Protein AF-0000000069275370 (afdb_homodimer)

Sequence (980 aa):
MVSFPLSPLHGVVEIGQELCLRGHNVTVLSFGERGRSKTKKYSPKCPLNYVSMGPLPVSDAAEQEILAEMALTNSTLKQIRSAAGGLFSAYISSVRKPLTQIMASGIVKPHFALVSVPMGIVGEVLLDHGVDFAVNMPNAVLPPIIPWAAPYIPIPFYHVSVHGMTLLDRLIVIGGSHVFQLAKHIAAALGAKFYYIPDLNPALWRGRLVLVNNIPGLDYPQPLPPLVQYTGPLTDLAKMEKFPPEVEAWLKTVPEGSPIVYVSFGTVAYLARERVQAMVATLTSAYYHVLCALPKSQQVGLPATMPSSMHVHHWIPTLRALAHPKVVAFISHCGGNSVSESMAMGVPIIGYPQFGDQPAVCQRVADAGAGVVGATGGWVQANEVLEVVTNPAYAKRAQSIARLFKGFGGVSKAADLLEIGAKGDLALLQTPTDRSLKAWFLLNGYDLLLLAVLASHLVIFTLARCCRRCCSGRPGKGRPSDSQPKEKSQMVSFPLSPLHGVVEIGQELCLRGHNVTVLSFGERGRSKTKKYSPKCPLNYVSMGPLPVSDAAEQEILAEMALTNSTLKQIRSAAGGLFSAYISSVRKPLTQIMASGIVKPHFALVSVPMGIVGEVLLDHGVDFAVNMPNAVLPPIIPWAAPYIPIPFYHVSVHGMTLLDRLIVIGGSHVFQLAKHIAAALGAKFYYIPDLNPALWRGRLVLVNNIPGLDYPQPLPPLVQYTGPLTDLAKMEKFPPEVEAWLKTVPEGSPIVYVSFGTVAYLARERVQAMVATLTSAYYHVLCALPKSQQVGLPATMPSSMHVHHWIPTLRALAHPKVVAFISHCGGNSVSESMAMGVPIIGYPQFGDQPAVCQRVADAGAGVVGATGGWVQANEVLEVVTNPAYAKRAQSIARLFKGFGGVSKAADLLEIGAKGDLALLQTPTDRSLKAWFLLNGYDLLLLAVLASHLVIFTLARCCRRCCSGRPGKGRPSDSQPKEKSQ

Organism: Polarella glacialis (NCBI:txid89957)

InterPro domains:
  IPR002213 UDP-glucuronosyl/UDP-glucosyltransferase [PF00201] (152-404)
  IPR002213 UDP-glucuronosyl/UDP-glucosyltransferase [cd03784] (1-419)
  IPR050271 UDP-glycosyltransferase [PTHR48043] (122-406)

Secondary structure (DSSP, 8-state):
-B--TTS-HHHHHHHHHHHHHTT---EEEESHHHHHHHHHHT-TTSPPEEEE-SS-SS-HHHHHHHHHHHHH---HHHHHHHIIIIIIHHHHHHHHHHHHHHHHHTS---SSEEEES--HHHHHHHHHTT--EEEEEES---TTTSTTS-TTSPPTTS---TTS--HHHHIIIIIHHHHHHHHHHHHHHTT---TTTT---HHHHTT--EEEES-BTTBPP--B-TTEEE----S-TT--PPPPHHHHHHHHHSPTT--EEEEE-TTTPPPPHHHHHHHHHHH--SS-EEEEE--GGGGGGS-SS--TTEEEES---HHHHHHSTTEEEEEE---HHHHHHHHHTT--EEE---STTHHHHHHHHHHHTSEEE--TT----HHHHHHHHH-HHHHHHHHHHHHHHHTT-HHHHHHHHHHHHHTTGGGGG--GGGS-HHHHHHHTTHHHHHHHHHHHHHHHHHHHHHHHHHHHTS----------------/-B--TTS-HHHHHHHHHHHHHTT---EEEESHHHHHHHHHHT-TTSPPEEEE-SS-SS-HHHHHHHHHHHHH---HHHHHHHIIIIIIHHHHHHHHHHHHHHHHHTS---SSEEEES--HHHHHHHHHTT--EEEEEES---TTTSTTS-TTSPPTT----GGG--HHHHIIIIIHHHHHHHHHHHHHHTT---TTTT---HHHHTT--EEEES-BTTBPP--B-TTEEE----S-TT--PPPPHHHHHHHHHSPTT--EEEEE-TTTPPPPHHHHHHHHHHH--SS-EEEEE--GGGGGGS-SS--TTEEEES---HHHHHHSTTEEEEEE---HHHHHHHHHTT--EEE---STTHHHHHHHHHHHTSEEE--TT----HHHHHHHHH-HHHHHHHHHHHHHHHTT-HHHHHHHHHHHHHTTGGGGG--GGGS-HHHHHHHTTHHHHHHHHHHHHHHHHHHHHHHHHHHHTS----------------

pLDDT: mean 86.67, std 12.72, range [27.17, 98.69]

Nearest PDB structures (foldseek):
  5gl5-assembly1_A  TM=7.076E-01  e=1.158E-17  Saccharomyces cerevisiae S288C
  5gl5-assembly1_B  TM=6.960E-01  e=1.932E-16  Saccharomyces cerevisiae S288C
  5xvm-assembly1_A  TM=6.829E-01  e=1.924E-14  Saccharomyces cerevisiae S288C
  3hbf-assembly1_A  TM=6.346E-01  e=7.231E-13  Medicago truncatula
  6ij9-assembly2_B  TM=6.463E-01  e=1.815E-12  Arabidopsis thaliana

Solvent-accessible surface area (backbone atoms only — not comparable to full-atom values): 51850 Å² total; per-residue (Å²): 61,40,38,44,84,88,41,78,48,54,54,60,34,31,30,40,22,54,38,35,72,72,69,47,90,45,50,38,36,26,35,33,65,65,36,51,51,50,47,51,68,46,14,77,90,32,83,65,46,74,47,66,51,40,71,57,73,62,47,71,67,55,47,50,49,52,52,50,50,37,58,71,46,90,44,67,68,56,35,46,46,48,42,36,64,54,53,49,34,42,48,51,71,52,42,53,65,40,50,47,49,45,54,70,68,54,83,53,78,65,76,49,38,43,29,52,43,46,43,32,60,60,56,50,53,35,47,76,71,73,28,53,59,32,34,38,34,70,58,64,83,36,41,77,61,36,84,64,36,48,41,51,47,45,35,75,88,46,86,60,61,75,90,71,58,47,73,68,48,41,46,52,29,32,47,41,41,52,51,49,52,52,49,48,53,52,37,42,74,72,64,55,78,45,66,64,41,70,23,45,40,66,75,67,52,42,74,35,43,32,39,31,43,25,45,68,26,60,29,82,28,47,44,38,41,65,37,54,37,60,18,11,56,52,69,65,81,83,73,54,61,76,70,49,68,70,57,50,57,51,58,69,68,52,57,87,89,49,38,26,36,36,33,41,53,68,89,76,60,80,61,50,45,69,52,40,37,50,48,54,62,46,61,60,51,94,79,38,32,33,43,32,42,44,47,69,87,45,50,76,20,52,64,93,72,71,59,89,50,47,49,78,38,58,68,61,50,62,63,38,54,47,60,35,88,46,37,50,32,34,37,28,29,26,49,63,66,58,44,52,47,29,30,60,53,22,32,12,35,45,19,30,12,61,48,80,62,11,52,52,47,22,45,29,38,28,74,50,39,18,33,43,54,55,52,74,66,40,74,91,47,51,67,62,52,49,48,52,68,70,38,62,63,20,36,53,35,10,38,38,48,19,55,52,42,68,70,34,51,19,39,61,43,50,37,53,51,50,57,41,47,56,70,59,48,50,67,48,27,39,34,68,45,47,75,38,70,66,34,36,43,54,56,68,38,52,61,55,50,51,48,49,53,52,47,51,51,50,50,52,52,50,51,52,51,51,51,50,51,59,62,65,64,56,70,76,78,73,78,78,79,81,79,78,81,83,80,81,85,129,60,41,38,44,85,90,41,78,48,52,54,60,34,34,29,41,24,53,37,33,73,72,70,47,91,46,49,39,36,26,36,33,66,66,36,49,52,50,46,51,67,46,15,78,90,33,82,63,44,72,46,65,54,39,70,57,73,62,48,72,68,55,48,50,48,53,51,49,50,37,58,71,45,88,44,67,67,58,36,47,46,47,42,37,65,54,53,47,32,41,48,50,70,51,43,54,64,39,50,48,50,45,55,70,68,54,84,52,80,66,75,49,40,42,30,54,44,45,43,32,58,59,57,50,53,34,47,75,70,72,29,53,57,33,34,38,33,69,58,62,82,36,38,76,63,37,85,65,36,49,41,52,47,44,35,79,87,44,86,61,60,77,89,70,58,48,71,67,49,42,46,51,29,32,47,41,40,52,52,48,53,51,49,49,51,51,37,40,75,72,64,55,78,46,64,61,43,73,23,47,41,65,75,67,51,42,74,36,44,32,39,30,42,25,43,66,25,59,30,83,28,47,44,38,41,65,37,55,37,60,16,11,57,53,70,62,81,82,71,56,61,75,68,48,69,70,56,50,57,52,57,70,68,53,58,87,91,50,38,27,36,37,35,41,54,68,90,75,62,80,60,50,46,68,52,39,36,47,47,54,62,45,61,61,50,94,79,38,30,34,42,32,44,43,48,68,86,45,50,77,20,53,63,95,70,70,59,90,50,47,48,78,39,58,68,62,49,61,64,40,53,48,62,36,87,46,38,51,33,34,38,28,29,27,49,67,67,57,45,51,46,28,30,59,53,23,31,13,35,44,19,31,11,60,47,80,62,12,49,51,48,20,45,29,38,28,74,50,40,20,33,45,56,55,52,74,66,42,73,91,47,51,67,60,52,50,47,51,68,69,39,62,63,21,36,54,36,10,37,41,48,18,56,50,42,68,71,35,50,19,38,60,45,49,37,53,50,50,55,41,47,54,70,58,50,51,66,46,26,38,33,69,45,46,73,38,71,67,35,35,42,55,57,69,38,52,62,55,49,52,49,49,54,53,48,51,50,49,50,52,50,50,49,50,49,50,51,50,53,59,63,65,63,57,72,76,79,73,75,79,78,81,78,77,81,80,78,79,80,127

Foldseek 3Di:
DEEEPVFPPLQVLLLQLVLVVVPDQAEYEYADVVSVVSSCVNNVPGRHHYDHLYHDLADPVRVLVLLLVQLPDPDQVVNCCSCLVPPQLSVLVSRQVSVLVVLVVVPDDDLEEEYEFQQASNLVSCVVSPHYYAYEAEQEDAPPQAPQDQQLHAHLSDDDDSVDADPVRCCCRNVVRVVVSVVLLVCVVVVHAPNRDSHHRLLSNFLHAYEYQDDDLLYPDDDDFPSDAYQHHQDDLVDFDDWDPVVVVLVVVDDPPAAEEEEDADDSDADALVRQCVQQVQQDDPRHAYEYADAPVRCVSPDPDHDSSYDYDPDGGLLVQLLDPRYAEYEYQQDSVSVSSNLLNLHAYEHAHRGGSSSVSQVSSVSSLQAHYDDHVDDDHNVRVVCSNPPCSNSVSSVVSNVVSVVSNHSNVVSVVSVCVSVVNSSVRGDQLSPDSVSVCPVVCVVVVVVVVVVVVVVVVVVVVVVVVVVVPPPDPDDPDPDDDDDDDD/DEEEPVFPPLQVLLLQLVLVVVPDQAEYEYADVVSVVSSCVNNVPGRHHYDHLYHDLADPVRVLVLLVVQLPDPDQVVNCCSCLVPPQLSVLVSRQVSVLVVLVVVPDDDLEEEYEFQQASNLVSCVVSPHYYAYEAEQEDAPPQQPQDQQLHAHLSDDDDSVDADPVRCCCRNVVRVVVSVVLLVCVVVPHAPNRDSHHRLLSNFLHAYEYQDDDLLYPDDDDFPSDAYQHHQDDLVDFDDWDPVVVVLVVVDDPPAAEEEEDADDSDADDLVRQCVQQVQQDDPRHAYEYADAPVNCVSPDPDHDSSYDYDPDGGLLVQLLDPRYAEYEYQQDSVSVSSNLLNLHAYEHAHRGGSSSVSQVSSVVSLQAHYDDHVDDDHNVRVCCSNPPCSNSVSSVVSNVVSVVSNHSNVVSVVSVCVSVVNSSVRGDQLSPDSVSVCPVVCVVVVVVVVVVVVVVVVVVVVVVVVVVVPPPDPDDPPPDDDPDPDD

Structure (mmCIF, N/CA/C/O backbone):
data_AF-0000000069275370-model_v1
#
loop_
_entity.id
_entity.type
_entity.pdbx_description
1 polymer UDP-glucuronosyltransferase
#
loop_
_atom_site.group_PDB
_atom_site.id
_atom_site.type_symbol
_atom_site.label_atom_id
_atom_site.label_alt_id
_atom_site.label_comp_id
_atom_site.label_asym_id
_atom_site.label_entity_id
_atom_site.label_seq_id
_atom_site.pdbx_PDB_ins_code
_atom_site.Cartn_x
_atom_site.Cartn_y
_atom_site.Cartn_z
_atom_site.occupancy
_atom_site.B_iso_or_equiv
_atom_site.auth_seq_id
_atom_site.auth_comp_id
_atom_site.auth_asym_id
_atom_site.auth_atom_id
_atom_site.pdbx_PDB_model_num
ATOM 1 N N . MET A 1 1 ? 21.875 9.406 8.508 1 93.62 1 MET A N 1
ATOM 2 C CA . MET A 1 1 ? 20.594 10.125 8.555 1 93.62 1 MET A CA 1
ATOM 3 C C . MET A 1 1 ? 20.812 11.625 8.391 1 93.62 1 MET A C 1
ATOM 5 O O . MET A 1 1 ? 21.578 12.227 9.141 1 93.62 1 MET A O 1
ATOM 9 N N . VAL A 1 2 ? 20.172 12.156 7.402 1 83.69 2 VAL A N 1
ATOM 10 C CA . VAL A 1 2 ? 20.312 13.594 7.168 1 83.69 2 VAL A CA 1
ATOM 11 C C . VAL A 1 2 ? 18.984 14.289 7.457 1 83.69 2 VAL A C 1
ATOM 13 O O . VAL A 1 2 ? 17.953 13.945 6.863 1 83.69 2 VAL A O 1
ATOM 16 N N . SER A 1 3 ? 18.969 15.172 8.367 1 82.81 3 SER A N 1
ATOM 17 C CA . SER A 1 3 ? 17.75 15.883 8.742 1 82.81 3 SER A CA 1
ATOM 18 C C . SER A 1 3 ? 18.047 17.328 9.148 1 82.81 3 SER A C 1
ATOM 20 O O . SER A 1 3 ? 19.203 17.656 9.461 1 82.81 3 SER A O 1
ATOM 22 N N . PHE A 1 4 ? 17 18.141 9.039 1 77.69 4 PHE A N 1
ATOM 23 C CA . PHE A 1 4 ? 17.109 19.562 9.383 1 77.69 4 PHE A CA 1
ATOM 24 C C . PHE A 1 4 ? 16.297 19.875 10.633 1 77.69 4 PHE A C 1
ATOM 26 O O . PHE A 1 4 ? 15.297 19.219 10.914 1 77.69 4 PHE A O 1
ATOM 33 N N . PRO A 1 5 ? 16.797 20.797 11.359 1 65.56 5 PRO A N 1
ATOM 34 C CA . PRO A 1 5 ? 16.078 21.125 12.594 1 65.56 5 PRO A CA 1
ATOM 35 C C . PRO A 1 5 ? 14.656 21.609 12.336 1 65.56 5 PRO A C 1
ATOM 37 O O . PRO A 1 5 ? 13.797 21.531 13.211 1 65.56 5 PRO A O 1
ATOM 40 N N . LEU A 1 6 ? 14.414 22.094 11.125 1 63.44 6 LEU A N 1
ATOM 41 C CA . LEU A 1 6 ? 13.062 22.516 10.789 1 63.44 6 LEU A CA 1
ATOM 42 C C . LEU A 1 6 ? 12.141 21.312 10.641 1 63.44 6 LEU A C 1
ATOM 44 O O . LEU A 1 6 ? 10.922 21.438 10.805 1 63.44 6 LEU A O 1
ATOM 48 N N . SER A 1 7 ? 12.734 20.234 10.234 1 59.5 7 SER A N 1
ATOM 49 C CA . SER A 1 7 ? 11.992 18.984 10.125 1 59.5 7 SER A CA 1
ATOM 50 C C . SER A 1 7 ? 12.117 18.172 11.406 1 59.5 7 SER A C 1
ATOM 52 O O . SER A 1 7 ? 13.125 18.25 12.109 1 59.5 7 SER A O 1
ATOM 54 N N . PRO A 1 8 ? 10.977 17.562 11.68 1 66 8 PRO A N 1
ATOM 55 C CA . PRO A 1 8 ? 11.086 16.797 12.922 1 66 8 PRO A CA 1
ATOM 56 C C . PRO A 1 8 ? 12.219 15.773 12.891 1 66 8 PRO A C 1
ATOM 58 O O . PRO A 1 8 ? 12.164 14.805 12.125 1 66 8 PRO A O 1
ATOM 61 N N . LEU A 1 9 ? 13.273 16.141 13.539 1 83.12 9 LEU A N 1
ATOM 62 C CA . LEU A 1 9 ? 14.445 15.281 13.68 1 83.12 9 LEU A CA 1
ATOM 63 C C . LEU A 1 9 ? 14.102 14.031 14.484 1 83.12 9 LEU A C 1
ATOM 65 O O . LEU A 1 9 ? 14.797 13.016 14.391 1 83.12 9 LEU A O 1
ATOM 69 N N . HIS A 1 10 ? 13.078 14.125 15.211 1 85.56 10 HIS A N 1
ATOM 70 C CA . HIS A 1 10 ? 12.781 13.055 16.156 1 85.56 10 HIS A CA 1
ATOM 71 C C . HIS A 1 10 ? 12.461 11.75 15.43 1 85.56 10 HIS A C 1
ATOM 73 O O . HIS A 1 10 ? 12.953 10.688 15.812 1 85.56 10 HIS A O 1
ATOM 79 N N . GLY A 1 11 ? 11.688 11.805 14.32 1 88.06 11 GLY A N 1
ATOM 80 C CA . GLY A 1 11 ? 11.32 10.602 13.594 1 88.06 11 GLY A CA 1
ATOM 81 C C . GLY A 1 11 ? 12.508 9.844 13.039 1 88.06 11 GLY A C 1
ATOM 82 O O . GLY A 1 11 ? 12.656 8.641 13.266 1 88.06 11 GLY A O 1
ATOM 83 N N . VAL A 1 12 ? 13.391 10.555 12.438 1 92.88 12 VAL A N 1
ATOM 84 C CA . VAL A 1 12 ? 14.555 9.953 11.805 1 92.88 12 VAL A CA 1
ATOM 85 C C . VAL A 1 12 ? 15.508 9.406 12.867 1 92.88 12 VAL A C 1
ATOM 87 O O . VAL A 1 12 ? 16.078 8.328 12.703 1 92.88 12 VAL A O 1
ATOM 90 N N . VAL A 1 13 ? 15.648 10.141 13.984 1 93.56 13 VAL A N 1
ATOM 91 C CA . VAL A 1 13 ? 16.547 9.734 15.055 1 93.56 13 VAL A CA 1
ATOM 92 C C . VAL A 1 13 ? 16 8.484 15.742 1 93.56 13 VAL A C 1
ATOM 94 O O . VAL A 1 13 ? 16.766 7.578 16.094 1 93.56 13 VAL A O 1
ATOM 97 N N . GLU A 1 14 ? 14.711 8.43 15.922 1 93.12 14 GLU A N 1
ATOM 98 C CA . GLU A 1 14 ? 14.109 7.254 16.547 1 93.12 14 GLU A CA 1
ATOM 99 C C . GLU A 1 14 ? 14.281 6.02 15.664 1 93.12 14 GLU A C 1
ATOM 101 O O . GLU A 1 14 ? 14.5 4.918 16.172 1 93.12 14 GLU A O 1
ATOM 106 N N . ILE A 1 15 ? 14.156 6.152 14.375 1 96.19 15 ILE A N 1
ATOM 107 C CA . ILE A 1 15 ? 14.453 5.059 13.453 1 96.19 15 ILE A CA 1
ATOM 108 C C . ILE A 1 15 ? 15.922 4.664 13.578 1 96.19 15 ILE A C 1
ATOM 110 O O . ILE A 1 15 ? 16.25 3.477 13.633 1 96.19 15 ILE A O 1
ATOM 114 N N . GLY A 1 16 ? 16.766 5.734 13.672 1 96.81 16 GLY A N 1
ATOM 115 C CA . GLY A 1 16 ? 18.188 5.488 13.852 1 96.81 16 GLY A CA 1
ATOM 116 C C . GLY A 1 16 ? 18.5 4.703 15.117 1 96.81 16 GLY A C 1
ATOM 117 O O . GLY A 1 16 ? 19.359 3.82 15.102 1 96.81 16 GLY A O 1
ATOM 118 N N . GLN A 1 17 ? 17.828 5.07 16.172 1 96 17 GLN A N 1
ATOM 119 C CA . GLN A 1 17 ? 18.031 4.348 17.422 1 96 17 GLN A CA 1
ATOM 120 C C . GLN A 1 17 ? 17.703 2.869 17.266 1 96 17 GLN A C 1
ATOM 122 O O . GLN A 1 17 ? 18.422 2.006 17.781 1 96 17 GLN A O 1
ATOM 127 N N . GLU A 1 18 ? 16.578 2.561 16.625 1 96.88 18 GLU A N 1
ATOM 128 C CA . GLU A 1 18 ? 16.188 1.173 16.375 1 96.88 18 GLU A CA 1
ATOM 129 C C . GLU A 1 18 ? 17.266 0.435 15.578 1 96.88 18 GLU A C 1
ATOM 131 O O . GLU A 1 18 ? 17.625 -0.697 15.914 1 96.88 18 GLU A O 1
ATOM 136 N N . LEU A 1 19 ? 17.812 1.043 14.555 1 97.75 19 LEU A N 1
ATOM 137 C CA . LEU A 1 19 ? 18.875 0.449 13.742 1 97.75 19 LEU A CA 1
ATOM 138 C C . LEU A 1 19 ? 20.141 0.23 14.57 1 97.75 19 LEU A C 1
ATOM 140 O O . LEU A 1 19 ? 20.797 -0.8 14.438 1 97.75 19 LEU A O 1
ATOM 144 N N . CYS A 1 20 ? 20.438 1.247 15.414 1 98 20 CYS A N 1
ATOM 145 C CA . CYS A 1 20 ? 21.578 1.134 16.312 1 98 20 CYS A CA 1
ATOM 146 C C . CYS A 1 20 ? 21.422 -0.068 17.234 1 98 20 CYS A C 1
ATOM 148 O O . CYS A 1 20 ? 22.359 -0.844 17.422 1 98 20 CYS A O 1
ATOM 150 N N . LEU A 1 21 ? 20.281 -0.27 17.797 1 97.56 21 LEU A N 1
ATOM 151 C CA . LEU A 1 21 ? 20 -1.386 18.688 1 97.56 21 LEU A CA 1
ATOM 152 C C . LEU A 1 21 ? 20.141 -2.717 17.953 1 97.56 21 LEU A C 1
ATOM 154 O O . LEU A 1 21 ? 20.453 -3.738 18.578 1 97.56 21 LEU A O 1
ATOM 158 N N . ARG A 1 22 ? 19.969 -2.705 16.672 1 97.31 22 ARG A N 1
ATOM 159 C CA . ARG A 1 22 ? 20.094 -3.904 15.859 1 97.31 22 ARG A CA 1
ATOM 160 C C . ARG A 1 22 ? 21.547 -4.145 15.461 1 97.31 22 ARG A C 1
ATOM 162 O O . ARG A 1 22 ? 21.844 -5.082 14.719 1 97.31 22 ARG A O 1
ATOM 169 N N . GLY A 1 23 ? 22.406 -3.217 15.773 1 97.44 23 GLY A N 1
ATOM 170 C CA . GLY A 1 23 ? 23.828 -3.445 15.57 1 97.44 23 GLY A CA 1
ATOM 171 C C . GLY A 1 23 ? 24.406 -2.627 14.43 1 97.44 23 GLY A C 1
ATOM 172 O O . GLY A 1 23 ? 25.578 -2.773 14.086 1 97.44 23 GLY A O 1
ATOM 173 N N . HIS A 1 24 ? 23.656 -1.746 13.859 1 97.5 24 HIS A N 1
ATOM 174 C CA . HIS A 1 24 ? 24.156 -0.917 12.766 1 97.5 24 HIS A CA 1
ATOM 175 C C . HIS A 1 24 ? 24.906 0.299 13.297 1 97.5 24 HIS A C 1
ATOM 177 O O . HIS A 1 24 ? 24.656 0.745 14.422 1 97.5 24 HIS A O 1
ATOM 183 N N . ASN A 1 25 ? 25.859 0.788 12.484 1 97.25 25 ASN A N 1
ATOM 184 C CA . ASN A 1 25 ? 26.516 2.064 12.742 1 97.25 25 ASN A CA 1
ATOM 185 C C . ASN A 1 25 ? 25.734 3.23 12.156 1 97.25 25 ASN A C 1
ATOM 187 O O . ASN A 1 25 ? 25.656 3.381 10.938 1 97.25 25 ASN A O 1
ATOM 191 N N . VAL A 1 26 ? 25.188 4.043 13.047 1 97.88 26 VAL A N 1
ATOM 192 C CA . VAL A 1 26 ? 24.281 5.09 12.586 1 97.88 26 VAL A CA 1
ATOM 193 C C . VAL A 1 26 ? 24.891 6.461 12.875 1 97.88 26 VAL A C 1
ATOM 195 O O . VAL A 1 26 ? 25.312 6.73 14 1 97.88 26 VAL A O 1
ATOM 198 N N . THR A 1 27 ? 24.969 7.348 11.852 1 97.88 27 THR A N 1
ATOM 199 C CA . THR A 1 27 ? 25.438 8.719 11.992 1 97.88 27 THR A CA 1
ATOM 200 C C . THR A 1 27 ? 24.359 9.711 11.555 1 97.88 27 THR A C 1
ATOM 202 O O . THR A 1 27 ? 23.797 9.578 10.469 1 97.88 27 THR A O 1
ATOM 205 N N . VAL A 1 28 ? 24.109 10.688 12.438 1 96.75 28 VAL A N 1
ATOM 206 C CA . VAL A 1 28 ? 23.141 11.75 12.141 1 96.75 28 VAL A CA 1
ATOM 207 C C . VAL A 1 28 ? 23.891 13 11.664 1 96.75 28 VAL A C 1
ATOM 209 O O . VAL A 1 28 ? 24.844 13.438 12.305 1 96.75 28 VAL A O 1
ATOM 212 N N . LEU A 1 29 ? 23.516 13.508 10.516 1 95.56 29 LEU A N 1
ATOM 213 C CA . LEU A 1 29 ? 24.016 14.781 10.008 1 95.56 29 LEU A CA 1
ATOM 214 C C . LEU A 1 29 ? 22.938 15.867 10.141 1 95.56 29 LEU A C 1
ATOM 216 O O . LEU A 1 29 ? 21.844 15.719 9.609 1 95.56 29 LEU A O 1
ATOM 220 N N . SER A 1 30 ? 23.203 16.859 10.828 1 93.88 30 SER A N 1
ATOM 221 C CA . SER A 1 30 ? 22.312 18 11.031 1 93.88 30 SER A CA 1
ATOM 222 C C . SER A 1 30 ? 23.109 19.266 11.32 1 93.88 30 SER A C 1
ATOM 224 O O . SER A 1 30 ? 24.281 19.375 10.945 1 93.88 30 SER A O 1
ATOM 226 N N . PHE A 1 31 ? 22.484 20.297 11.82 1 91.69 31 PHE A N 1
ATOM 227 C CA . PHE A 1 31 ? 23.156 21.578 11.992 1 91.69 31 PHE A CA 1
ATOM 228 C C . PHE A 1 31 ? 23.297 21.922 13.469 1 91.69 31 PHE A C 1
ATOM 230 O O . PHE A 1 31 ? 22.344 21.766 14.242 1 91.69 31 PHE A O 1
ATOM 237 N N . GLY A 1 32 ? 24.484 22.375 13.781 1 90.56 32 GLY A N 1
ATOM 238 C CA . GLY A 1 32 ? 24.766 23.031 15.039 1 90.56 32 GLY A CA 1
ATOM 239 C C . GLY A 1 32 ? 24.578 22.141 16.25 1 90.56 32 GLY A C 1
ATOM 240 O O . GLY A 1 32 ? 24.531 20.906 16.109 1 90.56 32 GLY A O 1
ATOM 241 N N . GLU A 1 33 ? 24.5 22.797 17.406 1 91.06 33 GLU A N 1
ATOM 242 C CA . GLU A 1 33 ? 24.344 22.109 18.688 1 91.06 33 GLU A CA 1
ATOM 243 C C . GLU A 1 33 ? 22.906 21.641 18.875 1 91.06 33 GLU A C 1
ATOM 245 O O . GLU A 1 33 ? 22.656 20.641 19.547 1 91.06 33 GLU A O 1
ATOM 250 N N . ARG A 1 34 ? 22.062 22.312 18.234 1 89.5 34 ARG A N 1
ATOM 251 C CA . ARG A 1 34 ? 20.656 21.922 18.312 1 89.5 34 ARG A CA 1
ATOM 252 C C . ARG A 1 34 ? 20.453 20.516 17.766 1 89.5 34 ARG A C 1
ATOM 254 O O . ARG A 1 34 ? 19.734 19.703 18.359 1 89.5 34 ARG A O 1
ATOM 261 N N . GLY A 1 35 ? 21.109 20.266 16.656 1 91.88 35 GLY A N 1
ATOM 262 C CA . GLY A 1 35 ? 21.031 18.938 16.094 1 91.88 35 GLY A CA 1
ATOM 263 C C . GLY A 1 35 ? 21.625 17.875 17.016 1 91.88 35 GLY A C 1
ATOM 264 O O . GLY A 1 35 ? 21.031 16.797 17.188 1 91.88 35 GLY A O 1
ATOM 265 N N . ARG A 1 36 ? 22.688 18.203 17.609 1 94.06 36 ARG A N 1
ATOM 266 C CA . ARG A 1 36 ? 23.359 17.281 18.516 1 94.06 36 ARG A CA 1
ATOM 267 C C . ARG A 1 36 ? 22.5 16.984 19.734 1 94.06 36 ARG A C 1
ATOM 269 O O . ARG A 1 36 ? 22.312 15.812 20.094 1 94.06 36 ARG A O 1
ATOM 276 N N . SER A 1 37 ? 22.016 17.984 20.266 1 92.12 37 SER A N 1
ATOM 277 C CA . SER A 1 37 ? 21.203 17.844 21.469 1 92.12 37 SER A CA 1
ATOM 278 C C . SER A 1 37 ? 19.938 17.031 21.188 1 92.12 37 SER A C 1
ATOM 280 O O . SER A 1 37 ? 19.547 16.172 22 1 92.12 37 SER A O 1
ATOM 282 N N . LYS A 1 38 ? 19.312 17.281 20.125 1 90.19 38 LYS A N 1
ATOM 283 C CA . LYS A 1 38 ? 18.094 16.562 19.766 1 90.19 38 LYS A CA 1
ATOM 284 C C . LYS A 1 38 ? 18.391 15.086 19.469 1 90.19 38 LYS A C 1
ATOM 286 O O . LYS A 1 38 ? 17.625 14.203 19.828 1 90.19 38 LYS A O 1
ATOM 291 N N . THR A 1 39 ? 19.484 14.875 18.797 1 93.88 39 THR A N 1
ATOM 292 C CA . THR A 1 39 ? 19.906 13.5 18.516 1 93.88 39 THR A CA 1
ATOM 293 C C . THR A 1 39 ? 20.078 12.711 19.797 1 93.88 39 THR A C 1
ATOM 295 O O . THR A 1 39 ? 19.594 11.586 19.922 1 93.88 39 THR A O 1
ATOM 298 N N . LYS A 1 40 ? 20.672 13.359 20.75 1 93.69 40 LYS A N 1
ATOM 299 C CA . LYS A 1 40 ? 20.891 12.719 22.047 1 93.69 40 LYS A CA 1
ATOM 300 C C . LYS A 1 40 ? 19.562 12.516 22.781 1 93.69 40 LYS A C 1
ATOM 302 O O . LYS A 1 40 ? 19.312 11.453 23.359 1 93.69 40 LYS A O 1
ATOM 307 N N . LYS A 1 41 ? 18.75 13.438 22.672 1 87.62 41 LYS A N 1
ATOM 308 C CA . LYS A 1 41 ? 17.469 13.422 23.375 1 87.62 41 LYS A CA 1
ATOM 309 C C . LYS A 1 41 ? 16.578 12.281 22.875 1 87.62 41 LYS A C 1
ATOM 311 O O . LYS A 1 41 ? 15.914 11.609 23.656 1 87.62 41 LYS A O 1
ATOM 316 N N . TYR A 1 42 ? 16.594 12.008 21.625 1 88.88 42 TYR A N 1
ATOM 317 C CA . TYR A 1 42 ? 15.625 11.102 21.031 1 88.88 42 TYR A CA 1
ATOM 318 C C . TYR A 1 42 ? 16.25 9.727 20.797 1 88.88 42 TYR A C 1
ATOM 320 O O . TYR A 1 42 ? 15.609 8.852 20.203 1 88.88 42 TYR A O 1
ATOM 328 N N . SER A 1 43 ? 17.453 9.539 21.203 1 92.94 43 SER A N 1
ATOM 329 C CA . SER A 1 43 ? 18.078 8.219 21.125 1 92.94 43 SER A CA 1
ATOM 330 C C . SER A 1 43 ? 18.766 7.855 22.453 1 92.94 43 SER A C 1
ATOM 332 O O . SER A 1 43 ? 19.953 7.531 22.469 1 92.94 43 SER A O 1
ATOM 334 N N . PRO A 1 44 ? 17.984 7.758 23.516 1 90.56 44 PRO A N 1
ATOM 335 C CA . PRO A 1 44 ? 18.578 7.5 24.828 1 90.56 44 PRO A CA 1
ATOM 336 C C . PRO A 1 44 ? 19.062 6.059 24.984 1 90.56 44 PRO A C 1
ATOM 338 O O . PRO A 1 44 ? 19.938 5.781 25.797 1 90.56 44 PRO A O 1
ATOM 341 N N . LYS A 1 45 ? 18.547 5.145 24.281 1 93.31 45 LYS A N 1
ATOM 342 C CA . LYS A 1 45 ? 18.812 3.727 24.484 1 93.31 45 LYS A CA 1
ATOM 343 C C . LYS A 1 45 ? 20.078 3.303 23.734 1 93.31 45 LYS A C 1
ATOM 345 O O . LYS A 1 45 ? 20.688 2.279 24.062 1 93.31 45 LYS A O 1
ATOM 350 N N . CYS A 1 46 ? 20.406 4.047 22.703 1 96.31 46 CYS A N 1
ATOM 351 C CA . CYS A 1 46 ? 21.594 3.783 21.891 1 96.31 46 CYS A CA 1
ATOM 352 C C . CYS A 1 46 ? 22.156 5.078 21.328 1 96.31 46 CYS A C 1
ATOM 354 O O . CYS A 1 46 ? 21.609 5.66 20.391 1 96.31 46 CYS A O 1
ATOM 356 N N . PRO A 1 47 ? 23.219 5.52 21.875 1 95.12 47 PRO A N 1
ATOM 357 C CA . PRO A 1 47 ? 23.797 6.777 21.391 1 95.12 47 PRO A CA 1
ATOM 358 C C . PRO A 1 47 ? 24.219 6.715 19.922 1 95.12 47 PRO A C 1
ATOM 360 O O . PRO A 1 47 ? 24.938 5.793 19.531 1 95.12 47 PRO A O 1
ATOM 363 N N . LEU A 1 48 ? 23.75 7.66 19.156 1 97.12 48 LEU A N 1
ATOM 364 C CA . LEU A 1 48 ? 24.078 7.734 17.734 1 97.12 48 LEU A CA 1
ATOM 365 C C . LEU A 1 48 ? 25.266 8.672 17.5 1 97.12 48 LEU A C 1
ATOM 367 O O . LEU A 1 48 ? 25.484 9.602 18.281 1 97.12 48 LEU A O 1
ATOM 371 N N . ASN A 1 49 ? 26.016 8.375 16.438 1 97.12 49 ASN A N 1
ATOM 372 C CA . ASN A 1 49 ? 27.031 9.336 16 1 97.12 49 ASN A CA 1
ATOM 373 C C . ASN A 1 49 ? 26.391 10.609 15.461 1 97.12 49 ASN A C 1
ATOM 375 O O . ASN A 1 49 ? 25.281 10.57 14.906 1 97.12 49 ASN A O 1
ATOM 379 N N . TYR A 1 50 ? 27.109 11.727 15.695 1 96.81 50 TYR A N 1
ATOM 380 C CA . TYR A 1 50 ? 26.609 13 15.195 1 96.81 50 TYR A CA 1
ATOM 381 C C . TYR A 1 50 ? 27.719 13.789 14.516 1 96.81 50 TYR A C 1
ATOM 383 O O . TYR A 1 50 ? 28.812 13.922 15.062 1 96.81 50 TYR A O 1
ATOM 391 N N . VAL A 1 51 ? 27.469 14.25 13.328 1 96.5 51 VAL A N 1
ATOM 392 C CA . VAL A 1 51 ? 28.375 15.148 12.602 1 96.5 51 VAL A CA 1
ATOM 393 C C . VAL A 1 51 ? 27.625 16.422 12.195 1 96.5 51 VAL A C 1
ATOM 395 O O . VAL A 1 51 ? 26.578 16.344 11.531 1 96.5 51 VAL A O 1
ATOM 398 N N . SER A 1 52 ? 28.141 17.547 12.578 1 95 52 SER A N 1
ATOM 399 C CA . SER A 1 52 ? 27.5 18.828 12.289 1 95 52 SER A CA 1
ATOM 400 C C . SER A 1 52 ? 27.844 19.312 10.883 1 95 52 SER A C 1
ATOM 402 O O . SER A 1 52 ? 29 19.203 10.453 1 95 52 SER A O 1
ATOM 404 N N . MET A 1 53 ? 26.906 19.812 10.195 1 93.25 53 MET A N 1
ATOM 405 C CA . MET A 1 53 ? 27.125 20.406 8.883 1 93.25 53 MET A CA 1
ATOM 406 C C . MET A 1 53 ? 27.406 21.891 8.984 1 93.25 53 MET A C 1
ATOM 408 O O . MET A 1 53 ? 27.391 22.609 7.984 1 93.25 53 MET A O 1
ATOM 412 N N . GLY A 1 54 ? 27.578 22.359 10.211 1 91.81 54 GLY A N 1
ATOM 413 C CA . GLY A 1 54 ? 27.844 23.781 10.438 1 91.81 54 GLY A CA 1
ATOM 414 C C . GLY A 1 54 ? 26.844 24.422 11.391 1 91.81 54 GLY A C 1
ATOM 415 O O . GLY A 1 54 ? 26.031 23.734 12.008 1 91.81 54 GLY A O 1
ATOM 416 N N . PRO A 1 55 ? 27.016 25.766 11.492 1 90.31 55 PRO A N 1
ATOM 417 C CA . PRO A 1 55 ? 26.047 26.469 12.344 1 90.31 55 PRO A CA 1
ATOM 418 C C . PRO A 1 55 ? 24.641 26.5 11.758 1 90.31 55 PRO A C 1
ATOM 420 O O . PRO A 1 55 ? 24.469 26.234 10.562 1 90.31 55 PRO A O 1
ATOM 423 N N . LEU A 1 56 ? 23.703 26.781 12.578 1 89.19 56 LEU A N 1
ATOM 424 C CA . LEU A 1 56 ? 22.344 26.922 12.109 1 89.19 56 LEU A CA 1
ATOM 425 C C . LEU A 1 56 ? 22.234 28.016 11.047 1 89.19 56 LEU A C 1
ATOM 427 O O . LEU A 1 56 ? 22.688 29.141 11.273 1 89.19 56 LEU A O 1
ATOM 431 N N . PRO A 1 57 ? 21.703 27.656 9.945 1 85.44 57 PRO A N 1
ATOM 432 C CA . PRO A 1 57 ? 21.578 28.688 8.914 1 85.44 57 PRO A CA 1
ATOM 433 C C . PRO A 1 57 ? 20.672 29.828 9.328 1 85.44 57 PRO A C 1
ATOM 435 O O . PRO A 1 57 ? 20.828 30.953 8.852 1 85.44 57 PRO A O 1
ATOM 438 N N . VAL A 1 58 ? 19.688 29.453 10.078 1 84.44 58 VAL A N 1
ATOM 439 C CA . VAL A 1 58 ? 18.781 30.453 10.641 1 84.44 58 VAL A CA 1
ATOM 440 C C . VAL A 1 58 ? 18.812 30.359 12.164 1 84.44 58 VAL A C 1
ATOM 442 O O . VAL A 1 58 ? 18.594 29.297 12.742 1 84.44 58 VAL A O 1
ATOM 445 N N . SER A 1 59 ? 19.078 31.484 12.711 1 82.25 59 SER A N 1
ATOM 446 C CA . SER A 1 59 ? 19.141 31.484 14.172 1 82.25 59 SER A CA 1
ATOM 447 C C . SER A 1 59 ? 17.781 31.188 14.789 1 82.25 59 SER A C 1
ATOM 449 O O . SER A 1 59 ? 16.75 31.344 14.133 1 82.25 59 SER A O 1
ATOM 451 N N . ASP A 1 60 ? 17.812 30.781 16.031 1 78.62 60 ASP A N 1
ATOM 452 C CA . ASP A 1 60 ? 16.578 30.5 16.75 1 78.62 60 ASP A CA 1
ATOM 453 C C . ASP A 1 60 ? 15.68 31.734 16.797 1 78.62 60 ASP A C 1
ATOM 455 O O . ASP A 1 60 ? 14.469 31.625 16.594 1 78.62 60 ASP A O 1
ATOM 459 N N . ALA A 1 61 ? 16.328 32.844 17 1 79.19 61 ALA A N 1
ATOM 460 C CA . ALA A 1 61 ? 15.586 34.094 17.094 1 79.19 61 ALA A CA 1
ATOM 461 C C . ALA A 1 61 ? 14.945 34.438 15.742 1 79.19 61 ALA A C 1
ATOM 463 O O . ALA A 1 61 ? 13.781 34.812 15.688 1 79.19 61 ALA A O 1
ATOM 464 N N . ALA A 1 62 ? 15.734 34.25 14.75 1 80.06 62 ALA A N 1
ATOM 465 C CA . ALA A 1 62 ? 15.227 34.562 13.414 1 80.06 62 ALA A CA 1
ATOM 466 C C . ALA A 1 62 ? 14.094 33.594 13.031 1 80.06 62 ALA A C 1
ATOM 468 O O . ALA A 1 62 ? 13.117 34.031 12.406 1 80.06 62 ALA A O 1
ATOM 469 N N . GLU A 1 63 ? 14.266 32.375 13.375 1 78 63 GLU A N 1
ATOM 470 C CA . GLU A 1 63 ? 13.227 31.391 13.117 1 78 63 GLU A CA 1
ATOM 471 C C . GLU A 1 63 ? 11.93 31.75 13.836 1 78 63 GLU A C 1
ATOM 473 O O . GLU A 1 63 ? 10.844 31.656 13.25 1 78 63 GLU A O 1
ATOM 478 N N . GLN A 1 64 ? 12.078 32.156 15.023 1 73.06 64 GLN A N 1
ATOM 479 C CA . GLN A 1 64 ? 10.906 32.562 15.797 1 73.06 64 GLN A CA 1
ATOM 480 C C . GLN A 1 64 ? 10.219 33.781 15.172 1 73.06 64 GLN A C 1
ATOM 482 O O . GLN A 1 64 ? 8.992 33.875 15.172 1 73.06 64 GLN A O 1
ATOM 487 N N . GLU A 1 65 ? 11.008 34.625 14.633 1 75.88 65 GLU A N 1
ATOM 488 C CA . GLU A 1 65 ? 10.469 35.812 13.984 1 75.88 65 GLU A CA 1
ATOM 489 C C . GLU A 1 65 ? 9.688 35.438 12.727 1 75.88 65 GLU A C 1
ATOM 491 O O . GLU A 1 65 ? 8.609 36 12.469 1 75.88 65 GLU A O 1
ATOM 496 N N . ILE A 1 66 ? 10.266 34.594 12.047 1 75.06 66 ILE A N 1
ATOM 497 C CA . ILE A 1 66 ? 9.625 34.156 10.805 1 75.06 66 ILE A CA 1
ATOM 498 C C . ILE A 1 66 ? 8.312 33.469 11.125 1 75.06 66 ILE A C 1
ATOM 500 O O . ILE A 1 66 ? 7.289 33.688 10.477 1 75.06 66 ILE A O 1
ATOM 504 N N . LEU A 1 67 ? 8.344 32.625 12.117 1 70.56 67 LEU A N 1
ATOM 505 C CA . LEU A 1 67 ? 7.145 31.906 12.523 1 70.56 67 LEU A CA 1
ATOM 506 C C . LEU A 1 67 ? 6.078 32.875 13.047 1 70.56 67 LEU A C 1
ATOM 508 O O . LEU A 1 67 ? 4.891 32.688 12.773 1 70.56 67 LEU A O 1
ATOM 512 N N . ALA A 1 68 ? 6.566 33.844 13.773 1 69.44 68 ALA A N 1
ATOM 513 C CA . ALA A 1 68 ? 5.652 34.844 14.289 1 69.44 68 ALA A CA 1
ATOM 514 C C . ALA A 1 68 ? 5 35.625 13.148 1 69.44 68 ALA A C 1
ATOM 516 O O . ALA A 1 68 ? 3.801 35.906 13.188 1 69.44 68 ALA A O 1
ATOM 517 N N . GLU A 1 69 ? 5.777 35.906 12.188 1 71.75 69 GLU A N 1
ATOM 518 C CA . GLU A 1 69 ? 5.254 36.594 11.016 1 71.75 69 GLU A CA 1
ATOM 519 C C . GLU A 1 69 ? 4.219 35.75 10.281 1 71.75 69 GLU A C 1
ATOM 521 O O . GLU A 1 69 ? 3.205 36.281 9.812 1 71.75 69 GLU A O 1
ATOM 526 N N . MET A 1 70 ? 4.48 34.531 10.211 1 70 70 MET A N 1
ATOM 527 C CA . MET A 1 70 ? 3.561 33.625 9.539 1 70 70 MET A CA 1
ATOM 528 C C . MET A 1 70 ? 2.248 33.5 10.305 1 70 70 MET A C 1
ATOM 530 O O . MET A 1 70 ? 1.179 33.406 9.703 1 70 70 MET A O 1
ATOM 534 N N . ALA A 1 71 ? 2.34 33.562 11.594 1 64.5 71 ALA A N 1
ATOM 535 C CA . ALA A 1 71 ? 1.162 33.438 12.445 1 64.5 71 ALA A CA 1
ATOM 536 C C . ALA A 1 71 ? 0.291 34.688 12.367 1 64.5 71 ALA A C 1
ATOM 538 O O . ALA A 1 71 ? -0.929 34.625 12.531 1 64.5 71 ALA A O 1
ATOM 539 N N . LEU A 1 72 ? 0.974 35.75 12.078 1 65.06 72 LEU A N 1
ATOM 540 C CA . LEU A 1 72 ? 0.266 37.031 12.125 1 65.06 72 LEU A CA 1
ATOM 541 C C . LEU A 1 72 ? -0.341 37.375 10.766 1 65.06 72 LEU A C 1
ATOM 543 O O . LEU A 1 72 ? -1.269 38.156 10.68 1 65.06 72 LEU A O 1
ATOM 547 N N . THR A 1 73 ? 0.219 36.656 9.758 1 64.75 73 THR A N 1
ATOM 548 C CA . THR A 1 73 ? -0.276 37 8.422 1 64.75 73 THR A CA 1
ATOM 549 C C . THR A 1 73 ? -1.43 36.062 8.039 1 64.75 73 THR A C 1
ATOM 551 O O . THR A 1 73 ? -1.408 34.875 8.344 1 64.75 73 THR A O 1
ATOM 554 N N . ASN A 1 74 ? -2.492 36.625 7.461 1 62.22 74 ASN A N 1
ATOM 555 C CA . ASN A 1 74 ? -3.654 35.844 7.023 1 62.22 74 ASN A CA 1
ATOM 556 C C . ASN A 1 74 ? -3.531 35.438 5.562 1 62.22 74 ASN A C 1
ATOM 558 O O . ASN A 1 74 ? -4.445 34.812 5.008 1 62.22 74 ASN A O 1
ATOM 562 N N . SER A 1 75 ? -2.449 35.812 4.953 1 65.06 75 SER A N 1
ATOM 563 C CA . SER A 1 75 ? -2.283 35.5 3.537 1 65.06 75 SER A CA 1
ATOM 564 C C . SER A 1 75 ? -1.435 34.25 3.342 1 65.06 75 SER A C 1
ATOM 566 O O . SER A 1 75 ? -0.263 34.219 3.725 1 65.06 75 SER A O 1
ATOM 568 N N . THR A 1 76 ? -2.057 33.312 2.723 1 64.75 76 THR A N 1
ATOM 569 C CA . THR A 1 76 ? -1.374 32.062 2.426 1 64.75 76 THR A CA 1
ATOM 570 C C . THR A 1 76 ? -0.162 32.281 1.531 1 64.75 76 THR A C 1
ATOM 572 O O . THR A 1 76 ? 0.896 31.688 1.734 1 64.75 76 THR A O 1
ATOM 575 N N . LEU A 1 77 ? -0.355 33.188 0.626 1 66.88 77 LEU A N 1
ATOM 576 C CA . LEU A 1 77 ? 0.727 33.469 -0.312 1 66.88 77 LEU A CA 1
ATOM 577 C C . LEU A 1 77 ? 1.928 34.062 0.409 1 66.88 77 LEU A C 1
ATOM 579 O O . LEU A 1 77 ? 3.072 33.719 0.116 1 66.88 77 LEU A O 1
ATOM 583 N N . LYS A 1 78 ? 1.656 34.969 1.291 1 70.69 78 LYS A N 1
ATOM 584 C CA . LYS A 1 78 ? 2.734 35.562 2.057 1 70.69 78 LYS A CA 1
ATOM 585 C C . LYS A 1 78 ? 3.4 34.562 2.984 1 70.69 78 LYS A C 1
ATOM 587 O O . LYS A 1 78 ? 4.617 34.594 3.178 1 70.69 78 LYS A O 1
ATOM 592 N N . GLN A 1 79 ? 2.617 33.688 3.461 1 69.25 79 GLN A N 1
ATOM 593 C CA . GLN A 1 79 ? 3.15 32.625 4.309 1 69.25 79 GLN A CA 1
ATOM 594 C C . GLN A 1 79 ? 4.109 31.734 3.529 1 69.25 79 GLN A C 1
ATOM 596 O O . GLN A 1 79 ? 5.191 31.391 4.016 1 69.25 79 GLN A O 1
ATOM 601 N N . ILE A 1 80 ? 3.715 31.438 2.371 1 68.31 80 ILE A N 1
ATOM 602 C CA . ILE A 1 80 ? 4.527 30.578 1.518 1 68.31 80 ILE A CA 1
ATOM 603 C C . ILE A 1 80 ? 5.832 31.297 1.16 1 68.31 80 ILE A C 1
ATOM 605 O O . ILE A 1 80 ? 6.906 30.688 1.21 1 68.31 80 ILE A O 1
ATOM 609 N N . ARG A 1 81 ? 5.664 32.5 0.858 1 68.56 81 ARG A N 1
ATOM 610 C CA . ARG A 1 81 ? 6.84 33.281 0.473 1 68.56 81 ARG A CA 1
ATOM 611 C C . ARG A 1 81 ? 7.82 33.406 1.634 1 68.56 81 ARG A C 1
ATOM 613 O O . ARG A 1 81 ? 9.031 33.281 1.445 1 68.56 81 ARG A O 1
ATOM 620 N N . SER A 1 82 ? 7.242 33.656 2.709 1 70 82 SER A N 1
ATOM 621 C CA . SER A 1 82 ? 8.086 33.781 3.895 1 70 82 SER A CA 1
ATOM 622 C C . SER A 1 82 ? 8.758 32.469 4.254 1 70 82 SER A C 1
ATOM 624 O O . SER A 1 82 ? 9.945 32.438 4.574 1 70 82 SER A O 1
ATOM 626 N N . ALA A 1 83 ? 7.988 31.453 4.184 1 68.75 83 ALA A N 1
ATOM 627 C CA . ALA A 1 83 ? 8.531 30.141 4.5 1 68.75 83 ALA A CA 1
ATOM 628 C C . ALA A 1 83 ? 9.57 29.703 3.465 1 68.75 83 ALA A C 1
ATOM 630 O O . ALA A 1 83 ? 10.68 29.312 3.816 1 68.75 83 ALA A O 1
ATOM 631 N N . ALA A 1 84 ? 9.117 29.766 2.26 1 66.12 84 ALA A N 1
ATOM 632 C CA . ALA A 1 84 ? 9.992 29.328 1.171 1 66.12 84 ALA A CA 1
ATOM 633 C C . ALA A 1 84 ? 11.227 30.219 1.069 1 66.12 84 ALA A C 1
ATOM 635 O O . ALA A 1 84 ? 12.352 29.719 0.995 1 66.12 84 ALA A O 1
ATOM 636 N N . GLY A 1 85 ? 10.984 31.516 1.076 1 63.91 85 GLY A N 1
ATOM 637 C CA . GLY A 1 85 ? 12.055 32.469 0.867 1 63.91 85 GLY A CA 1
ATOM 638 C C . GLY A 1 85 ? 12.938 32.656 2.084 1 63.91 85 GLY A C 1
ATOM 639 O O . GLY A 1 85 ? 14.133 32.938 1.952 1 63.91 85 GLY A O 1
ATOM 640 N N . GLY A 1 86 ? 12.383 32.469 3.16 1 67.56 86 GLY A N 1
ATOM 641 C CA . GLY A 1 86 ? 13.133 32.781 4.363 1 67.56 86 GLY A CA 1
ATOM 642 C C . GLY A 1 86 ? 13.703 31.562 5.062 1 67.56 86 GLY A C 1
ATOM 643 O O . GLY A 1 86 ? 14.906 31.5 5.324 1 67.56 86 GLY A O 1
ATOM 644 N N . LEU A 1 87 ? 12.945 30.625 5.223 1 74.5 87 LEU A N 1
ATOM 645 C CA . LEU A 1 87 ? 13.352 29.516 6.059 1 74.5 87 LEU A CA 1
ATOM 646 C C . LEU A 1 87 ? 13.914 28.375 5.211 1 74.5 87 LEU A C 1
ATOM 648 O O . LEU A 1 87 ? 15.086 28.016 5.344 1 74.5 87 LEU A O 1
ATOM 652 N N . PHE A 1 88 ? 13.281 27.906 4.227 1 74.19 88 PHE A N 1
ATOM 653 C CA . PHE A 1 88 ? 13.672 26.734 3.471 1 74.19 88 PHE A CA 1
ATOM 654 C C . PHE A 1 88 ? 14.859 27.031 2.568 1 74.19 88 PHE A C 1
ATOM 656 O O . PHE A 1 88 ? 15.781 26.219 2.447 1 74.19 88 PHE A O 1
ATOM 663 N N . SER A 1 89 ? 14.836 28.203 2.018 1 74.88 89 SER A N 1
ATOM 664 C CA . SER A 1 89 ? 15.93 28.578 1.128 1 74.88 89 SER A CA 1
ATOM 665 C C . SER A 1 89 ? 17.25 28.656 1.88 1 74.88 89 SER A C 1
ATOM 667 O O . SER A 1 89 ? 18.297 28.281 1.346 1 74.88 89 SER A O 1
ATOM 669 N N . ALA A 1 90 ? 17.188 29.141 3.074 1 77.75 90 ALA A N 1
ATOM 670 C CA . ALA A 1 90 ? 18.406 29.266 3.879 1 77.75 90 ALA A CA 1
ATOM 671 C C . ALA A 1 90 ? 18.984 27.891 4.18 1 77.75 90 ALA A C 1
ATOM 673 O O . ALA A 1 90 ? 20.203 27.688 4.078 1 77.75 90 ALA A O 1
ATOM 674 N N . TYR A 1 91 ? 18.203 27.016 4.473 1 77.56 91 TYR A N 1
ATOM 675 C CA . TYR A 1 91 ? 18.672 25.672 4.781 1 77.56 91 TYR A CA 1
ATOM 676 C C . TYR A 1 91 ? 19.156 24.953 3.521 1 77.56 91 TYR A C 1
ATOM 678 O O . TYR A 1 91 ? 20.203 24.312 3.52 1 77.56 91 TYR A O 1
ATOM 686 N N . ILE A 1 92 ? 18.438 25.094 2.486 1 76.56 92 ILE A N 1
ATOM 687 C CA . ILE A 1 92 ? 18.75 24.406 1.241 1 76.56 92 ILE A CA 1
ATOM 688 C C . ILE A 1 92 ? 20.094 24.906 0.702 1 76.56 92 ILE A C 1
ATOM 690 O O . ILE A 1 92 ? 20.922 24.109 0.257 1 76.56 92 ILE A O 1
ATOM 694 N N . SER A 1 93 ? 20.281 26.156 0.807 1 78.44 93 SER A N 1
ATOM 695 C CA . SER A 1 93 ? 21.5 26.734 0.271 1 78.44 93 SER A CA 1
ATOM 696 C C . SER A 1 93 ? 22.703 26.391 1.137 1 78.44 93 SER A C 1
ATOM 698 O O . SER A 1 93 ? 23.844 26.422 0.668 1 78.44 93 SER A O 1
ATOM 700 N N . SER A 1 94 ? 22.5 26 2.291 1 85 94 SER A N 1
ATOM 701 C CA . SER A 1 94 ? 23.594 25.797 3.234 1 85 94 SER A CA 1
ATOM 702 C C . SER A 1 94 ? 24 24.328 3.305 1 85 94 SER A C 1
ATOM 704 O O . SER A 1 94 ? 25 24 3.943 1 85 94 SER A O 1
ATOM 706 N N . VAL A 1 95 ? 23.328 23.484 2.65 1 87.69 95 VAL A N 1
ATOM 707 C CA . VAL A 1 95 ? 23.5 22.047 2.881 1 87.69 95 VAL A CA 1
ATOM 708 C C . VAL A 1 95 ? 24.516 21.484 1.899 1 87.69 95 VAL A C 1
ATOM 710 O O . VAL A 1 95 ? 25.328 20.641 2.264 1 87.69 95 VAL A O 1
ATOM 713 N N . ARG A 1 96 ? 24.594 21.969 0.717 1 88.06 96 ARG A N 1
ATOM 714 C CA . ARG A 1 96 ? 25.359 21.328 -0.352 1 88.06 96 ARG A CA 1
ATOM 715 C C . ARG A 1 96 ? 26.828 21.234 -0 1 88.06 96 ARG A C 1
ATOM 717 O O . ARG A 1 96 ? 27.422 20.141 -0.037 1 88.06 96 ARG A O 1
ATOM 724 N N . LYS A 1 97 ? 27.438 22.344 0.318 1 92.25 97 LYS A N 1
ATOM 725 C CA . LYS A 1 97 ? 28.891 22.391 0.533 1 92.25 97 LYS A CA 1
ATOM 726 C C . LYS A 1 97 ? 29.297 21.531 1.727 1 92.25 97 LYS A C 1
ATOM 728 O O . LYS A 1 97 ? 30.141 20.641 1.597 1 92.25 97 LYS A O 1
ATOM 733 N N . PRO A 1 98 ? 28.672 21.781 2.852 1 94.25 98 PRO A N 1
ATOM 734 C CA . PRO A 1 98 ? 29.109 20.969 3.996 1 94.25 98 PRO A CA 1
ATOM 735 C C . PRO A 1 98 ? 28.859 19.469 3.785 1 94.25 98 PRO A C 1
ATOM 737 O O . PRO A 1 98 ? 29.688 18.641 4.188 1 94.25 98 PRO A O 1
ATOM 740 N N . LEU A 1 99 ? 27.75 19.094 3.244 1 93.44 99 LEU A N 1
ATOM 741 C CA . LEU A 1 99 ? 27.453 17.688 3.006 1 93.44 99 LEU A CA 1
ATOM 742 C C . LEU A 1 99 ? 28.469 17.078 2.043 1 93.44 99 LEU A C 1
ATOM 744 O O . LEU A 1 99 ? 28.953 15.961 2.27 1 93.44 99 LEU A O 1
ATOM 748 N N . THR A 1 100 ? 28.781 17.781 1.012 1 95 100 THR A N 1
ATOM 749 C CA . THR A 1 100 ? 29.766 17.312 0.049 1 95 100 THR A CA 1
ATOM 750 C C . THR A 1 100 ? 31.125 17.094 0.724 1 95 100 THR A C 1
ATOM 752 O O . THR A 1 100 ? 31.781 16.094 0.49 1 95 100 THR A O 1
ATOM 755 N N . GLN A 1 101 ? 31.484 18.031 1.517 1 96.06 101 GLN A N 1
ATOM 756 C CA . GLN A 1 101 ? 32.75 17.953 2.217 1 96.06 101 GLN A CA 1
ATOM 757 C C . GLN A 1 101 ? 32.781 16.75 3.168 1 96.06 101 GLN A C 1
ATOM 759 O O . GLN A 1 101 ? 33.812 16.047 3.238 1 96.06 101 GLN A O 1
ATOM 764 N N . ILE A 1 102 ? 31.75 16.594 3.877 1 96.12 102 ILE A N 1
ATOM 765 C CA . ILE A 1 102 ? 31.672 15.477 4.816 1 96.12 102 ILE A CA 1
ATOM 766 C C . ILE A 1 102 ? 31.781 14.156 4.066 1 96.12 102 ILE A C 1
ATOM 768 O O . ILE A 1 102 ? 32.531 13.266 4.465 1 96.12 102 ILE A O 1
ATOM 772 N N . MET A 1 103 ? 31.062 14.016 2.99 1 95.12 103 MET A N 1
ATOM 773 C CA . MET A 1 103 ? 31.078 12.789 2.197 1 95.12 103 MET A CA 1
ATOM 774 C C . MET A 1 103 ? 32.438 12.547 1.59 1 95.12 103 MET A C 1
ATOM 776 O O . MET A 1 103 ? 32.938 11.414 1.565 1 95.12 103 MET A O 1
ATOM 780 N N . ALA A 1 104 ? 33.062 13.594 1.162 1 95.38 104 ALA A N 1
ATOM 781 C CA . ALA A 1 104 ? 34.375 13.5 0.521 1 95.38 104 ALA A CA 1
ATOM 782 C C . ALA A 1 104 ? 35.469 13.164 1.54 1 95.38 104 ALA A C 1
ATOM 784 O O . ALA A 1 104 ? 36.469 12.5 1.21 1 95.38 104 ALA A O 1
ATOM 785 N N . SER A 1 105 ? 35.312 13.617 2.703 1 94.88 105 SER A N 1
ATOM 786 C CA . SER A 1 105 ? 36.344 13.43 3.732 1 94.88 105 SER A CA 1
ATOM 787 C C . SER A 1 105 ? 36.438 11.969 4.152 1 94.88 105 SER A C 1
ATOM 789 O O . SER A 1 105 ? 37.469 11.539 4.691 1 94.88 105 SER A O 1
ATOM 791 N N . GLY A 1 106 ? 35.344 11.203 4.098 1 92.31 106 GLY A N 1
ATOM 792 C CA . GLY A 1 106 ? 35.344 9.797 4.48 1 92.31 106 GLY A CA 1
ATOM 793 C C . GLY A 1 106 ? 35.062 9.586 5.957 1 92.31 106 GLY A C 1
ATOM 794 O O . GLY A 1 106 ? 35.062 8.453 6.441 1 92.31 106 GLY A O 1
ATOM 795 N N . ILE A 1 107 ? 34.812 10.648 6.613 1 92.62 107 ILE A N 1
ATOM 796 C CA . ILE A 1 107 ? 34.5 10.516 8.031 1 92.62 107 ILE A CA 1
ATOM 797 C C . ILE A 1 107 ? 33.219 9.688 8.195 1 92.62 107 ILE A C 1
ATOM 799 O O . ILE A 1 107 ? 33.062 8.984 9.195 1 92.62 107 ILE A O 1
ATOM 803 N N . VAL A 1 108 ? 32.312 9.867 7.223 1 93.19 108 VAL A N 1
ATOM 804 C CA . VAL A 1 108 ? 31.125 9.055 7.16 1 93.19 108 VAL A CA 1
ATOM 805 C C . VAL A 1 108 ? 31.094 8.258 5.855 1 93.19 108 VAL A C 1
ATOM 807 O O . VAL A 1 108 ? 31.281 8.82 4.773 1 93.19 108 VAL A O 1
ATOM 810 N N . LYS A 1 109 ? 30.984 6.98 5.918 1 92.38 109 LYS A N 1
ATOM 811 C CA . LYS A 1 109 ? 30.875 6.098 4.758 1 92.38 109 LYS A CA 1
ATOM 812 C C . LYS A 1 109 ? 29.641 5.223 4.836 1 92.38 109 LYS A C 1
ATOM 814 O O . LYS A 1 109 ? 29.734 4.02 5.094 1 92.38 109 LYS A O 1
ATOM 819 N N . PRO A 1 110 ? 28.562 5.859 4.543 1 93.62 110 PRO A N 1
ATOM 820 C CA . PRO A 1 110 ? 27.312 5.113 4.719 1 93.62 110 PRO A CA 1
ATOM 821 C C . PRO A 1 110 ? 27.047 4.137 3.578 1 93.62 110 PRO A C 1
ATOM 823 O O . PRO A 1 110 ? 27.375 4.422 2.426 1 93.62 110 PRO A O 1
ATOM 826 N N . HIS A 1 111 ? 26.453 2.979 3.895 1 94.06 111 HIS A N 1
ATOM 827 C CA . HIS A 1 111 ? 25.953 2.033 2.902 1 94.06 111 HIS A CA 1
ATOM 828 C C . HIS A 1 111 ? 24.594 2.471 2.363 1 94.06 111 HIS A C 1
ATOM 830 O O . HIS A 1 111 ? 24.203 2.082 1.261 1 94.06 111 HIS A O 1
ATOM 836 N N . PHE A 1 112 ? 23.906 3.217 3.17 1 95.81 112 PHE A N 1
ATOM 837 C CA . PHE A 1 112 ? 22.547 3.68 2.861 1 95.81 112 PHE A CA 1
ATOM 838 C C . PHE A 1 112 ? 22.203 4.914 3.684 1 95.81 112 PHE A C 1
ATOM 840 O O . PHE A 1 112 ? 22.781 5.145 4.746 1 95.81 112 PHE A O 1
ATOM 847 N N . ALA A 1 113 ? 21.312 5.758 3.154 1 96.31 113 ALA A N 1
ATOM 848 C CA . ALA A 1 113 ? 20.984 6.977 3.883 1 96.31 113 ALA A CA 1
ATOM 849 C C . ALA A 1 113 ? 19.469 7.141 4.016 1 96.31 113 ALA A C 1
ATOM 851 O O . ALA A 1 113 ? 18.703 6.566 3.234 1 96.31 113 ALA A O 1
ATOM 852 N N . LEU A 1 114 ? 19.031 7.773 5.035 1 96.06 114 LEU A N 1
ATOM 853 C CA . LEU A 1 114 ? 17.656 8.234 5.242 1 96.06 114 LEU A CA 1
ATOM 854 C C . LEU A 1 114 ? 17.609 9.758 5.328 1 96.06 114 LEU A C 1
ATOM 856 O O . LEU A 1 114 ? 18.281 10.359 6.164 1 96.06 114 LEU A O 1
ATOM 860 N N . VAL A 1 115 ? 16.891 10.352 4.41 1 92.19 115 VAL A N 1
ATOM 861 C CA . VAL A 1 115 ? 16.781 11.805 4.344 1 92.19 115 VAL A CA 1
ATOM 862 C C . VAL A 1 115 ? 15.422 12.25 4.852 1 92.19 115 VAL A C 1
ATOM 864 O O . VAL A 1 115 ? 14.391 11.711 4.441 1 92.19 115 VAL A O 1
ATOM 867 N N . SER A 1 116 ? 15.586 13.25 5.793 1 87.75 116 SER A N 1
ATOM 868 C CA . SER A 1 116 ? 14.328 13.805 6.281 1 87.75 116 SER A CA 1
ATOM 869 C C . SER A 1 116 ? 13.703 14.75 5.262 1 87.75 116 SER A C 1
ATOM 871 O O . SER A 1 116 ? 14.359 15.672 4.781 1 87.75 116 SER A O 1
ATOM 873 N N . VAL A 1 117 ? 12.516 14.555 4.758 1 79.44 117 VAL A N 1
ATOM 874 C CA . VAL A 1 117 ? 11.797 15.359 3.771 1 79.44 117 VAL A CA 1
ATOM 875 C C . VAL A 1 117 ? 12.555 15.352 2.449 1 79.44 117 VAL A C 1
ATOM 877 O O . VAL A 1 117 ? 13.773 15.164 2.428 1 79.44 117 VAL A O 1
ATOM 880 N N . PRO A 1 118 ? 11.961 15.672 1.418 1 73.19 118 PRO A N 1
ATOM 881 C CA . PRO A 1 118 ? 12.602 15.555 0.104 1 73.19 118 PRO A CA 1
ATOM 882 C C . PRO A 1 118 ? 13.398 16.797 -0.281 1 73.19 118 PRO A C 1
ATOM 884 O O . PRO A 1 118 ? 12.906 17.641 -1.042 1 73.19 118 PRO A O 1
ATOM 887 N N . MET A 1 119 ? 14.547 16.844 0.224 1 77.38 119 MET A N 1
ATOM 888 C CA . MET A 1 119 ? 15.43 17.922 -0.205 1 77.38 119 MET A CA 1
ATOM 889 C C . MET A 1 119 ? 16.312 17.469 -1.369 1 77.38 119 MET A C 1
ATOM 891 O O . MET A 1 119 ? 17.297 16.766 -1.171 1 77.38 119 MET A O 1
ATOM 895 N N . GLY A 1 120 ? 16.047 17.922 -2.482 1 76.81 120 GLY A N 1
ATOM 896 C CA . GLY A 1 120 ? 16.672 17.469 -3.719 1 76.81 120 GLY A CA 1
ATOM 897 C C . GLY A 1 120 ? 18.188 17.516 -3.684 1 76.81 120 GLY A C 1
ATOM 898 O O . GLY A 1 120 ? 18.859 16.609 -4.172 1 76.81 120 GLY A O 1
ATOM 899 N N . ILE A 1 121 ? 18.703 18.531 -3.059 1 83.94 121 ILE A N 1
ATOM 900 C CA . ILE A 1 121 ? 20.141 18.75 -3.053 1 83.94 121 ILE A CA 1
ATOM 901 C C . ILE A 1 121 ? 20.828 17.625 -2.273 1 83.94 121 ILE A C 1
ATOM 903 O O . ILE A 1 121 ? 21.906 17.172 -2.646 1 83.94 121 ILE A O 1
ATOM 907 N N . VAL A 1 122 ? 20.172 17.219 -1.194 1 88.94 122 VAL A N 1
ATOM 908 C CA . VAL A 1 122 ? 20.75 16.141 -0.378 1 88.94 122 VAL A CA 1
ATOM 909 C C . VAL A 1 122 ? 20.812 14.859 -1.191 1 88.94 122 VAL A C 1
ATOM 911 O O . VAL A 1 122 ? 21.844 14.18 -1.202 1 88.94 122 VAL A O 1
ATOM 914 N N . GLY A 1 123 ? 19.719 14.555 -1.875 1 88.69 123 GLY A N 1
ATOM 915 C CA . GLY A 1 123 ? 19.688 13.367 -2.717 1 88.69 123 GLY A CA 1
ATOM 916 C C . GLY A 1 123 ? 20.734 13.391 -3.814 1 88.69 123 GLY A C 1
ATOM 917 O O . GLY A 1 123 ? 21.375 12.375 -4.094 1 88.69 123 GLY A O 1
ATOM 918 N N . GLU A 1 124 ? 20.938 14.531 -4.395 1 88.31 124 GLU A N 1
ATOM 919 C CA . GLU A 1 124 ? 21.938 14.68 -5.457 1 88.31 124 GLU A CA 1
ATOM 920 C C . GLU A 1 124 ? 23.344 14.422 -4.938 1 88.31 124 GLU A C 1
ATOM 922 O O . GLU A 1 124 ? 24.125 13.695 -5.559 1 88.31 124 GLU A O 1
ATOM 927 N N . VAL A 1 125 ? 23.641 15.062 -3.854 1 91.19 125 VAL A N 1
ATOM 928 C CA . VAL A 1 125 ? 24.969 14.914 -3.281 1 91.19 125 VAL A CA 1
ATOM 929 C C . VAL A 1 125 ? 25.219 13.453 -2.898 1 91.19 125 VAL A C 1
ATOM 931 O O . VAL A 1 125 ? 26.297 12.914 -3.15 1 91.19 125 VAL A O 1
ATOM 934 N N . LEU A 1 126 ? 24.281 12.797 -2.295 1 93.12 126 LEU A N 1
ATOM 935 C CA . LEU A 1 126 ? 24.406 11.398 -1.898 1 93.12 126 LEU A CA 1
ATOM 936 C C . LEU A 1 126 ? 24.656 10.516 -3.113 1 93.12 126 LEU A C 1
ATOM 938 O O . LEU A 1 126 ? 25.562 9.68 -3.104 1 93.12 126 LEU A O 1
ATOM 942 N N . LEU A 1 127 ? 23.906 10.75 -4.141 1 90.88 127 LEU A N 1
ATOM 943 C CA . LEU A 1 127 ? 24.047 9.945 -5.348 1 90.88 127 LEU A CA 1
ATOM 944 C C . LEU A 1 127 ? 25.391 10.188 -6.016 1 90.88 127 LEU A C 1
ATOM 946 O O . LEU A 1 127 ? 26 9.258 -6.562 1 90.88 127 LEU A O 1
ATOM 950 N N . ASP A 1 128 ? 25.797 11.453 -6 1 92.81 128 ASP A N 1
ATOM 951 C CA . ASP A 1 128 ? 27.109 11.789 -6.555 1 92.81 128 ASP A CA 1
ATOM 952 C C . ASP A 1 128 ? 28.219 11 -5.863 1 92.81 128 ASP A C 1
ATOM 954 O O . ASP A 1 128 ? 29.281 10.766 -6.445 1 92.81 128 ASP A O 1
ATOM 958 N N . HIS A 1 129 ? 27.984 10.609 -4.695 1 95.06 129 HIS A N 1
ATOM 959 C CA . HIS A 1 129 ? 29 9.867 -3.936 1 95.06 129 HIS A CA 1
ATOM 960 C C . HIS A 1 129 ? 28.656 8.383 -3.867 1 95.06 129 HIS A C 1
ATOM 962 O O . HIS A 1 129 ? 29.203 7.652 -3.043 1 95.06 129 HIS A O 1
ATOM 968 N N . GLY A 1 130 ? 27.609 7.945 -4.613 1 93 130 GLY A N 1
ATOM 969 C CA . GLY A 1 130 ? 27.266 6.539 -4.773 1 93 130 GLY A CA 1
ATOM 970 C C . GLY A 1 130 ? 26.438 5.988 -3.629 1 93 130 GLY A C 1
ATOM 971 O O . GLY A 1 130 ? 26.438 4.777 -3.389 1 93 130 GLY A O 1
ATOM 972 N N . VAL A 1 131 ? 25.812 6.855 -2.859 1 94.69 131 VAL A N 1
ATOM 973 C CA . VAL A 1 131 ? 25 6.422 -1.721 1 94.69 131 VAL A CA 1
ATOM 974 C C . VAL A 1 131 ? 23.516 6.551 -2.055 1 94.69 131 VAL A C 1
ATOM 976 O O . VAL A 1 131 ? 23.047 7.645 -2.363 1 94.69 131 VAL A O 1
ATOM 979 N N . ASP A 1 132 ? 22.844 5.391 -2.035 1 93.38 132 ASP A N 1
ATOM 980 C CA . ASP A 1 132 ? 21.391 5.414 -2.209 1 93.38 132 ASP A CA 1
ATOM 981 C C . ASP A 1 132 ? 20.688 5.836 -0.92 1 93.38 132 ASP A C 1
ATOM 983 O O . ASP A 1 132 ? 21.297 5.816 0.155 1 93.38 132 ASP A O 1
ATOM 987 N N . PHE A 1 133 ? 19.406 6.273 -1.089 1 94.38 133 PHE A N 1
ATOM 988 C CA . PHE A 1 133 ? 18.75 6.809 0.106 1 94.38 133 PHE A CA 1
ATOM 989 C C . PHE A 1 133 ? 17.25 6.582 0.057 1 94.38 133 PHE A C 1
ATOM 991 O O . PHE A 1 133 ? 16.703 6.242 -0.994 1 94.38 133 PHE A O 1
ATOM 998 N N . ALA A 1 134 ? 16.641 6.613 1.176 1 95.25 134 ALA A N 1
ATOM 999 C CA . ALA A 1 134 ? 15.188 6.672 1.378 1 95.25 134 ALA A CA 1
ATOM 1000 C C . ALA A 1 134 ? 14.766 8.039 1.91 1 95.25 134 ALA A C 1
ATOM 1002 O O . ALA A 1 134 ? 15.602 8.82 2.367 1 95.25 134 ALA A O 1
ATOM 1003 N N . VAL A 1 135 ? 13.523 8.32 1.759 1 93.31 135 VAL A N 1
ATOM 1004 C CA . VAL A 1 135 ? 12.992 9.602 2.23 1 93.31 135 VAL A CA 1
ATOM 1005 C C . VAL A 1 135 ? 11.977 9.359 3.346 1 93.31 135 VAL A C 1
ATOM 1007 O O . VAL A 1 135 ? 11.102 8.5 3.221 1 93.31 135 VAL A O 1
ATOM 1010 N N . ASN A 1 136 ? 12.133 10.062 4.41 1 93.31 136 ASN A N 1
ATOM 1011 C CA . ASN A 1 136 ? 11.148 10.062 5.484 1 93.31 136 ASN A CA 1
ATOM 1012 C C . ASN A 1 136 ? 10.219 11.266 5.391 1 93.31 136 ASN A C 1
ATOM 1014 O O . ASN A 1 136 ? 10.672 12.414 5.453 1 93.31 136 ASN A O 1
ATOM 1018 N N . MET A 1 137 ? 8.984 10.984 5.195 1 89.81 137 MET A N 1
ATOM 1019 C CA . MET A 1 137 ? 7.969 12.023 5.082 1 89.81 137 MET A CA 1
ATOM 1020 C C . MET A 1 137 ? 7.082 12.062 6.32 1 89.81 137 MET A C 1
ATOM 1022 O O . MET A 1 137 ? 6.293 11.141 6.547 1 89.81 137 MET A O 1
ATOM 1026 N N . PRO A 1 138 ? 7.191 13.18 6.969 1 85.12 138 PRO A N 1
ATOM 1027 C CA . PRO A 1 138 ? 6.309 13.281 8.133 1 85.12 138 PRO A CA 1
ATOM 1028 C C . PRO A 1 138 ? 4.875 13.648 7.762 1 85.12 138 PRO A C 1
ATOM 1030 O O . PRO A 1 138 ? 4.652 14.32 6.746 1 85.12 138 PRO A O 1
ATOM 1033 N N . ASN A 1 139 ? 3.846 13.234 8.383 1 78.19 139 ASN A N 1
ATOM 1034 C CA . ASN A 1 139 ? 2.469 13.703 8.484 1 78.19 139 ASN A CA 1
ATOM 1035 C C . ASN A 1 139 ? 1.604 13.156 7.352 1 78.19 139 ASN A C 1
ATOM 1037 O O . ASN A 1 139 ? 0.633 12.438 7.598 1 78.19 139 ASN A O 1
ATOM 1041 N N . ALA A 1 140 ? 1.98 13.648 5.918 1 85.88 140 ALA A N 1
ATOM 1042 C CA . ALA A 1 140 ? 0.971 13.266 4.938 1 85.88 140 ALA A CA 1
ATOM 1043 C C . ALA A 1 140 ? 1.581 13.141 3.543 1 85.88 140 ALA A C 1
ATOM 1045 O O . ALA A 1 140 ? 2.654 13.688 3.277 1 85.88 140 ALA A O 1
ATOM 1046 N N . VAL A 1 141 ? 0.88 12.406 2.73 1 89.12 141 VAL A N 1
ATOM 1047 C CA . VAL A 1 141 ? 1.177 12.297 1.307 1 89.12 141 VAL A CA 1
ATOM 1048 C C . VAL A 1 141 ? 0.341 13.305 0.523 1 89.12 141 VAL A C 1
ATOM 1050 O O . VAL A 1 141 ? -0.877 13.156 0.407 1 89.12 141 VAL A O 1
ATOM 1053 N N . LEU A 1 142 ? 0.973 14.367 0.008 1 85.31 142 LEU A N 1
ATOM 1054 C CA . LEU A 1 142 ? 0.22 15.422 -0.652 1 85.31 142 LEU A CA 1
ATOM 1055 C C . LEU A 1 142 ? 0.926 15.883 -1.925 1 85.31 142 LEU A C 1
ATOM 1057 O O . LEU A 1 142 ? 2.156 15.938 -1.971 1 85.31 142 LEU A O 1
ATOM 1061 N N . PRO A 1 143 ? 0.068 16.203 -2.895 1 79.06 143 PRO A N 1
ATOM 1062 C CA . PRO A 1 143 ? 0.635 16.859 -4.074 1 79.06 143 PRO A CA 1
ATOM 1063 C C . PRO A 1 143 ? 1.103 18.297 -3.783 1 79.06 143 PRO A C 1
ATOM 1065 O O . PRO A 1 143 ? 0.54 18.969 -2.916 1 79.06 143 PRO A O 1
ATOM 1068 N N . PRO A 1 144 ? 2.105 18.734 -4.324 1 74.38 144 PRO A N 1
ATOM 1069 C CA . PRO A 1 144 ? 2.953 18.047 -5.293 1 74.38 144 PRO A CA 1
ATOM 1070 C C . PRO A 1 144 ? 4.191 17.422 -4.652 1 74.38 144 PRO A C 1
ATOM 1072 O O . PRO A 1 144 ? 5.102 16.969 -5.355 1 74.38 144 PRO A O 1
ATOM 1075 N N . ILE A 1 145 ? 4.285 17.438 -3.4 1 76.81 145 ILE A N 1
ATOM 1076 C CA . ILE A 1 145 ? 5.48 17.016 -2.68 1 76.81 145 ILE A CA 1
ATOM 1077 C C . ILE A 1 145 ? 5.828 15.578 -3.045 1 76.81 145 ILE A C 1
ATOM 1079 O O . ILE A 1 145 ? 6.977 15.273 -3.381 1 76.81 145 ILE A O 1
ATOM 1083 N N . ILE A 1 146 ? 4.852 14.805 -3.053 1 84 146 ILE A N 1
ATOM 1084 C CA . ILE A 1 146 ? 5.031 13.406 -3.436 1 84 146 ILE A CA 1
ATOM 1085 C C . ILE A 1 146 ? 4.383 13.156 -4.793 1 84 146 ILE A C 1
ATOM 1087 O O . ILE A 1 146 ? 3.178 13.352 -4.957 1 84 146 ILE A O 1
ATOM 1091 N N . PRO A 1 147 ? 5.102 12.75 -5.711 1 84.31 147 PRO A N 1
ATOM 1092 C CA . PRO A 1 147 ? 4.594 12.68 -7.082 1 84.31 147 PRO A CA 1
ATOM 1093 C C . PRO A 1 147 ? 3.533 11.594 -7.266 1 84.31 147 PRO A C 1
ATOM 1095 O O . PRO A 1 147 ? 2.816 11.594 -8.266 1 84.31 147 PRO A O 1
ATOM 1098 N N . TRP A 1 148 ? 3.369 10.734 -6.336 1 90 148 TRP A N 1
ATOM 1099 C CA . TRP A 1 148 ? 2.438 9.617 -6.488 1 90 148 TRP A CA 1
ATOM 1100 C C . TRP A 1 148 ? 1.116 9.914 -5.789 1 90 148 TRP A C 1
ATOM 1102 O O . TRP A 1 148 ? 0.195 9.094 -5.812 1 90 148 TRP A O 1
ATOM 1112 N N . ALA A 1 149 ? 1.06 11.102 -5.125 1 91.5 149 ALA A N 1
ATOM 1113 C CA . ALA A 1 149 ? -0.181 11.461 -4.441 1 91.5 149 ALA A CA 1
ATOM 1114 C C . ALA A 1 149 ? -1.346 11.539 -5.426 1 91.5 149 ALA A C 1
ATOM 1116 O O . ALA A 1 149 ? -1.188 12.031 -6.543 1 91.5 149 ALA A O 1
ATOM 1117 N N . ALA A 1 150 ? -2.475 11.062 -4.984 1 94.25 150 ALA A N 1
ATOM 1118 C CA . ALA A 1 150 ? -3.664 11.078 -5.832 1 94.25 150 ALA A CA 1
ATOM 1119 C C . ALA A 1 150 ? -4.074 12.508 -6.168 1 94.25 150 ALA A C 1
ATOM 1121 O O . ALA A 1 150 ? -4.004 13.398 -5.316 1 94.25 150 ALA A O 1
ATOM 1122 N N . PRO A 1 151 ? -4.586 12.711 -7.332 1 92.56 151 PRO A N 1
ATOM 1123 C CA . PRO A 1 151 ? -4.934 14.07 -7.758 1 92.56 151 PRO A CA 1
ATOM 1124 C C . PRO A 1 151 ? -6.102 14.656 -6.973 1 92.56 151 PRO A C 1
ATOM 1126 O O . PRO A 1 151 ? -6.297 15.875 -6.957 1 92.56 151 PRO A O 1
ATOM 1129 N N . TYR A 1 152 ? -6.863 13.82 -6.363 1 94.62 152 TYR A N 1
ATOM 1130 C CA . TYR A 1 152 ? -8.039 14.328 -5.66 1 94.62 152 TYR A CA 1
ATOM 1131 C C . TYR A 1 152 ? -7.672 14.812 -4.266 1 94.62 152 TYR A C 1
ATOM 1133 O O . TYR A 1 152 ? -8.516 15.352 -3.547 1 94.62 152 TYR A O 1
ATOM 1141 N N . ILE A 1 153 ? -6.5 14.648 -3.854 1 93.12 153 ILE A N 1
ATOM 1142 C CA . ILE A 1 153 ? -6.055 15.18 -2.57 1 93.12 153 ILE A CA 1
ATOM 1143 C C . ILE A 1 153 ? -5.766 16.672 -2.697 1 93.12 153 ILE A C 1
ATOM 1145 O O . ILE A 1 153 ? -4.977 17.094 -3.549 1 93.12 153 ILE A O 1
ATOM 1149 N N . PRO A 1 154 ? -6.352 17.422 -1.845 1 89.44 154 PRO A N 1
ATOM 1150 C CA . PRO A 1 154 ? -6.121 18.859 -1.932 1 89.44 154 PRO A CA 1
ATOM 1151 C C . PRO A 1 154 ? -4.664 19.25 -1.661 1 89.44 154 PRO A C 1
ATOM 1153 O O . PRO A 1 154 ? -4.012 18.625 -0.815 1 89.44 154 PRO A O 1
ATOM 1156 N N . ILE A 1 155 ? -4.246 20.234 -2.283 1 80.5 155 ILE A N 1
ATOM 1157 C CA . ILE A 1 155 ? -2.898 20.75 -2.074 1 80.5 155 ILE A CA 1
ATOM 1158 C C . ILE A 1 155 ? -2.834 21.5 -0.747 1 80.5 155 ILE A C 1
ATOM 1160 O O . ILE A 1 155 ? -3.861 21.953 -0.23 1 80.5 155 ILE A O 1
ATOM 1164 N N . PRO A 1 156 ? -1.718 21.672 -0.038 1 70.88 156 PRO A N 1
ATOM 1165 C CA . PRO A 1 156 ? -1.575 22.234 1.302 1 70.88 156 PRO A CA 1
ATOM 1166 C C . PRO A 1 156 ? -2.219 23.625 1.426 1 70.88 156 PRO A C 1
ATOM 1168 O O . PRO A 1 156 ? -2.678 24 2.508 1 70.88 156 PRO A O 1
ATOM 1171 N N . PHE A 1 157 ? -2.469 24.328 0.353 1 71.44 157 PHE A N 1
ATOM 1172 C CA . PHE A 1 157 ? -2.939 25.703 0.504 1 71.44 157 PHE A CA 1
ATOM 1173 C C . PHE A 1 157 ? -4.355 25.844 -0.036 1 71.44 157 PHE A C 1
ATOM 1175 O O . PHE A 1 157 ? -4.883 26.969 -0.119 1 71.44 157 PHE A O 1
ATOM 1182 N N . TYR A 1 158 ? -4.887 24.812 -0.355 1 79.75 158 TYR A N 1
ATOM 1183 C CA . TYR A 1 158 ? -6.289 24.781 -0.748 1 79.75 158 TYR A CA 1
ATOM 1184 C C . TYR A 1 158 ? -7.07 23.766 0.085 1 79.75 158 TYR A C 1
ATOM 1186 O O . TYR A 1 158 ? -7.164 22.594 -0.278 1 79.75 158 TYR A O 1
ATOM 1194 N N . HIS A 1 159 ? -7.684 24.297 1.139 1 77.62 159 HIS A N 1
ATOM 1195 C CA . HIS A 1 159 ? -8.258 23.422 2.152 1 77.62 159 HIS A CA 1
ATOM 1196 C C . HIS A 1 159 ? -9.719 23.125 1.856 1 77.62 159 HIS A C 1
ATOM 1198 O O . HIS A 1 159 ? -10.602 23.906 2.197 1 77.62 159 HIS A O 1
ATOM 1204 N N . VAL A 1 160 ? -9.906 22.062 1.159 1 85.19 160 VAL A N 1
ATOM 1205 C CA . VAL A 1 160 ? -11.258 21.578 0.902 1 85.19 160 VAL A CA 1
ATOM 1206 C C . VAL A 1 160 ? -11.352 20.094 1.245 1 85.19 160 VAL A C 1
ATOM 1208 O O . VAL A 1 160 ? -10.336 19.391 1.248 1 85.19 160 VAL A O 1
ATOM 1211 N N . SER A 1 161 ? -12.539 19.781 1.621 1 87.56 161 SER A N 1
ATOM 1212 C CA . SER A 1 161 ? -12.758 18.359 1.869 1 87.56 161 SER A CA 1
ATOM 1213 C C . SER A 1 161 ? -12.797 17.562 0.565 1 87.56 161 SER A C 1
ATOM 1215 O O . SER A 1 161 ? -13.32 18.047 -0.443 1 87.56 161 SER A O 1
ATOM 1217 N N . VAL A 1 162 ? -12.305 16.359 0.577 1 88.94 162 VAL A N 1
ATOM 1218 C CA . VAL A 1 162 ? -12.297 15.5 -0.596 1 88.94 162 VAL A CA 1
ATOM 1219 C C . VAL A 1 162 ? -13.719 15.055 -0.925 1 88.94 162 VAL A C 1
ATOM 1221 O O . VAL A 1 162 ? -14.016 14.68 -2.062 1 88.94 162 VAL A O 1
ATOM 1224 N N . HIS A 1 163 ? -14.742 14.984 -0.044 1 85.12 163 HIS A N 1
ATOM 1225 C CA . HIS A 1 163 ? -16.078 14.43 -0.209 1 85.12 163 HIS A CA 1
ATOM 1226 C C . HIS A 1 163 ? -17.047 15.484 -0.735 1 85.12 163 HIS A C 1
ATOM 1228 O O . HIS A 1 163 ? -18.125 15.148 -1.239 1 85.12 163 HIS A O 1
ATOM 1234 N N . GLY A 1 164 ? -16.734 16.656 -0.785 1 84.44 164 GLY A N 1
ATOM 1235 C CA . GLY A 1 164 ? -17.703 17.672 -1.168 1 84.44 164 GLY A CA 1
ATOM 1236 C C . GLY A 1 164 ? -17.125 18.734 -2.09 1 84.44 164 GLY A C 1
ATOM 1237 O O . GLY A 1 164 ? -17.453 19.922 -1.967 1 84.44 164 GLY A O 1
ATOM 1238 N N . MET A 1 165 ? -16.375 18.25 -2.963 1 91.94 165 MET A N 1
ATOM 1239 C CA . MET A 1 165 ? -15.75 19.219 -3.85 1 91.94 165 MET A CA 1
ATOM 1240 C C . MET A 1 165 ? -16.734 19.703 -4.91 1 91.94 165 MET A C 1
ATOM 1242 O O . MET A 1 165 ? -17.422 18.891 -5.527 1 91.94 165 MET A O 1
ATOM 1246 N N . THR A 1 166 ? -16.766 20.984 -5.098 1 95 166 THR A N 1
ATOM 1247 C CA . THR A 1 166 ? -17.5 21.578 -6.215 1 95 166 THR A CA 1
ATOM 1248 C C . THR A 1 166 ? -16.734 21.391 -7.523 1 95 166 THR A C 1
ATOM 1250 O O . THR A 1 166 ? -15.609 20.891 -7.52 1 95 166 THR A O 1
ATOM 1253 N N . LEU A 1 167 ? -17.406 21.75 -8.586 1 95.5 167 LEU A N 1
ATOM 1254 C CA . LEU A 1 167 ? -16.734 21.672 -9.875 1 95.5 167 LEU A CA 1
ATOM 1255 C C . LEU A 1 167 ? -15.461 22.516 -9.875 1 95.5 167 LEU A C 1
ATOM 1257 O O . LEU A 1 167 ? -14.422 22.078 -10.367 1 95.5 167 LEU A O 1
ATOM 1261 N N . LEU A 1 168 ? -15.594 23.688 -9.391 1 94.94 168 LEU A N 1
ATOM 1262 C CA . LEU A 1 168 ? -14.438 24.578 -9.328 1 94.94 168 LEU A CA 1
ATOM 1263 C C . LEU A 1 168 ? -13.344 23.969 -8.453 1 94.94 168 LEU A C 1
ATOM 1265 O O . LEU A 1 168 ? -12.156 24.031 -8.789 1 94.94 168 LEU A O 1
ATOM 1269 N N . ASP A 1 169 ? -13.727 23.359 -7.309 1 94.5 169 ASP A N 1
ATOM 1270 C CA . ASP A 1 169 ? -12.766 22.688 -6.445 1 94.5 169 ASP A CA 1
ATOM 1271 C C . ASP A 1 169 ? -12.008 21.609 -7.207 1 94.5 169 ASP A C 1
ATOM 1273 O O . ASP A 1 169 ? -10.781 21.516 -7.121 1 94.5 169 ASP A O 1
ATOM 1277 N N . ARG A 1 170 ? -12.75 20.812 -7.91 1 95.5 170 ARG A N 1
ATOM 1278 C CA . ARG A 1 170 ? -12.141 19.703 -8.633 1 95.5 170 ARG A CA 1
ATOM 1279 C C . ARG A 1 170 ? -11.227 20.203 -9.75 1 95.5 170 ARG A C 1
ATOM 1281 O O . ARG A 1 170 ? -10.188 19.609 -10.023 1 95.5 170 ARG A O 1
ATOM 1288 N N . LEU A 1 171 ? -11.648 21.281 -10.398 1 94.5 171 LEU A N 1
ATOM 1289 C CA . LEU A 1 171 ? -10.789 21.875 -11.406 1 94.5 171 LEU A CA 1
ATOM 1290 C C . LEU A 1 171 ? -9.453 22.312 -10.805 1 94.5 171 LEU A C 1
ATOM 1292 O O . LEU A 1 171 ? -8.398 22.062 -11.391 1 94.5 171 LEU A O 1
ATOM 1296 N N . ILE A 1 172 ? -9.57 22.875 -9.664 1 92.69 172 ILE A N 1
ATOM 1297 C CA . ILE A 1 172 ? -8.375 23.406 -9.023 1 92.69 172 ILE A CA 1
ATOM 1298 C C . ILE A 1 172 ? -7.543 22.266 -8.453 1 92.69 172 ILE A C 1
ATOM 1300 O O . ILE A 1 172 ? -6.336 22.188 -8.68 1 92.69 172 ILE A O 1
ATOM 1304 N N . VAL A 1 173 ? -8.203 21.375 -7.738 1 93.44 173 VAL A N 1
ATOM 1305 C CA . VAL A 1 173 ? -7.484 20.328 -7.02 1 93.44 173 VAL A CA 1
ATOM 1306 C C . VAL A 1 173 ? -7.031 19.25 -8 1 93.44 173 VAL A C 1
ATOM 1308 O O . VAL A 1 173 ? -5.828 19.016 -8.148 1 93.44 173 VAL A O 1
ATOM 1311 N N . ILE A 1 174 ? -7.91 18.672 -8.742 1 94.06 174 ILE A N 1
ATOM 1312 C CA . ILE A 1 174 ? -7.613 17.562 -9.641 1 94.06 174 ILE A CA 1
ATOM 1313 C C . ILE A 1 174 ? -6.93 18.078 -10.898 1 94.06 174 ILE A C 1
ATOM 1315 O O . ILE A 1 174 ? -5.863 17.594 -11.281 1 94.06 174 ILE A O 1
ATOM 1319 N N . GLY A 1 175 ? -7.578 19.047 -11.5 1 90.88 175 GLY A N 1
ATOM 1320 C CA . GLY A 1 175 ? -6.973 19.641 -12.688 1 90.88 175 GLY A CA 1
ATOM 1321 C C . GLY A 1 175 ? -5.605 20.25 -12.422 1 90.88 175 GLY A C 1
ATOM 1322 O O . GLY A 1 175 ? -4.664 20.016 -13.18 1 90.88 175 GLY A O 1
ATOM 1323 N N . GLY A 1 176 ? -5.531 21.016 -11.336 1 88.56 176 GLY A N 1
ATOM 1324 C CA . GLY A 1 176 ? -4.266 21.625 -10.961 1 88.56 176 GLY A CA 1
ATOM 1325 C C . GLY A 1 176 ? -3.176 20.609 -10.688 1 88.56 176 GLY A C 1
ATOM 1326 O O . GLY A 1 176 ? -2.02 20.797 -11.07 1 88.56 176 GLY A O 1
ATOM 1327 N N . SER A 1 177 ? -3.547 19.531 -10.062 1 89.56 177 SER A N 1
ATOM 1328 C CA . SER A 1 177 ? -2.582 18.469 -9.766 1 89.56 177 SER A CA 1
ATOM 1329 C C . SER A 1 177 ? -2.025 17.859 -11.039 1 89.56 177 SER A C 1
ATOM 1331 O O . SER A 1 177 ? -0.817 17.641 -11.156 1 89.56 177 SER A O 1
ATOM 1333 N N . HIS A 1 178 ? -2.85 17.594 -12.008 1 86.88 178 HIS A N 1
ATOM 1334 C CA . HIS A 1 178 ? -2.402 17.016 -13.266 1 86.88 178 HIS A CA 1
ATOM 1335 C C . HIS A 1 178 ? -1.485 17.969 -14.023 1 86.88 178 HIS A C 1
ATOM 1337 O O . HIS A 1 178 ? -0.446 17.547 -14.547 1 86.88 178 HIS A O 1
ATOM 1343 N N . VAL A 1 179 ? -1.892 19.172 -14.047 1 84.56 179 VAL A N 1
ATOM 1344 C CA . VAL A 1 179 ? -1.107 20.188 -14.758 1 84.56 179 VAL A CA 1
ATOM 1345 C C . VAL A 1 179 ? 0.253 20.344 -14.086 1 84.56 179 VAL A C 1
ATOM 1347 O O . VAL A 1 179 ? 1.283 20.406 -14.758 1 84.56 179 VAL A O 1
ATOM 1350 N N . PHE A 1 180 ? 0.219 20.375 -12.812 1 84.88 180 PHE A N 1
ATOM 1351 C CA . PHE A 1 180 ? 1.457 20.547 -12.062 1 84.88 180 PHE A CA 1
ATOM 1352 C C . PHE A 1 180 ? 2.393 19.375 -12.281 1 84.88 180 PHE A C 1
ATOM 1354 O O . PHE A 1 180 ? 3.6 19.547 -12.461 1 84.88 180 PHE A O 1
ATOM 1361 N N . GLN A 1 181 ? 1.868 18.203 -12.242 1 83.12 181 GLN A N 1
ATOM 1362 C CA . GLN A 1 181 ? 2.686 17.016 -12.445 1 83.12 181 GLN A CA 1
ATOM 1363 C C . GLN A 1 181 ? 3.281 16.984 -13.844 1 83.12 181 GLN A C 1
ATOM 1365 O O . GLN A 1 181 ? 4.457 16.656 -14.023 1 83.12 181 GLN A O 1
ATOM 1370 N N . LEU A 1 182 ? 2.494 17.312 -14.758 1 82.56 182 LEU A N 1
ATOM 1371 C CA . LEU A 1 182 ? 2.986 17.375 -16.125 1 82.56 182 LEU A CA 1
ATOM 1372 C C . LEU A 1 182 ? 4.09 18.422 -16.266 1 82.56 182 LEU A C 1
ATOM 1374 O O . LEU A 1 182 ? 5.141 18.141 -16.859 1 82.56 182 LEU A O 1
ATOM 1378 N N . ALA A 1 183 ? 3.832 19.531 -15.703 1 83.25 183 ALA A N 1
ATOM 1379 C CA . ALA A 1 183 ? 4.805 20.609 -15.758 1 83.25 183 ALA A CA 1
ATOM 1380 C C . ALA A 1 183 ? 6.113 20.203 -15.078 1 83.25 183 ALA A C 1
ATOM 1382 O O . ALA A 1 183 ? 7.199 20.531 -15.578 1 83.25 183 ALA A O 1
ATOM 1383 N N . LYS A 1 184 ? 5.988 19.547 -14.031 1 82.69 184 LYS A N 1
ATOM 1384 C CA . LYS A 1 184 ? 7.168 19.109 -13.289 1 82.69 184 LYS A CA 1
ATOM 1385 C C . LYS A 1 184 ? 8 18.125 -14.102 1 82.69 184 LYS A C 1
ATOM 1387 O O . LYS A 1 184 ? 9.227 18.219 -14.125 1 82.69 184 LYS A O 1
ATOM 1392 N N . HIS A 1 185 ? 7.391 17.219 -14.742 1 81.62 185 HIS A N 1
ATOM 1393 C CA . HIS A 1 185 ? 8.102 16.234 -15.555 1 81.62 185 HIS A CA 1
ATOM 1394 C C . HIS A 1 185 ? 8.758 16.891 -16.766 1 81.62 185 HIS A C 1
ATOM 1396 O O . HIS A 1 185 ? 9.891 16.562 -17.125 1 81.62 185 HIS A O 1
ATOM 1402 N N . ILE A 1 186 ? 8.07 17.844 -17.312 1 81.75 186 ILE A N 1
ATOM 1403 C CA . ILE A 1 186 ? 8.625 18.562 -18.438 1 81.75 186 ILE A CA 1
ATOM 1404 C C . ILE A 1 186 ? 9.82 19.391 -17.984 1 81.75 186 ILE A C 1
ATOM 1406 O O . ILE A 1 186 ? 10.867 19.406 -18.641 1 81.75 186 ILE A O 1
ATOM 1410 N N . ALA A 1 187 ? 9.609 20.016 -16.875 1 82.62 187 ALA A N 1
ATOM 1411 C CA . ALA A 1 187 ? 10.695 20.828 -16.328 1 82.62 187 ALA A CA 1
ATOM 1412 C C . ALA A 1 187 ? 11.922 19.984 -16.016 1 82.62 187 ALA A C 1
ATOM 1414 O O . ALA A 1 187 ? 13.055 20.375 -16.328 1 82.62 187 ALA A O 1
ATOM 1415 N N . ALA A 1 188 ? 11.695 18.875 -15.445 1 78 188 ALA A N 1
ATOM 1416 C CA . ALA A 1 188 ? 12.797 17.969 -15.133 1 78 188 ALA A CA 1
ATOM 1417 C C . ALA A 1 188 ? 13.5 17.5 -16.391 1 78 188 ALA A C 1
ATOM 1419 O O . ALA A 1 188 ? 14.734 17.422 -16.438 1 78 188 ALA A O 1
ATOM 1420 N N . ALA A 1 189 ? 12.766 17.219 -17.406 1 79.25 189 ALA A N 1
ATOM 1421 C CA . ALA A 1 189 ? 13.32 16.781 -18.688 1 79.25 189 ALA A CA 1
ATOM 1422 C C . ALA A 1 189 ? 14.18 17.875 -19.328 1 79.25 189 ALA A C 1
ATOM 1424 O O . ALA A 1 189 ? 15.148 17.578 -20.016 1 79.25 189 ALA A O 1
ATOM 1425 N N . LEU A 1 190 ? 13.797 19.094 -18.969 1 83.31 190 LEU A N 1
ATOM 1426 C CA . LEU A 1 190 ? 14.516 20.234 -19.531 1 83.31 190 LEU A CA 1
ATOM 1427 C C . LEU A 1 190 ? 15.68 20.625 -18.625 1 83.31 190 LEU A C 1
ATOM 1429 O O . LEU A 1 190 ? 16.375 21.609 -18.891 1 83.31 190 LEU A O 1
ATOM 1433 N N . GLY A 1 191 ? 15.836 19.922 -17.516 1 76.81 191 GLY A N 1
ATOM 1434 C CA . GLY A 1 191 ? 17 20.125 -16.688 1 76.81 191 GLY A CA 1
ATOM 1435 C C . GLY A 1 191 ? 16.75 21.078 -15.531 1 76.81 191 GLY A C 1
ATOM 1436 O O . GLY A 1 191 ? 17.688 21.516 -14.859 1 76.81 191 GLY A O 1
ATOM 1437 N N . ALA A 1 192 ? 15.477 21.438 -15.375 1 75.62 192 ALA A N 1
ATOM 1438 C CA . ALA A 1 192 ? 15.156 22.344 -14.273 1 75.62 192 ALA A CA 1
ATOM 1439 C C . ALA A 1 192 ? 15.453 21.688 -12.922 1 75.62 192 ALA A C 1
ATOM 1441 O O . ALA A 1 192 ? 15.227 20.484 -12.742 1 75.62 192 ALA A O 1
ATOM 1442 N N . LYS A 1 193 ? 16.094 22.562 -11.945 1 68.31 193 LYS A N 1
ATOM 1443 C CA . LYS A 1 193 ? 16.391 22.078 -10.602 1 68.31 193 LYS A CA 1
ATOM 1444 C C . LYS A 1 193 ? 15.398 22.656 -9.586 1 68.31 193 LYS A C 1
ATOM 1446 O O . LYS A 1 193 ? 14.969 23.797 -9.711 1 68.31 193 LYS A O 1
ATOM 1451 N N . PHE A 1 194 ? 14.703 21.859 -8.828 1 64 194 PHE A N 1
ATOM 1452 C CA . PHE A 1 194 ? 13.664 22.234 -7.875 1 64 194 PHE A CA 1
ATOM 1453 C C . PHE A 1 194 ? 14.266 22.469 -6.492 1 64 194 PHE A C 1
ATOM 1455 O O . PHE A 1 194 ? 13.789 21.906 -5.504 1 64 194 PHE A O 1
ATOM 1462 N N . TYR A 1 195 ? 15.289 23.266 -6.332 1 56.88 195 TYR A N 1
ATOM 1463 C CA . TYR A 1 195 ? 16.016 23.438 -5.078 1 56.88 195 TYR A CA 1
ATOM 1464 C C . TYR A 1 195 ? 15.25 24.344 -4.117 1 56.88 195 TYR A C 1
ATOM 1466 O O . TYR A 1 195 ? 15.625 24.469 -2.949 1 56.88 195 TYR A O 1
ATOM 1474 N N . TYR A 1 196 ? 14.219 24.891 -4.59 1 52.03 196 TYR A N 1
ATOM 1475 C CA . TYR A 1 196 ? 13.641 25.906 -3.709 1 52.03 196 TYR A CA 1
ATOM 1476 C C . TYR A 1 196 ? 12.461 25.344 -2.934 1 52.03 196 TYR A C 1
ATOM 1478 O O . TYR A 1 196 ? 11.938 25.984 -2.021 1 52.03 196 TYR A O 1
ATOM 1486 N N . ILE A 1 197 ? 12.109 24.203 -3.229 1 57.44 197 ILE A N 1
ATOM 1487 C CA . ILE A 1 197 ? 11.016 23.562 -2.5 1 57.44 197 ILE A CA 1
ATOM 1488 C C . ILE A 1 197 ? 11.422 22.156 -2.088 1 57.44 197 ILE A C 1
ATOM 1490 O O . ILE A 1 197 ? 12.25 21.516 -2.744 1 57.44 197 ILE A O 1
ATOM 1494 N N . PRO A 1 198 ? 11.031 21.984 -0.802 1 55.84 198 PRO A N 1
ATOM 1495 C CA . PRO A 1 198 ? 11.273 20.594 -0.422 1 55.84 198 PRO A CA 1
ATOM 1496 C C . PRO A 1 198 ? 10.742 19.609 -1.45 1 55.84 198 PRO A C 1
ATOM 1498 O O . PRO A 1 198 ? 9.75 18.922 -1.192 1 55.84 198 PRO A O 1
ATOM 1501 N N . ASP A 1 199 ? 11.266 19.922 -2.674 1 62.59 199 ASP A N 1
ATOM 1502 C CA . ASP A 1 199 ? 10.828 18.984 -3.701 1 62.59 199 ASP A CA 1
ATOM 1503 C C . ASP A 1 199 ? 12.023 18.344 -4.41 1 62.59 199 ASP A C 1
ATOM 1505 O O . ASP A 1 199 ? 13.117 18.922 -4.438 1 62.59 199 ASP A O 1
ATOM 1509 N N . LEU A 1 200 ? 11.797 17.109 -4.625 1 63.53 200 LEU A N 1
ATOM 1510 C CA . LEU A 1 200 ? 12.773 16.375 -5.414 1 63.53 200 LEU A CA 1
ATOM 1511 C C . LEU A 1 200 ? 12.461 16.484 -6.902 1 63.53 200 LEU A C 1
ATOM 1513 O O . LEU A 1 200 ? 11.297 16.578 -7.293 1 63.53 200 LEU A O 1
ATOM 1517 N N . ASN A 1 201 ? 13.461 16.703 -7.617 1 73.94 201 ASN A N 1
ATOM 1518 C CA . ASN A 1 201 ? 13.375 16.344 -9.031 1 73.94 201 ASN A CA 1
ATOM 1519 C C . ASN A 1 201 ? 12.703 14.992 -9.234 1 73.94 201 ASN A C 1
ATOM 1521 O O . ASN A 1 201 ? 12.977 14.047 -8.492 1 73.94 201 ASN A O 1
ATOM 1525 N N . PRO A 1 202 ? 11.727 14.961 -10.156 1 76.69 202 PRO A N 1
ATOM 1526 C CA . PRO A 1 202 ? 11.039 13.688 -10.391 1 76.69 202 PRO A CA 1
ATOM 1527 C C . PRO A 1 202 ? 12.008 12.516 -10.516 1 76.69 202 PRO A C 1
ATOM 1529 O O . PRO A 1 202 ? 11.695 11.398 -10.086 1 76.69 202 PRO A O 1
ATOM 1532 N N . ALA A 1 203 ? 13.156 12.766 -10.984 1 78 203 ALA A N 1
ATOM 1533 C CA . ALA A 1 203 ? 14.148 11.703 -11.164 1 78 203 ALA A CA 1
ATOM 1534 C C . ALA A 1 203 ? 14.648 11.188 -9.828 1 78 203 ALA A C 1
ATOM 1536 O O . ALA A 1 203 ? 14.992 10.008 -9.695 1 78 203 ALA A O 1
ATOM 1537 N N . LEU A 1 204 ? 14.625 12.023 -8.836 1 84.19 204 LEU A N 1
ATOM 1538 C CA . LEU A 1 204 ? 15.125 11.633 -7.523 1 84.19 204 LEU A CA 1
ATOM 1539 C C . LEU A 1 204 ? 14.07 10.836 -6.758 1 84.19 204 LEU A C 1
ATOM 1541 O O . LEU A 1 204 ? 14.398 10.094 -5.828 1 84.19 204 LEU A O 1
ATOM 1545 N N . TRP A 1 205 ? 12.836 11 -7.184 1 86.38 205 TRP A N 1
ATOM 1546 C CA . TRP A 1 205 ? 11.75 10.266 -6.543 1 86.38 205 TRP A CA 1
ATOM 1547 C C . TRP A 1 205 ? 11.688 8.836 -7.07 1 86.38 205 TRP A C 1
ATOM 1549 O O . TRP A 1 205 ? 11.328 7.91 -6.336 1 86.38 205 TRP A O 1
ATOM 1559 N N . ARG A 1 206 ? 12.078 8.617 -8.258 1 86.12 206 ARG A N 1
ATOM 1560 C CA . ARG A 1 206 ? 11.914 7.332 -8.93 1 86.12 206 ARG A CA 1
ATOM 1561 C C . ARG A 1 206 ? 12.719 6.238 -8.242 1 86.12 206 ARG A C 1
ATOM 1563 O O . ARG A 1 206 ? 13.93 6.379 -8.062 1 86.12 206 ARG A O 1
ATOM 1570 N N . GLY A 1 207 ? 11.922 5.23 -7.879 1 87.62 207 GLY A N 1
ATOM 1571 C CA . GLY A 1 207 ? 12.578 4.059 -7.316 1 87.62 207 GLY A CA 1
ATOM 1572 C C . GLY A 1 207 ? 13.023 4.258 -5.879 1 87.62 207 GLY A C 1
ATOM 1573 O O . GLY A 1 207 ? 13.82 3.473 -5.355 1 87.62 207 GLY A O 1
ATOM 1574 N N . ARG A 1 208 ? 12.523 5.289 -5.242 1 91.94 208 ARG A N 1
ATOM 1575 C CA . ARG A 1 208 ? 12.984 5.562 -3.885 1 91.94 208 ARG A CA 1
ATOM 1576 C C . ARG A 1 208 ? 11.938 5.137 -2.859 1 91.94 208 ARG A C 1
ATOM 1578 O O . ARG A 1 208 ? 10.734 5.324 -3.07 1 91.94 208 ARG A O 1
ATOM 1585 N N . LEU A 1 209 ? 12.523 4.547 -1.776 1 95.31 209 LEU A N 1
ATOM 1586 C CA . LEU A 1 209 ? 11.656 4.215 -0.646 1 95.31 209 LEU A CA 1
ATOM 1587 C C . LEU A 1 209 ? 11.219 5.477 0.089 1 95.31 209 LEU A C 1
ATOM 1589 O O . LEU A 1 209 ? 12.039 6.348 0.385 1 95.31 209 LEU A O 1
ATOM 1593 N N . VAL A 1 210 ? 9.945 5.586 0.278 1 95.25 210 VAL A N 1
ATOM 1594 C CA . VAL A 1 210 ? 9.383 6.695 1.039 1 95.25 210 VAL A CA 1
ATOM 1595 C C . VAL A 1 210 ? 8.648 6.16 2.268 1 95.25 210 VAL A C 1
ATOM 1597 O O . VAL A 1 210 ? 7.746 5.332 2.146 1 95.25 210 VAL A O 1
ATOM 1600 N N . LEU A 1 211 ? 9.078 6.609 3.393 1 95.75 211 LEU A N 1
ATOM 1601 C CA . LEU A 1 211 ? 8.422 6.277 4.652 1 95.75 211 LEU A CA 1
ATOM 1602 C C . LEU A 1 211 ? 7.496 7.406 5.102 1 95.75 211 LEU A C 1
ATOM 1604 O O . LEU A 1 211 ? 7.945 8.539 5.301 1 95.75 211 LEU A O 1
ATOM 1608 N N . VAL A 1 212 ? 6.246 7.109 5.207 1 95.19 212 VAL A N 1
ATOM 1609 C CA . VAL A 1 212 ? 5.27 8.102 5.637 1 95.19 212 VAL A CA 1
ATOM 1610 C C . VAL A 1 212 ? 4.871 7.844 7.09 1 95.19 212 VAL A C 1
ATOM 1612 O O . VAL A 1 212 ? 4.305 6.797 7.406 1 95.19 212 VAL A O 1
ATOM 1615 N N . ASN A 1 213 ? 5.16 8.766 7.977 1 92.88 213 ASN A N 1
ATOM 1616 C CA . ASN A 1 213 ? 4.922 8.594 9.406 1 92.88 213 ASN A CA 1
ATOM 1617 C C . ASN A 1 213 ? 3.469 8.883 9.773 1 92.88 213 ASN A C 1
ATOM 1619 O O . ASN A 1 213 ? 3.195 9.734 10.617 1 92.88 213 ASN A O 1
ATOM 1623 N N . ASN A 1 214 ? 2.572 8.195 9.148 1 94.25 214 ASN A N 1
ATOM 1624 C CA . ASN A 1 214 ? 1.121 8.289 9.273 1 94.25 214 ASN A CA 1
ATOM 1625 C C . ASN A 1 214 ? 0.441 6.984 8.859 1 94.25 214 ASN A C 1
ATOM 1627 O O . ASN A 1 214 ? 1.101 5.953 8.711 1 94.25 214 ASN A O 1
ATOM 1631 N N . ILE A 1 215 ? -0.854 6.945 8.82 1 94.88 215 ILE A N 1
ATOM 1632 C CA . ILE A 1 215 ? -1.621 5.805 8.336 1 94.88 215 ILE A CA 1
ATOM 1633 C C . ILE A 1 215 ? -2.693 6.281 7.359 1 94.88 215 ILE A C 1
ATOM 1635 O O . ILE A 1 215 ? -3.139 7.426 7.43 1 94.88 215 ILE A O 1
ATOM 1639 N N . PRO A 1 216 ? -3.029 5.324 6.5 1 94.12 216 PRO A N 1
ATOM 1640 C CA . PRO A 1 216 ? -4.258 5.648 5.77 1 94.12 216 PRO A CA 1
ATOM 1641 C C . PRO A 1 216 ? -5.484 5.723 6.68 1 94.12 216 PRO A C 1
ATOM 1643 O O . PRO A 1 216 ? -5.641 4.895 7.578 1 94.12 216 PRO A O 1
ATOM 1646 N N . GLY A 1 217 ? -6.328 6.652 6.586 1 91 217 GLY A N 1
ATOM 1647 C CA . GLY A 1 217 ? -7.461 6.895 7.461 1 91 217 GLY A CA 1
ATOM 1648 C C . GLY A 1 217 ? -7.375 8.219 8.195 1 91 217 GLY A C 1
ATOM 1649 O O . GLY A 1 217 ? -8.383 8.922 8.344 1 91 217 GLY A O 1
ATOM 1650 N N . LEU A 1 218 ? -6.133 8.359 8.711 1 93.5 218 LEU A N 1
ATOM 1651 C CA . LEU A 1 218 ? -5.867 9.711 9.18 1 93.5 218 LEU A CA 1
ATOM 1652 C C . LEU A 1 218 ? -5.375 10.602 8.047 1 93.5 218 LEU A C 1
ATOM 1654 O O . LEU A 1 218 ? -5.781 11.758 7.934 1 93.5 218 LEU A O 1
ATOM 1658 N N . ASP A 1 219 ? -4.441 10.047 7.285 1 93.94 219 ASP A N 1
ATOM 1659 C CA . ASP A 1 219 ? -4.215 10.594 5.953 1 93.94 219 ASP A CA 1
ATOM 1660 C C . ASP A 1 219 ? -5.293 10.125 4.973 1 93.94 219 ASP A C 1
ATOM 1662 O O . ASP A 1 219 ? -5.891 9.07 5.164 1 93.94 219 ASP A O 1
ATOM 1666 N N . TYR A 1 220 ? -5.594 10.961 3.994 1 93.62 220 TYR A N 1
ATOM 1667 C CA . TYR A 1 220 ? -6.605 10.508 3.043 1 93.62 220 TYR A CA 1
ATOM 1668 C C . TYR A 1 220 ? -6.176 9.211 2.367 1 93.62 220 TYR A C 1
ATOM 1670 O O . TYR A 1 220 ? -5.074 9.125 1.821 1 93.62 220 TYR A O 1
ATOM 1678 N N . PRO A 1 221 ? -7.062 8.18 2.477 1 95.69 221 PRO A N 1
ATOM 1679 C CA . PRO A 1 221 ? -6.727 6.945 1.763 1 95.69 221 PRO A CA 1
ATOM 1680 C C . PRO A 1 221 ? -6.555 7.16 0.261 1 95.69 221 PRO A C 1
ATOM 1682 O O . PRO A 1 221 ? -7.352 7.863 -0.363 1 95.69 221 PRO A O 1
ATOM 1685 N N . GLN A 1 222 ? -5.527 6.602 -0.283 1 96.19 222 GLN A N 1
ATOM 1686 C CA . GLN A 1 222 ? -5.203 6.754 -1.698 1 96.19 222 GLN A CA 1
ATOM 1687 C C . GLN A 1 222 ? -4.355 5.586 -2.195 1 96.19 222 GLN A C 1
ATOM 1689 O O . GLN A 1 222 ? -3.707 4.898 -1.4 1 96.19 222 GLN A O 1
ATOM 1694 N N . PRO A 1 223 ? -4.43 5.312 -3.523 1 95.88 223 PRO A N 1
ATOM 1695 C CA . PRO A 1 223 ? -3.514 4.305 -4.062 1 95.88 223 PRO A CA 1
ATOM 1696 C C . PRO A 1 223 ? -2.062 4.777 -4.09 1 95.88 223 PRO A C 1
ATOM 1698 O O . PRO A 1 223 ? -1.78 5.891 -4.543 1 95.88 223 PRO A O 1
ATOM 1701 N N . LEU A 1 224 ? -1.205 3.98 -3.586 1 96.5 224 LEU A N 1
ATOM 1702 C CA . LEU A 1 224 ? 0.215 4.316 -3.57 1 96.5 224 LEU A CA 1
ATOM 1703 C C . LEU A 1 224 ? 1.054 3.145 -4.074 1 96.5 224 LEU A C 1
ATOM 1705 O O . LEU A 1 224 ? 0.655 1.985 -3.938 1 96.5 224 LEU A O 1
ATOM 1709 N N . PRO A 1 225 ? 2.16 3.461 -4.758 1 96.25 225 PRO A N 1
ATOM 1710 C CA . PRO A 1 225 ? 3.062 2.377 -5.152 1 96.25 225 PRO A CA 1
ATOM 1711 C C . PRO A 1 225 ? 3.678 1.654 -3.955 1 96.25 225 PRO A C 1
ATOM 1713 O O . PRO A 1 225 ? 3.65 2.174 -2.836 1 96.25 225 PRO A O 1
ATOM 1716 N N . PRO A 1 226 ? 4.254 0.48 -4.195 1 95.94 226 PRO A N 1
ATOM 1717 C CA . PRO A 1 226 ? 4.777 -0.33 -3.09 1 95.94 226 PRO A CA 1
ATOM 1718 C C . PRO A 1 226 ? 5.914 0.358 -2.342 1 95.94 226 PRO A C 1
ATOM 1720 O O . PRO A 1 226 ? 6.152 0.067 -1.167 1 95.94 226 PRO A O 1
ATOM 1723 N N . LEU A 1 227 ? 6.605 1.233 -2.943 1 96.31 227 LEU A N 1
ATOM 1724 C CA . LEU A 1 227 ? 7.77 1.86 -2.324 1 96.31 227 LEU A CA 1
ATOM 1725 C C . LEU A 1 227 ? 7.348 3.006 -1.41 1 96.31 227 LEU A C 1
ATOM 1727 O O . LEU A 1 227 ? 8.172 3.561 -0.681 1 96.31 227 LEU A O 1
ATOM 1731 N N . VAL A 1 228 ? 6.121 3.404 -1.418 1 96.25 228 VAL A N 1
ATOM 1732 C CA . VAL A 1 228 ? 5.59 4.359 -0.452 1 96.25 228 VAL A CA 1
ATOM 1733 C C . VAL A 1 228 ? 4.879 3.617 0.676 1 96.25 228 VAL A C 1
ATOM 1735 O O . VAL A 1 228 ? 3.807 3.041 0.47 1 96.25 228 VAL A O 1
ATOM 1738 N N . GLN A 1 229 ? 5.5 3.682 1.835 1 95.5 229 GLN A N 1
ATOM 1739 C CA . GLN A 1 229 ? 5.027 2.846 2.934 1 95.5 229 GLN A CA 1
ATOM 1740 C C . GLN A 1 229 ? 4.648 3.691 4.145 1 95.5 229 GLN A C 1
ATOM 1742 O O . GLN A 1 229 ? 5.441 4.512 4.609 1 95.5 229 GLN A O 1
ATOM 1747 N N . TYR A 1 230 ? 3.465 3.439 4.656 1 96.06 230 TYR A N 1
ATOM 1748 C CA . TYR A 1 230 ? 3.084 4.016 5.941 1 96.06 230 TYR A CA 1
ATOM 1749 C C . TYR A 1 230 ? 3.736 3.26 7.094 1 96.06 230 TYR A C 1
ATOM 1751 O O . TYR A 1 230 ? 3.807 2.029 7.074 1 96.06 230 TYR A O 1
ATOM 1759 N N . THR A 1 231 ? 4.199 3.936 8.094 1 94.5 231 THR A N 1
ATOM 1760 C CA . THR A 1 231 ? 4.836 3.301 9.242 1 94.5 231 THR A CA 1
ATOM 1761 C C . THR A 1 231 ? 3.975 3.451 10.492 1 94.5 231 THR A C 1
ATOM 1763 O O . THR A 1 231 ? 4.172 2.742 11.477 1 94.5 231 THR A O 1
ATOM 1766 N N . GLY A 1 232 ? 3 4.348 10.414 1 91.38 232 GLY A N 1
ATOM 1767 C CA . GLY A 1 232 ? 2.406 4.793 11.664 1 91.38 232 GLY A CA 1
ATOM 1768 C C . GLY A 1 232 ? 3.26 5.805 12.406 1 91.38 232 GLY A C 1
ATOM 1769 O O . GLY A 1 232 ? 4.27 6.273 11.875 1 91.38 232 GLY A O 1
ATOM 1770 N N . PRO A 1 233 ? 2.84 6.145 13.57 1 87.81 233 PRO A N 1
ATOM 1771 C CA . PRO A 1 233 ? 3.639 7.102 14.336 1 87.81 233 PRO A CA 1
ATOM 1772 C C . PRO A 1 233 ? 4.98 6.523 14.781 1 87.81 233 PRO A C 1
ATOM 1774 O O . PRO A 1 233 ? 5.074 5.336 15.094 1 87.81 233 PRO A O 1
ATOM 1777 N N . LEU A 1 234 ? 5.98 7.301 14.789 1 87.56 234 LEU A N 1
ATOM 1778 C CA . LEU A 1 234 ? 7.316 6.875 15.188 1 87.56 234 LEU A CA 1
ATOM 1779 C C . LEU A 1 234 ? 7.59 7.238 16.641 1 87.56 234 LEU A C 1
ATOM 1781 O O . LEU A 1 234 ? 8.609 6.828 17.219 1 87.56 234 LEU A O 1
ATOM 1785 N N . THR A 1 235 ? 6.645 7.922 17.219 1 77.5 235 THR A N 1
ATOM 1786 C CA . THR A 1 235 ? 6.844 8.383 18.578 1 77.5 235 THR A CA 1
ATOM 1787 C C . THR A 1 235 ? 6.738 7.219 19.562 1 77.5 235 THR A C 1
ATOM 1789 O O . THR A 1 235 ? 5.883 6.344 19.406 1 77.5 235 THR A O 1
ATOM 1792 N N . ASP A 1 236 ? 7.664 7.238 20.438 1 77 236 ASP A N 1
ATOM 1793 C CA . ASP A 1 236 ? 7.605 6.254 21.516 1 77 236 ASP A CA 1
ATOM 1794 C C . ASP A 1 236 ? 6.48 6.582 22.484 1 77 236 ASP A C 1
ATOM 1796 O O . ASP A 1 236 ? 6.641 7.441 23.359 1 77 236 ASP A O 1
ATOM 1800 N N . LEU A 1 237 ? 5.449 5.895 22.438 1 76.38 237 LEU A N 1
ATOM 1801 C CA . LEU A 1 237 ? 4.25 6.156 23.234 1 76.38 237 LEU A CA 1
ATOM 1802 C C . LEU A 1 237 ? 4.441 5.711 24.672 1 76.38 237 LEU A C 1
ATOM 1804 O O . LEU A 1 237 ? 3.676 6.109 25.562 1 76.38 237 LEU A O 1
ATOM 1808 N N . ALA A 1 238 ? 5.473 4.926 24.812 1 71.56 238 ALA A N 1
ATOM 1809 C CA . ALA A 1 238 ? 5.73 4.426 26.172 1 71.56 238 ALA A CA 1
ATOM 1810 C C . ALA A 1 238 ? 6.531 5.438 26.984 1 71.56 238 ALA A C 1
ATOM 1812 O O . ALA A 1 238 ? 6.551 5.375 28.219 1 71.56 238 ALA A O 1
ATOM 1813 N N . LYS A 1 239 ? 7.121 6.371 26.281 1 76.81 239 LYS A N 1
ATOM 1814 C CA . LYS A 1 239 ? 7.918 7.383 26.969 1 76.81 239 LYS A CA 1
ATOM 1815 C C . LYS A 1 239 ? 7.066 8.586 27.359 1 76.81 239 LYS A C 1
ATOM 1817 O O . LYS A 1 239 ? 6.941 9.539 26.578 1 76.81 239 LYS A O 1
ATOM 1822 N N . MET A 1 240 ? 6.383 8.383 28.5 1 83.06 240 MET A N 1
ATOM 1823 C CA . MET A 1 240 ? 5.539 9.469 28.984 1 83.06 240 MET A CA 1
ATOM 1824 C C . MET A 1 240 ? 6.145 10.109 30.234 1 83.06 240 MET A C 1
ATOM 1826 O O . MET A 1 240 ? 6.453 9.414 31.203 1 83.06 240 MET A O 1
ATOM 1830 N N . GLU A 1 241 ? 6.352 11.375 30.125 1 86.5 241 GLU A N 1
ATOM 1831 C CA . GLU A 1 241 ? 6.848 12.117 31.281 1 86.5 241 GLU A CA 1
ATOM 1832 C C . GLU A 1 241 ? 5.785 12.203 32.375 1 86.5 241 GLU A C 1
ATOM 1834 O O . GLU A 1 241 ? 4.586 12.172 32.094 1 86.5 241 GLU A O 1
ATOM 1839 N N . LYS A 1 242 ? 6.266 12.352 33.625 1 92.25 242 LYS A N 1
ATOM 1840 C CA . LYS A 1 242 ? 5.34 12.469 34.75 1 92.25 242 LYS A CA 1
ATOM 1841 C C . LYS A 1 242 ? 4.656 13.828 34.75 1 92.25 242 LYS A C 1
ATOM 1843 O O . LYS A 1 242 ? 5.219 14.812 34.281 1 92.25 242 LYS A O 1
ATOM 1848 N N . PHE A 1 243 ? 3.494 13.82 35.344 1 95.69 243 PHE A N 1
ATOM 1849 C CA . PHE A 1 243 ? 2.82 15.094 35.531 1 95.69 243 PHE A CA 1
ATOM 1850 C C . PHE A 1 243 ? 3.572 15.945 36.562 1 95.69 243 PHE A C 1
ATOM 1852 O O . PHE A 1 243 ? 4.129 15.414 37.531 1 95.69 243 PHE A O 1
ATOM 1859 N N . PRO A 1 244 ? 3.516 17.266 36.344 1 96.25 244 PRO A N 1
ATOM 1860 C CA . PRO A 1 244 ? 3.881 18.094 37.5 1 96.25 244 PRO A CA 1
ATOM 1861 C C . PRO A 1 244 ? 3.002 17.844 38.719 1 96.25 244 PRO A C 1
ATOM 1863 O O . PRO A 1 244 ? 1.815 17.547 38.562 1 96.25 244 PRO A O 1
ATOM 1866 N N . PRO A 1 245 ? 3.613 17.984 39.906 1 96.62 245 PRO A N 1
ATOM 1867 C CA . PRO A 1 245 ? 2.877 17.672 41.125 1 96.62 245 PRO A CA 1
ATOM 1868 C C . PRO A 1 245 ? 1.562 18.438 41.219 1 96.62 245 PRO A C 1
ATOM 1870 O O . PRO A 1 245 ? 0.56 17.891 41.688 1 96.62 245 PRO A O 1
ATOM 1873 N N . GLU A 1 246 ? 1.567 19.688 40.812 1 96.5 246 GLU A N 1
ATOM 1874 C CA . GLU A 1 246 ? 0.368 20.5 40.875 1 96.5 246 GLU A CA 1
ATOM 1875 C C . GLU A 1 246 ? -0.746 19.953 40 1 96.5 246 GLU A C 1
ATOM 1877 O O . GLU A 1 246 ? -1.919 19.984 40.375 1 96.5 246 GLU A O 1
ATOM 1882 N N . VAL A 1 247 ? -0.35 19.484 38.844 1 97.81 247 VAL A N 1
ATOM 1883 C CA . VAL A 1 247 ? -1.313 18.922 37.906 1 97.81 247 VAL A CA 1
ATOM 1884 C C . VAL A 1 247 ? -1.865 17.609 38.469 1 97.81 247 VAL A C 1
ATOM 1886 O O . VAL A 1 247 ? -3.074 17.375 38.438 1 97.81 247 VAL A O 1
ATOM 1889 N N . GLU A 1 248 ? -0.994 16.781 38.969 1 97 248 GLU A N 1
ATOM 1890 C CA . GLU A 1 248 ? -1.394 15.508 39.562 1 97 248 GLU A CA 1
ATOM 1891 C C . GLU A 1 248 ? -2.391 15.711 40.688 1 97 248 GLU A C 1
ATOM 1893 O O . GLU A 1 248 ? -3.375 14.977 40.812 1 97 248 GLU A O 1
ATOM 1898 N N . ALA A 1 249 ? -2.068 16.641 41.562 1 96.56 249 ALA A N 1
ATOM 1899 C CA . ALA A 1 249 ? -2.938 16.938 42.688 1 96.56 249 ALA A CA 1
ATOM 1900 C C . ALA A 1 249 ? -4.324 17.375 42.219 1 96.56 249 ALA A C 1
ATOM 1902 O O . ALA A 1 249 ? -5.336 16.938 42.781 1 96.56 249 ALA A O 1
ATOM 1903 N N . TRP A 1 250 ? -4.363 18.188 41.25 1 97.5 250 TRP A N 1
ATOM 1904 C CA . TRP A 1 250 ? -5.641 18.672 40.719 1 97.5 250 TRP A CA 1
ATOM 1905 C C . TRP A 1 250 ? -6.438 17.531 40.125 1 97.5 250 TRP A C 1
ATOM 1907 O O . TRP A 1 250 ? -7.652 17.422 40.312 1 97.5 250 TRP A O 1
ATOM 1917 N N . LEU A 1 251 ? -5.824 16.672 39.375 1 97.62 251 LEU A N 1
ATOM 1918 C CA . LEU A 1 251 ? -6.477 15.547 38.719 1 97.62 251 LEU A CA 1
ATOM 1919 C C . LEU A 1 251 ? -7.168 14.641 39.719 1 97.62 251 LEU A C 1
ATOM 1921 O O . LEU A 1 251 ? -8.227 14.07 39.438 1 97.62 251 LEU A O 1
ATOM 1925 N N . LYS A 1 252 ? -6.586 14.523 40.875 1 96.06 252 LYS A N 1
ATOM 1926 C CA . LYS A 1 252 ? -7.145 13.695 41.938 1 96.06 252 LYS A CA 1
ATOM 1927 C C . LYS A 1 252 ? -8.438 14.297 42.5 1 96.06 252 LYS A C 1
ATOM 1929 O O . LYS A 1 252 ? -9.266 13.578 43.062 1 96.06 252 LYS A O 1
ATOM 1934 N N . THR A 1 253 ? -8.547 15.586 42.344 1 96.12 253 THR A N 1
ATOM 1935 C CA . THR A 1 253 ? -9.742 16.25 42.844 1 96.12 253 THR A CA 1
ATOM 1936 C C . THR A 1 253 ? -10.906 16.109 41.875 1 96.12 253 THR A C 1
ATOM 1938 O O . THR A 1 253 ? -12.062 16.344 42.25 1 96.12 253 THR A O 1
ATOM 1941 N N . VAL A 1 254 ? -10.648 15.836 40.656 1 97.12 254 VAL A N 1
ATOM 1942 C CA . VAL A 1 254 ? -11.703 15.688 39.656 1 97.12 254 VAL A CA 1
ATOM 1943 C C . VAL A 1 254 ? -12.5 14.422 39.938 1 97.12 254 VAL A C 1
ATOM 1945 O O . VAL A 1 254 ? -11.93 13.328 40 1 97.12 254 VAL A O 1
ATOM 1948 N N . PRO A 1 255 ? -13.758 14.492 40.062 1 95.88 255 PRO A N 1
ATOM 1949 C CA . PRO A 1 255 ? -14.578 13.32 40.406 1 95.88 255 PRO A CA 1
ATOM 1950 C C . PRO A 1 255 ? -14.477 12.219 39.344 1 95.88 255 PRO A C 1
ATOM 1952 O O . PRO A 1 255 ? -14.289 12.5 38.156 1 95.88 255 PRO A O 1
ATOM 1955 N N . GLU A 1 256 ? -14.648 11.016 39.844 1 93.94 256 GLU A N 1
ATOM 1956 C CA . GLU A 1 256 ? -14.664 9.875 38.938 1 93.94 256 GLU A CA 1
ATOM 1957 C C . GLU A 1 256 ? -15.805 9.984 37.906 1 93.94 256 GLU A C 1
ATOM 1959 O O . GLU A 1 256 ? -16.906 10.391 38.25 1 93.94 256 GLU A O 1
ATOM 1964 N N . GLY A 1 257 ? -15.508 9.719 36.75 1 91.69 257 GLY A N 1
ATOM 1965 C CA . GLY A 1 257 ? -16.516 9.758 35.719 1 91.69 257 GLY A CA 1
ATOM 1966 C C . GLY A 1 257 ? -16.672 11.125 35.094 1 91.69 257 GLY A C 1
ATOM 1967 O O . GLY A 1 257 ? -17.375 11.273 34.094 1 91.69 257 GLY A O 1
ATOM 1968 N N . SER A 1 258 ? -16.109 12.148 35.688 1 95.12 258 SER A N 1
ATOM 1969 C CA . SER A 1 258 ? -16.188 13.484 35.094 1 95.12 258 SER A CA 1
ATOM 1970 C C . SER A 1 258 ? -15.172 13.648 33.969 1 95.12 258 SER A C 1
ATOM 1972 O O . SER A 1 258 ? -13.969 13.43 34.156 1 95.12 258 SER A O 1
ATOM 1974 N N . PRO A 1 259 ? -15.656 14.047 32.875 1 97.75 259 PRO A N 1
ATOM 1975 C CA . PRO A 1 259 ? -14.75 14.164 31.734 1 97.75 259 PRO A CA 1
ATOM 1976 C C . PRO A 1 259 ? -13.836 15.383 31.828 1 97.75 259 PRO A C 1
ATOM 1978 O O . PRO A 1 259 ? -14.234 16.422 32.375 1 97.75 259 PRO A O 1
ATOM 1981 N N . ILE A 1 260 ? -12.648 15.273 31.312 1 98.56 260 ILE A N 1
ATOM 1982 C CA . ILE A 1 260 ? -11.68 16.359 31.234 1 98.56 260 ILE A CA 1
ATOM 1983 C C . ILE A 1 260 ? -11.383 16.688 29.766 1 98.56 260 ILE A C 1
ATOM 1985 O O . ILE A 1 260 ? -11.195 15.781 28.953 1 98.56 260 ILE A O 1
ATOM 1989 N N . VAL A 1 261 ? -11.406 17.922 29.453 1 98.69 261 VAL A N 1
ATOM 1990 C CA . VAL A 1 261 ? -10.93 18.438 28.156 1 98.69 261 VAL A CA 1
ATOM 1991 C C . VAL A 1 261 ? -9.523 19 28.312 1 98.69 261 VAL A C 1
ATOM 1993 O O . VAL A 1 261 ? -9.297 19.891 29.156 1 98.69 261 VAL A O 1
ATOM 1996 N N . TYR A 1 262 ? -8.586 18.453 27.547 1 98.56 262 TYR A N 1
ATOM 1997 C CA . TYR A 1 262 ? -7.219 18.953 27.562 1 98.56 262 TYR A CA 1
ATOM 1998 C C . TYR A 1 262 ? -7.02 20.047 26.5 1 98.56 262 TYR A C 1
ATOM 2000 O O . TYR A 1 262 ? -7.457 19.891 25.359 1 98.56 262 TYR A O 1
ATOM 2008 N N . VAL A 1 263 ? -6.352 21.125 26.906 1 96.94 263 VAL A N 1
ATOM 2009 C CA . VAL A 1 263 ? -6.141 22.25 26.016 1 96.94 263 VAL A CA 1
ATOM 2010 C C . VAL A 1 263 ? -4.645 22.562 25.906 1 96.94 263 VAL A C 1
ATOM 2012 O O . VAL A 1 263 ? -3.977 22.781 26.922 1 96.94 263 VAL A O 1
ATOM 2015 N N . SER A 1 264 ? -4.188 22.516 24.672 1 94.88 264 SER A N 1
ATOM 2016 C CA . SER A 1 264 ? -2.816 22.938 24.391 1 94.88 264 SER A CA 1
ATOM 2017 C C . SER A 1 264 ? -2.672 23.453 22.969 1 94.88 264 SER A C 1
ATOM 2019 O O . SER A 1 264 ? -3.076 22.766 22.016 1 94.88 264 SER A O 1
ATOM 2021 N N . PHE A 1 265 ? -2.156 24.625 22.75 1 86.81 265 PHE A N 1
ATOM 2022 C CA . PHE A 1 265 ? -1.965 25.188 21.422 1 86.81 265 PHE A CA 1
ATOM 2023 C C . PHE A 1 265 ? -0.487 25.219 21.047 1 86.81 265 PHE A C 1
ATOM 2025 O O . PHE A 1 265 ? -0.069 26 20.203 1 86.81 265 PHE A O 1
ATOM 2032 N N . GLY A 1 266 ? 0.23 24.375 21.641 1 73.75 266 GLY A N 1
ATOM 2033 C CA . GLY A 1 266 ? 1.643 24.266 21.312 1 73.75 266 GLY A CA 1
ATOM 2034 C C . GLY A 1 266 ? 2.441 25.5 21.703 1 73.75 266 GLY A C 1
ATOM 2035 O O . GLY A 1 266 ? 1.933 26.375 22.391 1 73.75 266 GLY A O 1
ATOM 2036 N N . THR A 1 267 ? 3.697 25.547 21.297 1 61.25 267 THR A N 1
ATOM 2037 C CA . THR A 1 267 ? 4.629 26.578 21.719 1 61.25 267 THR A CA 1
ATOM 2038 C C . THR A 1 267 ? 4.609 27.766 20.75 1 61.25 267 THR A C 1
ATOM 2040 O O . THR A 1 267 ? 5.121 28.844 21.062 1 61.25 267 THR A O 1
ATOM 2043 N N . VAL A 1 268 ? 3.906 27.516 19.703 1 59.78 268 VAL A N 1
ATOM 2044 C CA . VAL A 1 268 ? 4.07 28.5 18.641 1 59.78 268 VAL A CA 1
ATOM 2045 C C . VAL A 1 268 ? 2.949 29.531 18.719 1 59.78 268 VAL A C 1
ATOM 2047 O O . VAL A 1 268 ? 3.164 30.703 18.438 1 59.78 268 VAL A O 1
ATOM 2050 N N . ALA A 1 269 ? 1.866 29.094 19.172 1 62.34 269 ALA A N 1
ATOM 2051 C CA . ALA A 1 269 ? 0.73 30.016 19.188 1 62.34 269 ALA A CA 1
ATOM 2052 C C . ALA A 1 269 ? 0.817 30.984 20.359 1 62.34 269 ALA A C 1
ATOM 2054 O O . ALA A 1 269 ? 1.081 30.562 21.484 1 62.34 269 ALA A O 1
ATOM 2055 N N . TYR A 1 270 ? 0.839 32.219 20.047 1 69.75 270 TYR A N 1
ATOM 2056 C CA . TYR A 1 270 ? 0.788 33.25 21.078 1 69.75 270 TYR A CA 1
ATOM 2057 C C . TYR A 1 270 ? -0.625 33.781 21.234 1 69.75 270 TYR A C 1
ATOM 2059 O O . TYR A 1 270 ? -1.171 34.375 20.312 1 69.75 270 TYR A O 1
ATOM 2067 N N . LEU A 1 271 ? -1.131 33.531 22.422 1 77.44 271 LEU A N 1
ATOM 2068 C CA . LEU A 1 271 ? -2.479 34.031 22.703 1 77.44 271 LEU A CA 1
ATOM 2069 C C . LEU A 1 271 ? -2.434 35.375 23.391 1 77.44 271 LEU A C 1
ATOM 2071 O O . LEU A 1 271 ? -1.75 35.562 24.406 1 77.44 271 LEU A O 1
ATOM 2075 N N . ALA A 1 272 ? -3.176 36.25 22.812 1 80.31 272 ALA A N 1
ATOM 2076 C CA . ALA A 1 272 ? -3.336 37.562 23.469 1 80.31 272 ALA A CA 1
ATOM 2077 C C . ALA A 1 272 ? -4.133 37.438 24.75 1 80.31 272 ALA A C 1
ATOM 2079 O O . ALA A 1 272 ? -4.844 36.438 24.969 1 80.31 272 ALA A O 1
ATOM 2080 N N . ARG A 1 273 ? -3.998 38.469 25.578 1 86.81 273 ARG A N 1
ATOM 2081 C CA . ARG A 1 273 ? -4.668 38.5 26.875 1 86.81 273 ARG A CA 1
ATOM 2082 C C . ARG A 1 273 ? -6.168 38.281 26.719 1 86.81 273 ARG A C 1
ATOM 2084 O O . ARG A 1 273 ? -6.766 37.469 27.438 1 86.81 273 ARG A O 1
ATOM 2091 N N . GLU A 1 274 ? -6.676 38.969 25.797 1 87 274 GLU A N 1
ATOM 2092 C CA . GLU A 1 274 ? -8.117 38.875 25.578 1 87 274 GLU A CA 1
ATOM 2093 C C . GLU A 1 274 ? -8.547 37.5 25.141 1 87 274 GLU A C 1
ATOM 2095 O O . GLU A 1 274 ? -9.625 37.031 25.5 1 87 274 GLU A O 1
ATOM 2100 N N . ARG A 1 275 ? -7.664 36.906 24.453 1 87.88 275 ARG A N 1
ATOM 2101 C CA . ARG A 1 275 ? -7.969 35.562 23.969 1 87.88 275 ARG A CA 1
ATOM 2102 C C . ARG A 1 275 ? -7.922 34.531 25.094 1 87.88 275 ARG A C 1
ATOM 2104 O O . ARG A 1 275 ? -8.727 33.594 25.125 1 87.88 275 ARG A O 1
ATOM 2111 N N . VAL A 1 276 ? -7.016 34.688 25.938 1 91.75 276 VAL A N 1
ATOM 2112 C CA . VAL A 1 276 ? -6.91 33.812 27.094 1 91.75 276 VAL A CA 1
ATOM 2113 C C . VAL A 1 276 ? -8.164 33.938 27.953 1 91.75 276 VAL A C 1
ATOM 2115 O O . VAL A 1 276 ? -8.75 32.938 28.359 1 91.75 276 VAL A O 1
ATOM 2118 N N . GLN A 1 277 ? -8.602 35.156 28.203 1 91.81 277 GLN A N 1
ATOM 2119 C CA . GLN A 1 277 ? -9.797 35.406 29.016 1 91.81 277 GLN A CA 1
ATOM 2120 C C . GLN A 1 277 ? -11.031 34.781 28.359 1 91.81 277 GLN A C 1
ATOM 2122 O O . GLN A 1 277 ? -11.844 34.125 29.031 1 91.81 277 GLN A O 1
ATOM 2127 N N . ALA A 1 278 ? -11.078 35.031 27.125 1 91.56 278 ALA A N 1
ATOM 2128 C CA . ALA A 1 278 ? -12.211 34.469 26.375 1 91.56 278 ALA A CA 1
ATOM 2129 C C . ALA A 1 278 ? -12.219 32.969 26.422 1 91.56 278 ALA A C 1
ATOM 2131 O O . ALA A 1 278 ? -13.281 32.344 26.5 1 91.56 278 ALA A O 1
ATOM 2132 N N . MET A 1 279 ? -11.086 32.375 26.344 1 93.75 279 MET A N 1
ATOM 2133 C CA . MET A 1 279 ? -10.961 30.922 26.391 1 93.75 279 MET A CA 1
ATOM 2134 C C . MET A 1 279 ? -11.453 30.359 27.719 1 93.75 279 MET A C 1
ATOM 2136 O O . MET A 1 279 ? -12.211 29.391 27.75 1 93.75 279 MET A O 1
ATOM 2140 N N . VAL A 1 280 ? -11.039 31 28.828 1 95.75 280 VAL A N 1
ATOM 2141 C CA . VAL A 1 280 ? -11.453 30.562 30.156 1 95.75 280 VAL A CA 1
ATOM 2142 C C . VAL A 1 280 ? -12.969 30.656 30.281 1 95.75 280 VAL A C 1
ATOM 2144 O O . VAL A 1 280 ? -13.625 29.719 30.734 1 95.75 280 VAL A O 1
ATOM 2147 N N . ALA A 1 281 ? -13.484 31.766 29.828 1 95.06 281 ALA A N 1
ATOM 2148 C CA . ALA A 1 281 ? -14.93 31.969 29.906 1 95.06 281 ALA A CA 1
ATOM 2149 C C . ALA A 1 281 ? -15.672 30.938 29.078 1 95.06 281 ALA A C 1
ATOM 2151 O O . ALA A 1 281 ? -16.672 30.359 29.516 1 95.06 281 ALA A O 1
ATOM 2152 N N . THR A 1 282 ? -15.172 30.672 27.906 1 96.06 282 THR A N 1
ATOM 2153 C CA . THR A 1 282 ? -15.812 29.766 26.969 1 96.06 282 THR A CA 1
ATOM 2154 C C . THR A 1 282 ? -15.766 28.328 27.469 1 96.06 282 THR A C 1
ATOM 2156 O O . THR A 1 282 ? -16.719 27.578 27.297 1 96.06 282 THR A O 1
ATOM 2159 N N . LEU A 1 283 ? -14.719 27.938 28.172 1 97.19 283 LEU A N 1
ATOM 2160 C CA . LEU A 1 283 ? -14.484 26.547 28.516 1 97.19 283 LEU A CA 1
ATOM 2161 C C . LEU A 1 283 ? -15 26.234 29.922 1 97.19 283 LEU A C 1
ATOM 2163 O O . LEU A 1 283 ? -14.961 25.094 30.375 1 97.19 283 LEU A O 1
ATOM 2167 N N . THR A 1 284 ? -15.414 27.312 30.609 1 96.06 284 THR A N 1
ATOM 2168 C CA . THR A 1 284 ? -16.062 27.062 31.891 1 96.06 284 THR A CA 1
ATOM 2169 C C . THR A 1 284 ? -17.406 26.359 31.688 1 96.06 284 THR A C 1
ATOM 2171 O O . THR A 1 284 ? -18.281 26.875 30.984 1 96.06 284 THR A O 1
ATOM 2174 N N . SER A 1 285 ? -17.531 25.188 32.219 1 94 285 SER A N 1
ATOM 2175 C CA . SER A 1 285 ? -18.703 24.359 32 1 94 285 SER A CA 1
ATOM 2176 C C . SER A 1 285 ? -19 23.469 33.188 1 94 285 SER A C 1
ATOM 2178 O O . SER A 1 285 ? -18.109 23.219 34.031 1 94 285 SER A O 1
ATOM 2180 N N . ALA A 1 286 ? -20.281 23.062 33.281 1 92.75 286 ALA A N 1
ATOM 2181 C CA . ALA A 1 286 ? -20.703 22.109 34.312 1 92.75 286 ALA A CA 1
ATOM 2182 C C . ALA A 1 286 ? -20.562 20.672 33.812 1 92.75 286 ALA A C 1
ATOM 2184 O O . ALA A 1 286 ? -20.641 19.719 34.594 1 92.75 286 ALA A O 1
ATOM 2185 N N . TYR A 1 287 ? -20.281 20.547 32.562 1 94.44 287 TYR A N 1
ATOM 2186 C CA . TYR A 1 287 ? -20.344 19.219 31.922 1 94.44 287 TYR A CA 1
ATOM 2187 C C . TYR A 1 287 ? -18.953 18.578 31.859 1 94.44 287 TYR A C 1
ATOM 2189 O O . TYR A 1 287 ? -18.844 17.375 31.656 1 94.44 287 TYR A O 1
ATOM 2197 N N . TYR A 1 288 ? -17.938 19.391 32 1 97.5 288 TYR A N 1
ATOM 2198 C CA . TYR A 1 288 ? -16.578 18.859 31.922 1 97.5 288 TYR A CA 1
ATOM 2199 C C . TYR A 1 288 ? -15.602 19.75 32.688 1 97.5 288 TYR A C 1
ATOM 2201 O O . TYR A 1 288 ? -15.922 20.906 33 1 97.5 288 TYR A O 1
ATOM 2209 N N . HIS A 1 289 ? -14.484 19.219 33.031 1 98.19 289 HIS A N 1
ATOM 2210 C CA . HIS A 1 289 ? -13.352 19.953 33.562 1 98.19 289 HIS A CA 1
ATOM 2211 C C . HIS A 1 289 ? -12.32 20.266 32.5 1 98.19 289 HIS A C 1
ATOM 2213 O O . HIS A 1 289 ? -12.359 19.688 31.406 1 98.19 289 HIS A O 1
ATOM 2219 N N . VAL A 1 290 ? -11.453 21.25 32.781 1 98.44 290 VAL A N 1
ATOM 2220 C CA . VAL A 1 290 ? -10.508 21.672 31.766 1 98.44 290 VAL A CA 1
ATOM 2221 C C . VAL A 1 290 ? -9.086 21.641 32.312 1 98.44 290 VAL A C 1
ATOM 2223 O O . VAL A 1 290 ? -8.82 22.219 33.375 1 98.44 290 VAL A O 1
ATOM 2226 N N . LEU A 1 291 ? -8.234 20.906 31.719 1 98.5 291 LEU A N 1
ATOM 2227 C CA . LEU A 1 291 ? -6.793 20.953 31.938 1 98.5 291 LEU A CA 1
ATOM 2228 C C . LEU A 1 291 ? -6.09 21.688 30.812 1 98.5 291 LEU A C 1
ATOM 2230 O O . LEU A 1 291 ? -6.141 21.266 29.656 1 98.5 291 LEU A O 1
ATOM 2234 N N . CYS A 1 292 ? -5.375 22.766 31.141 1 97 292 CYS A N 1
ATOM 2235 C CA . CYS A 1 292 ? -4.867 23.641 30.094 1 97 292 CYS A CA 1
ATOM 2236 C C . CYS A 1 292 ? -3.373 23.891 30.266 1 97 292 CYS A C 1
ATOM 2238 O O . CYS A 1 292 ? -2.93 24.359 31.312 1 97 292 CYS A O 1
ATOM 2240 N N . ALA A 1 293 ? -2.605 23.562 29.25 1 95.62 293 ALA A N 1
ATOM 2241 C CA . ALA A 1 293 ? -1.2 23.953 29.188 1 95.62 293 ALA A CA 1
ATOM 2242 C C . ALA A 1 293 ? -1.05 25.344 28.562 1 95.62 293 ALA A C 1
ATOM 2244 O O . ALA A 1 293 ? -1.363 25.531 27.391 1 95.62 293 ALA A O 1
ATOM 2245 N N . LEU A 1 294 ? -0.557 26.25 29.312 1 92.81 294 LEU A N 1
ATOM 2246 C CA . LEU A 1 294 ? -0.395 27.625 28.875 1 92.81 294 LEU A CA 1
ATOM 2247 C C . LEU A 1 294 ? 0.931 28.203 29.359 1 92.81 294 LEU A C 1
ATOM 2249 O O . LEU A 1 294 ? 1.153 28.328 30.578 1 92.81 294 LEU A O 1
ATOM 2253 N N . PRO A 1 295 ? 1.739 28.516 28.438 1 89 295 PRO A N 1
ATOM 2254 C CA . PRO A 1 295 ? 3.023 29.094 28.859 1 89 295 PRO A CA 1
ATOM 2255 C C . PRO A 1 295 ? 2.861 30.266 29.812 1 89 295 PRO A C 1
ATOM 2257 O O . PRO A 1 295 ? 1.902 31.031 29.703 1 89 295 PRO A O 1
ATOM 2260 N N . LYS A 1 296 ? 3.881 30.516 30.625 1 88.38 296 LYS A N 1
ATOM 2261 C CA . LYS A 1 296 ? 3.828 31.531 31.672 1 88.38 296 LYS A CA 1
ATOM 2262 C C . LYS A 1 296 ? 3.58 32.906 31.094 1 88.38 296 LYS A C 1
ATOM 2264 O O . LYS A 1 296 ? 2.803 33.688 31.656 1 88.38 296 LYS A O 1
ATOM 2269 N N . SER A 1 297 ? 4.191 33.156 29.969 1 83.5 297 SER A N 1
ATOM 2270 C CA . SER A 1 297 ? 4.105 34.469 29.359 1 83.5 297 SER A CA 1
ATOM 2271 C C . SER A 1 297 ? 2.676 34.781 28.938 1 83.5 297 SER A C 1
ATOM 2273 O O . SER A 1 297 ? 2.311 35.969 28.797 1 83.5 297 SER A O 1
ATOM 2275 N N . GLN A 1 298 ? 1.896 33.812 28.797 1 86.94 298 GLN A N 1
ATOM 2276 C CA . GLN A 1 298 ? 0.536 34.031 28.312 1 86.94 298 GLN A CA 1
ATOM 2277 C C . GLN A 1 298 ? -0.474 33.969 29.453 1 86.94 298 GLN A C 1
ATOM 2279 O O . GLN A 1 298 ? -1.662 34.219 29.266 1 86.94 298 GLN A O 1
ATOM 2284 N N . GLN A 1 299 ? -0.051 33.688 30.609 1 90.56 299 GLN A N 1
ATOM 2285 C CA . GLN A 1 299 ? -0.947 33.5 31.75 1 90.56 299 GLN A CA 1
ATOM 2286 C C . GLN A 1 299 ? -1.361 34.844 32.344 1 90.56 299 GLN A C 1
ATOM 2288 O O . GLN A 1 299 ? -2.229 34.906 33.219 1 90.56 299 GLN A O 1
ATOM 2293 N N . VAL A 1 300 ? -0.803 35.875 31.781 1 85.19 300 VAL A N 1
ATOM 2294 C CA . VAL A 1 300 ? -1.15 37.25 32.219 1 85.19 300 VAL A CA 1
ATOM 2295 C C . VAL A 1 300 ? -2.621 37.531 31.922 1 85.19 300 VAL A C 1
ATOM 2297 O O . VAL A 1 300 ? -3.244 38.375 32.562 1 85.19 300 VAL A O 1
ATOM 2300 N N . GLY A 1 301 ? -3.17 36.781 31.016 1 85.75 301 GLY A N 1
ATOM 2301 C CA . GLY A 1 301 ? -4.555 37 30.609 1 85.75 301 GLY A CA 1
ATOM 2302 C C . GLY A 1 301 ? -5.543 36.219 31.453 1 85.75 301 GLY A C 1
ATOM 2303 O O . GLY A 1 301 ? -6.754 36.344 31.281 1 85.75 301 GLY A O 1
ATOM 2304 N N . LEU A 1 302 ? -5.023 35.469 32.375 1 93.06 302 LEU A N 1
ATOM 2305 C CA . LEU A 1 302 ? -5.91 34.656 33.219 1 93.06 302 LEU A CA 1
ATOM 2306 C C . LEU A 1 302 ? -6.664 35.531 34.219 1 93.06 302 LEU A C 1
ATOM 2308 O O . LEU A 1 302 ? -6.117 36.531 34.719 1 93.06 302 LEU A O 1
ATOM 2312 N N . PRO A 1 303 ? -7.875 35.188 34.531 1 92.12 303 PRO A N 1
ATOM 2313 C CA . PRO A 1 303 ? -8.609 35.938 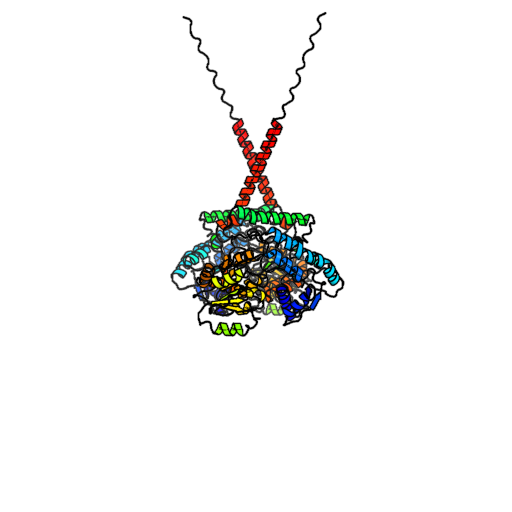35.562 1 92.12 303 PRO A CA 1
ATOM 2314 C C . PRO A 1 303 ? -8.023 35.75 36.969 1 92.12 303 PRO A C 1
ATOM 2316 O O . PRO A 1 303 ? -7.312 34.75 37.188 1 92.12 303 PRO A O 1
ATOM 2319 N N . ALA A 1 304 ? -8.32 36.625 37.781 1 89.75 304 ALA A N 1
ATOM 2320 C CA . ALA A 1 304 ? -7.816 36.594 39.156 1 89.75 304 ALA A CA 1
ATOM 2321 C C . ALA A 1 304 ? -8.32 35.344 39.906 1 89.75 304 ALA A C 1
ATOM 2323 O O . ALA A 1 304 ? -7.582 34.75 40.688 1 89.75 304 ALA A O 1
ATOM 2324 N N . THR A 1 305 ? -9.531 35.031 39.594 1 92.12 305 THR A N 1
ATOM 2325 C CA . THR A 1 305 ? -10.117 33.844 40.188 1 92.12 305 THR A CA 1
ATOM 2326 C C . THR A 1 305 ? -10.438 32.812 39.094 1 92.12 305 THR A C 1
ATOM 2328 O O . THR A 1 305 ? -11.258 33.062 38.219 1 92.12 305 THR A O 1
ATOM 2331 N N . MET A 1 306 ? -9.805 31.734 39.188 1 94.62 306 MET A N 1
ATOM 2332 C CA . MET A 1 306 ? -10.008 30.656 38.219 1 94.62 306 MET A CA 1
ATOM 2333 C C . MET A 1 306 ? -11.195 29.781 38.625 1 94.62 306 MET A C 1
ATOM 2335 O O . MET A 1 306 ? -11.398 29.516 39.781 1 94.62 306 MET A O 1
ATOM 2339 N N . PRO A 1 307 ? -12 29.406 37.656 1 94.69 307 PRO A N 1
ATOM 2340 C CA . PRO A 1 307 ? -13.031 28.422 38 1 94.69 307 PRO A CA 1
ATOM 2341 C C . PRO A 1 307 ? -12.445 27.125 38.562 1 94.69 307 PRO A C 1
ATOM 2343 O O . PRO A 1 307 ? -11.375 26.688 38.125 1 94.69 307 PRO A O 1
ATOM 2346 N N . SER A 1 308 ? -13.117 26.484 39.5 1 91.94 308 SER A N 1
ATOM 2347 C CA . SER A 1 308 ? -12.641 25.25 40.125 1 91.94 308 SER A CA 1
ATOM 2348 C C . SER A 1 308 ? -12.57 24.109 39.125 1 91.94 308 SER A C 1
ATOM 2350 O O . SER A 1 308 ? -11.836 23.141 39.312 1 91.94 308 SER A O 1
ATOM 2352 N N . SER A 1 309 ? -13.336 24.266 38.062 1 95.88 309 SER A N 1
ATOM 2353 C CA . SER A 1 309 ? -13.406 23.219 37.031 1 95.88 309 SER A CA 1
ATOM 2354 C C . SER A 1 309 ? -12.234 23.312 36.062 1 95.88 309 SER A C 1
ATOM 2356 O O . SER A 1 309 ? -12.102 22.484 35.156 1 95.88 309 SER A O 1
ATOM 2358 N N . MET A 1 310 ? -11.336 24.281 36.312 1 97.31 310 MET A N 1
ATOM 2359 C CA . MET A 1 310 ? -10.25 24.469 35.344 1 97.31 310 MET A CA 1
ATOM 2360 C C . MET A 1 310 ? -8.906 24.578 36.062 1 97.31 310 MET A C 1
ATOM 2362 O O . MET A 1 310 ? -8.812 25.203 37.125 1 97.31 310 MET A O 1
ATOM 2366 N N . HIS A 1 311 ? -7.914 23.906 35.5 1 97.44 311 HIS A N 1
ATOM 2367 C CA . HIS A 1 311 ? -6.539 24.031 36 1 97.44 311 HIS A CA 1
ATOM 2368 C C . HIS A 1 311 ? -5.598 24.391 34.844 1 97.44 311 HIS A C 1
ATOM 2370 O O . HIS A 1 311 ? -5.613 23.766 33.781 1 97.44 311 HIS A O 1
ATOM 2376 N N . VAL A 1 312 ? -4.797 25.438 35.062 1 96.62 312 VAL A N 1
ATOM 2377 C CA . VAL A 1 312 ? -3.828 25.906 34.094 1 96.62 312 VAL A CA 1
ATOM 2378 C C . VAL A 1 312 ? -2.41 25.703 34.625 1 96.62 312 VAL A C 1
ATOM 2380 O O . VAL A 1 312 ? -2.125 26.016 35.781 1 96.62 312 VAL A O 1
ATOM 2383 N N . HIS A 1 313 ? -1.6 25.125 33.812 1 96.06 313 HIS A N 1
ATOM 2384 C CA . HIS A 1 313 ? -0.189 24.953 34.156 1 96.06 313 HIS A CA 1
ATOM 2385 C C . HIS A 1 313 ? 0.702 25.328 32.969 1 96.06 313 HIS A C 1
ATOM 2387 O O . HIS A 1 313 ? 0.29 25.203 31.828 1 96.06 313 HIS A O 1
ATOM 2393 N N . HIS A 1 314 ? 1.905 25.766 33.25 1 92.69 314 HIS A N 1
ATOM 2394 C CA . HIS A 1 314 ? 2.785 26.281 32.219 1 92.69 314 HIS A CA 1
ATOM 2395 C C . HIS A 1 314 ? 3.346 25.141 31.359 1 92.69 314 HIS A C 1
ATOM 2397 O O . HIS A 1 314 ? 3.783 25.375 30.234 1 92.69 314 HIS A O 1
ATOM 2403 N N . TRP A 1 315 ? 3.385 23.984 31.938 1 92.31 315 TRP A N 1
ATOM 2404 C CA . TRP A 1 315 ? 3.891 22.844 31.188 1 92.31 315 TRP A CA 1
ATOM 2405 C C . TRP A 1 315 ? 3.18 21.562 31.594 1 92.31 315 TRP A C 1
ATOM 2407 O O . TRP A 1 315 ? 3.182 21.188 32.781 1 92.31 315 TRP A O 1
ATOM 2417 N N . ILE A 1 316 ? 2.594 20.922 30.672 1 94.81 316 ILE A N 1
ATOM 2418 C CA . ILE A 1 316 ? 1.951 19.625 30.844 1 94.81 316 ILE A CA 1
ATOM 2419 C C . ILE A 1 316 ? 2.418 18.688 29.734 1 94.81 316 ILE A C 1
ATOM 2421 O O . ILE A 1 316 ? 2.324 19 28.547 1 94.81 316 ILE A O 1
ATOM 2425 N N . PRO A 1 317 ? 2.994 17.531 30.094 1 93 317 PRO A N 1
ATOM 2426 C CA . PRO A 1 317 ? 3.311 16.562 29.031 1 93 317 PRO A CA 1
ATOM 2427 C C . PRO A 1 317 ? 2.074 16.109 28.266 1 93 317 PRO A C 1
ATOM 2429 O O . PRO A 1 317 ? 1.237 15.383 28.812 1 93 317 PRO A O 1
ATOM 2432 N N . THR A 1 318 ? 2.035 16.469 27.062 1 92.81 318 THR A N 1
ATOM 2433 C CA . THR A 1 318 ? 0.841 16.281 26.234 1 92.81 318 THR A CA 1
ATOM 2434 C C . THR A 1 318 ? 0.464 14.797 26.172 1 92.81 318 THR A C 1
ATOM 2436 O O . THR A 1 318 ? -0.691 14.43 26.391 1 92.81 318 THR A O 1
ATOM 2439 N N . LEU A 1 319 ? 1.401 13.945 25.906 1 92.38 319 LEU A N 1
ATOM 2440 C CA . LEU A 1 319 ? 1.12 12.516 25.766 1 92.38 319 LEU A CA 1
ATOM 2441 C C . LEU A 1 319 ? 0.548 11.945 27.047 1 92.38 319 LEU A C 1
ATOM 2443 O O . LEU A 1 319 ? -0.391 11.148 27.016 1 92.38 319 LEU A O 1
ATOM 2447 N N . ARG A 1 320 ? 1.067 12.336 28.141 1 94.81 320 ARG A N 1
ATOM 2448 C CA . ARG A 1 320 ? 0.576 11.883 29.438 1 94.81 320 ARG A CA 1
ATOM 2449 C C . ARG A 1 320 ? -0.853 12.359 29.672 1 94.81 320 ARG A C 1
ATOM 2451 O O . ARG A 1 320 ? -1.688 11.602 30.188 1 94.81 320 ARG A O 1
ATOM 2458 N N . ALA A 1 321 ? -1.051 13.586 29.375 1 97.06 321 ALA A N 1
ATOM 2459 C CA . ALA A 1 321 ? -2.391 14.148 29.531 1 97.06 321 ALA A CA 1
ATOM 2460 C C . ALA A 1 321 ? -3.406 13.375 28.688 1 97.06 321 ALA A C 1
ATOM 2462 O O . ALA A 1 321 ? -4.477 13.008 29.172 1 97.06 321 ALA A O 1
ATOM 2463 N N . LEU A 1 322 ? -3.064 13.086 27.5 1 96.81 322 LEU A N 1
ATOM 2464 C CA . LEU A 1 322 ? -3.965 12.406 26.578 1 96.81 322 LEU A CA 1
ATOM 2465 C C . LEU A 1 322 ? -4.188 10.961 26.984 1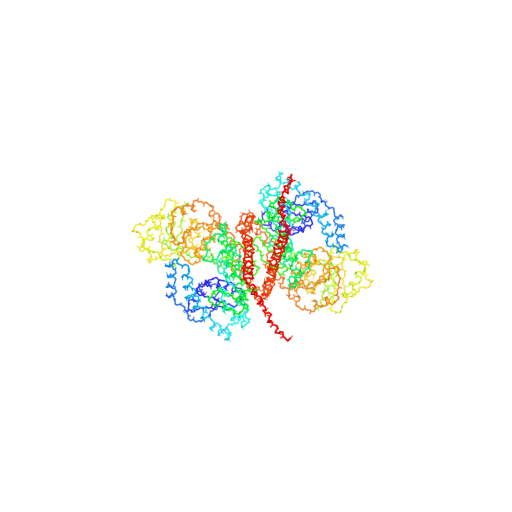 96.81 322 LEU A C 1
ATOM 2467 O O . LEU A 1 322 ? -5.242 10.383 26.703 1 96.81 322 LEU A O 1
ATOM 2471 N N . ALA A 1 323 ? -3.23 10.398 27.688 1 95.75 323 ALA A N 1
ATOM 2472 C CA . ALA A 1 323 ? -3.316 9.008 28.125 1 95.75 323 ALA A CA 1
ATOM 2473 C C . ALA A 1 323 ? -4.18 8.875 29.375 1 95.75 323 ALA A C 1
ATOM 2475 O O . ALA A 1 323 ? -4.559 7.766 29.766 1 95.75 323 ALA A O 1
ATOM 2476 N N . HIS A 1 324 ? -4.426 9.977 30 1 96.81 324 HIS A N 1
ATOM 2477 C CA . HIS A 1 324 ? -5.211 9.914 31.234 1 96.81 324 HIS A CA 1
ATOM 2478 C C . HIS A 1 324 ? -6.633 9.445 30.953 1 96.81 324 HIS A C 1
ATOM 2480 O O . HIS A 1 324 ? -7.289 9.945 30.031 1 96.81 324 HIS A O 1
ATOM 2486 N N . PRO A 1 325 ? -7.145 8.562 31.734 1 96 325 PRO A N 1
ATOM 2487 C CA . PRO A 1 325 ? -8.43 7.926 31.422 1 96 325 PRO A CA 1
ATOM 2488 C C . PRO A 1 325 ? -9.594 8.906 31.469 1 96 325 PRO A C 1
ATOM 2490 O O . PRO A 1 325 ? -10.633 8.656 30.844 1 96 325 PRO A O 1
ATOM 2493 N N . LYS A 1 326 ? -9.469 10.047 32.156 1 97.62 326 LYS A N 1
ATOM 2494 C CA . LYS A 1 326 ? -10.57 10.992 32.25 1 97.62 326 LYS A CA 1
ATOM 2495 C C . LYS A 1 326 ? -10.555 12 31.109 1 97.62 326 LYS A C 1
ATOM 2497 O O . LYS A 1 326 ? -11.516 12.75 30.922 1 97.62 326 LYS A O 1
ATOM 2502 N N . VAL A 1 327 ? -9.508 12.062 30.328 1 98.38 327 VAL A N 1
ATOM 2503 C CA . VAL A 1 327 ? -9.43 13 29.203 1 98.38 327 VAL A CA 1
ATOM 2504 C C . VAL A 1 327 ? -10.211 12.453 28.016 1 98.38 327 VAL A C 1
ATOM 2506 O O . VAL A 1 327 ? -9.906 11.367 27.5 1 98.38 327 VAL A O 1
ATOM 2509 N N . VAL A 1 328 ? -11.18 13.266 27.531 1 98.31 328 VAL A N 1
ATOM 2510 C CA . VAL A 1 328 ? -12.094 12.711 26.531 1 98.31 328 VAL A CA 1
ATOM 2511 C C . VAL A 1 328 ? -12.008 13.531 25.25 1 98.31 328 VAL A C 1
ATOM 2513 O O . VAL A 1 328 ? -12.594 13.148 24.234 1 98.31 328 VAL A O 1
ATOM 2516 N N . ALA A 1 329 ? -11.305 14.664 25.312 1 98.56 329 ALA A N 1
ATOM 2517 C CA . ALA A 1 329 ? -11.148 15.516 24.141 1 98.56 329 ALA A CA 1
ATOM 2518 C C . ALA A 1 329 ? -9.898 16.375 24.25 1 98.56 329 ALA A C 1
ATOM 2520 O O . ALA A 1 329 ? -9.422 16.656 25.344 1 98.56 329 ALA A O 1
ATOM 2521 N N . PHE A 1 330 ? -9.406 16.797 23.125 1 98.56 330 PHE A N 1
ATOM 2522 C CA . PHE A 1 330 ? -8.195 17.609 23.031 1 98.56 330 PHE A CA 1
ATOM 2523 C C . PHE A 1 330 ? -8.43 18.828 22.156 1 98.56 330 PHE A C 1
ATOM 2525 O O . PHE A 1 330 ? -8.742 18.719 20.969 1 98.56 330 PHE A O 1
ATOM 2532 N N . ILE A 1 331 ? -8.297 19.969 22.734 1 97.25 331 ILE A N 1
ATOM 2533 C CA . ILE A 1 331 ? -8.328 21.219 21.984 1 97.25 331 ILE A CA 1
ATOM 2534 C C . ILE A 1 331 ? -6.918 21.594 21.547 1 97.25 331 ILE A C 1
ATOM 2536 O O . ILE A 1 331 ? -6.035 21.781 22.391 1 97.25 331 ILE A O 1
ATOM 2540 N N . SER A 1 332 ? -6.738 21.703 20.25 1 94.81 332 SER A N 1
ATOM 2541 C CA . SER A 1 332 ? -5.391 21.875 19.703 1 94.81 332 SER A CA 1
ATOM 2542 C C . SER A 1 332 ? -5.406 22.688 18.422 1 94.81 332 SER A C 1
ATOM 2544 O O . SER A 1 332 ? -6.465 22.891 17.812 1 94.81 332 SER A O 1
ATOM 2546 N N . HIS A 1 333 ? -4.293 23.234 18.047 1 91.38 333 HIS A N 1
ATOM 2547 C CA . HIS A 1 333 ? -4.141 23.859 16.75 1 91.38 333 HIS A CA 1
ATOM 2548 C C . HIS A 1 333 ? -3.869 22.828 15.664 1 91.38 333 HIS A C 1
ATOM 2550 O O . HIS A 1 333 ? -3.719 23.188 14.492 1 91.38 333 HIS A O 1
ATOM 2556 N N . CYS A 1 334 ? -3.684 21.578 16 1 91.06 334 CYS A N 1
ATOM 2557 C CA . CYS A 1 334 ? -3.529 20.453 15.078 1 91.06 334 CYS A CA 1
ATOM 2558 C C . CYS A 1 334 ? -2.119 20.406 14.508 1 91.06 334 CYS A C 1
ATOM 2560 O O . CYS A 1 334 ? -1.939 20.266 13.297 1 91.06 334 CYS A O 1
ATOM 2562 N N . GLY A 1 335 ? -1.164 20.594 15.422 1 87.38 335 GLY A N 1
ATOM 2563 C CA . GLY A 1 335 ? 0.184 20.234 15.008 1 87.38 335 GLY A CA 1
ATOM 2564 C C . GLY A 1 335 ? 0.349 18.75 14.719 1 87.38 335 GLY A C 1
ATOM 2565 O O . GLY A 1 335 ? -0.244 17.906 15.398 1 87.38 335 GLY A O 1
ATOM 2566 N N . GLY A 1 336 ? 1.107 18.438 13.742 1 86.06 336 GLY A N 1
ATOM 2567 C CA . GLY A 1 336 ? 1.264 17.062 13.312 1 86.06 336 GLY A CA 1
ATOM 2568 C C . GLY A 1 336 ? 1.575 16.109 14.453 1 86.06 336 GLY A C 1
ATOM 2569 O O . GLY A 1 336 ? 0.967 15.039 14.555 1 86.06 336 GLY A O 1
ATOM 2570 N N . ASN A 1 337 ? 2.473 16.406 15.289 1 83.88 337 ASN A N 1
ATOM 2571 C CA . ASN A 1 337 ? 2.859 15.547 16.406 1 83.88 337 ASN A CA 1
ATOM 2572 C C . ASN A 1 337 ? 1.729 15.398 17.422 1 83.88 337 ASN A C 1
ATOM 2574 O O . ASN A 1 337 ? 1.475 14.305 17.922 1 83.88 337 ASN A O 1
ATOM 2578 N N . SER A 1 338 ? 1.094 16.531 17.672 1 89.38 338 SER A N 1
ATOM 2579 C CA . SER A 1 338 ? -0.006 16.5 18.625 1 89.38 338 SER A CA 1
ATOM 2580 C C . SER A 1 338 ? -1.157 15.633 18.125 1 89.38 338 SER A C 1
ATOM 2582 O O . SER A 1 338 ? -1.773 14.898 18.891 1 89.38 338 SER A O 1
ATOM 2584 N N . VAL A 1 339 ? -1.42 15.789 16.906 1 93.31 339 VAL A N 1
ATOM 2585 C CA . VAL A 1 339 ? -2.494 14.992 16.328 1 93.31 339 VAL A CA 1
ATOM 2586 C C . VAL A 1 339 ? -2.129 13.508 16.375 1 93.31 339 VAL A C 1
ATOM 2588 O O . VAL A 1 339 ? -2.961 12.672 16.734 1 93.31 339 VAL A O 1
ATOM 2591 N N . SER A 1 340 ? -0.916 13.219 16.031 1 91.12 340 SER A N 1
ATOM 2592 C CA . SER A 1 340 ? -0.461 11.836 16.094 1 91.12 340 SER A CA 1
ATOM 2593 C C . SER A 1 340 ? -0.583 11.281 17.516 1 91.12 340 SER A C 1
ATOM 2595 O O . SER A 1 340 ? -1.034 10.148 17.703 1 91.12 340 SER A O 1
ATOM 2597 N N . GLU A 1 341 ? -0.2 12.055 18.469 1 91.31 341 GLU A N 1
ATOM 2598 C CA . GLU A 1 341 ? -0.283 11.633 19.875 1 91.31 341 GLU A CA 1
ATOM 2599 C C . GLU A 1 341 ? -1.733 11.43 20.297 1 91.31 341 GLU A C 1
ATOM 2601 O O . GLU A 1 341 ? -2.059 10.438 20.953 1 91.31 341 GLU A O 1
ATOM 2606 N N . SER A 1 342 ? -2.527 12.359 19.922 1 95.94 342 SER A N 1
ATOM 2607 C CA . SER A 1 342 ? -3.938 12.281 20.297 1 95.94 342 SER A CA 1
ATOM 2608 C C . SER A 1 342 ? -4.602 11.055 19.672 1 95.94 342 SER A C 1
ATOM 2610 O O . SER A 1 342 ? -5.312 10.312 20.359 1 95.94 342 SER A O 1
ATOM 2612 N N . MET A 1 343 ? -4.34 10.836 18.438 1 95.44 343 MET A N 1
ATOM 2613 C CA . MET A 1 343 ? -4.922 9.688 17.75 1 95.44 343 MET A CA 1
ATOM 2614 C C . MET A 1 343 ? -4.371 8.383 18.297 1 95.44 343 MET A C 1
ATOM 2616 O O . MET A 1 343 ? -5.102 7.395 18.422 1 95.44 343 MET A O 1
ATOM 2620 N N . ALA A 1 344 ? -3.137 8.375 18.672 1 93 344 ALA A N 1
ATOM 2621 C CA . ALA A 1 344 ? -2.543 7.188 19.281 1 93 344 ALA A CA 1
ATOM 2622 C C . ALA A 1 344 ? -3.238 6.832 20.594 1 93 344 ALA A C 1
ATOM 2624 O O . ALA A 1 344 ? -3.332 5.656 20.953 1 93 344 ALA A O 1
ATOM 2625 N N . MET A 1 345 ? -3.693 7.836 21.266 1 94.88 345 MET A N 1
ATOM 2626 C CA . MET A 1 345 ? -4.344 7.613 22.547 1 94.88 345 MET A CA 1
ATOM 2627 C C . MET A 1 345 ? -5.852 7.488 22.391 1 94.88 345 MET A C 1
ATOM 2629 O O . MET A 1 345 ? -6.574 7.266 23.359 1 94.88 345 MET A O 1
ATOM 2633 N N . GLY A 1 346 ? -6.324 7.66 21.172 1 96.44 346 GLY A N 1
ATOM 2634 C CA . GLY A 1 346 ? -7.742 7.508 20.875 1 96.44 346 GLY A CA 1
ATOM 2635 C C . GLY A 1 346 ? -8.586 8.656 21.422 1 96.44 346 GLY A C 1
ATOM 2636 O O . GLY A 1 346 ? -9.719 8.453 21.844 1 96.44 346 GLY A O 1
ATOM 2637 N N . VAL A 1 347 ? -8.039 9.844 21.438 1 98.31 347 VAL A N 1
ATOM 2638 C CA . VAL A 1 347 ? -8.742 11.008 21.953 1 98.31 347 VAL A CA 1
ATOM 2639 C C . VAL A 1 347 ? -9.148 11.922 20.797 1 98.31 347 VAL A C 1
ATOM 2641 O O . VAL A 1 347 ? -8.305 12.352 20.016 1 98.31 347 VAL A O 1
ATOM 2644 N N . PRO A 1 348 ? -10.422 12.266 20.688 1 98.56 348 PRO A N 1
ATOM 2645 C CA . PRO A 1 348 ? -10.852 13.156 19.609 1 98.56 348 PRO A CA 1
ATOM 2646 C C . PRO A 1 348 ? -10.312 14.578 19.766 1 98.56 348 PRO A C 1
ATOM 2648 O O . PRO A 1 348 ? -9.953 14.984 20.875 1 98.56 348 PRO A O 1
ATOM 2651 N N . ILE A 1 349 ? -10.344 15.312 18.656 1 98.38 349 ILE A N 1
ATOM 2652 C CA . ILE A 1 349 ? -9.711 16.625 18.641 1 98.38 349 ILE A CA 1
ATOM 2653 C C . ILE A 1 349 ? -10.734 17.703 18.266 1 98.38 349 ILE A C 1
ATOM 2655 O O . ILE A 1 349 ? -11.586 17.469 17.406 1 98.38 349 ILE A O 1
ATOM 2659 N N . ILE A 1 350 ? -10.703 18.766 18.953 1 98.12 350 ILE A N 1
ATOM 2660 C CA . ILE A 1 350 ? -11.32 20.031 18.531 1 98.12 350 ILE A CA 1
ATOM 2661 C C . ILE A 1 350 ? -10.242 21 18.047 1 98.12 350 ILE A C 1
ATOM 2663 O O . ILE A 1 350 ? -9.531 21.594 18.859 1 98.12 350 ILE A O 1
ATOM 2667 N N . GLY A 1 351 ? -10.203 21.094 16.766 1 96.12 351 GLY A N 1
ATOM 2668 C CA . GLY A 1 351 ? -9.055 21.75 16.172 1 96.12 351 GLY A CA 1
ATOM 2669 C C . GLY A 1 351 ? -9.328 23.188 15.781 1 96.12 351 GLY A C 1
ATOM 2670 O O . GLY A 1 351 ? -10.359 23.484 15.164 1 96.12 351 GLY A O 1
ATOM 2671 N N . TYR A 1 352 ? -8.414 24.062 16.094 1 92.62 352 TYR A N 1
ATOM 2672 C CA . TYR A 1 352 ? -8.414 25.469 15.664 1 92.62 352 TYR A CA 1
ATOM 2673 C C . TYR A 1 352 ? -7.078 25.844 15.047 1 92.62 352 TYR A C 1
ATOM 2675 O O . TYR A 1 352 ? -6.219 26.422 15.719 1 92.62 352 TYR A O 1
ATOM 2683 N N . PRO A 1 353 ? -6.922 25.531 13.742 1 88.88 353 PRO A N 1
ATOM 2684 C CA . PRO A 1 353 ? -5.645 25.797 13.078 1 88.88 353 PRO A CA 1
ATOM 2685 C C . PRO A 1 353 ? -5.332 27.281 12.953 1 88.88 353 PRO A C 1
ATOM 2687 O O . PRO A 1 353 ? -6.238 28.094 12.742 1 88.88 353 PRO A O 1
ATOM 2690 N N . GLN A 1 354 ? -4.078 27.562 13.039 1 79.38 354 GLN A N 1
ATOM 2691 C CA . GLN A 1 354 ? -3.656 28.969 12.984 1 79.38 354 GLN A CA 1
ATOM 2692 C C . GLN A 1 354 ? -2.857 29.25 11.711 1 79.38 354 GLN A C 1
ATOM 2694 O O . GLN A 1 354 ? -3.01 30.312 11.102 1 79.38 354 GLN A O 1
ATOM 2699 N N . PHE A 1 355 ? -1.957 28.344 11.328 1 75.88 355 PHE A N 1
ATOM 2700 C CA . PHE A 1 355 ? -1.116 28.609 10.164 1 75.88 355 PHE A CA 1
ATOM 2701 C C . PHE A 1 355 ? -0.511 27.328 9.633 1 75.88 355 PHE A C 1
ATOM 2703 O O . PHE A 1 355 ? -0.683 26.25 10.219 1 75.88 355 PHE A O 1
ATOM 2710 N N . GLY A 1 356 ? 0.075 27.438 8.43 1 76.75 356 GLY A N 1
ATOM 2711 C CA . GLY A 1 356 ? 0.863 26.359 7.855 1 76.75 356 GLY A CA 1
ATOM 2712 C C . GLY A 1 356 ? 0.027 25.172 7.445 1 76.75 356 GLY A C 1
ATOM 2713 O O . GLY A 1 356 ? -0.991 25.312 6.766 1 76.75 356 GLY A O 1
ATOM 2714 N N . ASP A 1 357 ? 0.507 23.984 7.934 1 79 357 ASP A N 1
ATOM 2715 C CA . ASP A 1 357 ? -0.144 22.75 7.535 1 79 357 ASP A CA 1
ATOM 2716 C C . ASP A 1 357 ? -1.263 22.375 8.508 1 79 357 ASP A C 1
ATOM 2718 O O . ASP A 1 357 ? -1.983 21.406 8.289 1 79 357 ASP A O 1
ATOM 2722 N N . GLN A 1 358 ? -1.509 23.25 9.469 1 85.94 358 GLN A N 1
ATOM 2723 C CA . GLN A 1 358 ? -2.447 22.938 10.539 1 85.94 358 GLN A CA 1
ATOM 2724 C C . GLN A 1 358 ? -3.867 22.797 10 1 85.94 358 GLN A C 1
ATOM 2726 O O . GLN A 1 358 ? -4.582 21.859 10.359 1 85.94 358 GLN A O 1
ATOM 2731 N N . PRO A 1 359 ? -4.254 23.719 9.109 1 86.56 359 PRO A N 1
ATOM 2732 C CA . PRO A 1 359 ? -5.609 23.562 8.586 1 86.56 359 PRO A CA 1
ATOM 2733 C C . PRO A 1 359 ? -5.809 22.234 7.867 1 86.56 359 PRO A C 1
ATOM 2735 O O . PRO A 1 359 ? -6.844 21.578 8.047 1 86.56 359 PRO A O 1
ATOM 2738 N N . ALA A 1 360 ? -4.844 21.812 7.137 1 86.38 360 ALA A N 1
ATOM 2739 C CA . ALA A 1 360 ? -4.93 20.547 6.418 1 86.38 360 ALA A CA 1
ATOM 2740 C C . ALA A 1 360 ? -4.98 19.375 7.387 1 86.38 360 ALA A C 1
ATOM 2742 O O . ALA A 1 360 ? -5.746 18.422 7.184 1 86.38 360 ALA A O 1
ATOM 2743 N N . VAL A 1 361 ? -4.211 19.422 8.422 1 90.38 361 VAL A N 1
ATOM 2744 C CA . VAL A 1 361 ? -4.148 18.344 9.406 1 90.38 361 VAL A CA 1
ATOM 2745 C C . VAL A 1 361 ? -5.461 18.281 10.188 1 90.38 361 VAL A C 1
ATOM 2747 O O . VAL A 1 361 ? -6.027 17.203 10.367 1 90.38 361 VAL A O 1
ATOM 2750 N N . CYS A 1 362 ? -5.977 19.438 10.547 1 92.44 362 CYS A N 1
ATOM 2751 C CA . CYS A 1 362 ? -7.242 19.5 11.266 1 92.44 362 CYS A CA 1
ATOM 2752 C C . CYS A 1 362 ? -8.375 18.922 10.414 1 92.44 362 CYS A C 1
ATOM 2754 O O . CYS A 1 362 ? -9.227 18.203 10.922 1 92.44 362 CYS A O 1
ATOM 2756 N N . GLN A 1 363 ? -8.32 19.297 9.219 1 91.19 363 GLN A N 1
ATOM 2757 C CA . GLN A 1 363 ? -9.375 18.844 8.32 1 91.19 363 GLN A CA 1
ATOM 2758 C C . GLN A 1 363 ? -9.359 17.312 8.18 1 91.19 363 GLN A C 1
ATOM 2760 O O . GLN A 1 363 ? -10.422 16.688 8.102 1 91.19 363 GLN A O 1
ATOM 2765 N N . ARG A 1 364 ? -8.234 16.734 8.117 1 92.5 364 ARG A N 1
ATOM 2766 C CA . ARG A 1 364 ? -8.125 15.281 8.031 1 92.5 364 ARG A CA 1
ATOM 2767 C C . ARG A 1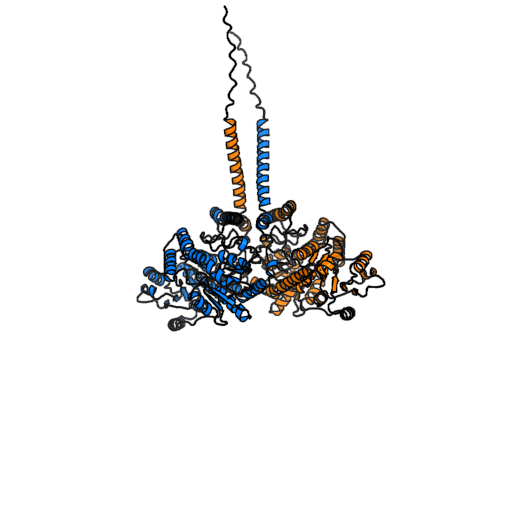 364 ? -8.727 14.609 9.258 1 92.5 364 ARG A C 1
ATOM 2769 O O . ARG A 1 364 ? -9.398 13.578 9.141 1 92.5 364 ARG A O 1
ATOM 2776 N N . VAL A 1 365 ? -8.477 15.172 10.398 1 95.25 365 VAL A N 1
ATOM 2777 C CA . VAL A 1 365 ? -9.047 14.641 11.633 1 95.25 365 VAL A CA 1
ATOM 2778 C C . VAL A 1 365 ? -10.57 14.68 11.555 1 95.25 365 VAL A C 1
ATOM 2780 O O . VAL A 1 365 ? -11.242 13.695 11.875 1 95.25 365 VAL A O 1
ATOM 2783 N N . ALA A 1 366 ? -11.086 15.812 11.133 1 94.62 366 ALA A N 1
ATOM 2784 C CA . ALA A 1 366 ? -12.531 15.977 11.016 1 94.62 366 ALA A CA 1
ATOM 2785 C C . ALA A 1 366 ? -13.109 15.016 9.984 1 94.62 366 ALA A C 1
ATOM 2787 O O . ALA A 1 366 ? -14.141 14.375 10.227 1 94.62 366 ALA A O 1
ATOM 2788 N N . ASP A 1 367 ? -12.438 14.906 8.844 1 92.25 367 ASP A N 1
ATOM 2789 C CA . ASP A 1 367 ? -12.922 14.039 7.777 1 92.25 367 ASP A CA 1
ATOM 2790 C C . ASP A 1 367 ? -12.883 12.57 8.195 1 92.25 367 ASP A C 1
ATOM 2792 O O . ASP A 1 367 ? -13.695 11.766 7.73 1 92.25 367 ASP A O 1
ATOM 2796 N N . ALA A 1 368 ? -11.961 12.227 9.07 1 94.19 368 ALA A N 1
ATOM 2797 C CA . ALA A 1 368 ? -11.875 10.867 9.586 1 94.19 368 ALA A CA 1
ATOM 2798 C C . ALA A 1 368 ? -12.969 10.602 10.617 1 94.19 368 ALA A C 1
ATOM 2800 O O . ALA A 1 368 ? -13.203 9.453 11.008 1 94.19 368 ALA A O 1
ATOM 2801 N N . GLY A 1 369 ? -13.617 11.656 11.078 1 95.56 369 GLY A N 1
ATOM 2802 C CA . GLY A 1 369 ? -14.688 11.531 12.062 1 95.56 369 GLY A CA 1
ATOM 2803 C C . GLY A 1 369 ? -14.18 11.516 13.492 1 95.56 369 GLY A C 1
ATOM 2804 O O . GLY A 1 369 ? -14.906 11.125 14.406 1 95.56 369 GLY A O 1
ATOM 2805 N N . ALA A 1 370 ? -12.953 11.914 13.688 1 97.75 370 ALA A N 1
ATOM 2806 C CA . ALA A 1 370 ? -12.336 11.828 15.016 1 97.75 370 ALA A CA 1
ATOM 2807 C C . ALA A 1 370 ? -12.273 13.195 15.68 1 97.75 370 ALA A C 1
ATOM 2809 O O . ALA A 1 370 ? -11.492 13.406 16.609 1 97.75 370 ALA A O 1
ATOM 2810 N N . GLY A 1 371 ? -13.039 14.094 15.188 1 97.75 371 GLY A N 1
ATOM 2811 C CA . GLY A 1 371 ? -13.07 15.422 15.766 1 97.75 371 GLY A CA 1
ATOM 2812 C C . GLY A 1 371 ? -13.758 16.438 14.883 1 97.75 371 GLY A C 1
ATOM 2813 O O . GLY A 1 371 ? -14.453 16.078 13.93 1 97.75 371 GLY A O 1
ATOM 2814 N N . VAL A 1 372 ? -13.609 17.703 15.336 1 97.25 372 VAL A N 1
ATOM 2815 C CA . VAL A 1 372 ? -14.164 18.812 14.57 1 97.25 372 VAL A CA 1
ATOM 2816 C C . VAL A 1 372 ? -13.078 19.859 14.32 1 97.25 372 VAL A C 1
ATOM 2818 O O . VAL A 1 372 ? -12.047 19.875 15.008 1 97.25 372 VAL A O 1
ATOM 2821 N N . VAL A 1 373 ? -13.25 20.609 13.297 1 94.69 373 VAL A N 1
ATOM 2822 C CA . VAL A 1 373 ? -12.289 21.672 12.969 1 94.69 373 VAL A CA 1
ATOM 2823 C C . VAL A 1 373 ? -13.016 23 12.828 1 94.69 373 VAL A C 1
ATOM 2825 O O . VAL A 1 373 ? -14.062 23.078 12.18 1 94.69 373 VAL A O 1
ATOM 2828 N N . GLY A 1 374 ? -12.531 23.969 13.516 1 92 374 GLY A N 1
ATOM 2829 C CA . GLY A 1 374 ? -13.031 25.328 13.375 1 92 374 GLY A CA 1
ATOM 2830 C C . GLY A 1 374 ? -12.391 26.078 12.219 1 92 374 GLY A C 1
ATOM 2831 O O . GLY A 1 374 ? -11.555 25.531 11.5 1 92 374 GLY A O 1
ATOM 2832 N N . ALA A 1 375 ? -12.773 27.281 12.078 1 87.12 375 ALA A N 1
ATOM 2833 C CA . ALA A 1 375 ? -12.227 28.125 11.023 1 87.12 375 ALA A CA 1
ATOM 2834 C C . ALA A 1 375 ? -10.75 28.438 11.273 1 87.12 375 ALA A C 1
ATOM 2836 O O . ALA A 1 375 ? -10.32 28.547 12.422 1 87.12 375 ALA A O 1
ATOM 2837 N N . THR A 1 376 ? -10.031 28.531 10.188 1 82.94 376 THR A N 1
ATOM 2838 C CA . THR A 1 376 ? -8.648 28.953 10.352 1 82.94 376 THR A CA 1
ATOM 2839 C C . THR A 1 376 ? -8.578 30.312 11.023 1 82.94 376 THR A C 1
ATOM 2841 O O . THR A 1 376 ? -9.289 31.25 10.641 1 82.94 376 THR A O 1
ATOM 2844 N N . GLY A 1 377 ? -7.801 30.391 11.992 1 79.44 377 GLY A N 1
ATOM 2845 C CA . GLY A 1 377 ? -7.691 31.641 12.75 1 79.44 377 GLY A CA 1
ATOM 2846 C C . GLY A 1 377 ? -8.773 31.797 13.797 1 79.44 377 GLY A C 1
ATOM 2847 O O . GLY A 1 377 ? -8.75 32.75 14.578 1 79.44 377 GLY A O 1
ATOM 2848 N N . GLY A 1 378 ? -9.656 30.812 13.781 1 82.94 378 GLY A N 1
ATOM 2849 C CA . GLY A 1 378 ? -10.727 30.875 14.758 1 82.94 378 GLY A CA 1
ATOM 2850 C C . GLY A 1 378 ? -10.312 30.375 16.125 1 82.94 378 GLY A C 1
ATOM 2851 O O . GLY A 1 378 ? -9.148 30.047 16.344 1 82.94 378 GLY A O 1
ATOM 2852 N N . TRP A 1 379 ? -11.359 30.453 17.047 1 86.81 379 TRP A N 1
ATOM 2853 C CA . TRP A 1 379 ? -11.039 30.047 18.422 1 86.81 379 TRP A CA 1
ATOM 2854 C C . TRP A 1 379 ? -12.141 29.172 19 1 86.81 379 TRP A C 1
ATOM 2856 O O . TRP A 1 379 ? -13.18 28.969 18.375 1 86.81 379 TRP A O 1
ATOM 2866 N N . VAL A 1 380 ? -11.867 28.766 20.203 1 92.44 380 VAL A N 1
ATOM 2867 C CA . VAL A 1 380 ? -12.633 27.703 20.859 1 92.44 380 VAL A CA 1
ATOM 2868 C C . VAL A 1 380 ? -14.094 28.109 20.969 1 92.44 380 VAL A C 1
ATOM 2870 O O . VAL A 1 380 ? -14.406 29.234 21.344 1 92.44 380 VAL A O 1
ATOM 2873 N N . GLN A 1 381 ? -14.945 27.266 20.609 1 95.75 381 GLN A N 1
ATOM 2874 C CA . GLN A 1 381 ? -16.391 27.422 20.719 1 95.75 381 GLN A CA 1
ATOM 2875 C C . GLN A 1 381 ? -16.984 26.391 21.672 1 95.75 381 GLN A C 1
ATOM 2877 O O . GLN A 1 381 ? -16.766 25.188 21.516 1 95.75 381 GLN A O 1
ATOM 2882 N N . ALA A 1 382 ? -17.812 26.906 22.562 1 96.44 382 ALA A N 1
ATOM 2883 C CA . ALA A 1 382 ? -18.359 26.047 23.609 1 96.44 382 ALA A CA 1
ATOM 2884 C C . ALA A 1 382 ? -19.203 24.922 23.016 1 96.44 382 ALA A C 1
ATOM 2886 O O . ALA A 1 382 ? -19.156 23.781 23.469 1 96.44 382 ALA A O 1
ATOM 2887 N N . ASN A 1 383 ? -19.922 25.25 21.984 1 96.31 383 ASN A N 1
ATOM 2888 C CA . ASN A 1 383 ? -20.828 24.266 21.391 1 96.31 383 ASN A CA 1
ATOM 2889 C C . ASN A 1 383 ? -20.047 23.125 20.719 1 96.31 383 ASN A C 1
ATOM 2891 O O . ASN A 1 383 ? -20.484 21.984 20.734 1 96.31 383 ASN A O 1
ATOM 2895 N N . GLU A 1 384 ? -18.922 23.453 20.094 1 97.06 384 GLU A N 1
ATOM 2896 C CA . GLU A 1 384 ? -18.094 22.438 19.469 1 97.06 384 GLU A CA 1
ATOM 2897 C C . GLU A 1 384 ? -17.469 21.516 20.5 1 97.06 384 GLU A C 1
ATOM 2899 O O . GLU A 1 384 ? -17.391 20.297 20.281 1 97.06 384 GLU A O 1
ATOM 2904 N N . VAL A 1 385 ? -17.062 22.094 21.625 1 97.88 385 VAL A N 1
ATOM 2905 C CA . VAL A 1 385 ? -16.484 21.297 22.688 1 97.88 385 VAL A CA 1
ATOM 2906 C C . VAL A 1 385 ? -17.531 20.344 23.266 1 97.88 385 VAL A C 1
ATOM 2908 O O . VAL A 1 385 ? -17.297 19.156 23.391 1 97.88 385 VAL A O 1
ATOM 2911 N N . LEU A 1 386 ? -18.703 20.859 23.516 1 97.38 386 LEU A N 1
ATOM 2912 C CA . LEU A 1 386 ? -19.781 20.047 24.062 1 97.38 386 LEU A CA 1
ATOM 2913 C C . LEU A 1 386 ? -20.172 18.938 23.109 1 97.38 386 LEU A C 1
ATOM 2915 O O . LEU A 1 386 ? -20.453 17.812 23.531 1 97.38 386 LEU A O 1
ATOM 2919 N N . GLU A 1 387 ? -20.203 19.25 21.859 1 97.56 387 GLU A N 1
ATOM 2920 C CA . GLU A 1 387 ? -20.547 18.266 20.844 1 97.56 387 GLU A CA 1
ATOM 2921 C C . GLU A 1 387 ? -19.578 17.078 20.891 1 97.56 387 GLU A C 1
ATOM 2923 O O . GLU A 1 387 ? -20.016 15.922 20.922 1 97.56 387 GLU A O 1
ATOM 2928 N N . VAL A 1 388 ? -18.312 17.328 20.906 1 98.12 388 VAL A N 1
ATOM 2929 C CA . VAL A 1 388 ? -17.312 16.266 20.859 1 98.12 388 VAL A CA 1
ATOM 2930 C C . VAL A 1 388 ? -17.328 15.484 22.172 1 98.12 388 VAL A C 1
ATOM 2932 O O . VAL A 1 388 ? -17.188 14.266 22.172 1 98.12 388 VAL A O 1
ATOM 2935 N N . VAL A 1 389 ? -17.578 16.188 23.297 1 97.62 389 VAL A N 1
ATOM 2936 C CA . VAL A 1 389 ? -17.562 15.562 24.609 1 97.62 389 VAL A CA 1
ATOM 2937 C C . VAL A 1 389 ? -18.766 14.641 24.766 1 97.62 389 VAL A C 1
ATOM 2939 O O . VAL A 1 389 ? -18.688 13.586 25.406 1 97.62 389 VAL A O 1
ATOM 2942 N N . THR A 1 390 ? -19.891 14.961 24.109 1 96.62 390 THR A N 1
ATOM 2943 C CA . THR A 1 390 ? -21.141 14.258 24.391 1 96.62 390 THR A CA 1
ATOM 2944 C C . THR A 1 390 ? -21.438 13.234 23.297 1 96.62 390 THR A C 1
ATOM 2946 O O . THR A 1 390 ? -22.172 12.266 23.516 1 96.62 390 THR A O 1
ATOM 2949 N N . ASN A 1 391 ? -20.984 13.461 22.125 1 97.56 391 ASN A N 1
ATOM 2950 C CA . ASN A 1 391 ? -21.219 12.555 21.016 1 97.56 391 ASN A CA 1
ATOM 2951 C C . ASN A 1 391 ? -20.188 11.438 20.969 1 97.56 391 ASN A C 1
ATOM 2953 O O . ASN A 1 391 ? -19.031 11.672 20.594 1 97.56 391 ASN A O 1
ATOM 2957 N N . PRO A 1 392 ? -20.547 10.258 21.25 1 97.25 392 PRO A N 1
ATOM 2958 C CA . PRO A 1 392 ? -19.578 9.164 21.375 1 97.25 392 PRO A CA 1
ATOM 2959 C C . PRO A 1 392 ? -18.969 8.773 20.031 1 97.25 392 PRO A C 1
ATOM 2961 O O . PRO A 1 392 ? -17.969 8.039 20 1 97.25 392 PRO A O 1
ATOM 2964 N N . ALA A 1 393 ? -19.531 9.219 18.938 1 97.31 393 ALA A N 1
ATOM 2965 C CA . ALA A 1 393 ? -19.047 8.836 17.609 1 97.31 393 ALA A CA 1
ATOM 2966 C C . ALA A 1 393 ? -17.609 9.266 17.406 1 97.31 393 ALA A C 1
ATOM 2968 O O . ALA A 1 393 ? -16.812 8.547 16.781 1 97.31 393 ALA A O 1
ATOM 2969 N N . TYR A 1 394 ? -17.25 10.406 17.938 1 98.19 394 TYR A N 1
ATOM 2970 C CA . TYR A 1 394 ? -15.898 10.922 17.766 1 98.19 394 TYR A CA 1
ATOM 2971 C C . TYR A 1 394 ? -14.883 10.062 18.516 1 98.19 394 TYR A C 1
ATOM 2973 O O . TYR A 1 394 ? -13.836 9.711 17.969 1 98.19 394 TYR A O 1
ATOM 2981 N N . ALA A 1 395 ? -15.25 9.758 19.719 1 97.88 395 ALA A N 1
ATOM 2982 C CA . ALA A 1 395 ? -14.367 8.914 20.531 1 97.88 395 ALA A CA 1
ATOM 2983 C C . ALA A 1 395 ? -14.211 7.531 19.906 1 97.88 395 ALA A C 1
ATOM 2985 O O . ALA A 1 395 ? -13.117 6.973 19.875 1 97.88 395 ALA A O 1
ATOM 2986 N N . LYS A 1 396 ? -15.297 6.992 19.438 1 96.25 396 LYS A N 1
ATOM 2987 C CA . LYS A 1 396 ? -15.266 5.68 18.797 1 96.25 396 LYS A CA 1
ATOM 2988 C C . LYS A 1 396 ? -14.32 5.68 17.594 1 96.25 396 LYS A C 1
ATOM 2990 O O . LYS A 1 396 ? -13.531 4.754 17.422 1 96.25 396 LYS A O 1
ATOM 2995 N N . ARG A 1 397 ? -14.398 6.711 16.812 1 96.69 397 ARG A N 1
ATOM 2996 C CA . ARG A 1 397 ? -13.547 6.828 15.633 1 96.69 397 ARG A CA 1
ATOM 2997 C C . ARG A 1 397 ? -12.086 7.027 16.031 1 96.69 397 ARG A C 1
ATOM 2999 O O . ARG A 1 397 ? -11.195 6.426 15.43 1 96.69 397 ARG A O 1
ATOM 3006 N N . ALA A 1 398 ? -11.867 7.844 16.969 1 97.5 398 ALA A N 1
ATOM 3007 C CA . ALA A 1 398 ? -10.5 8.055 17.453 1 97.5 398 ALA A CA 1
ATOM 3008 C C . ALA A 1 398 ? -9.898 6.75 17.969 1 97.5 398 ALA A C 1
ATOM 3010 O O . ALA A 1 398 ? -8.719 6.469 17.719 1 97.5 398 ALA A O 1
ATOM 3011 N N . GLN A 1 399 ? -10.68 5.992 18.609 1 95.75 399 GLN A N 1
ATOM 3012 C CA . GLN A 1 399 ? -10.219 4.703 19.109 1 95.75 399 GLN A CA 1
ATOM 3013 C C . GLN A 1 399 ? -9.914 3.742 17.969 1 95.75 399 GLN A C 1
ATOM 3015 O O . GLN A 1 399 ? -8.977 2.945 18.047 1 95.75 399 GLN A O 1
ATOM 3020 N N . SER A 1 400 ? -10.734 3.816 16.938 1 94.81 400 SER A N 1
ATOM 3021 C CA . SER A 1 400 ? -10.445 3.018 15.742 1 94.81 400 SER A CA 1
ATOM 3022 C C . SER A 1 400 ? -9.094 3.381 15.141 1 94.81 400 SER A C 1
ATOM 3024 O O . SER A 1 400 ? -8.32 2.5 14.773 1 94.81 400 SER A O 1
ATOM 3026 N N . ILE A 1 401 ? -8.836 4.645 15.109 1 95.75 401 ILE A N 1
ATOM 3027 C CA . ILE A 1 401 ? -7.559 5.109 14.57 1 95.75 401 ILE A CA 1
ATOM 3028 C C . ILE A 1 401 ? -6.418 4.637 15.461 1 95.75 401 ILE A C 1
ATOM 3030 O O . ILE A 1 401 ? -5.371 4.203 14.969 1 95.75 401 ILE A O 1
ATOM 3034 N N . ALA A 1 402 ? -6.641 4.672 16.75 1 93.69 402 ALA A N 1
ATOM 3035 C CA . ALA A 1 402 ? -5.633 4.207 17.688 1 93.69 402 ALA A CA 1
ATOM 3036 C C . ALA A 1 402 ? -5.301 2.736 17.469 1 93.69 402 ALA A C 1
ATOM 3038 O O . ALA A 1 402 ? -4.129 2.35 17.469 1 93.69 402 ALA A O 1
ATOM 3039 N N . ARG A 1 403 ? -6.289 1.982 17.219 1 91.38 403 ARG A N 1
ATOM 3040 C CA . ARG A 1 403 ? -6.074 0.561 16.969 1 91.38 403 ARG A CA 1
ATOM 3041 C C . ARG A 1 403 ? -5.328 0.342 15.648 1 91.38 403 ARG A C 1
ATOM 3043 O O . ARG A 1 403 ? -4.438 -0.505 15.57 1 91.38 403 ARG A O 1
ATOM 3050 N N . LEU A 1 404 ? -5.684 1.104 14.656 1 91.69 404 LEU A N 1
ATOM 3051 C CA . LEU A 1 404 ? -4.984 1 13.383 1 91.69 404 LEU A CA 1
ATOM 3052 C C . LEU A 1 404 ? -3.52 1.391 13.531 1 91.69 404 LEU A C 1
ATOM 3054 O O . LEU A 1 404 ? -2.641 0.755 12.945 1 91.69 404 LEU A O 1
ATOM 3058 N N . PHE A 1 405 ? -3.295 2.424 14.312 1 90.5 405 PHE A N 1
ATOM 3059 C CA . PHE A 1 405 ? -1.934 2.893 14.547 1 90.5 405 PHE A CA 1
ATOM 3060 C C . PHE A 1 405 ? -1.05 1.757 15.055 1 90.5 405 PHE A C 1
ATOM 3062 O O . PHE A 1 405 ? 0.097 1.619 14.625 1 90.5 405 PHE A O 1
ATOM 3069 N N . LYS A 1 406 ? -1.578 0.975 15.828 1 85.88 406 LYS A N 1
ATOM 3070 C CA . LYS A 1 406 ? -0.812 -0.106 16.438 1 85.88 406 LYS A CA 1
ATOM 3071 C C . LYS A 1 406 ? -0.443 -1.171 15.414 1 85.88 406 LYS A C 1
ATOM 3073 O O . LYS A 1 406 ? 0.547 -1.886 15.578 1 85.88 406 LYS A O 1
ATOM 3078 N N . GLY A 1 407 ? -1.151 -1.186 14.336 1 85.25 407 GLY A N 1
ATOM 3079 C CA . GLY A 1 407 ? -0.956 -2.229 13.336 1 85.25 407 GLY A CA 1
ATOM 3080 C C . GLY A 1 407 ? -0 -1.826 12.234 1 85.25 407 GLY A C 1
ATOM 3081 O O . GLY A 1 407 ? 0.288 -2.621 11.336 1 85.25 407 GLY A O 1
ATOM 3082 N N . PHE A 1 408 ? 0.602 -0.633 12.258 1 90.75 408 PHE A N 1
ATOM 3083 C CA . PHE A 1 408 ? 1.402 -0.175 11.133 1 90.75 408 PHE A CA 1
ATOM 3084 C C . PHE A 1 408 ? 2.889 -0.242 11.461 1 90.75 408 PHE A C 1
ATOM 3086 O O . PHE A 1 408 ? 3.727 0.186 10.664 1 90.75 408 PHE A O 1
ATOM 3093 N N . GLY A 1 409 ? 3.33 -0.744 12.594 1 88.62 409 GLY A N 1
ATOM 3094 C CA . GLY A 1 409 ? 4.664 -1.259 12.867 1 88.62 409 GLY A CA 1
ATOM 3095 C C . GLY A 1 409 ? 5.609 -0.206 13.414 1 88.62 409 GLY A C 1
ATOM 3096 O O . GLY A 1 409 ? 6.625 -0.537 14.023 1 88.62 409 GLY A O 1
ATOM 3097 N N . GLY A 1 410 ? 5.441 1.148 13.141 1 92 410 GLY A N 1
ATOM 3098 C CA . GLY A 1 410 ? 6.242 2.223 13.703 1 92 410 GLY A CA 1
ATOM 3099 C C . GLY A 1 410 ? 7.703 2.154 13.305 1 92 410 GLY A C 1
ATOM 3100 O O . GLY A 1 410 ? 8.016 1.951 12.125 1 92 410 GLY A O 1
ATOM 3101 N N . VAL A 1 411 ? 8.617 2.275 14.258 1 94.06 411 VAL A N 1
ATOM 3102 C CA . VAL A 1 411 ? 10.055 2.363 14.023 1 94.06 411 VAL A CA 1
ATOM 3103 C C . VAL A 1 411 ? 10.586 1.011 13.555 1 94.06 411 VAL A C 1
ATOM 3105 O O . VAL A 1 411 ? 11.508 0.949 12.742 1 94.06 411 VAL A O 1
ATOM 3108 N N . SER A 1 412 ? 10.031 -0.039 14.031 1 94.06 412 SER A N 1
ATOM 3109 C CA . SER A 1 412 ? 10.484 -1.371 13.648 1 94.06 412 SER A CA 1
ATOM 3110 C C . SER A 1 412 ? 10.281 -1.619 12.156 1 94.06 412 SER A C 1
ATOM 3112 O O . SER A 1 412 ? 11.188 -2.094 11.469 1 94.06 412 SER A O 1
ATOM 3114 N N . LYS A 1 413 ? 9.094 -1.288 11.711 1 93.62 413 LYS A N 1
ATOM 3115 C CA . LYS A 1 413 ? 8.82 -1.452 10.281 1 93.62 413 LYS A CA 1
ATOM 3116 C C . LYS A 1 413 ? 9.75 -0.583 9.438 1 93.62 413 LYS A C 1
ATOM 3118 O O . LYS A 1 413 ? 10.266 -1.028 8.414 1 93.62 413 LYS A O 1
ATOM 3123 N N . ALA A 1 414 ? 9.898 0.627 9.867 1 96.38 414 ALA A N 1
ATOM 3124 C CA . ALA A 1 414 ? 10.797 1.528 9.148 1 96.38 414 ALA A CA 1
ATOM 3125 C C . ALA A 1 414 ? 12.203 0.937 9.055 1 96.38 414 ALA A C 1
ATOM 3127 O O . ALA A 1 414 ? 12.805 0.94 7.98 1 96.38 414 ALA A O 1
ATOM 3128 N N . ALA A 1 415 ? 12.695 0.439 10.172 1 97 415 ALA A N 1
ATOM 3129 C CA . ALA A 1 415 ? 14.023 -0.162 10.211 1 97 415 ALA A CA 1
ATOM 3130 C C . ALA A 1 415 ? 14.102 -1.379 9.289 1 97 415 ALA A C 1
ATOM 3132 O O . ALA A 1 415 ? 15.078 -1.555 8.562 1 97 415 ALA A O 1
ATOM 3133 N N . ASP A 1 416 ? 13.078 -2.223 9.305 1 94.38 416 ASP A N 1
ATOM 3134 C CA . ASP A 1 416 ? 13.031 -3.381 8.422 1 94.38 416 ASP A CA 1
ATOM 3135 C C . ASP A 1 416 ? 13.18 -2.959 6.961 1 94.38 416 ASP A C 1
ATOM 3137 O O . ASP A 1 416 ? 13.969 -3.547 6.219 1 94.38 416 ASP A O 1
ATOM 3141 N N . LEU A 1 417 ? 12.438 -1.983 6.602 1 95 417 LEU A N 1
ATOM 3142 C CA . LEU A 1 417 ? 12.422 -1.529 5.215 1 95 417 LEU A CA 1
ATOM 3143 C C . LEU A 1 417 ? 13.766 -0.924 4.824 1 95 417 LEU A C 1
ATOM 3145 O O . LEU A 1 417 ? 14.242 -1.125 3.705 1 95 417 LEU A O 1
ATOM 3149 N N . LEU A 1 418 ? 14.344 -0.194 5.734 1 96.75 418 LEU A N 1
ATOM 3150 C CA . LEU A 1 418 ? 15.648 0.394 5.445 1 96.75 418 LEU A CA 1
ATOM 3151 C C . LEU A 1 418 ? 16.703 -0.69 5.289 1 96.75 418 LEU A C 1
ATOM 3153 O O . LEU A 1 418 ? 17.594 -0.573 4.441 1 96.75 418 LEU A O 1
ATOM 3157 N N . GLU A 1 419 ? 16.656 -1.713 6.113 1 95.19 419 GLU A N 1
ATOM 3158 C CA . GLU A 1 419 ? 17.578 -2.834 5.984 1 95.19 419 GLU A CA 1
ATOM 3159 C C . GLU A 1 419 ? 17.438 -3.516 4.625 1 95.19 419 GLU A C 1
ATOM 3161 O O . GLU A 1 419 ? 18.438 -3.848 3.984 1 95.19 419 GLU A O 1
ATOM 3166 N N . ILE A 1 420 ? 16.203 -3.676 4.191 1 91.62 420 ILE A N 1
ATOM 3167 C CA . ILE A 1 420 ? 15.938 -4.254 2.879 1 91.62 420 ILE A CA 1
ATOM 3168 C C . ILE A 1 420 ? 16.484 -3.336 1.788 1 91.62 420 ILE A C 1
ATOM 3170 O O . ILE A 1 420 ? 17.078 -3.801 0.82 1 91.62 420 ILE A O 1
ATOM 3174 N N . GLY A 1 421 ? 16.234 -2.037 2.004 1 91.31 421 GLY A N 1
ATOM 3175 C CA . GLY A 1 421 ? 16.75 -1.059 1.055 1 91.31 421 GLY A CA 1
ATOM 3176 C C . GLY A 1 421 ? 18.266 -1.056 0.951 1 91.31 421 GLY A C 1
ATOM 3177 O O . GLY A 1 421 ? 18.812 -0.98 -0.149 1 91.31 421 GLY A O 1
ATOM 3178 N N . ALA A 1 422 ? 18.922 -1.202 2.051 1 92.88 422 ALA A N 1
ATOM 3179 C CA . ALA A 1 422 ? 20.375 -1.192 2.094 1 92.88 422 ALA A CA 1
ATOM 3180 C C . ALA A 1 422 ? 20.953 -2.398 1.36 1 92.88 422 ALA A C 1
ATOM 3182 O O . ALA A 1 422 ? 22.078 -2.344 0.851 1 92.88 422 ALA A O 1
ATOM 3183 N N . LYS A 1 423 ? 20.172 -3.457 1.256 1 90 423 LYS A N 1
ATOM 3184 C CA . LYS A 1 423 ? 20.625 -4.668 0.574 1 90 423 LYS A CA 1
ATOM 3185 C C . LYS A 1 423 ? 20.328 -4.602 -0.92 1 90 423 LYS A C 1
ATOM 3187 O O . LYS A 1 423 ? 20.719 -5.484 -1.68 1 90 423 LYS A O 1
ATOM 3192 N N . GLY A 1 424 ? 19.578 -3.645 -1.299 1 87.44 424 GLY A N 1
ATOM 3193 C CA . GLY A 1 424 ? 19.281 -3.477 -2.709 1 87.44 424 GLY A CA 1
ATOM 3194 C C . GLY A 1 424 ? 18.078 -4.281 -3.158 1 87.44 424 GLY A C 1
ATOM 3195 O O . GLY A 1 424 ? 17.891 -4.516 -4.355 1 87.44 424 GLY A O 1
ATOM 3196 N N . ASP A 1 425 ? 17.219 -4.711 -2.244 1 89.06 425 ASP A N 1
ATOM 3197 C CA . ASP A 1 425 ? 16.109 -5.605 -2.574 1 89.06 425 ASP A CA 1
ATOM 3198 C C . ASP A 1 425 ? 14.859 -4.82 -2.955 1 89.06 425 ASP A C 1
ATOM 3200 O O . ASP A 1 425 ? 13.93 -5.375 -3.543 1 89.06 425 ASP A O 1
ATOM 3204 N N . LEU A 1 426 ? 14.875 -3.557 -2.758 1 89.94 426 LEU A N 1
ATOM 3205 C CA . LEU A 1 426 ? 13.672 -2.771 -3.01 1 89.94 426 LEU A CA 1
ATOM 3206 C C . LEU A 1 426 ? 13.523 -2.469 -4.496 1 89.94 426 LEU A C 1
ATOM 3208 O O . LEU A 1 426 ? 12.477 -1.976 -4.934 1 89.94 426 LEU A O 1
ATOM 3212 N N . ALA A 1 427 ? 14.586 -2.734 -5.258 1 89.44 427 ALA A N 1
ATOM 3213 C CA . ALA A 1 427 ? 14.508 -2.486 -6.695 1 89.44 427 ALA A CA 1
ATOM 3214 C C . ALA A 1 427 ? 13.344 -3.252 -7.32 1 89.44 427 ALA A C 1
ATOM 3216 O O . ALA A 1 427 ? 12.734 -2.789 -8.289 1 89.44 427 ALA A O 1
ATOM 3217 N N . LEU A 1 428 ? 12.992 -4.367 -6.738 1 92.62 428 LEU A N 1
ATOM 3218 C CA . LEU A 1 428 ? 11.914 -5.219 -7.223 1 92.62 428 LEU A CA 1
ATOM 3219 C C . LEU A 1 428 ? 10.562 -4.551 -7.008 1 92.62 428 LEU A C 1
ATOM 3221 O O . LEU A 1 428 ? 9.57 -4.93 -7.637 1 92.62 428 LEU A O 1
ATOM 3225 N N . LEU A 1 429 ? 10.516 -3.537 -6.148 1 94.94 429 LEU A N 1
ATOM 3226 C CA . LEU A 1 429 ? 9.25 -2.898 -5.781 1 94.94 429 LEU A CA 1
ATOM 3227 C C . LEU A 1 429 ? 9.008 -1.656 -6.629 1 94.94 429 LEU A C 1
ATOM 3229 O O . LEU A 1 429 ? 7.957 -1.016 -6.512 1 94.94 429 LEU A O 1
ATOM 3233 N N . GLN A 1 430 ? 9.945 -1.326 -7.531 1 94 430 GLN A N 1
ATOM 3234 C CA . GLN A 1 430 ? 9.789 -0.16 -8.391 1 94 430 GLN A CA 1
ATOM 3235 C C . GLN A 1 430 ? 8.688 -0.385 -9.422 1 94 430 GLN A C 1
ATOM 3237 O O . GLN A 1 430 ? 8.672 -1.404 -10.117 1 94 430 GLN A O 1
ATOM 3242 N N . THR A 1 431 ? 7.762 0.534 -9.5 1 95.06 431 THR A N 1
ATOM 3243 C CA . THR A 1 431 ? 6.703 0.422 -10.5 1 95.06 431 THR A CA 1
ATOM 3244 C C . THR A 1 431 ? 7.262 0.625 -11.906 1 95.06 431 THR A C 1
ATOM 3246 O O . THR A 1 431 ? 8.203 1.399 -12.102 1 95.06 431 THR A O 1
ATOM 3249 N N . PRO A 1 432 ? 6.637 -0.046 -12.883 1 93.81 432 PRO A N 1
ATOM 3250 C CA . PRO A 1 432 ? 7.09 0.127 -14.266 1 93.81 432 PRO A CA 1
ATOM 3251 C C . PRO A 1 432 ? 7.039 1.583 -14.727 1 93.81 432 PRO A C 1
ATOM 3253 O O . PRO A 1 432 ? 7.895 2.018 -15.508 1 93.81 432 PRO A O 1
ATOM 3256 N N . THR A 1 433 ? 6.152 2.361 -14.211 1 92.44 433 THR A N 1
ATOM 3257 C CA . THR A 1 433 ? 5.996 3.756 -14.617 1 92.44 433 THR A CA 1
ATOM 3258 C C . THR A 1 433 ? 7.145 4.605 -14.078 1 92.44 433 THR A C 1
ATOM 3260 O O . THR A 1 433 ? 7.383 5.715 -14.562 1 92.44 433 THR A O 1
ATOM 3263 N N . ASP A 1 434 ? 7.879 4.129 -13.07 1 90.5 434 ASP A N 1
ATOM 3264 C CA . ASP A 1 434 ? 8.898 4.934 -12.406 1 90.5 434 ASP A CA 1
ATOM 3265 C C . ASP A 1 434 ? 10.281 4.645 -12.977 1 90.5 434 ASP A C 1
ATOM 3267 O O . ASP A 1 434 ? 11.289 5.152 -12.477 1 90.5 434 ASP A O 1
ATOM 3271 N N . ARG A 1 435 ? 10.352 3.881 -14.016 1 89 435 ARG A N 1
ATOM 3272 C CA . ARG A 1 435 ? 11.648 3.479 -14.539 1 89 435 ARG A CA 1
ATOM 3273 C C . ARG A 1 435 ? 12.305 4.617 -15.32 1 89 435 ARG A C 1
ATOM 3275 O O . ARG A 1 435 ? 13.531 4.719 -15.375 1 89 435 ARG A O 1
ATOM 3282 N N . SER A 1 436 ? 11.461 5.438 -16 1 87.75 436 SER A N 1
ATOM 3283 C CA . SER A 1 436 ? 11.938 6.562 -16.797 1 87.75 436 SER A CA 1
ATOM 3284 C C . SER A 1 436 ? 10.805 7.527 -17.125 1 87.75 436 SER A C 1
ATOM 3286 O O . SER A 1 436 ? 9.641 7.234 -16.875 1 87.75 436 SER A O 1
ATOM 3288 N N . LEU A 1 437 ? 11.211 8.641 -17.625 1 87.06 437 LEU A N 1
ATOM 3289 C CA . LEU A 1 437 ? 10.211 9.594 -18.078 1 87.06 437 LEU A CA 1
ATOM 3290 C C . LEU A 1 437 ? 9.375 9 -19.203 1 87.06 437 LEU A C 1
ATOM 3292 O O . LEU A 1 437 ? 8.156 9.203 -19.25 1 87.06 437 LEU A O 1
ATOM 3296 N N . LYS A 1 438 ? 10.062 8.312 -20.094 1 89.62 438 LYS A N 1
ATOM 3297 C CA . LYS A 1 438 ? 9.375 7.66 -21.203 1 89.62 438 LYS A CA 1
ATOM 3298 C C . LYS A 1 438 ? 8.359 6.637 -20.688 1 89.62 438 LYS A C 1
ATOM 3300 O O . LYS A 1 438 ? 7.223 6.594 -21.172 1 89.62 438 LYS A O 1
ATOM 3305 N N . ALA A 1 439 ? 8.781 5.867 -19.719 1 91.62 439 ALA A N 1
ATOM 3306 C CA . ALA A 1 439 ? 7.887 4.871 -19.141 1 91.62 439 ALA A CA 1
ATOM 3307 C C . ALA A 1 439 ? 6.695 5.535 -18.469 1 91.62 439 ALA A C 1
ATOM 3309 O O . ALA A 1 439 ? 5.559 5.078 -18.609 1 91.62 439 ALA A O 1
ATOM 3310 N N . TRP A 1 440 ? 7.039 6.629 -17.719 1 90.25 440 TRP A N 1
ATOM 3311 C CA . TRP A 1 440 ? 5.973 7.375 -17.062 1 90.25 440 TRP A CA 1
ATOM 3312 C C . TRP A 1 440 ? 4.957 7.883 -18.078 1 90.25 440 TRP A C 1
ATOM 3314 O O . TRP A 1 440 ? 3.746 7.746 -17.875 1 90.25 440 TRP A O 1
ATOM 3324 N N . PHE A 1 441 ? 5.355 8.391 -19.234 1 90.5 441 PHE A N 1
ATOM 3325 C CA . PHE A 1 441 ? 4.496 8.969 -20.266 1 90.5 441 PHE A CA 1
ATOM 3326 C C . PHE A 1 441 ? 3.691 7.879 -20.969 1 90.5 441 PHE A C 1
ATOM 3328 O O . PHE A 1 441 ? 2.477 8.008 -21.125 1 90.5 441 PHE A O 1
ATOM 3335 N N . LEU A 1 442 ? 4.305 6.773 -21.266 1 93.75 442 LEU A N 1
ATOM 3336 C CA . LEU A 1 442 ? 3.691 5.742 -22.094 1 93.75 442 LEU A CA 1
ATOM 3337 C C . LEU A 1 442 ? 2.783 4.84 -21.266 1 93.75 442 LEU A C 1
ATOM 3339 O O . LEU A 1 442 ? 1.668 4.523 -21.688 1 93.75 442 LEU A O 1
ATOM 3343 N N . LEU A 1 443 ? 3.219 4.457 -20.109 1 93.88 443 LEU A N 1
ATOM 3344 C CA . LEU A 1 443 ? 2.475 3.475 -19.328 1 93.88 443 LEU A CA 1
ATOM 3345 C C . LEU A 1 443 ? 1.309 4.133 -18.594 1 93.88 443 LEU A C 1
ATOM 3347 O O . LEU A 1 443 ? 0.391 3.447 -18.141 1 93.88 443 LEU A O 1
ATOM 3351 N N . ASN A 1 444 ? 1.335 5.453 -18.531 1 90 444 ASN A N 1
ATOM 3352 C CA . ASN A 1 444 ? 0.158 6.156 -18.031 1 90 444 ASN A CA 1
ATOM 3353 C C . ASN A 1 444 ? -0.826 6.473 -19.156 1 90 444 ASN A C 1
ATOM 3355 O O . ASN A 1 444 ? -1.889 7.047 -18.906 1 90 444 ASN A O 1
ATOM 3359 N N . GLY A 1 445 ? -0.512 6.168 -20.344 1 90.31 445 GLY A N 1
ATOM 3360 C CA . GLY A 1 445 ? -1.433 6.246 -21.469 1 90.31 445 GLY A CA 1
ATOM 3361 C C . GLY A 1 445 ? -1.549 7.645 -22.047 1 90.31 445 GLY A C 1
ATOM 3362 O O . GLY A 1 445 ? -2.547 7.977 -22.688 1 90.31 445 GLY A O 1
ATOM 3363 N N . TYR A 1 446 ? -0.587 8.5 -21.781 1 88.25 446 TYR A N 1
ATOM 3364 C CA . TYR A 1 446 ? -0.675 9.867 -22.281 1 88.25 446 TYR A CA 1
ATOM 3365 C C . TYR A 1 446 ? -0.612 9.898 -23.812 1 88.25 446 TYR A C 1
ATOM 3367 O O . TYR A 1 446 ? -1.238 10.742 -24.453 1 88.25 446 TYR A O 1
ATOM 3375 N N . ASP A 1 447 ? 0.163 9.016 -24.422 1 91.38 447 ASP A N 1
ATOM 3376 C CA . ASP A 1 447 ? 0.203 8.93 -25.875 1 91.38 447 ASP A CA 1
ATOM 3377 C C . ASP A 1 447 ? -1.146 8.492 -26.438 1 91.38 447 ASP A C 1
ATOM 3379 O O . ASP A 1 447 ? -1.599 9.008 -27.453 1 91.38 447 ASP A O 1
ATOM 3383 N N . LEU A 1 448 ? -1.744 7.594 -25.75 1 92 448 LEU A N 1
ATOM 3384 C CA . LEU A 1 448 ? -3.055 7.113 -26.172 1 92 448 LEU A CA 1
ATOM 3385 C C . LEU A 1 448 ? -4.102 8.219 -26.047 1 92 448 LEU A C 1
ATOM 3387 O O . LEU A 1 448 ? -4.992 8.328 -26.906 1 92 448 LEU A O 1
ATOM 3391 N N . LEU A 1 449 ? -4.043 8.93 -24.984 1 87.06 449 LEU A N 1
ATOM 3392 C CA . LEU A 1 449 ? -4.957 10.055 -24.812 1 87.06 449 LEU A CA 1
ATOM 3393 C C . LEU A 1 449 ? -4.801 11.062 -25.938 1 87.06 449 LEU A C 1
ATOM 3395 O O . LEU A 1 449 ? -5.793 11.57 -26.469 1 87.06 449 LEU A O 1
ATOM 3399 N N . LEU A 1 450 ? -3.6 11.352 -26.297 1 86.5 450 LEU A N 1
ATOM 3400 C CA . LEU A 1 450 ? -3.334 12.266 -27.406 1 86.5 450 LEU A CA 1
ATOM 3401 C C . LEU A 1 450 ? -3.93 11.727 -28.703 1 86.5 450 LEU A C 1
ATOM 3403 O O . LEU A 1 450 ? -4.547 12.477 -29.469 1 86.5 450 LEU A O 1
ATOM 3407 N N . LEU A 1 451 ? -3.756 10.5 -28.859 1 89 451 LEU A N 1
ATOM 3408 C CA . LEU A 1 451 ? -4.305 9.867 -30.062 1 89 451 LEU A CA 1
ATOM 3409 C C . LEU A 1 451 ? -5.828 9.914 -30.047 1 89 451 LEU A C 1
ATOM 3411 O O . LEU A 1 451 ? -6.453 10.133 -31.094 1 89 451 LEU A O 1
ATOM 3415 N N . ALA A 1 452 ? -6.387 9.68 -28.906 1 86.5 452 ALA A N 1
ATOM 3416 C CA . ALA A 1 452 ? -7.844 9.719 -28.781 1 86.5 452 ALA A CA 1
ATOM 3417 C C . ALA A 1 452 ? -8.375 11.117 -29.078 1 86.5 452 ALA A C 1
ATOM 3419 O O . ALA A 1 452 ? -9.406 11.273 -29.734 1 86.5 452 ALA A O 1
ATOM 3420 N N . VAL A 1 453 ? -7.715 12.086 -28.562 1 83.56 453 VAL A N 1
ATOM 3421 C CA . VAL A 1 453 ? -8.109 13.469 -28.812 1 83.56 453 VAL A CA 1
ATOM 3422 C C . VAL A 1 453 ? -8.008 13.781 -30.297 1 83.56 453 VAL A C 1
ATOM 3424 O O . VAL A 1 453 ? -8.93 14.367 -30.875 1 83.56 453 VAL A O 1
ATOM 3427 N N . LEU A 1 454 ? -6.977 13.383 -30.938 1 85.5 454 LEU A N 1
ATOM 3428 C CA . LEU A 1 454 ? -6.789 13.609 -32.344 1 85.5 454 LEU A CA 1
ATOM 3429 C C . LEU A 1 454 ? -7.863 12.891 -33.156 1 85.5 454 LEU A C 1
ATOM 3431 O O . LEU A 1 454 ? -8.414 13.461 -34.125 1 85.5 454 LEU A O 1
ATOM 3435 N N . ALA A 1 455 ? -8.133 11.742 -32.719 1 86.75 455 ALA A N 1
ATOM 3436 C CA . ALA A 1 455 ? -9.164 10.969 -33.375 1 86.75 455 ALA A CA 1
ATOM 3437 C C . ALA A 1 455 ? -10.531 11.633 -33.25 1 86.75 455 ALA A C 1
ATOM 3439 O O . ALA A 1 455 ? -11.312 11.656 -34.188 1 86.75 455 ALA A O 1
ATOM 3440 N N . SER A 1 456 ? -10.742 12.102 -32.094 1 85.31 456 SER A N 1
ATOM 3441 C CA . SER A 1 456 ? -12.023 12.766 -31.875 1 85.31 456 SER A CA 1
ATOM 3442 C C . SER A 1 456 ? -12.164 14 -32.75 1 85.31 456 SER A C 1
ATOM 3444 O O . SER A 1 456 ? -13.25 14.273 -33.281 1 85.31 456 SER A O 1
ATOM 3446 N N . HIS A 1 457 ? -11.148 14.695 -32.969 1 83.5 457 HIS A N 1
ATOM 3447 C CA . HIS A 1 457 ? -11.172 15.859 -33.844 1 83.5 457 HIS A CA 1
ATOM 3448 C C . HIS A 1 457 ? -11.406 15.453 -35.312 1 83.5 457 HIS A C 1
ATOM 3450 O O . HIS A 1 457 ? -12.172 16.109 -36 1 83.5 457 HIS A O 1
ATOM 3456 N N . LEU A 1 458 ? -10.805 14.414 -35.625 1 85.5 458 LEU A N 1
ATOM 3457 C CA . LEU A 1 458 ? -10.961 13.93 -37 1 85.5 458 LEU A CA 1
ATOM 3458 C C . LEU A 1 458 ? -12.398 13.484 -37.25 1 85.5 458 LEU A C 1
ATOM 3460 O O . LEU A 1 458 ? -12.953 13.758 -38.312 1 85.5 458 LEU A O 1
ATOM 3464 N N . VAL A 1 459 ? -12.922 12.859 -36.25 1 84.38 459 VAL A N 1
ATOM 3465 C CA . VAL A 1 459 ? -14.297 12.398 -36.375 1 84.38 459 VAL A CA 1
ATOM 3466 C C . VAL A 1 459 ? -15.242 13.594 -36.5 1 84.38 459 VAL A C 1
ATOM 3468 O O . VAL A 1 459 ? -16.109 13.633 -37.375 1 84.38 459 VAL A O 1
ATOM 3471 N N . ILE A 1 460 ? -15.086 14.477 -35.719 1 81.06 460 ILE A N 1
ATOM 3472 C CA . ILE A 1 460 ? -15.961 15.648 -35.719 1 81.06 460 ILE A CA 1
ATOM 3473 C C . ILE A 1 460 ? -15.766 16.438 -37.031 1 81.06 460 ILE A C 1
ATOM 3475 O O . ILE A 1 460 ? -16.734 16.906 -37.625 1 81.06 460 ILE A O 1
ATOM 3479 N N . PHE A 1 461 ? -14.562 16.531 -37.5 1 81.31 461 PHE A N 1
ATOM 3480 C CA . PHE A 1 461 ? -14.258 17.234 -38.75 1 81.31 461 PHE A CA 1
ATOM 3481 C C . PHE A 1 461 ? -14.922 16.531 -39.938 1 81.31 461 PHE A C 1
ATOM 3483 O O . PHE A 1 461 ? -15.5 17.203 -40.781 1 81.31 461 PHE A O 1
ATOM 3490 N N . THR A 1 462 ? -14.852 15.273 -39.875 1 84.5 462 THR A N 1
ATOM 3491 C CA . THR A 1 462 ? -15.43 14.5 -40.938 1 84.5 462 THR A CA 1
ATOM 3492 C C . THR A 1 462 ? -16.953 14.594 -40.938 1 84.5 462 THR A C 1
ATOM 3494 O O . THR A 1 462 ? -17.594 14.719 -41.969 1 84.5 462 THR A O 1
ATOM 3497 N N . LEU A 1 463 ? -17.453 14.531 -39.75 1 83.75 463 LEU A N 1
ATOM 3498 C CA . LEU A 1 463 ? -18.906 14.648 -39.625 1 83.75 463 LEU A CA 1
ATOM 3499 C C . LEU A 1 463 ? -19.375 16.047 -40.062 1 83.75 463 LEU A C 1
ATOM 3501 O O . LEU A 1 463 ? -20.406 16.172 -40.719 1 83.75 463 LEU A O 1
ATOM 3505 N N . ALA A 1 464 ? -18.672 17.016 -39.719 1 77.62 464 ALA A N 1
ATOM 3506 C CA . ALA A 1 464 ? -19.016 18.375 -40.094 1 77.62 464 ALA A CA 1
ATOM 3507 C C . ALA A 1 464 ? -18.906 18.562 -41.625 1 77.62 464 ALA A C 1
ATOM 3509 O O . ALA A 1 464 ? -19.75 19.234 -42.219 1 77.62 464 ALA A O 1
ATOM 3510 N N . ARG A 1 465 ? -18.016 17.922 -42.188 1 79.44 465 ARG A N 1
ATOM 3511 C CA . ARG A 1 465 ? -17.828 18 -43.656 1 79.44 465 ARG A CA 1
ATOM 3512 C C . ARG A 1 465 ? -18.953 17.281 -44.375 1 79.44 465 ARG A C 1
ATOM 3514 O O . ARG A 1 465 ? -19.438 17.75 -45.406 1 79.44 465 ARG A O 1
ATOM 3521 N N . CYS A 1 466 ? -19.281 16.219 -43.75 1 82.69 466 CYS A N 1
ATOM 3522 C CA . CYS A 1 466 ? -20.375 15.445 -44.344 1 82.69 466 CYS A CA 1
ATOM 3523 C C . CYS A 1 466 ? -21.688 16.188 -44.219 1 82.69 466 CYS A C 1
ATOM 3525 O O . CYS A 1 466 ? -22.484 16.203 -45.156 1 82.69 466 CYS A O 1
ATOM 3527 N N . CYS A 1 467 ? -21.875 16.797 -43.156 1 76.94 467 CYS A N 1
ATOM 3528 C CA . CYS A 1 467 ? -23.109 17.562 -42.938 1 76.94 467 CYS A CA 1
ATOM 3529 C C . CYS A 1 467 ? -23.125 18.781 -43.875 1 76.94 467 CYS A C 1
ATOM 3531 O O . CYS A 1 467 ? -24.188 19.125 -44.406 1 76.94 467 CYS A O 1
ATOM 3533 N N . ARG A 1 468 ? -22.078 19.406 -44.125 1 69.81 468 ARG A N 1
ATOM 3534 C CA . ARG A 1 468 ? -22 20.562 -45 1 69.81 468 ARG A CA 1
ATOM 3535 C C . ARG A 1 468 ? -22.234 20.156 -46.469 1 69.81 468 ARG A C 1
ATOM 3537 O O . ARG A 1 468 ? -22.891 20.875 -47.219 1 69.81 468 ARG A O 1
ATOM 3544 N N . ARG A 1 469 ? -21.781 19.047 -46.812 1 73.44 469 ARG A N 1
ATOM 3545 C CA . ARG A 1 469 ? -21.984 18.531 -48.156 1 73.44 469 ARG A CA 1
ATOM 3546 C C . ARG A 1 469 ? -23.438 18.156 -48.375 1 73.44 469 ARG A C 1
ATOM 3548 O O . ARG A 1 469 ? -23.984 18.391 -49.469 1 73.44 469 ARG A O 1
ATOM 3555 N N . CYS A 1 470 ? -24.047 17.641 -47.438 1 70.06 470 CYS A N 1
ATOM 3556 C CA . CYS A 1 470 ? -25.453 17.281 -47.531 1 70.06 470 CYS A CA 1
ATOM 3557 C C . CYS A 1 470 ? -26.328 18.516 -47.531 1 70.06 470 CYS A C 1
ATOM 3559 O O . CYS A 1 470 ? -27.344 18.547 -48.25 1 70.06 470 CYS A O 1
ATOM 3561 N N . CYS A 1 471 ? -26 19.531 -46.844 1 62.56 471 CYS A N 1
ATOM 3562 C CA . CYS A 1 471 ? -26.781 20.766 -46.812 1 62.56 471 CYS A CA 1
ATOM 3563 C C . CYS A 1 471 ? -26.516 21.594 -48.062 1 62.56 471 CYS A C 1
ATOM 3565 O O . CYS A 1 471 ? -27.391 22.359 -48.5 1 62.56 471 CYS A O 1
ATOM 3567 N N . SER A 1 472 ? -25.391 21.562 -48.625 1 63.53 472 SER A N 1
ATOM 3568 C CA . SER A 1 472 ? -25.109 22.328 -49.812 1 63.53 472 SER A CA 1
ATOM 3569 C C . SER A 1 472 ? -25.672 21.656 -51.062 1 63.53 472 SER A C 1
ATOM 3571 O O . SER A 1 472 ? -25.906 22.312 -52.094 1 63.53 472 SER A O 1
ATOM 3573 N N . GLY A 1 473 ? -25.938 20.391 -51.062 1 55.19 473 GLY A N 1
ATOM 3574 C CA . GLY A 1 473 ? -26.516 19.703 -52.219 1 55.19 473 GLY A CA 1
ATOM 3575 C C . GLY A 1 473 ? -28.016 19.875 -52.312 1 55.19 473 GLY A C 1
ATOM 3576 O O . GLY A 1 473 ? -28.656 19.266 -53.188 1 55.19 473 GLY A O 1
ATOM 3577 N N . ARG A 1 474 ? -28.672 20.469 -51.438 1 52.06 474 ARG A N 1
ATOM 3578 C CA . ARG A 1 474 ? -30.094 20.75 -51.688 1 52.06 474 ARG A CA 1
ATOM 3579 C C . ARG A 1 474 ? -30.234 21.891 -52.688 1 52.06 474 ARG A C 1
ATOM 3581 O O . ARG A 1 474 ? -29.812 23.016 -52.406 1 52.06 474 ARG A O 1
ATOM 3588 N N . PRO A 1 475 ? -30.375 21.547 -53.938 1 50.25 475 PRO A N 1
ATOM 3589 C CA . PRO A 1 475 ? -30.719 22.594 -54.906 1 50.25 475 PRO A CA 1
ATOM 3590 C C . PRO A 1 475 ? -31.938 23.406 -54.5 1 50.25 475 PRO A C 1
ATOM 3592 O O . PRO A 1 475 ? -32.875 22.859 -53.906 1 50.25 475 PRO A O 1
ATOM 3595 N N . GLY A 1 476 ? -31.766 24.641 -54.188 1 41.31 476 GLY A N 1
ATOM 3596 C CA . GLY A 1 476 ? -32.938 25.484 -54.094 1 41.31 476 GLY A CA 1
ATOM 3597 C C . GLY A 1 476 ? -33.906 25.266 -55.25 1 41.31 476 GLY A C 1
ATOM 3598 O O . GLY A 1 476 ? -33.531 25.344 -56.406 1 41.31 476 GLY A O 1
ATOM 3599 N N . LYS A 1 477 ? -34.906 24.469 -55.094 1 43.84 477 LYS A N 1
ATOM 3600 C CA . LYS A 1 477 ? -36.031 24.484 -56.031 1 43.84 477 LYS A CA 1
ATOM 3601 C C . LYS A 1 477 ? -36.438 25.922 -56.406 1 43.84 477 LYS A C 1
ATOM 3603 O O . LYS A 1 477 ? -36.75 26.719 -55.5 1 43.84 477 LYS A O 1
ATOM 3608 N N . GLY A 1 478 ? -35.969 26.484 -57.469 1 40.09 478 GLY A N 1
ATOM 3609 C CA . GLY A 1 478 ? -36.344 27.719 -58.125 1 40.09 478 GLY A CA 1
ATOM 3610 C C . GLY A 1 478 ? -37.844 28 -58.094 1 40.09 478 GLY A C 1
ATOM 3611 O O . GLY A 1 478 ? -38.656 27.078 -58.25 1 40.09 478 GLY A O 1
ATOM 3612 N N . ARG A 1 479 ? -38.281 29.047 -57.438 1 43.22 479 ARG A N 1
ATOM 3613 C CA . ARG A 1 479 ? -39.656 29.578 -57.469 1 43.22 479 ARG A CA 1
ATOM 3614 C C . ARG A 1 479 ? -40.156 29.641 -58.906 1 43.22 479 ARG A C 1
ATOM 3616 O O . ARG A 1 479 ? -39.469 30.141 -59.812 1 43.22 479 ARG A O 1
ATOM 3623 N N . PRO A 1 480 ? -41.219 28.844 -59.188 1 43.44 480 PRO A N 1
ATOM 3624 C CA . PRO A 1 480 ? -41.812 28.969 -60.531 1 43.44 480 PRO A CA 1
ATOM 3625 C C . PRO A 1 480 ? -42.219 30.391 -60.875 1 43.44 480 PRO A C 1
ATOM 3627 O O . PRO A 1 480 ? -42.625 31.156 -60 1 43.44 480 PRO A O 1
ATOM 3630 N N . SER A 1 481 ? -41.594 31.016 -61.844 1 42.41 481 SER A N 1
ATOM 3631 C CA . SER A 1 481 ? -42 32.312 -62.438 1 42.41 481 SER A CA 1
ATOM 3632 C C . SER A 1 481 ? -43.469 32.281 -62.812 1 42.41 481 SER A C 1
ATOM 3634 O O . SER A 1 481 ? -43.938 31.375 -63.5 1 42.41 481 SER A O 1
ATOM 3636 N N . ASP A 1 482 ? -44.344 32.875 -61.938 1 42.81 482 ASP A N 1
ATOM 3637 C CA . ASP A 1 482 ? -45.75 33.125 -62.219 1 42.81 482 ASP A CA 1
ATOM 3638 C C . ASP A 1 482 ? -45.938 33.906 -63.531 1 42.81 482 ASP A C 1
ATOM 3640 O O . ASP A 1 482 ? -45.344 34.969 -63.719 1 42.81 482 ASP A O 1
ATOM 3644 N N . SER A 1 483 ? -46.188 33.219 -64.562 1 45.34 483 SER A N 1
ATOM 3645 C CA . SER A 1 483 ? -46.656 33.719 -65.875 1 45.34 483 SER A CA 1
ATOM 3646 C C . SER A 1 483 ? -47.906 34.594 -65.688 1 45.34 483 SER A C 1
ATOM 3648 O O . SER A 1 483 ? -48.875 34.156 -65.125 1 45.34 483 SER A O 1
ATOM 3650 N N . GLN A 1 484 ? -47.844 36 -65.875 1 40.94 484 GLN A N 1
ATOM 3651 C CA . GLN A 1 484 ? -48.844 37.062 -65.938 1 40.94 484 GLN A CA 1
ATOM 3652 C C . GLN A 1 484 ? -49.875 36.812 -67 1 40.94 484 GLN A C 1
ATOM 3654 O O . GLN A 1 484 ? -49.531 36.625 -68.188 1 40.94 484 GLN A O 1
ATOM 3659 N N . PRO A 1 485 ? -51 36.25 -66.688 1 41.81 485 PRO A N 1
ATOM 3660 C CA . PRO A 1 485 ? -52 36.188 -67.75 1 41.81 485 PRO A CA 1
ATOM 3661 C C . PRO A 1 485 ? -52.375 37.562 -68.312 1 41.81 485 PRO A C 1
ATOM 3663 O O . PRO A 1 485 ? -52.406 38.562 -67.562 1 41.81 485 PRO A O 1
ATOM 3666 N N . LYS A 1 486 ? -52.344 37.938 -69.625 1 43.25 486 LYS A N 1
ATOM 3667 C CA . LYS A 1 486 ? -52.688 39.062 -70.5 1 43.25 486 LYS A CA 1
ATOM 3668 C C . LYS A 1 486 ? -54.156 39.406 -70.375 1 43.25 486 LYS A C 1
ATOM 3670 O O . LYS A 1 486 ? -55.031 38.531 -70.562 1 43.25 486 LYS A O 1
ATOM 3675 N N . GLU A 1 487 ? -54.469 40.438 -69.562 1 34.41 487 GLU A N 1
ATOM 3676 C CA . GLU A 1 487 ? -55.781 41.062 -69.562 1 34.41 487 GLU A CA 1
ATOM 3677 C C . GLU A 1 487 ? -56.219 41.5 -71 1 34.41 487 GLU A C 1
ATOM 3679 O O . GLU A 1 487 ? -55.438 42.094 -71.688 1 34.41 487 GLU A O 1
ATOM 3684 N N . LYS A 1 488 ? -57.344 40.969 -71.562 1 37.53 488 LYS A N 1
ATOM 3685 C CA . LYS A 1 488 ? -58.094 41.406 -72.75 1 37.53 488 LYS A CA 1
ATOM 3686 C C . LYS A 1 488 ? -58.531 42.844 -72.625 1 37.53 488 LYS A C 1
ATOM 3688 O O . LYS A 1 488 ? -58.875 43.281 -71.5 1 37.53 488 LYS A O 1
ATOM 3693 N N . SER A 1 489 ? -58.375 43.75 -73.625 1 34.34 489 SER A N 1
ATOM 3694 C CA . SER A 1 489 ? -58.906 45.031 -74.062 1 34.34 489 SER A CA 1
ATOM 3695 C C . SER A 1 489 ? -60.438 45.031 -74.062 1 34.34 489 SER A C 1
ATOM 3697 O O . SER A 1 489 ? -61.062 44.188 -74.688 1 34.34 489 SER A O 1
ATOM 3699 N N . GLN A 1 490 ? -61.25 45.531 -73.062 1 27.17 490 GLN A N 1
ATOM 3700 C CA . GLN A 1 490 ? -62.25 46.469 -73.562 1 27.17 490 GLN A CA 1
ATOM 3701 C C . GLN A 1 490 ? -61.594 47.781 -74 1 27.17 490 GLN A C 1
ATOM 3703 O O . GLN A 1 490 ? -60.719 48.312 -73.312 1 27.17 490 GLN A O 1
ATOM 3708 N N . MET B 1 1 ? -15.508 -18.922 6.332 1 93.5 1 MET B N 1
ATOM 3709 C CA . MET B 1 1 ? -14.695 -18.953 5.121 1 93.5 1 MET B CA 1
ATOM 3710 C C . MET B 1 1 ? -15.406 -19.688 3.998 1 93.5 1 MET B C 1
ATOM 3712 O O . MET B 1 1 ? -15.82 -20.844 4.168 1 93.5 1 MET B O 1
ATOM 3716 N N . VAL B 1 2 ? -15.578 -19 2.934 1 82.81 2 VAL B N 1
ATOM 3717 C CA . VAL B 1 2 ? -16.25 -19.609 1.793 1 82.81 2 VAL B CA 1
ATOM 3718 C C . VAL B 1 2 ? -15.258 -19.797 0.648 1 82.81 2 VAL B C 1
ATOM 3720 O O . VAL B 1 2 ? -14.648 -18.828 0.183 1 82.81 2 VAL B O 1
ATOM 3723 N N . SER B 1 3 ? -15.055 -20.984 0.23 1 82.38 3 SER B N 1
ATOM 3724 C CA . SER B 1 3 ? -14.109 -21.266 -0.841 1 82.38 3 SER B CA 1
ATOM 3725 C C . SER B 1 3 ? -14.578 -22.453 -1.683 1 82.38 3 SER B C 1
ATOM 3727 O O . SER B 1 3 ? -15.414 -23.25 -1.244 1 82.38 3 SER B O 1
ATOM 3729 N N . PHE B 1 4 ? -14.07 -22.469 -2.918 1 77.5 4 PHE B N 1
ATOM 3730 C CA . PHE B 1 4 ? -14.406 -23.531 -3.865 1 77.5 4 PHE B CA 1
ATOM 3731 C C . PHE B 1 4 ? -13.211 -24.438 -4.113 1 77.5 4 PHE B C 1
ATOM 3733 O O . PHE B 1 4 ? -12.062 -24 -4.031 1 77.5 4 PHE B O 1
ATOM 3740 N N . PRO B 1 5 ? -13.5 -25.641 -4.344 1 65.19 5 PRO B N 1
ATOM 3741 C CA . PRO B 1 5 ? -12.383 -26.562 -4.555 1 65.19 5 PRO B CA 1
ATOM 3742 C C . PRO B 1 5 ? -11.531 -26.188 -5.77 1 65.19 5 PRO B C 1
ATOM 3744 O O . PRO B 1 5 ? -10.359 -26.578 -5.848 1 65.19 5 PRO B O 1
ATOM 3747 N N . LEU B 1 6 ? -12.117 -25.422 -6.676 1 63.16 6 LEU B N 1
ATOM 3748 C CA . LEU B 1 6 ? -11.336 -24.969 -7.828 1 63.16 6 LEU B CA 1
ATOM 3749 C C . LEU B 1 6 ? -10.312 -23.922 -7.41 1 63.16 6 LEU B C 1
ATOM 3751 O O . LEU B 1 6 ? -9.281 -23.766 -8.07 1 63.16 6 LEU B O 1
ATOM 3755 N N . SER B 1 7 ? -10.695 -23.188 -6.402 1 59.19 7 SER B N 1
ATOM 3756 C CA . SER B 1 7 ? -9.773 -22.219 -5.844 1 59.19 7 SER B CA 1
ATOM 3757 C C . SER B 1 7 ? -8.945 -22.812 -4.715 1 59.19 7 SER B C 1
ATOM 3759 O O . SER B 1 7 ? -9.391 -23.734 -4.027 1 59.19 7 SER B O 1
ATOM 3761 N N . PRO B 1 8 ? -7.711 -22.375 -4.738 1 65.75 8 PRO B N 1
ATOM 3762 C CA . PRO B 1 8 ? -6.902 -22.969 -3.672 1 65.75 8 PRO B CA 1
ATOM 3763 C C . PRO B 1 8 ? -7.508 -22.75 -2.287 1 65.75 8 PRO B C 1
ATOM 3765 O O . PRO B 1 8 ? -7.566 -21.625 -1.801 1 65.75 8 PRO B O 1
ATOM 3768 N N . LEU B 1 9 ? -8.133 -23.797 -1.823 1 83.19 9 LEU B N 1
ATOM 3769 C CA . LEU B 1 9 ? -8.727 -23.812 -0.49 1 83.19 9 LEU B CA 1
ATOM 3770 C C . LEU B 1 9 ? -7.648 -23.688 0.583 1 83.19 9 LEU B C 1
ATOM 3772 O O . LEU B 1 9 ? -7.938 -23.297 1.714 1 83.19 9 LEU B O 1
ATOM 3776 N N . HIS B 1 10 ? -6.48 -23.984 0.214 1 85.62 10 HIS B N 1
ATOM 3777 C CA . HIS B 1 10 ? -5.43 -24.078 1.219 1 85.62 10 HIS B CA 1
ATOM 3778 C C . HIS B 1 10 ? -5.148 -22.703 1.838 1 85.62 10 HIS B C 1
ATOM 3780 O O . HIS B 1 10 ? -5.012 -22.594 3.057 1 85.62 10 HIS B O 1
ATOM 3786 N N . GLY B 1 11 ? -5.137 -21.625 1.025 1 88.12 11 GLY B N 1
ATOM 3787 C CA . GLY B 1 11 ? -4.848 -20.297 1.545 1 88.12 11 GLY B CA 1
ATOM 3788 C C . GLY B 1 11 ? -5.848 -19.844 2.586 1 88.12 11 GLY B C 1
ATOM 3789 O O . GLY B 1 11 ? -5.465 -19.422 3.684 1 88.12 11 GLY B O 1
ATOM 3790 N N . VAL B 1 12 ? -7.082 -20.016 2.291 1 92.94 12 VAL B N 1
ATOM 3791 C CA . VAL B 1 12 ? -8.148 -19.547 3.174 1 92.94 12 VAL B CA 1
ATOM 3792 C C . VAL B 1 12 ? -8.172 -20.391 4.441 1 92.94 12 VAL B C 1
ATOM 3794 O O . VAL B 1 12 ? -8.383 -19.875 5.543 1 92.94 12 VAL B O 1
ATOM 3797 N N . VAL B 1 13 ? -7.934 -21.703 4.301 1 93.69 13 VAL B N 1
ATOM 3798 C CA . VAL B 1 13 ? -7.965 -22.609 5.438 1 93.69 13 VAL B CA 1
ATOM 3799 C C . VAL B 1 13 ? -6.785 -22.328 6.363 1 93.69 13 VAL B C 1
ATOM 3801 O O . VAL B 1 13 ? -6.926 -22.344 7.59 1 93.69 13 VAL B O 1
ATOM 3804 N N . GLU B 1 14 ? -5.645 -22.031 5.785 1 93.12 14 GLU B N 1
ATOM 3805 C CA . GLU B 1 14 ? -4.477 -21.719 6.602 1 93.12 14 GLU B CA 1
ATOM 3806 C C . GLU B 1 14 ? -4.68 -20.422 7.379 1 93.12 14 GLU B C 1
ATOM 3808 O O . GLU B 1 14 ? -4.25 -20.297 8.531 1 93.12 14 GLU B O 1
ATOM 3813 N N . ILE B 1 15 ? -5.301 -19.438 6.785 1 96.06 15 ILE B N 1
ATOM 3814 C CA . ILE B 1 15 ? -5.676 -18.219 7.504 1 96.06 15 ILE B CA 1
ATOM 3815 C C . ILE B 1 15 ? -6.652 -18.562 8.625 1 96.06 15 ILE B C 1
ATOM 3817 O O . ILE B 1 15 ? -6.516 -18.078 9.75 1 96.06 15 ILE B O 1
ATOM 3821 N N . GLY B 1 16 ? -7.613 -19.484 8.266 1 96.75 16 GLY B N 1
ATOM 3822 C CA . GLY B 1 16 ? -8.57 -19.938 9.258 1 96.75 16 GLY B CA 1
ATOM 3823 C C . GLY B 1 16 ? -7.918 -20.609 10.445 1 96.75 16 GLY B C 1
ATOM 3824 O O . GLY B 1 16 ? -8.328 -20.406 11.594 1 96.75 16 GLY B O 1
ATOM 3825 N N . GLN B 1 17 ? -6.938 -21.422 10.148 1 96 17 GLN B N 1
ATOM 3826 C CA . GLN B 1 17 ? -6.223 -22.094 11.234 1 96 17 GLN B CA 1
ATOM 3827 C C . GLN B 1 17 ? -5.57 -21.078 12.172 1 96 17 GLN B C 1
ATOM 3829 O O . GLN B 1 17 ? -5.613 -21.25 13.391 1 96 17 GLN B O 1
ATOM 3834 N N . GLU B 1 18 ? -4.926 -20.062 11.609 1 96.81 18 GLU B N 1
ATOM 3835 C CA . GLU B 1 18 ? -4.32 -19.016 12.422 1 96.81 18 GLU B CA 1
ATOM 3836 C C . GLU B 1 18 ? -5.355 -18.328 13.312 1 96.81 18 GLU B C 1
ATOM 3838 O O . GLU B 1 18 ? -5.113 -18.094 14.5 1 96.81 18 GLU B O 1
ATOM 3843 N N . LEU B 1 19 ? -6.527 -18.016 12.789 1 97.69 19 LEU B N 1
ATOM 3844 C CA . LEU B 1 19 ? -7.602 -17.391 13.547 1 97.69 19 LEU B CA 1
ATOM 3845 C C . LEU B 1 19 ? -8.102 -18.328 14.648 1 97.69 19 LEU B C 1
ATOM 3847 O O . LEU B 1 19 ? -8.383 -17.875 15.766 1 97.69 19 LEU B O 1
ATOM 3851 N N . CYS B 1 20 ? -8.211 -19.609 14.273 1 98 20 CYS B N 1
ATOM 3852 C CA . CYS B 1 20 ? -8.609 -20.625 15.25 1 98 20 CYS B CA 1
ATOM 3853 C C . CYS B 1 20 ? -7.629 -20.656 16.422 1 98 20 CYS B C 1
ATOM 3855 O O . CYS B 1 20 ? -8.039 -20.688 17.578 1 98 20 CYS B O 1
ATOM 3857 N N . LEU B 1 21 ? -6.383 -20.641 16.156 1 97.56 21 LEU B N 1
ATOM 3858 C CA . LEU B 1 21 ? -5.34 -20.656 17.188 1 97.56 21 LEU B CA 1
ATOM 3859 C C . LEU B 1 21 ? -5.418 -19.422 18.062 1 97.56 21 LEU B C 1
ATOM 3861 O O . LEU B 1 21 ? -5.031 -19.469 19.234 1 97.56 21 LEU B O 1
ATOM 3865 N N . ARG B 1 22 ? -5.957 -18.375 17.562 1 97.31 22 ARG B N 1
ATOM 3866 C CA . ARG B 1 22 ? -6.113 -17.125 18.297 1 97.31 22 ARG B CA 1
ATOM 3867 C C . ARG B 1 22 ? -7.398 -17.141 19.125 1 97.31 22 ARG B C 1
ATOM 3869 O O . ARG B 1 22 ? -7.73 -16.156 19.766 1 97.31 22 ARG B O 1
ATOM 3876 N N . GLY B 1 23 ? -8.195 -18.141 18.938 1 97.44 23 GLY B N 1
ATOM 3877 C CA . GLY B 1 23 ? -9.359 -18.297 19.797 1 97.44 23 GLY B CA 1
ATOM 3878 C C . GLY B 1 23 ? -10.672 -18.016 19.094 1 97.44 23 GLY B C 1
ATOM 3879 O O . GLY B 1 23 ? -11.734 -18.047 19.703 1 97.44 23 GLY B O 1
ATOM 3880 N N . HIS B 1 24 ? -10.648 -17.812 17.797 1 97.5 24 HIS B N 1
ATOM 3881 C CA . HIS B 1 24 ? -11.867 -17.531 17.062 1 97.5 24 HIS B CA 1
ATOM 3882 C C . HIS B 1 24 ? -12.57 -18.828 16.656 1 97.5 24 HIS B C 1
ATOM 3884 O O . HIS B 1 24 ? -11.93 -19.875 16.531 1 97.5 24 HIS B O 1
ATOM 3890 N N . ASN B 1 25 ? -13.898 -18.75 16.516 1 97.25 25 ASN B N 1
ATOM 3891 C CA . ASN B 1 25 ? -14.688 -19.828 15.938 1 97.25 25 ASN B CA 1
ATOM 3892 C C . ASN B 1 25 ? -14.727 -19.734 14.414 1 97.25 25 ASN B C 1
ATOM 3894 O O . ASN B 1 25 ? -15.352 -18.828 13.867 1 97.25 25 ASN B O 1
ATOM 3898 N N . VAL B 1 26 ? -14.094 -20.703 13.781 1 97.81 26 VAL B N 1
ATOM 3899 C CA . VAL B 1 26 ? -13.938 -20.625 12.328 1 97.81 26 VAL B CA 1
ATOM 3900 C C . VAL B 1 26 ? -14.695 -21.766 11.656 1 97.81 26 VAL B C 1
ATOM 3902 O O . VAL B 1 26 ? -14.523 -22.922 12.031 1 97.81 26 VAL B O 1
ATOM 3905 N N . THR B 1 27 ? -15.555 -21.453 10.672 1 97.81 27 THR B N 1
ATOM 3906 C CA . THR B 1 27 ? -16.297 -22.422 9.883 1 97.81 27 THR B CA 1
ATOM 3907 C C . THR B 1 27 ? -15.969 -22.266 8.398 1 97.81 27 THR B C 1
ATOM 3909 O O . THR B 1 27 ? -16.047 -21.172 7.852 1 97.81 27 THR B O 1
ATOM 3912 N N . VAL B 1 28 ? -15.625 -23.406 7.777 1 96.81 28 VAL B N 1
ATOM 3913 C CA . VAL B 1 28 ? -15.344 -23.438 6.344 1 96.81 28 VAL B CA 1
ATOM 3914 C C . VAL B 1 28 ? -16.562 -23.953 5.586 1 96.81 28 VAL B C 1
ATOM 3916 O O . VAL B 1 28 ? -17.141 -25 5.945 1 96.81 28 VAL B O 1
ATOM 3919 N N . LEU B 1 29 ? -17.031 -23.203 4.633 1 95.56 29 LEU B N 1
ATOM 3920 C CA . LEU B 1 29 ? -18.078 -23.625 3.713 1 95.56 29 LEU B CA 1
ATOM 3921 C C . LEU B 1 29 ? -17.5 -23.984 2.346 1 95.56 29 LEU B C 1
ATOM 3923 O O . LEU B 1 29 ? -16.859 -23.141 1.71 1 95.56 29 LEU B O 1
ATOM 3927 N N . SER B 1 30 ? -17.672 -25.125 1.914 1 93.88 30 SER B N 1
ATOM 3928 C CA . SER B 1 30 ? -17.219 -25.625 0.617 1 93.88 30 SER B CA 1
ATOM 3929 C C . SER B 1 30 ? -18.078 -26.766 0.121 1 93.88 30 SER B C 1
ATOM 3931 O O . SER B 1 30 ? -19.25 -26.891 0.523 1 93.88 30 SER B O 1
ATOM 3933 N N . PHE B 1 31 ? -17.641 -27.5 -0.85 1 91.62 31 PHE B N 1
ATOM 3934 C CA . PHE B 1 31 ? -18.484 -28.531 -1.456 1 91.62 31 PHE B CA 1
ATOM 3935 C C . PHE B 1 31 ? -17.938 -29.922 -1.171 1 91.62 31 PHE B C 1
ATOM 3937 O O . PHE B 1 31 ? -16.734 -30.156 -1.29 1 91.62 31 PHE B O 1
ATOM 3944 N N . GLY B 1 32 ? -18.859 -30.781 -0.795 1 90.56 32 GLY B N 1
ATOM 3945 C CA . GLY B 1 32 ? -18.625 -32.219 -0.768 1 90.56 32 GLY B CA 1
ATOM 3946 C C . GLY B 1 32 ? -17.562 -32.625 0.229 1 90.56 32 GLY B C 1
ATOM 3947 O O . GLY B 1 32 ? -17.219 -31.859 1.136 1 90.56 32 GLY B O 1
ATOM 3948 N N . GLU B 1 33 ? -17.109 -33.875 0.039 1 91.19 33 GLU B N 1
ATOM 3949 C CA . GLU B 1 33 ? -16.094 -34.469 0.905 1 91.19 33 GLU B CA 1
ATOM 3950 C C . GLU B 1 33 ? -14.703 -33.938 0.585 1 91.19 33 GLU B C 1
ATOM 3952 O O . GLU B 1 33 ? -13.852 -33.844 1.467 1 91.19 33 GLU B O 1
ATOM 3957 N N . ARG B 1 34 ? -14.594 -33.5 -0.589 1 89.69 34 ARG B N 1
ATOM 3958 C CA . ARG B 1 34 ? -13.312 -32.906 -0.99 1 89.69 34 ARG B CA 1
ATOM 3959 C C . ARG B 1 34 ? -13 -31.672 -0.164 1 89.69 34 ARG B C 1
ATOM 3961 O O . ARG B 1 34 ? -11.875 -31.5 0.3 1 89.69 34 ARG B O 1
ATOM 3968 N N . GLY B 1 35 ? -14.031 -30.875 0.018 1 91.94 35 GLY B N 1
ATOM 3969 C CA . GLY B 1 35 ? -13.844 -29.703 0.858 1 91.94 35 GLY B CA 1
ATOM 3970 C C . GLY B 1 35 ? -13.5 -30.047 2.297 1 91.94 35 GLY B C 1
ATOM 3971 O O . GLY B 1 35 ? -12.609 -29.438 2.893 1 91.94 35 GLY B O 1
ATOM 3972 N N . ARG B 1 36 ? -14.125 -31.031 2.777 1 94.12 36 ARG B N 1
ATOM 3973 C CA . ARG B 1 36 ? -13.906 -31.469 4.152 1 94.12 36 ARG B CA 1
ATOM 3974 C C . ARG B 1 36 ? -12.484 -32 4.336 1 94.12 36 ARG B C 1
ATOM 3976 O O . ARG B 1 36 ? -11.789 -31.609 5.277 1 94.12 36 ARG B O 1
ATOM 3983 N N . SER B 1 37 ? -12.133 -32.812 3.463 1 92.25 37 SER B N 1
ATOM 3984 C CA . SER B 1 37 ? -10.812 -33.438 3.543 1 92.25 37 SER B CA 1
ATOM 3985 C C . SER B 1 37 ? -9.703 -32.406 3.43 1 92.25 37 SER B C 1
ATOM 3987 O O . SER B 1 37 ? -8.719 -32.438 4.168 1 92.25 37 SER B O 1
ATOM 3989 N N . LYS B 1 38 ? -9.859 -31.469 2.559 1 90.25 38 LYS B N 1
ATOM 3990 C CA . LYS B 1 38 ? -8.852 -30.422 2.383 1 90.25 38 LYS B CA 1
ATOM 3991 C C . LYS B 1 38 ? -8.789 -29.516 3.604 1 90.25 38 LYS B C 1
ATOM 3993 O O . LYS B 1 38 ? -7.707 -29.094 4.016 1 90.25 38 LYS B O 1
ATOM 3998 N N . THR B 1 39 ? -9.945 -29.203 4.129 1 94 39 THR B N 1
ATOM 3999 C CA . THR B 1 39 ? -9.984 -28.391 5.332 1 94 39 THR B CA 1
ATOM 4000 C C . THR B 1 39 ? -9.203 -29.047 6.465 1 94 39 THR B C 1
ATOM 4002 O O . THR B 1 39 ? -8.406 -28.391 7.137 1 94 39 THR B O 1
ATOM 4005 N N . LYS B 1 40 ? -9.391 -30.328 6.57 1 93.75 40 LYS B N 1
ATOM 4006 C CA . LYS B 1 40 ? -8.68 -31.062 7.605 1 93.75 40 LYS B CA 1
ATOM 4007 C C . LYS B 1 40 ? -7.184 -31.125 7.305 1 93.75 40 LYS B C 1
ATOM 4009 O O . LYS B 1 40 ? -6.359 -30.953 8.203 1 93.75 40 LYS B O 1
ATOM 4014 N N . LYS B 1 41 ? -6.879 -31.281 6.117 1 87.62 41 LYS B N 1
ATOM 4015 C CA . LYS B 1 41 ? -5.488 -31.422 5.691 1 87.62 41 LYS B CA 1
ATOM 4016 C C . LYS B 1 41 ? -4.695 -30.141 5.965 1 87.62 41 LYS B C 1
ATOM 4018 O O . LYS B 1 41 ? -3.545 -30.203 6.402 1 87.62 41 LYS B O 1
ATOM 4023 N N . TYR B 1 42 ? -5.285 -29.031 5.789 1 88.94 42 TYR B N 1
ATOM 4024 C CA . TYR B 1 42 ? -4.539 -27.781 5.809 1 88.94 42 TYR B CA 1
ATOM 4025 C C . TYR B 1 42 ? -4.727 -27.047 7.137 1 88.94 42 TYR B C 1
ATOM 4027 O O . TYR B 1 42 ? -4.266 -25.922 7.305 1 88.94 42 TYR B O 1
ATOM 4035 N N . SER B 1 43 ? -5.41 -27.656 8.062 1 92.94 43 SER B N 1
ATOM 4036 C CA . SER B 1 43 ? -5.535 -27.094 9.398 1 92.94 43 SER B CA 1
ATOM 4037 C C . SER B 1 43 ? -5.273 -28.156 10.469 1 92.94 43 SER B C 1
ATOM 4039 O O . SER B 1 43 ? -6.102 -28.359 11.359 1 92.94 43 SER B O 1
ATOM 4041 N N . PRO B 1 44 ? -4.082 -28.703 10.477 1 90.62 44 PRO B N 1
ATOM 4042 C CA . PRO B 1 44 ? -3.787 -29.797 11.414 1 90.62 44 PRO B CA 1
ATOM 4043 C C . PRO B 1 44 ? -3.631 -29.297 12.852 1 90.62 44 PRO B C 1
ATOM 4045 O O . PRO B 1 44 ? -3.812 -30.078 13.797 1 90.62 44 PRO B O 1
ATOM 4048 N N . LYS B 1 45 ? -3.299 -28.109 13.086 1 93.31 45 LYS B N 1
ATOM 4049 C CA . LYS B 1 45 ? -2.971 -27.594 14.414 1 93.31 45 LYS B CA 1
ATOM 4050 C C . LYS B 1 45 ? -4.23 -27.172 15.164 1 93.31 45 LYS B C 1
ATOM 4052 O O . LYS B 1 45 ? -4.219 -27.078 16.391 1 93.31 45 LYS B O 1
ATOM 4057 N N . CYS B 1 46 ? -5.262 -26.859 14.414 1 96.31 46 CYS B N 1
ATOM 4058 C CA . CYS B 1 46 ? -6.539 -26.438 14.969 1 96.31 46 CYS B CA 1
ATOM 4059 C C . CYS B 1 46 ? -7.695 -26.859 14.07 1 96.31 46 CYS B C 1
ATOM 4061 O O . CYS B 1 46 ? -7.918 -26.25 13.016 1 96.31 46 CYS B O 1
ATOM 4063 N N . PRO B 1 47 ? -8.383 -27.844 14.438 1 95.12 47 PRO B N 1
ATOM 4064 C CA . PRO B 1 47 ? -9.484 -28.312 13.594 1 95.12 47 PRO B CA 1
ATOM 4065 C C . PRO B 1 47 ? -10.562 -27.25 13.391 1 95.12 47 PRO B C 1
ATOM 4067 O O . PRO B 1 47 ? -11.055 -26.672 14.359 1 95.12 47 PRO B O 1
ATOM 4070 N N . LEU B 1 48 ? -10.891 -27 12.156 1 97.12 48 LEU B N 1
ATOM 4071 C CA . LEU B 1 48 ? -11.914 -26.031 11.812 1 97.12 48 LEU B CA 1
ATOM 4072 C C . LEU B 1 48 ? -13.266 -26.703 11.609 1 97.12 48 LEU B C 1
ATOM 4074 O O . LEU B 1 48 ? -13.328 -27.875 11.25 1 97.12 48 LEU B O 1
ATOM 4078 N N . ASN B 1 49 ? -14.336 -25.922 11.898 1 97.06 49 ASN B N 1
ATOM 4079 C CA . ASN B 1 49 ? -15.656 -26.406 11.531 1 97.06 49 ASN B CA 1
ATOM 4080 C C . ASN B 1 49 ? -15.836 -26.453 10.016 1 97.06 49 ASN B C 1
ATOM 4082 O O . ASN B 1 49 ? -15.227 -25.672 9.289 1 97.06 49 ASN B O 1
ATOM 4086 N N . TYR B 1 50 ? -16.625 -27.453 9.578 1 96.81 50 TYR B N 1
ATOM 4087 C CA . TYR B 1 50 ? -16.891 -27.578 8.148 1 96.81 50 TYR B CA 1
ATOM 4088 C C . TYR B 1 50 ? -18.375 -27.812 7.891 1 96.81 50 TYR B C 1
ATOM 4090 O O . TYR B 1 50 ? -19.016 -28.656 8.539 1 96.81 50 TYR B O 1
ATOM 4098 N N . VAL B 1 51 ? -18.938 -27.047 7.012 1 96.5 51 VAL B N 1
ATOM 4099 C CA . VAL B 1 51 ? -20.312 -27.219 6.539 1 96.5 51 VAL B CA 1
ATOM 4100 C C . VAL B 1 51 ? -20.328 -27.344 5.016 1 96.5 51 VAL B C 1
ATOM 4102 O O . VAL B 1 51 ? -19.828 -26.469 4.312 1 96.5 51 VAL B O 1
ATOM 4105 N N . SER B 1 52 ? -20.891 -28.406 4.52 1 95 52 SER B N 1
ATOM 4106 C CA . SER B 1 52 ? -20.922 -28.656 3.082 1 95 52 SER B CA 1
ATOM 4107 C C . SER B 1 52 ? -22.094 -27.906 2.426 1 95 52 SER B C 1
ATOM 4109 O O . SER B 1 52 ? -23.188 -27.859 2.967 1 95 52 SER B O 1
ATOM 4111 N N . MET B 1 53 ? -21.844 -27.359 1.323 1 93.25 53 MET B N 1
ATOM 4112 C CA . MET B 1 53 ? -22.891 -26.688 0.544 1 93.25 53 MET B CA 1
ATOM 4113 C C . MET B 1 53 ? -23.531 -27.656 -0.452 1 93.25 53 MET B C 1
ATOM 4115 O O . MET B 1 53 ? -24.25 -27.234 -1.355 1 93.25 53 MET B O 1
ATOM 4119 N N . GLY B 1 54 ? -23.156 -28.922 -0.333 1 91.69 54 GLY B N 1
ATOM 4120 C CA . GLY B 1 54 ? -23.688 -29.938 -1.233 1 91.69 54 GLY B CA 1
ATOM 4121 C C . GLY B 1 54 ? -22.609 -30.719 -1.958 1 91.69 54 GLY B C 1
ATOM 4122 O O . GLY B 1 54 ? -21.438 -30.578 -1.641 1 91.69 54 GLY B O 1
ATOM 4123 N N . PRO B 1 55 ? -23.109 -31.547 -2.893 1 90.44 55 PRO B N 1
ATOM 4124 C CA . PRO B 1 55 ? -22.125 -32.312 -3.68 1 90.44 55 PRO B CA 1
ATOM 4125 C C . PRO B 1 55 ? -21.312 -31.406 -4.621 1 90.44 55 PRO B C 1
ATOM 4127 O O . PRO B 1 55 ? -21.703 -30.281 -4.891 1 90.44 55 PRO B O 1
ATOM 4130 N N . LEU B 1 56 ? -20.234 -31.906 -5.066 1 89.25 56 LEU B N 1
ATOM 4131 C CA . LEU B 1 56 ? -19.438 -31.188 -6.047 1 89.25 56 LEU B CA 1
ATOM 4132 C C . LEU B 1 56 ? -20.234 -30.906 -7.309 1 89.25 56 LEU B C 1
ATOM 4134 O O . LEU B 1 56 ? -20.828 -31.812 -7.895 1 89.25 56 LEU B O 1
ATOM 4138 N N . PRO B 1 57 ? -20.297 -29.688 -7.652 1 85.38 57 PRO B N 1
ATOM 4139 C CA . PRO B 1 57 ? -21.047 -29.359 -8.867 1 85.38 57 PRO B CA 1
ATOM 4140 C C . PRO B 1 57 ? -20.469 -30.016 -10.117 1 85.38 57 PRO B C 1
ATOM 4142 O O . PRO B 1 57 ? -21.203 -30.297 -11.07 1 85.38 57 PRO B O 1
ATOM 4145 N N . VAL B 1 58 ? -19.172 -30.109 -10.094 1 84.5 58 VAL B N 1
ATOM 4146 C CA . VAL B 1 58 ? -18.469 -30.812 -11.172 1 84.5 58 VAL B CA 1
ATOM 4147 C C . VAL B 1 58 ? -17.672 -31.969 -10.602 1 84.5 58 VAL B C 1
ATOM 4149 O O . VAL B 1 58 ? -16.875 -31.797 -9.68 1 84.5 58 VAL B O 1
ATOM 4152 N N . SER B 1 59 ? -17.922 -33.094 -11.164 1 82.38 59 SER B N 1
ATOM 4153 C CA . SER B 1 59 ? -17.219 -34.25 -10.672 1 82.38 59 SER B CA 1
ATOM 4154 C C . SER B 1 59 ? -15.727 -34.156 -10.945 1 82.38 59 SER B C 1
ATOM 4156 O O . SER B 1 59 ? -15.297 -33.406 -11.812 1 82.38 59 SER B O 1
ATOM 4158 N N . ASP B 1 60 ? -14.992 -34.938 -10.188 1 78.75 60 ASP B N 1
ATOM 4159 C CA . ASP B 1 60 ? -13.547 -34.969 -10.383 1 78.75 60 ASP B CA 1
ATOM 4160 C C . ASP B 1 60 ? -13.188 -35.375 -11.805 1 78.75 60 ASP B C 1
ATOM 4162 O O . ASP B 1 60 ? -12.305 -34.781 -12.43 1 78.75 60 ASP B O 1
ATOM 4166 N N . ALA B 1 61 ? -13.93 -36.344 -12.273 1 79.62 61 ALA B N 1
ATOM 4167 C CA . ALA B 1 61 ? -13.688 -36.812 -13.625 1 79.62 61 ALA B CA 1
ATOM 4168 C C . ALA B 1 61 ? -13.984 -35.75 -14.664 1 79.62 61 ALA B C 1
ATOM 4170 O O . ALA B 1 61 ? -13.203 -35.562 -15.602 1 79.62 61 ALA B O 1
ATOM 4171 N N . ALA B 1 62 ? -15.078 -35.125 -14.445 1 80.19 62 ALA B N 1
ATOM 4172 C CA . ALA B 1 62 ? -15.461 -34.062 -15.383 1 80.19 62 ALA B CA 1
ATOM 4173 C C . ALA B 1 62 ? -14.461 -32.906 -15.336 1 80.19 62 ALA B C 1
ATOM 4175 O O . ALA B 1 62 ? -14.133 -32.312 -16.375 1 80.19 62 ALA B O 1
ATOM 4176 N N . GLU B 1 63 ? -14.047 -32.562 -14.148 1 78.19 63 GLU B N 1
ATOM 4177 C CA . GLU B 1 63 ? -13.047 -31.531 -13.992 1 78.19 63 GLU B CA 1
ATOM 4178 C C . GLU B 1 63 ? -11.75 -31.875 -14.727 1 78.19 63 GLU B C 1
ATOM 4180 O O . GLU B 1 63 ? -11.164 -31.031 -15.398 1 78.19 63 GLU B O 1
ATOM 4185 N N . GLN B 1 64 ? -11.375 -33.094 -14.594 1 73.31 64 GLN B N 1
ATOM 4186 C CA . GLN B 1 64 ? -10.164 -33.531 -15.266 1 73.31 64 GLN B CA 1
ATOM 4187 C C . GLN B 1 64 ? -10.32 -33.469 -16.781 1 73.31 64 GLN B C 1
ATOM 4189 O O . GLN B 1 64 ? -9.375 -33.156 -17.5 1 73.31 64 GLN B O 1
ATOM 4194 N N . GLU B 1 65 ? -11.5 -33.75 -17.219 1 76.12 65 GLU B N 1
ATOM 4195 C CA . GLU B 1 65 ? -11.773 -33.688 -18.656 1 76.12 65 GLU B CA 1
ATOM 4196 C C . GLU B 1 65 ? -11.695 -32.281 -19.172 1 76.12 65 GLU B C 1
ATOM 4198 O O . GLU B 1 65 ? -11.141 -32.031 -20.25 1 76.12 65 GLU B O 1
ATOM 4203 N N . ILE B 1 66 ? -12.25 -31.453 -18.438 1 75.19 66 ILE B N 1
ATOM 4204 C CA . ILE B 1 66 ? -12.25 -30.047 -18.828 1 75.19 66 ILE B CA 1
ATOM 4205 C C . ILE B 1 66 ? -10.82 -29.516 -18.844 1 75.19 66 ILE B C 1
ATOM 4207 O O . ILE B 1 66 ? -10.422 -28.812 -19.781 1 75.19 66 ILE B O 1
ATOM 4211 N N . LEU B 1 67 ? -10.078 -29.891 -17.859 1 70.81 67 LEU B N 1
ATOM 4212 C CA . LEU B 1 67 ? -8.688 -29.453 -17.766 1 70.81 67 LEU B CA 1
ATOM 4213 C C . LEU B 1 67 ? -7.859 -30.047 -18.906 1 70.81 67 LEU B C 1
ATOM 4215 O O . LEU B 1 67 ? -7.004 -29.359 -19.484 1 70.81 67 LEU B O 1
ATOM 4219 N N . ALA B 1 68 ? -8.172 -31.281 -19.188 1 69.62 68 ALA B N 1
ATOM 4220 C CA . ALA B 1 68 ? -7.492 -31.938 -20.297 1 69.62 68 ALA B CA 1
ATOM 4221 C C . ALA B 1 68 ? -7.801 -31.234 -21.625 1 69.62 68 ALA B C 1
ATOM 4223 O O . ALA B 1 68 ? -6.914 -31.047 -22.453 1 69.62 68 ALA B O 1
ATOM 4224 N N . GLU B 1 69 ? -9.016 -30.859 -21.75 1 71.94 69 GLU B N 1
ATOM 4225 C CA . GLU B 1 69 ? -9.422 -30.156 -22.953 1 71.94 69 GLU B CA 1
ATOM 4226 C C . GLU B 1 69 ? -8.719 -28.797 -23.062 1 71.94 69 GLU B C 1
ATOM 4228 O O . GLU B 1 69 ? -8.312 -28.391 -24.156 1 71.94 69 GLU B O 1
ATOM 4233 N N . MET B 1 70 ? -8.586 -28.172 -22 1 70.19 70 MET B N 1
ATOM 4234 C CA . MET B 1 70 ? -7.918 -26.875 -21.969 1 70.19 70 MET B CA 1
ATOM 4235 C C . MET B 1 70 ? -6.438 -27 -22.312 1 70.19 70 MET B C 1
ATOM 4237 O O . MET B 1 70 ? -5.867 -26.141 -22.969 1 70.19 70 MET B O 1
ATOM 4241 N N . ALA B 1 71 ? -5.863 -28.094 -21.906 1 64.81 71 ALA B N 1
ATOM 4242 C CA . ALA B 1 71 ? -4.441 -28.328 -22.141 1 64.81 71 ALA B CA 1
ATOM 4243 C C . ALA B 1 71 ? -4.176 -28.656 -23.594 1 64.81 71 ALA B C 1
ATOM 4245 O O . ALA B 1 71 ? -3.096 -28.375 -24.125 1 64.81 71 ALA B O 1
ATOM 4246 N N . LEU B 1 72 ? -5.191 -29.203 -24.172 1 65.5 72 LEU B N 1
ATOM 4247 C CA . LEU B 1 72 ? -5 -29.688 -25.547 1 65.5 72 LEU B CA 1
ATOM 4248 C C . LEU B 1 72 ? -5.332 -28.609 -26.562 1 65.5 72 LEU B C 1
ATOM 4250 O O . LEU B 1 72 ? -4.906 -28.672 -27.719 1 65.5 72 LEU B O 1
ATOM 4254 N N . THR B 1 73 ? -6.078 -27.609 -26.031 1 65.06 73 THR B N 1
ATOM 4255 C CA . THR B 1 73 ? -6.484 -26.562 -26.984 1 65.06 73 THR B CA 1
ATOM 4256 C C . THR B 1 73 ? -5.48 -25.406 -26.984 1 65.06 73 THR B C 1
ATOM 4258 O O . THR B 1 73 ? -4.961 -25.031 -25.922 1 65.06 73 THR B O 1
ATOM 4261 N N . ASN B 1 74 ? -5.121 -24.922 -28.156 1 62.56 74 ASN B N 1
ATOM 4262 C CA . ASN B 1 74 ? -4.184 -23.812 -28.312 1 62.56 74 ASN B CA 1
ATOM 4263 C C . ASN B 1 74 ? -4.906 -22.469 -28.375 1 62.56 74 ASN B C 1
ATOM 4265 O O . ASN B 1 74 ? -4.273 -21.422 -28.547 1 62.56 74 ASN B O 1
ATOM 4269 N N . SER B 1 75 ? -6.199 -22.516 -28.297 1 65.25 75 SER B N 1
ATOM 4270 C CA . SER B 1 75 ? -6.969 -21.281 -28.422 1 65.25 75 SER B CA 1
ATOM 4271 C C . SER B 1 75 ? -7.359 -20.734 -27.047 1 65.25 75 SER B C 1
ATOM 4273 O O . SER B 1 75 ? -8.078 -21.406 -26.297 1 65.25 75 SER B O 1
ATOM 4275 N N . THR B 1 76 ? -6.898 -19.562 -26.828 1 64.88 76 THR B N 1
ATOM 4276 C CA . THR B 1 76 ? -7.207 -18.891 -25.578 1 64.88 76 THR B CA 1
ATOM 4277 C C . THR B 1 76 ? -8.711 -18.688 -25.422 1 64.88 76 THR B C 1
ATOM 4279 O O . THR B 1 76 ? -9.258 -18.859 -24.344 1 64.88 76 THR B O 1
ATOM 4282 N N . LEU B 1 77 ? -9.305 -18.391 -26.516 1 66.94 77 LEU B N 1
ATOM 4283 C CA . LEU B 1 77 ? -10.742 -18.141 -26.484 1 66.94 77 LEU B CA 1
ATOM 4284 C C . LEU B 1 77 ? -11.508 -19.406 -26.109 1 66.94 77 LEU B C 1
ATOM 4286 O O . LEU B 1 77 ? -12.469 -19.344 -25.328 1 66.94 77 LEU B O 1
ATOM 4290 N N . LYS B 1 78 ? -11.109 -20.484 -26.688 1 71 78 LYS B N 1
ATOM 4291 C CA . LYS B 1 78 ? -11.758 -21.75 -26.359 1 71 78 LYS B CA 1
ATOM 4292 C C . LYS B 1 78 ? -11.492 -22.156 -24.922 1 71 78 LYS B C 1
ATOM 4294 O O . LYS B 1 78 ? -12.367 -22.703 -24.25 1 71 78 LYS B O 1
ATOM 4299 N N . GLN B 1 79 ? -10.359 -21.828 -24.469 1 69.62 79 GLN B N 1
ATOM 4300 C CA . GLN B 1 79 ? -10.008 -22.094 -23.078 1 69.62 79 GLN B CA 1
ATOM 4301 C C . GLN B 1 79 ? -10.898 -21.312 -22.125 1 69.62 79 GLN B C 1
ATOM 4303 O O . GLN B 1 79 ? -11.406 -21.859 -21.141 1 69.62 79 GLN B O 1
ATOM 4308 N N . ILE B 1 80 ? -11.102 -20.125 -22.469 1 68.56 80 ILE B N 1
ATOM 4309 C CA . ILE B 1 80 ? -11.922 -19.25 -21.641 1 68.56 80 ILE B CA 1
ATOM 4310 C C . ILE B 1 80 ? -13.367 -19.75 -21.641 1 68.56 80 ILE B C 1
ATOM 4312 O O . ILE B 1 80 ? -14.008 -19.812 -20.594 1 68.56 80 ILE B O 1
ATOM 4316 N N . ARG B 1 81 ? -13.766 -20.109 -22.781 1 68.62 81 ARG B N 1
ATOM 4317 C CA . ARG B 1 81 ? -15.141 -20.578 -22.906 1 68.62 81 ARG B CA 1
ATOM 4318 C C . ARG B 1 81 ? -15.352 -21.859 -22.125 1 68.62 81 ARG B C 1
ATOM 4320 O O . ARG B 1 81 ? -16.375 -22.031 -21.453 1 68.62 81 ARG B O 1
ATOM 4327 N N . SER B 1 82 ? -14.414 -22.656 -22.266 1 70.12 82 SER B N 1
ATOM 4328 C CA . SER B 1 82 ? -14.5 -23.922 -21.562 1 70.12 82 SER B CA 1
ATOM 4329 C C . SER B 1 82 ? -14.445 -23.719 -20.047 1 70.12 82 SER B C 1
ATOM 4331 O O . SER B 1 82 ? -15.211 -24.328 -19.297 1 70.12 82 SER B O 1
ATOM 4333 N N . ALA B 1 83 ? -13.555 -22.891 -19.672 1 68.69 83 ALA B N 1
ATOM 4334 C CA . ALA B 1 83 ? -13.414 -22.609 -18.25 1 68.69 83 ALA B CA 1
ATOM 4335 C C . ALA B 1 83 ? -14.641 -21.875 -17.703 1 68.69 83 ALA B C 1
ATOM 4337 O O . ALA B 1 83 ? -15.219 -22.297 -16.688 1 68.69 83 ALA B O 1
ATOM 4338 N N . ALA B 1 84 ? -14.938 -20.812 -18.359 1 66.38 84 ALA B N 1
ATOM 4339 C CA . ALA B 1 84 ? -16.062 -20 -17.922 1 66.38 84 ALA B CA 1
ATOM 4340 C C . ALA B 1 84 ? -17.375 -20.781 -18.016 1 66.38 84 ALA B C 1
ATOM 4342 O O . ALA B 1 84 ? -18.156 -20.812 -17.047 1 66.38 84 ALA B O 1
ATOM 4343 N N . GLY B 1 85 ? -17.578 -21.391 -19.172 1 63.91 85 GLY B N 1
ATOM 4344 C CA . GLY B 1 85 ? -18.828 -22.078 -19.438 1 63.91 85 GLY B CA 1
ATOM 4345 C C . GLY B 1 85 ? -18.953 -23.406 -18.719 1 63.91 85 GLY B C 1
ATOM 4346 O O . GLY B 1 85 ? -20.047 -23.812 -18.344 1 63.91 85 GLY B O 1
ATOM 4347 N N . GLY B 1 86 ? -17.891 -23.984 -18.516 1 67.56 86 GLY B N 1
ATOM 4348 C CA . GLY B 1 86 ? -17.969 -25.344 -17.984 1 67.56 86 GLY B CA 1
ATOM 4349 C C . GLY B 1 86 ? -17.672 -25.438 -16.5 1 67.56 86 GLY B C 1
ATOM 4350 O O . GLY B 1 86 ? -18.469 -25.984 -15.742 1 67.56 86 GLY B O 1
ATOM 4351 N N . LEU B 1 87 ? -16.703 -24.812 -16.094 1 74.75 87 LEU B N 1
ATOM 4352 C CA . LEU B 1 87 ? -16.234 -25 -14.734 1 74.75 87 LEU B CA 1
ATOM 4353 C C . LEU B 1 87 ? -16.781 -23.906 -13.812 1 74.75 87 LEU B C 1
ATOM 4355 O O . LEU B 1 87 ? -17.531 -24.203 -12.875 1 74.75 87 LEU B O 1
ATOM 4359 N N . PHE B 1 88 ? -16.625 -22.688 -14.102 1 74.62 88 PHE B N 1
ATOM 4360 C CA . PHE B 1 88 ? -16.969 -21.594 -13.211 1 74.62 88 PHE B CA 1
ATOM 4361 C C . PHE B 1 88 ? -18.484 -21.422 -13.125 1 74.62 88 PHE B C 1
ATOM 4363 O O . PHE B 1 88 ? -19.016 -21.172 -12.039 1 74.62 88 PHE B O 1
ATOM 4370 N N . SER B 1 89 ? -19.109 -21.594 -14.234 1 75.19 89 SER B N 1
ATOM 4371 C CA . SER B 1 89 ? -20.562 -21.422 -14.25 1 75.19 89 SER B CA 1
ATOM 4372 C C . SER B 1 89 ? -21.25 -22.469 -13.383 1 75.19 89 SER B C 1
ATOM 4374 O O . SER B 1 89 ? -22.25 -22.188 -12.719 1 75.19 89 SER B O 1
ATOM 4376 N N . ALA B 1 90 ? -20.719 -23.656 -13.422 1 78 90 ALA B N 1
ATOM 4377 C CA . ALA B 1 90 ? -21.312 -24.734 -12.625 1 78 90 ALA B CA 1
ATOM 4378 C C . ALA B 1 90 ? -21.203 -24.422 -11.133 1 78 90 ALA B C 1
ATOM 4380 O O . ALA B 1 90 ? -22.156 -24.625 -10.375 1 78 90 ALA B O 1
ATOM 4381 N N . TYR B 1 91 ? -20.156 -23.953 -10.75 1 77.81 91 TYR B N 1
ATOM 4382 C CA . TYR B 1 91 ? -19.953 -23.641 -9.344 1 77.81 91 TYR B CA 1
ATOM 4383 C C . TYR B 1 91 ? -20.75 -22.406 -8.938 1 77.81 91 TYR B C 1
ATOM 4385 O O . TYR B 1 91 ? -21.406 -22.406 -7.887 1 77.81 91 TYR B O 1
ATOM 4393 N N . ILE B 1 92 ? -20.766 -21.438 -9.742 1 77 92 ILE B N 1
ATOM 4394 C CA . ILE B 1 92 ? -21.453 -20.188 -9.43 1 77 92 ILE B CA 1
ATOM 4395 C C . ILE B 1 92 ? -22.953 -20.438 -9.305 1 77 92 ILE B C 1
ATOM 4397 O O . ILE B 1 92 ? -23.594 -19.922 -8.383 1 77 92 ILE B O 1
ATOM 4401 N N . SER B 1 93 ? -23.438 -21.25 -10.164 1 78.69 93 SER B N 1
ATOM 4402 C CA . SER B 1 93 ? -24.875 -21.5 -10.164 1 78.69 93 SER B CA 1
ATOM 4403 C C . SER B 1 93 ? -25.281 -22.375 -8.984 1 78.69 93 SER B C 1
ATOM 4405 O O . SER B 1 93 ? -26.453 -22.375 -8.57 1 78.69 93 SER B O 1
ATOM 4407 N N . SER B 1 94 ? -24.391 -23.016 -8.414 1 85.19 94 SER B N 1
ATOM 4408 C CA . SER B 1 94 ? -24.719 -23.984 -7.387 1 85.19 94 SER B CA 1
ATOM 4409 C C . SER B 1 94 ? -24.562 -23.391 -5.988 1 85.19 94 SER B C 1
ATOM 4411 O O . SER B 1 94 ? -24.906 -24.031 -4.996 1 85.19 94 SER B O 1
ATOM 4413 N N . VAL B 1 95 ? -24.109 -22.219 -5.883 1 87.81 95 VAL B N 1
ATOM 4414 C CA . VAL B 1 95 ? -23.672 -21.703 -4.586 1 87.81 95 VAL B CA 1
ATOM 4415 C C . VAL B 1 95 ? -24.828 -20.953 -3.926 1 87.81 95 VAL B C 1
ATOM 4417 O O . VAL B 1 95 ? -25.016 -21.031 -2.709 1 87.81 95 VAL B O 1
ATOM 4420 N N . ARG B 1 96 ? -25.656 -20.297 -4.641 1 88.19 96 ARG B N 1
ATOM 4421 C CA . ARG B 1 96 ? -26.609 -19.344 -4.086 1 88.19 96 ARG B CA 1
ATOM 4422 C C . ARG B 1 96 ? -27.578 -20.031 -3.125 1 88.19 96 ARG B C 1
ATOM 4424 O O . ARG B 1 96 ? -27.719 -19.609 -1.976 1 88.19 96 ARG B O 1
ATOM 4431 N N . LYS B 1 97 ? -28.234 -21.062 -3.566 1 92.25 97 LYS B N 1
ATOM 4432 C CA . LYS B 1 97 ? -29.281 -21.703 -2.785 1 92.25 97 LYS B CA 1
ATOM 4433 C C . LYS B 1 97 ? -28.719 -22.328 -1.508 1 92.25 97 LYS B C 1
ATOM 4435 O O . LYS B 1 97 ? -29.172 -22.016 -0.406 1 92.25 97 LYS B O 1
ATOM 4440 N N . PRO B 1 98 ? -27.719 -23.141 -1.668 1 94.31 98 PRO B N 1
ATOM 4441 C CA . PRO B 1 98 ? -27.203 -23.75 -0.436 1 94.31 98 PRO B CA 1
ATOM 4442 C C . PRO B 1 98 ? -26.656 -22.719 0.544 1 94.31 98 PRO B C 1
ATOM 4444 O O . PRO B 1 98 ? -26.844 -22.844 1.757 1 94.31 98 PRO B O 1
ATOM 4447 N N . LEU B 1 99 ? -25.938 -21.734 0.092 1 93.5 99 LEU B N 1
ATOM 4448 C CA . LEU B 1 99 ? -25.391 -20.703 0.973 1 93.5 99 LEU B CA 1
ATOM 4449 C C . LEU B 1 99 ? -26.5 -19.938 1.675 1 93.5 99 LEU B C 1
ATOM 4451 O O . LEU B 1 99 ? -26.422 -19.688 2.877 1 93.5 99 LEU B O 1
ATOM 4455 N N . THR B 1 100 ? -27.5 -19.594 0.941 1 95.06 100 THR B N 1
ATOM 4456 C CA . THR B 1 100 ? -28.641 -18.906 1.519 1 95.06 100 THR B CA 1
ATOM 4457 C C . THR B 1 100 ? -29.297 -19.75 2.609 1 95.06 100 THR B C 1
ATOM 4459 O O . THR B 1 100 ? -29.641 -19.234 3.678 1 95.06 100 THR B O 1
ATOM 4462 N N . GLN B 1 101 ? -29.469 -20.984 2.322 1 96.06 101 GLN B N 1
ATOM 4463 C CA . GLN B 1 101 ? -30.094 -21.891 3.275 1 96.06 101 GLN B CA 1
ATOM 4464 C C . GLN B 1 101 ? -29.25 -22.031 4.543 1 96.06 101 GLN B C 1
ATOM 4466 O O . GLN B 1 101 ? -29.781 -22.016 5.652 1 96.06 101 GLN B O 1
ATOM 4471 N N . ILE B 1 102 ? -28 -22.172 4.355 1 96.06 102 ILE B N 1
ATOM 4472 C CA . ILE B 1 102 ? -27.094 -22.297 5.492 1 96.06 102 ILE B CA 1
ATOM 4473 C C . ILE B 1 102 ? -27.156 -21.031 6.352 1 96.06 102 ILE B C 1
ATOM 4475 O O . ILE B 1 102 ? -27.281 -21.109 7.578 1 96.06 102 ILE B O 1
ATOM 4479 N N . MET B 1 103 ? -27.109 -19.875 5.746 1 95.12 103 MET B N 1
ATOM 4480 C CA . MET B 1 103 ? -27.156 -18.609 6.465 1 95.12 103 MET B CA 1
ATOM 4481 C C . MET B 1 103 ? -28.484 -18.438 7.18 1 95.12 103 MET B C 1
ATOM 4483 O O . MET B 1 103 ? -28.531 -17.969 8.32 1 95.12 103 MET B O 1
ATOM 4487 N N . ALA B 1 104 ? -29.531 -18.844 6.535 1 95.31 104 ALA B N 1
ATOM 4488 C CA . ALA B 1 104 ? -30.875 -18.688 7.086 1 95.31 104 ALA B CA 1
ATOM 4489 C C . ALA B 1 104 ? -31.109 -19.656 8.242 1 95.31 104 ALA B C 1
ATOM 4491 O O . ALA B 1 104 ? -31.859 -19.359 9.18 1 95.31 104 ALA B O 1
ATOM 4492 N N . SER B 1 105 ? -30.516 -20.766 8.188 1 94.88 105 SER B N 1
ATOM 4493 C CA . SER B 1 105 ? -30.734 -21.797 9.195 1 94.88 105 SER B CA 1
ATOM 4494 C C . SER B 1 105 ? -30.141 -21.391 10.539 1 94.88 105 SER B C 1
ATOM 4496 O O . SER B 1 105 ? -30.531 -21.891 11.586 1 94.88 105 SER B O 1
ATOM 4498 N N . GLY B 1 106 ? -29.047 -20.594 10.555 1 92.19 106 GLY B N 1
ATOM 4499 C CA . GLY B 1 106 ? -28.406 -20.141 11.773 1 92.19 106 GLY B CA 1
ATOM 4500 C C . GLY B 1 106 ? -27.344 -21.109 12.281 1 92.19 106 GLY B C 1
ATOM 4501 O O . GLY B 1 106 ? -26.766 -20.891 13.344 1 92.19 106 GLY B O 1
ATOM 4502 N N . ILE B 1 107 ? -27.141 -22.125 11.523 1 92.62 107 ILE B N 1
ATOM 4503 C CA . ILE B 1 107 ? -26.109 -23.062 11.922 1 92.62 107 ILE B CA 1
ATOM 4504 C C . ILE B 1 107 ? -24.75 -22.359 11.969 1 92.62 107 ILE B C 1
ATOM 4506 O O . ILE B 1 107 ? -23.891 -22.734 12.758 1 92.62 107 ILE B O 1
ATOM 4510 N N . VAL B 1 108 ? -24.609 -21.406 11.047 1 93.19 108 VAL B N 1
ATOM 4511 C CA . VAL B 1 108 ? -23.422 -20.547 11.031 1 93.19 108 VAL B CA 1
ATOM 4512 C C . VAL B 1 108 ? -23.844 -19.094 11.234 1 93.19 108 VAL B C 1
ATOM 4514 O O . VAL B 1 108 ? -24.734 -18.594 10.531 1 93.19 108 VAL B O 1
ATOM 4517 N N . LYS B 1 109 ? -23.312 -18.422 12.195 1 92.25 109 LYS B N 1
ATOM 4518 C CA . LYS B 1 109 ? -23.562 -17.016 12.461 1 92.25 109 LYS B CA 1
ATOM 4519 C C . LYS B 1 109 ? -22.266 -16.219 12.523 1 92.25 109 LYS B C 1
ATOM 4521 O O . LYS B 1 109 ? -21.828 -15.805 13.602 1 92.25 109 LYS B O 1
ATOM 4526 N N . PRO B 1 110 ? -21.766 -16.016 11.359 1 93.56 110 PRO B N 1
ATOM 4527 C CA . PRO B 1 110 ? -20.438 -15.367 11.352 1 93.56 110 PRO B CA 1
ATOM 4528 C C . PRO B 1 110 ? -20.531 -13.859 11.609 1 93.56 110 PRO B C 1
ATOM 4530 O O . PRO B 1 110 ? -21.469 -13.203 11.18 1 93.56 110 PRO B O 1
ATOM 4533 N N . HIS B 1 111 ? -19.531 -13.312 12.336 1 94 111 HIS B N 1
ATOM 4534 C CA . HIS B 1 111 ? -19.359 -11.875 12.492 1 94 111 HIS B CA 1
ATOM 4535 C C . HIS B 1 111 ? -18.703 -11.258 11.258 1 94 111 HIS B C 1
ATOM 4537 O O . HIS B 1 111 ? -18.859 -10.062 11 1 94 111 HIS B O 1
ATOM 4543 N N . PHE B 1 112 ? -17.953 -12.078 10.57 1 95.69 112 PHE B N 1
ATOM 4544 C CA . PHE B 1 112 ? -17.203 -11.664 9.406 1 95.69 112 PHE B CA 1
ATOM 4545 C C . PHE B 1 112 ? -16.875 -12.859 8.508 1 95.69 112 PHE B C 1
ATOM 4547 O O . PHE B 1 112 ? -16.875 -14 8.977 1 95.69 112 PHE B O 1
ATOM 4554 N N . ALA B 1 113 ? -16.719 -12.609 7.211 1 96.25 113 ALA B N 1
ATOM 4555 C CA . ALA B 1 113 ? -16.453 -13.727 6.309 1 96.25 113 ALA B CA 1
ATOM 4556 C C . ALA B 1 113 ? -15.234 -13.445 5.43 1 96.25 113 ALA B C 1
ATOM 4558 O O . ALA B 1 113 ? -14.852 -12.281 5.234 1 96.25 113 ALA B O 1
ATOM 4559 N N . LEU B 1 114 ? -14.555 -14.445 5.031 1 96.12 114 LEU B N 1
ATOM 4560 C CA . LEU B 1 114 ? -13.5 -14.422 4.02 1 96.12 114 LEU B CA 1
ATOM 4561 C C . LEU B 1 114 ? -13.891 -15.281 2.818 1 96.12 114 LEU B C 1
ATOM 4563 O O . LEU B 1 114 ? -14.18 -16.469 2.967 1 96.12 114 LEU B O 1
ATOM 4567 N N . VAL B 1 115 ? -13.984 -14.672 1.681 1 92.44 115 VAL B N 1
ATOM 4568 C CA . VAL B 1 115 ? -14.398 -15.359 0.46 1 92.44 115 VAL B CA 1
ATOM 4569 C C . VAL B 1 115 ? -13.188 -15.57 -0.446 1 92.44 115 VAL B C 1
ATOM 4571 O O . VAL B 1 115 ? -12.414 -14.633 -0.69 1 92.44 115 VAL B O 1
ATOM 4574 N N . SER B 1 116 ? -13.164 -16.875 -0.854 1 87.31 116 SER B N 1
ATOM 4575 C CA . SER B 1 116 ? -12.086 -17.188 -1.783 1 87.31 116 SER B CA 1
ATOM 4576 C C . SER B 1 116 ? -12.398 -16.672 -3.184 1 87.31 116 SER B C 1
ATOM 4578 O O . SER B 1 116 ? -13.469 -16.953 -3.729 1 87.31 116 SER B O 1
ATOM 4580 N N . VAL B 1 117 ? -11.734 -15.789 -3.818 1 80.38 117 VAL B N 1
ATOM 4581 C CA . VAL B 1 117 ? -11.906 -15.203 -5.141 1 80.38 117 VAL B CA 1
ATOM 4582 C C . VAL B 1 117 ? -13.195 -14.383 -5.176 1 80.38 117 VAL B C 1
ATOM 4584 O O . VAL B 1 117 ? -14.125 -14.641 -4.41 1 80.38 117 VAL B O 1
ATOM 4587 N N . PRO B 1 118 ? -13.32 -13.586 -6.082 1 73.5 118 PRO B N 1
ATOM 4588 C CA . PRO B 1 118 ? -14.445 -12.641 -6.102 1 73.5 118 PRO B CA 1
ATOM 4589 C C . PRO B 1 118 ? -15.68 -13.219 -6.785 1 73.5 118 PRO B C 1
ATOM 4591 O O . PRO B 1 118 ? -15.938 -12.914 -7.953 1 73.5 118 PRO B O 1
ATOM 4594 N N . MET B 1 119 ? -16.375 -14 -6.051 1 78 119 MET B N 1
ATOM 4595 C CA . MET B 1 119 ? -17.641 -14.484 -6.578 1 78 119 MET B CA 1
ATOM 4596 C C . MET B 1 119 ? -18.797 -13.609 -6.113 1 78 119 MET B C 1
ATOM 4598 O O . MET B 1 119 ? -19.234 -13.703 -4.965 1 78 119 MET B O 1
ATOM 4602 N N . GLY B 1 120 ? -19.328 -12.914 -6.961 1 78 120 GLY B N 1
ATOM 4603 C CA . GLY B 1 120 ? -20.312 -11.898 -6.66 1 78 120 GLY B CA 1
ATOM 4604 C C . GLY B 1 120 ? -21.516 -12.43 -5.898 1 78 120 GLY B C 1
ATOM 4605 O O . GLY B 1 120 ? -22.016 -11.781 -4.977 1 78 120 GLY B O 1
ATOM 4606 N N . ILE B 1 121 ? -21.906 -13.633 -6.238 1 84.5 121 ILE B N 1
ATOM 4607 C CA . ILE B 1 121 ? -23.109 -14.219 -5.645 1 84.5 121 ILE B CA 1
ATOM 4608 C C . ILE B 1 121 ? -22.875 -14.445 -4.152 1 84.5 121 ILE B C 1
ATOM 4610 O O . ILE B 1 121 ? -23.781 -14.25 -3.344 1 84.5 121 ILE B O 1
ATOM 4614 N N . VAL B 1 122 ? -21.672 -14.875 -3.83 1 89.19 122 VAL B N 1
ATOM 4615 C CA . VAL B 1 122 ? -21.359 -15.133 -2.428 1 89.19 122 VAL B CA 1
ATOM 4616 C C . VAL B 1 122 ? -21.438 -13.828 -1.633 1 89.19 122 VAL B C 1
ATOM 4618 O O . VAL B 1 122 ? -22.047 -13.781 -0.562 1 89.19 122 VAL B O 1
ATOM 4621 N N . GLY B 1 123 ? -20.828 -12.789 -2.186 1 89 123 GLY B N 1
ATOM 4622 C CA . GLY B 1 123 ? -20.875 -11.492 -1.534 1 89 123 GLY B CA 1
ATOM 4623 C C . GLY B 1 123 ? -22.281 -10.961 -1.349 1 89 123 GLY B C 1
ATOM 4624 O O . GLY B 1 123 ? -22.609 -10.398 -0.299 1 89 123 GLY B O 1
ATOM 4625 N N . GLU B 1 124 ? -23.109 -11.172 -2.324 1 88.69 124 GLU B N 1
ATOM 4626 C CA . GLU B 1 124 ? -24.5 -10.711 -2.256 1 88.69 124 GLU B CA 1
ATOM 4627 C C . GLU B 1 124 ? -25.266 -11.438 -1.151 1 88.69 124 GLU B C 1
ATOM 4629 O O . GLU B 1 124 ? -25.984 -10.805 -0.368 1 88.69 124 GLU B O 1
ATOM 4634 N N . VAL B 1 125 ? -25.125 -12.719 -1.15 1 91.31 125 VAL B N 1
ATOM 4635 C CA . VAL B 1 125 ? -25.844 -13.516 -0.154 1 91.31 125 VAL B CA 1
ATOM 4636 C C . VAL B 1 125 ? -25.375 -13.125 1.247 1 91.31 125 VAL B C 1
ATOM 4638 O O . VAL B 1 125 ? -26.188 -12.977 2.16 1 91.31 125 VAL B O 1
ATOM 4641 N N . LEU B 1 126 ? -24.109 -12.969 1.466 1 93.25 126 LEU B N 1
ATOM 4642 C CA . LEU B 1 126 ? -23.562 -12.578 2.764 1 93.25 126 LEU B CA 1
ATOM 4643 C C . LEU B 1 126 ? -24.109 -11.227 3.205 1 93.25 126 LEU B C 1
ATOM 4645 O O . LEU B 1 126 ? -24.562 -11.078 4.344 1 93.25 126 LEU B O 1
ATOM 4649 N N . LEU B 1 127 ? -24.141 -10.305 2.289 1 91.06 127 LEU B N 1
ATOM 4650 C CA . LEU B 1 127 ? -24.625 -8.969 2.613 1 91.06 127 LEU B CA 1
ATOM 4651 C C . LEU B 1 127 ? -26.125 -8.992 2.916 1 91.06 127 LEU B C 1
ATOM 4653 O O . LEU B 1 127 ? -26.594 -8.266 3.791 1 91.06 127 LEU B O 1
ATOM 4657 N N . ASP B 1 128 ? -26.828 -9.789 2.139 1 92.88 128 ASP B N 1
ATOM 4658 C CA . ASP B 1 128 ? -28.266 -9.938 2.379 1 92.88 128 ASP B CA 1
ATOM 4659 C C . ASP B 1 128 ? -28.531 -10.422 3.803 1 92.88 128 ASP B C 1
ATOM 4661 O O . ASP B 1 128 ? -29.609 -10.172 4.355 1 92.88 128 ASP B O 1
ATOM 4665 N N . HIS B 1 129 ? -27.609 -11.062 4.367 1 95.06 129 HIS B N 1
ATOM 4666 C CA . HIS B 1 129 ? -27.781 -11.586 5.719 1 95.06 129 HIS B CA 1
ATOM 4667 C C . HIS B 1 129 ? -27 -10.75 6.734 1 95.06 129 HIS B C 1
ATOM 4669 O O . HIS B 1 129 ? -26.781 -11.195 7.863 1 95.06 129 HIS B O 1
ATOM 4675 N N . GLY B 1 130 ? -26.422 -9.602 6.293 1 92.94 130 GLY B N 1
ATOM 4676 C CA . GLY B 1 130 ? -25.812 -8.625 7.18 1 92.94 130 GLY B CA 1
ATOM 4677 C C . GLY B 1 130 ? -24.375 -8.977 7.547 1 92.94 130 GLY B C 1
ATOM 4678 O O . GLY B 1 130 ? -23.875 -8.523 8.57 1 92.94 130 GLY B O 1
ATOM 4679 N N . VAL B 1 131 ? -23.75 -9.852 6.77 1 94.69 131 VAL B N 1
ATOM 4680 C CA . VAL B 1 131 ? -22.391 -10.266 7.055 1 94.69 131 VAL B CA 1
ATOM 4681 C C . VAL B 1 131 ? -21.422 -9.609 6.066 1 94.69 131 VAL B C 1
ATOM 4683 O O . VAL B 1 131 ? -21.547 -9.781 4.855 1 94.69 131 VAL B O 1
ATOM 4686 N N . ASP B 1 132 ? -20.516 -8.789 6.621 1 93.44 132 ASP B N 1
ATOM 4687 C CA . ASP B 1 132 ? -19.469 -8.211 5.785 1 93.44 132 ASP B CA 1
ATOM 4688 C C . ASP B 1 132 ? -18.359 -9.234 5.496 1 93.44 132 ASP B C 1
ATOM 4690 O O . ASP B 1 132 ? -18.281 -10.273 6.164 1 93.44 132 ASP B O 1
ATOM 4694 N N . PHE B 1 133 ? -17.562 -8.938 4.422 1 94.5 133 PHE B N 1
ATOM 4695 C CA . PHE B 1 133 ? -16.594 -9.961 4.047 1 94.5 133 PHE B CA 1
ATOM 4696 C C . PHE B 1 133 ? -15.359 -9.328 3.424 1 94.5 133 PHE B C 1
ATOM 4698 O O . PHE B 1 133 ? -15.367 -8.148 3.07 1 94.5 133 PHE B O 1
ATOM 4705 N N . ALA B 1 134 ? -14.305 -10.039 3.438 1 95.38 134 ALA B N 1
ATOM 4706 C CA . ALA B 1 134 ? -13.07 -9.773 2.703 1 95.38 134 ALA B CA 1
ATOM 4707 C C . ALA B 1 134 ? -12.883 -10.781 1.573 1 95.38 134 ALA B C 1
ATOM 4709 O O . ALA B 1 134 ? -13.547 -11.812 1.534 1 95.38 134 ALA B O 1
ATOM 4710 N N . VAL B 1 135 ? -12.062 -10.43 0.652 1 93.56 135 VAL B N 1
ATOM 4711 C CA . VAL B 1 135 ? -11.789 -11.312 -0.481 1 93.56 135 VAL B CA 1
ATOM 4712 C C . VAL B 1 135 ? -10.328 -11.75 -0.46 1 93.56 135 VAL B C 1
ATOM 4714 O O . VAL B 1 135 ? -9.43 -10.922 -0.279 1 93.56 135 VAL B O 1
ATOM 4717 N N . ASN B 1 136 ? -10.117 -13.016 -0.592 1 93.5 136 ASN B N 1
ATOM 4718 C CA . ASN B 1 136 ? -8.773 -13.555 -0.76 1 93.5 136 ASN B CA 1
ATOM 4719 C C . ASN B 1 136 ? -8.461 -13.828 -2.229 1 93.5 136 ASN B C 1
ATOM 4721 O O . ASN B 1 136 ? -9.148 -14.617 -2.879 1 93.5 136 ASN B O 1
ATOM 4725 N N . MET B 1 137 ? -7.488 -13.141 -2.699 1 89.94 137 MET B N 1
ATOM 4726 C CA . MET B 1 137 ? -7.062 -13.289 -4.09 1 89.94 137 MET B CA 1
ATOM 4727 C C . MET B 1 137 ? -5.723 -14.008 -4.18 1 89.94 137 MET B C 1
ATOM 4729 O O . MET B 1 137 ? -4.688 -13.453 -3.799 1 89.94 137 MET B O 1
ATOM 4733 N N . PRO B 1 138 ? -5.809 -15.148 -4.797 1 85.31 138 PRO B N 1
ATOM 4734 C CA . PRO B 1 138 ? -4.527 -15.844 -4.957 1 85.31 138 PRO B CA 1
ATOM 4735 C C . PRO B 1 138 ? -3.703 -15.297 -6.117 1 85.31 138 PRO B C 1
ATOM 4737 O O . PRO B 1 138 ? -4.262 -14.773 -7.086 1 85.31 138 PRO B O 1
ATOM 4740 N N . ASN B 1 139 ? -2.436 -15.258 -6.113 1 78.38 139 ASN B N 1
ATOM 4741 C CA . ASN B 1 139 ? -1.438 -15.156 -7.172 1 78.38 139 ASN B CA 1
ATOM 4742 C C . ASN B 1 139 ? -1.176 -13.695 -7.555 1 78.38 139 ASN B C 1
ATOM 4744 O O . ASN B 1 139 ? -0.049 -13.211 -7.434 1 78.38 139 ASN B O 1
ATOM 4748 N N . ALA B 1 140 ? -2.389 -12.953 -8.195 1 86.19 140 ALA B N 1
ATOM 4749 C CA . ALA B 1 140 ? -1.985 -11.656 -8.734 1 86.19 140 ALA B CA 1
ATOM 4750 C C . ALA B 1 140 ? -3.164 -10.688 -8.766 1 86.19 140 ALA B C 1
ATOM 4752 O O . ALA B 1 140 ? -4.324 -11.109 -8.727 1 86.19 140 ALA B O 1
ATOM 4753 N N . VAL B 1 141 ? -2.812 -9.445 -8.805 1 89.25 141 VAL B N 1
ATOM 4754 C CA . VAL B 1 141 ? -3.762 -8.359 -9.031 1 89.25 141 VAL B CA 1
ATOM 4755 C C . VAL B 1 141 ? -3.82 -8.016 -10.516 1 89.25 141 VAL B C 1
ATOM 4757 O O . VAL B 1 141 ? -2.863 -7.48 -11.078 1 89.25 141 VAL B O 1
ATOM 4760 N N . LEU B 1 142 ? -4.938 -8.367 -11.188 1 85.88 142 LEU B N 1
ATOM 4761 C CA . LEU B 1 142 ? -5.02 -8.195 -12.641 1 85.88 142 LEU B CA 1
ATOM 4762 C C . LEU B 1 142 ? -6.367 -7.609 -13.039 1 85.88 142 LEU B C 1
ATOM 4764 O O . LEU B 1 142 ? -7.395 -7.945 -12.445 1 85.88 142 LEU B O 1
ATOM 4768 N N . PRO B 1 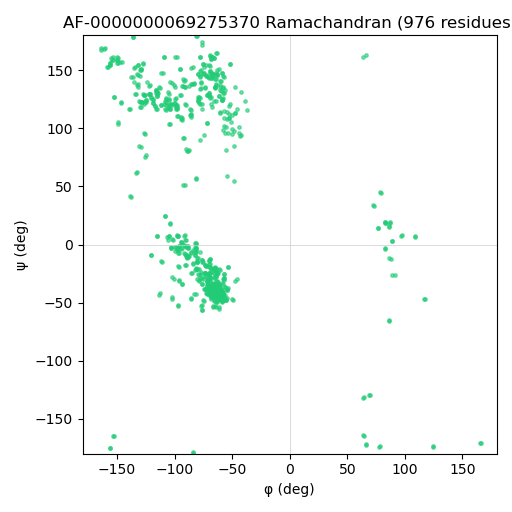143 ? -6.258 -6.754 -14.078 1 79.81 143 PRO B N 1
ATOM 4769 C CA . PRO B 1 143 ? -7.52 -6.324 -14.688 1 79.81 143 PRO B CA 1
ATOM 4770 C C . PRO B 1 143 ? -8.203 -7.441 -15.477 1 79.81 143 PRO B C 1
ATOM 4772 O O . PRO B 1 143 ? -7.527 -8.32 -16.016 1 79.81 143 PRO B O 1
ATOM 4775 N N . PRO B 1 144 ? -9.445 -7.531 -15.484 1 74.62 144 PRO B N 1
ATOM 4776 C CA . PRO B 1 144 ? -10.375 -6.637 -14.789 1 74.62 144 PRO B CA 1
ATOM 4777 C C . PRO B 1 144 ? -10.844 -7.199 -13.453 1 74.62 144 PRO B C 1
ATOM 4779 O O . PRO B 1 144 ? -11.781 -6.668 -12.852 1 74.62 144 PRO B O 1
ATOM 4782 N N . ILE B 1 145 ? -10.297 -8.227 -13.023 1 76.5 145 ILE B N 1
ATOM 4783 C CA . ILE B 1 145 ? -10.758 -8.945 -11.844 1 76.5 145 ILE B CA 1
ATOM 4784 C C . ILE B 1 145 ? -10.766 -8.008 -10.641 1 76.5 145 ILE B C 1
ATOM 4786 O O . ILE B 1 145 ? -11.773 -7.914 -9.922 1 76.5 145 ILE B O 1
ATOM 4790 N N . ILE B 1 146 ? -9.742 -7.316 -10.516 1 84.25 146 ILE B N 1
ATOM 4791 C CA . ILE B 1 146 ? -9.641 -6.332 -9.445 1 84.25 146 ILE B CA 1
ATOM 4792 C C . ILE B 1 146 ? -9.742 -4.926 -10.023 1 84.25 146 ILE B C 1
ATOM 4794 O O . ILE B 1 146 ? -8.93 -4.531 -10.859 1 84.25 146 ILE B O 1
ATOM 4798 N N . PRO B 1 147 ? -10.664 -4.207 -9.633 1 85 147 PRO B N 1
ATOM 4799 C CA . PRO B 1 147 ? -10.938 -2.926 -10.289 1 85 147 PRO B CA 1
ATOM 4800 C C . PRO B 1 147 ? -9.844 -1.889 -10.039 1 85 147 PRO B C 1
ATOM 4802 O O . PRO B 1 147 ? -9.781 -0.874 -10.742 1 85 147 PRO B O 1
ATOM 4805 N N . TRP B 1 148 ? -8.969 -2.131 -9.133 1 90.25 148 TRP B N 1
ATOM 4806 C CA . TRP B 1 148 ? -7.953 -1.142 -8.789 1 90.25 148 TRP B CA 1
ATOM 4807 C C . TRP B 1 148 ? -6.633 -1.451 -9.484 1 90.25 148 TRP B C 1
ATOM 4809 O O . TRP B 1 148 ? -5.656 -0.715 -9.336 1 90.25 148 TRP B O 1
ATOM 4819 N N . ALA B 1 149 ? -6.617 -2.586 -10.242 1 91.75 149 ALA B N 1
ATOM 4820 C CA . ALA B 1 149 ? -5.391 -2.936 -10.953 1 91.75 149 ALA B CA 1
ATOM 4821 C C . ALA B 1 149 ? -5.004 -1.843 -11.945 1 91.75 149 ALA B C 1
ATOM 4823 O O . ALA B 1 149 ? -5.867 -1.268 -12.617 1 91.75 149 ALA B O 1
ATOM 4824 N N . ALA B 1 150 ? -3.727 -1.59 -12.016 1 94.25 150 ALA B N 1
ATOM 4825 C CA . ALA B 1 150 ? -3.234 -0.566 -12.93 1 94.25 150 ALA B CA 1
ATOM 4826 C C . ALA B 1 150 ? -3.529 -0.94 -14.383 1 94.25 150 ALA B C 1
ATOM 4828 O O . ALA B 1 150 ? -3.416 -2.107 -14.758 1 94.25 150 ALA B O 1
ATOM 4829 N N . PRO B 1 151 ? -3.799 0.025 -15.18 1 92.5 151 PRO B N 1
ATOM 4830 C CA . PRO B 1 151 ? -4.168 -0.263 -16.562 1 92.5 151 PRO B CA 1
ATOM 4831 C C . PRO B 1 151 ? -3.01 -0.83 -17.375 1 92.5 151 PRO B C 1
ATOM 4833 O O . PRO B 1 151 ? -3.227 -1.437 -18.438 1 92.5 151 PRO B O 1
ATOM 4836 N N . TYR B 1 152 ? -1.825 -0.607 -16.938 1 94.56 152 TYR B N 1
ATOM 4837 C CA . TYR B 1 152 ? -0.685 -1.066 -17.719 1 94.56 152 TYR B CA 1
ATOM 4838 C C . TYR B 1 152 ? -0.396 -2.539 -17.453 1 94.56 152 TYR B C 1
ATOM 4840 O O . TYR B 1 152 ? 0.484 -3.129 -18.078 1 94.56 152 TYR B O 1
ATOM 4848 N N . ILE B 1 153 ? -1.06 -3.145 -16.578 1 93.19 153 ILE B N 1
ATOM 4849 C CA . ILE B 1 153 ? -0.911 -4.578 -16.328 1 93.19 153 ILE B CA 1
ATOM 4850 C C . ILE B 1 153 ? -1.668 -5.359 -17.406 1 93.19 153 ILE B C 1
ATOM 4852 O O . ILE B 1 153 ? -2.865 -5.148 -17.609 1 93.19 153 ILE B O 1
ATOM 4856 N N . PRO B 1 154 ? -0.99 -6.238 -18.031 1 89.38 154 PRO B N 1
ATOM 4857 C CA . PRO B 1 154 ? -1.67 -7.016 -19.062 1 89.38 154 PRO B CA 1
ATOM 4858 C C . PRO B 1 154 ? -2.803 -7.879 -18.516 1 89.38 154 PRO B C 1
ATOM 4860 O O . PRO B 1 154 ? -2.693 -8.414 -17.406 1 89.38 154 PRO B O 1
ATOM 4863 N N . ILE B 1 155 ? -3.777 -8.039 -19.281 1 80.56 155 ILE B N 1
ATOM 4864 C CA . ILE B 1 155 ? -4.898 -8.891 -18.906 1 80.56 155 ILE B CA 1
ATOM 4865 C C . ILE B 1 155 ? -4.488 -10.359 -19.031 1 80.56 155 ILE B C 1
ATOM 4867 O O . ILE B 1 155 ? -3.545 -10.688 -19.75 1 80.56 155 ILE B O 1
ATOM 4871 N N . PRO B 1 156 ? -5.074 -11.336 -18.344 1 71.19 156 PRO B N 1
ATOM 4872 C CA . PRO B 1 156 ? -4.672 -12.742 -18.266 1 71.19 156 PRO B CA 1
ATOM 4873 C C . PRO B 1 156 ? -4.523 -13.383 -19.656 1 71.19 156 PRO B C 1
ATOM 4875 O O . PRO B 1 156 ? -3.713 -14.289 -19.828 1 71.19 156 PRO B O 1
ATOM 4878 N N . PHE B 1 157 ? -5.102 -12.828 -20.703 1 72.06 157 PHE B N 1
ATOM 4879 C CA . PHE B 1 157 ? -5.078 -13.539 -21.969 1 72.06 157 PHE B CA 1
ATOM 4880 C C . PHE B 1 157 ? -4.27 -12.766 -23.016 1 72.06 157 PHE B C 1
ATOM 4882 O O . PHE B 1 157 ? -4.227 -13.141 -24.188 1 72.06 157 PHE B O 1
ATOM 4889 N N . TYR B 1 158 ? -3.684 -11.797 -22.562 1 79.88 158 TYR B N 1
ATOM 4890 C CA . TYR B 1 158 ? -2.762 -11.047 -23.406 1 79.88 158 TYR B CA 1
ATOM 4891 C C . TYR B 1 158 ? -1.394 -10.922 -22.75 1 79.88 158 TYR B C 1
ATOM 4893 O O . TYR B 1 158 ? -1.149 -9.984 -21.984 1 79.88 158 TYR B O 1
ATOM 4901 N N . HIS B 1 159 ? -0.513 -11.844 -23.141 1 77.81 159 HIS B N 1
ATOM 4902 C CA . HIS B 1 159 ? 0.745 -11.992 -22.422 1 77.81 159 HIS B CA 1
ATOM 4903 C C . HIS B 1 159 ? 1.846 -11.141 -23.047 1 77.81 159 HIS B C 1
ATOM 4905 O O . HIS B 1 159 ? 2.471 -11.555 -24.031 1 77.81 159 HIS B O 1
ATOM 4911 N N . VAL B 1 160 ? 1.966 -9.969 -22.562 1 85.19 160 VAL B N 1
ATOM 4912 C CA . VAL B 1 160 ? 3.055 -9.086 -22.969 1 85.19 160 VAL B CA 1
ATOM 4913 C C . VAL B 1 160 ? 3.77 -8.539 -21.734 1 85.19 160 VAL B C 1
ATOM 4915 O O . VAL B 1 160 ? 3.189 -8.469 -20.656 1 85.19 160 VAL B O 1
ATOM 4918 N N . SER B 1 161 ? 5 -8.305 -21.984 1 87.56 161 SER B N 1
ATOM 4919 C CA . SER B 1 161 ? 5.754 -7.676 -20.906 1 87.56 161 SER B CA 1
ATOM 4920 C C . SER B 1 161 ? 5.344 -6.219 -20.734 1 87.56 161 SER B C 1
ATOM 4922 O O . SER B 1 161 ? 5.086 -5.516 -21.703 1 87.56 161 SER B O 1
ATOM 4924 N N . VAL B 1 162 ? 5.34 -5.746 -19.531 1 88.94 162 VAL B N 1
ATOM 4925 C CA . VAL B 1 162 ? 4.984 -4.367 -19.219 1 88.94 162 VAL B CA 1
ATOM 4926 C C . VAL B 1 162 ? 6.078 -3.428 -19.719 1 88.94 162 VAL B C 1
ATOM 4928 O O . VAL B 1 162 ? 5.832 -2.24 -19.953 1 88.94 162 VAL B O 1
ATOM 4931 N N . HIS B 1 163 ? 7.375 -3.768 -19.906 1 85.19 163 HIS B N 1
ATOM 4932 C CA . HIS B 1 163 ? 8.523 -2.924 -20.219 1 85.19 163 HIS B CA 1
ATOM 4933 C C . HIS B 1 163 ? 8.688 -2.764 -21.734 1 85.19 163 HIS B C 1
ATOM 4935 O O . HIS B 1 163 ? 9.375 -1.849 -22.188 1 85.19 163 HIS B O 1
ATOM 4941 N N . GLY B 1 164 ? 8.047 -3.459 -22.516 1 84.44 164 GLY B N 1
ATOM 4942 C CA . GLY B 1 164 ? 8.297 -3.396 -23.953 1 84.44 164 GLY B CA 1
ATOM 4943 C C . GLY B 1 164 ? 7.027 -3.406 -24.781 1 84.44 164 GLY B C 1
ATOM 4944 O O . GLY B 1 164 ? 6.98 -4.027 -25.844 1 84.44 164 GLY B O 1
ATOM 4945 N N . MET B 1 165 ? 6.141 -2.701 -24.266 1 91.81 165 MET B N 1
ATOM 4946 C CA . MET B 1 165 ? 4.879 -2.713 -25 1 91.81 165 MET B CA 1
ATOM 4947 C C . MET B 1 165 ? 4.961 -1.822 -26.234 1 91.81 165 MET B C 1
ATOM 4949 O O . MET B 1 165 ? 5.441 -0.69 -26.156 1 91.81 165 MET B O 1
ATOM 4953 N N . THR B 1 166 ? 4.477 -2.348 -27.344 1 94.94 166 THR B N 1
ATOM 4954 C CA . THR B 1 166 ? 4.293 -1.552 -28.547 1 94.94 166 THR B CA 1
ATOM 4955 C C . THR B 1 166 ? 3.062 -0.657 -28.422 1 94.94 166 THR B C 1
ATOM 4957 O O . THR B 1 166 ? 2.32 -0.745 -27.438 1 94.94 166 THR B O 1
ATOM 4960 N N . LEU B 1 167 ? 2.912 0.17 -29.422 1 95.44 167 LEU B N 1
ATOM 4961 C CA . LEU B 1 167 ? 1.725 1.018 -29.438 1 95.44 167 LEU B CA 1
ATOM 4962 C C . LEU B 1 167 ? 0.454 0.175 -29.438 1 95.44 167 LEU B C 1
ATOM 4964 O O . LEU B 1 167 ? -0.491 0.471 -28.703 1 95.44 167 LEU B O 1
ATOM 4968 N N . LEU B 1 168 ? 0.462 -0.79 -30.25 1 94.81 168 LEU B N 1
ATOM 4969 C CA . LEU B 1 168 ? -0.697 -1.673 -30.328 1 94.81 168 LEU B CA 1
ATOM 4970 C C . LEU B 1 168 ? -0.919 -2.379 -28.984 1 94.81 168 LEU B C 1
ATOM 4972 O O . LEU B 1 168 ? -2.057 -2.512 -28.531 1 94.81 168 LEU B O 1
ATOM 4976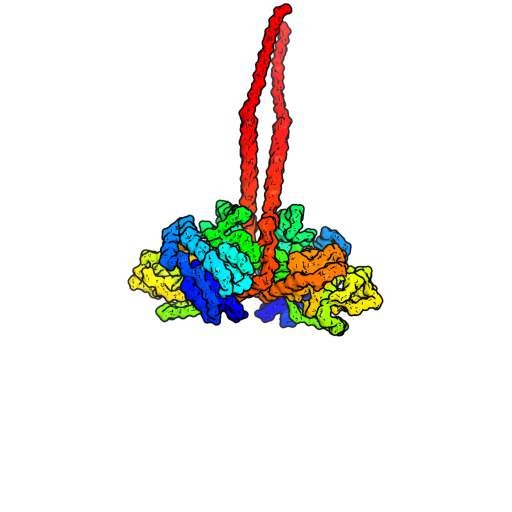 N N . ASP B 1 169 ? 0.169 -2.832 -28.344 1 94.44 169 ASP B N 1
ATOM 4977 C CA . ASP B 1 169 ? 0.065 -3.451 -27.031 1 94.44 169 ASP B CA 1
ATOM 4978 C C . ASP B 1 169 ? -0.597 -2.508 -26.031 1 94.44 169 ASP B C 1
ATOM 4980 O O . ASP B 1 169 ? -1.496 -2.91 -25.297 1 94.44 169 ASP B O 1
ATOM 4984 N N . ARG B 1 170 ? -0.139 -1.309 -26.016 1 95.38 170 ARG B N 1
ATOM 4985 C CA . ARG B 1 170 ? -0.657 -0.335 -25.062 1 95.38 170 ARG B CA 1
ATOM 4986 C C . ARG B 1 170 ? -2.119 -0.011 -25.344 1 95.38 170 ARG B C 1
ATOM 4988 O O . ARG B 1 170 ? -2.906 0.2 -24.422 1 95.38 170 ARG B O 1
ATOM 4995 N N . LEU B 1 171 ? -2.457 0.05 -26.625 1 94.44 171 LEU B N 1
ATOM 4996 C CA . LEU B 1 171 ? -3.855 0.261 -26.984 1 94.44 171 LEU B CA 1
ATOM 4997 C C . LEU B 1 171 ? -4.734 -0.858 -26.438 1 94.44 171 LEU B C 1
ATOM 4999 O O . LEU B 1 171 ? -5.805 -0.598 -25.891 1 94.44 171 LEU B O 1
ATOM 5003 N N . ILE B 1 172 ? -4.219 -2.008 -26.578 1 92.62 172 ILE B N 1
ATOM 5004 C CA . ILE B 1 172 ? -4.996 -3.168 -26.156 1 92.62 172 ILE B CA 1
ATOM 5005 C C . ILE B 1 172 ? -5.004 -3.262 -24.625 1 92.62 172 ILE B C 1
ATOM 5007 O O . ILE B 1 172 ? -6.066 -3.414 -24.016 1 92.62 172 ILE B O 1
ATOM 5011 N N . VAL B 1 173 ? -3.834 -3.152 -24.047 1 93.31 173 VAL B N 1
ATOM 5012 C CA . VAL B 1 173 ? -3.709 -3.383 -22.609 1 93.31 173 VAL B CA 1
ATOM 5013 C C . VAL B 1 173 ? -4.25 -2.18 -21.844 1 93.31 173 VAL B C 1
ATOM 5015 O O . VAL B 1 173 ? -5.211 -2.305 -21.078 1 93.31 173 VAL B O 1
ATOM 5018 N N . ILE B 1 174 ? -3.75 -1.02 -22.078 1 94 174 ILE B N 1
ATOM 5019 C CA . ILE B 1 174 ? -4.113 0.186 -21.328 1 94 174 ILE B CA 1
ATOM 5020 C C . ILE B 1 174 ? -5.48 0.684 -21.797 1 94 174 ILE B C 1
ATOM 5022 O O . ILE B 1 174 ? -6.375 0.921 -20.984 1 94 174 ILE B O 1
ATOM 5026 N N . GLY B 1 175 ? -5.598 0.833 -23.109 1 90.69 175 GLY B N 1
ATOM 5027 C CA . GLY B 1 175 ? -6.879 1.258 -23.656 1 90.69 175 GLY B CA 1
ATOM 5028 C C . GLY B 1 175 ? -8.008 0.3 -23.328 1 90.69 175 GLY B C 1
ATOM 5029 O O . GLY B 1 175 ? -9.086 0.724 -22.906 1 90.69 175 GLY B O 1
ATOM 5030 N N . GLY B 1 176 ? -7.734 -0.97 -23.531 1 88.5 176 GLY B N 1
ATOM 5031 C CA . GLY B 1 176 ? -8.727 -1.984 -23.219 1 88.5 176 GLY B CA 1
ATOM 5032 C C . GLY B 1 176 ? -9.141 -1.996 -21.766 1 88.5 176 GLY B C 1
ATOM 5033 O O . GLY B 1 176 ? -10.32 -2.162 -21.453 1 88.5 176 GLY B O 1
ATOM 5034 N N . SER B 1 177 ? -8.18 -1.802 -20.906 1 89.56 177 SER B N 1
ATOM 5035 C CA . SER B 1 177 ? -8.461 -1.776 -19.469 1 89.56 177 SER B CA 1
ATOM 5036 C C . SER B 1 177 ? -9.391 -0.618 -19.109 1 89.56 177 SER B C 1
ATOM 5038 O O . SER B 1 177 ? -10.344 -0.791 -18.359 1 89.56 177 SER B O 1
ATOM 5040 N N . HIS B 1 178 ? -9.164 0.537 -19.641 1 86.69 178 HIS B N 1
ATOM 5041 C CA . HIS B 1 178 ? -10 1.699 -19.359 1 86.69 178 HIS B CA 1
ATOM 5042 C C . HIS B 1 178 ? -11.414 1.499 -19.891 1 86.69 178 HIS B C 1
ATOM 5044 O O . HIS B 1 178 ? -12.391 1.809 -19.203 1 86.69 178 HIS B O 1
ATOM 5050 N N . VAL B 1 179 ? -11.477 0.998 -21.062 1 84.5 179 VAL B N 1
ATOM 5051 C CA . VAL B 1 179 ? -12.781 0.776 -21.688 1 84.5 179 VAL B CA 1
ATOM 5052 C C . VAL B 1 179 ? -13.562 -0.268 -20.891 1 84.5 179 VAL B C 1
ATOM 5054 O O . VAL B 1 179 ? -14.75 -0.09 -20.609 1 84.5 179 VAL B O 1
ATOM 5057 N N . PHE B 1 180 ? -12.875 -1.267 -20.516 1 85.25 180 PHE B N 1
ATOM 5058 C CA . PHE B 1 180 ? -13.523 -2.336 -19.766 1 85.25 180 PHE B CA 1
ATOM 5059 C C . PHE B 1 180 ? -14.016 -1.829 -18.422 1 85.25 180 PHE B C 1
ATOM 5061 O O . PHE B 1 180 ? -15.125 -2.158 -18 1 85.25 180 PHE B O 1
ATOM 5068 N N . GLN B 1 181 ? -13.227 -1.092 -17.75 1 83.38 181 GLN B N 1
ATOM 5069 C CA . GLN B 1 181 ? -13.617 -0.558 -16.453 1 83.38 181 GLN B CA 1
ATOM 5070 C C . GLN B 1 181 ? -14.812 0.379 -16.578 1 83.38 181 GLN B C 1
ATOM 5072 O O . GLN B 1 181 ? -15.742 0.324 -15.773 1 83.38 181 GLN B O 1
ATOM 5077 N N . LEU B 1 182 ? -14.75 1.168 -17.547 1 82.69 182 LEU B N 1
ATOM 5078 C CA . LEU B 1 182 ? -15.875 2.066 -17.781 1 82.69 182 LEU B CA 1
ATOM 5079 C C . LEU B 1 182 ? -17.141 1.28 -18.078 1 82.69 182 LEU B C 1
ATOM 5081 O O . LEU B 1 182 ? -18.203 1.563 -17.516 1 82.69 182 LEU B O 1
ATOM 5085 N N . ALA B 1 183 ? -17 0.335 -18.906 1 83.5 183 ALA B N 1
ATOM 5086 C CA . ALA B 1 183 ? -18.141 -0.499 -19.281 1 83.5 183 ALA B CA 1
ATOM 5087 C C . ALA B 1 183 ? -18.703 -1.229 -18.062 1 83.5 183 ALA B C 1
ATOM 5089 O O . ALA B 1 183 ? -19.922 -1.343 -17.906 1 83.5 183 ALA B O 1
ATOM 5090 N N . LYS B 1 184 ? -17.844 -1.675 -17.281 1 83.19 184 LYS B N 1
ATOM 5091 C CA . LYS B 1 184 ? -18.266 -2.404 -16.078 1 83.19 184 LYS B CA 1
ATOM 5092 C C . LYS B 1 184 ? -19.031 -1.501 -15.133 1 83.19 184 LYS B C 1
ATOM 5094 O O . LYS B 1 184 ? -20.047 -1.912 -14.57 1 83.19 184 LYS B O 1
ATOM 5099 N N . HIS B 1 185 ? -18.609 -0.316 -14.93 1 81.75 185 HIS B N 1
ATOM 5100 C CA . HIS B 1 185 ? -19.297 0.619 -14.047 1 81.75 185 HIS B CA 1
ATOM 5101 C C . HIS B 1 185 ? -20.641 1.025 -14.609 1 81.75 185 HIS B C 1
ATOM 5103 O O . HIS B 1 185 ? -21.625 1.126 -13.875 1 81.75 185 HIS B O 1
ATOM 5109 N N . ILE B 1 186 ? -20.672 1.161 -15.898 1 81.56 186 ILE B N 1
ATOM 5110 C CA . ILE B 1 186 ? -21.938 1.505 -16.547 1 81.56 186 ILE B CA 1
ATOM 5111 C C . ILE B 1 186 ? -22.906 0.334 -16.438 1 81.56 186 ILE B C 1
ATOM 5113 O O . ILE B 1 186 ? -24.078 0.526 -16.109 1 81.56 186 ILE B O 1
ATOM 5117 N N . ALA B 1 187 ? -22.359 -0.807 -16.688 1 83 187 ALA B N 1
ATOM 5118 C CA . ALA B 1 187 ? -23.188 -2.004 -16.578 1 83 187 ALA B CA 1
ATOM 5119 C C . ALA B 1 187 ? -23.75 -2.172 -15.172 1 83 187 ALA B C 1
ATOM 5121 O O . ALA B 1 187 ? -24.922 -2.49 -14.992 1 83 187 ALA B O 1
ATOM 5122 N N . ALA B 1 188 ? -22.906 -1.979 -14.242 1 78.69 188 ALA B N 1
ATOM 5123 C CA . ALA B 1 188 ? -23.344 -2.088 -12.852 1 78.69 188 ALA B CA 1
ATOM 5124 C C . ALA B 1 188 ? -24.406 -1.055 -12.523 1 78.69 188 ALA B C 1
ATOM 5126 O O . ALA B 1 188 ? -25.391 -1.359 -11.828 1 78.69 188 ALA B O 1
ATOM 5127 N N . ALA B 1 189 ? -24.266 0.127 -13 1 79.5 189 ALA B N 1
ATOM 5128 C CA . ALA B 1 189 ? -25.234 1.199 -12.766 1 79.5 189 ALA B CA 1
ATOM 5129 C C . ALA B 1 189 ? -26.578 0.865 -13.391 1 79.5 189 ALA B C 1
ATOM 5131 O O . ALA B 1 189 ? -27.625 1.271 -12.875 1 79.5 189 ALA B O 1
ATOM 5132 N N . LEU B 1 190 ? -26.484 0.054 -14.438 1 83.5 190 LEU B N 1
ATOM 5133 C CA . LEU B 1 190 ? -27.703 -0.329 -15.141 1 83.5 190 LEU B CA 1
ATOM 5134 C C . LEU B 1 190 ? -28.297 -1.607 -14.555 1 83.5 190 LEU B C 1
ATOM 5136 O O . LEU B 1 190 ? -29.281 -2.133 -15.07 1 83.5 190 LEU B O 1
ATOM 5140 N N . GLY B 1 191 ? -27.609 -2.162 -13.562 1 77.31 191 GLY B N 1
ATOM 5141 C CA . GLY B 1 191 ? -28.172 -3.293 -12.844 1 77.31 191 GLY B CA 1
ATOM 5142 C C . GLY B 1 191 ? -27.656 -4.633 -13.336 1 77.31 191 GLY B C 1
ATOM 5143 O O . GLY B 1 191 ? -28.188 -5.68 -12.969 1 77.31 191 GLY B O 1
ATOM 5144 N N . ALA B 1 192 ? -26.672 -4.559 -14.211 1 76.62 192 ALA B N 1
ATOM 5145 C CA . ALA B 1 192 ? -26.109 -5.809 -14.719 1 76.62 192 ALA B CA 1
ATOM 5146 C C . ALA B 1 192 ? -25.453 -6.605 -13.594 1 76.62 192 ALA B C 1
ATOM 5148 O O . ALA B 1 192 ? -24.812 -6.027 -12.711 1 76.62 192 ALA B O 1
ATOM 5149 N N . LYS B 1 193 ? -25.734 -8.031 -13.633 1 69.75 193 LYS B N 1
ATOM 5150 C CA . LYS B 1 193 ? -25.125 -8.922 -12.656 1 69.75 193 LYS B CA 1
ATOM 5151 C C . LYS B 1 193 ? -24 -9.742 -13.273 1 69.75 193 LYS B C 1
ATOM 5153 O O . LYS B 1 193 ? -24.078 -10.133 -14.445 1 69.75 193 LYS B O 1
ATOM 5158 N N . PHE B 1 194 ? -22.797 -9.75 -12.758 1 64.94 194 PHE B N 1
ATOM 5159 C CA . PHE B 1 194 ? -21.609 -10.398 -13.266 1 64.94 194 PHE B CA 1
ATOM 5160 C C . PHE B 1 194 ? -21.453 -11.797 -12.672 1 64.94 194 PHE B C 1
ATOM 5162 O O . PHE B 1 194 ? -20.391 -12.156 -12.172 1 64.94 194 PHE B O 1
ATOM 5169 N N . TYR B 1 195 ? -22.469 -12.641 -12.711 1 59.91 195 TYR B N 1
ATOM 5170 C CA . TYR B 1 195 ? -22.469 -13.93 -12.023 1 59.91 195 TYR B CA 1
ATOM 5171 C C . TYR B 1 195 ? -21.719 -14.977 -12.828 1 59.91 195 TYR B C 1
ATOM 5173 O O . TYR B 1 195 ? -21.469 -16.078 -12.336 1 59.91 195 TYR B O 1
ATOM 5181 N N . TYR B 1 196 ? -21.281 -14.586 -13.953 1 54.75 196 TYR B N 1
ATOM 5182 C CA . TYR B 1 196 ? -20.719 -15.656 -14.766 1 54.75 196 TYR B CA 1
ATOM 5183 C C . TYR B 1 196 ? -19.188 -15.609 -14.742 1 54.75 196 TYR B C 1
ATOM 5185 O O . TYR B 1 196 ? -18.531 -16.484 -15.297 1 54.75 196 TYR B O 1
ATOM 5193 N N . ILE B 1 197 ? -18.672 -14.68 -14.086 1 60.34 197 ILE B N 1
ATOM 5194 C CA . ILE B 1 197 ? -17.234 -14.57 -13.977 1 60.34 197 ILE B CA 1
ATOM 5195 C C . ILE B 1 197 ? -16.844 -14.273 -12.523 1 60.34 197 ILE B C 1
ATOM 5197 O O . ILE B 1 197 ? -17.641 -13.711 -11.766 1 60.34 197 ILE B O 1
ATOM 5201 N N . PRO B 1 198 ? -15.758 -14.977 -12.242 1 58.75 198 PRO B N 1
ATOM 5202 C CA . PRO B 1 198 ? -15.281 -14.633 -10.898 1 58.75 198 PRO B CA 1
ATOM 5203 C C . PRO B 1 198 ? -15.047 -13.133 -10.727 1 58.75 198 PRO B C 1
ATOM 5205 O O . PRO B 1 198 ? -13.898 -12.68 -10.695 1 58.75 198 PRO B O 1
ATOM 5208 N N . ASP B 1 199 ? -16.203 -12.484 -10.961 1 63.94 199 ASP B N 1
ATOM 5209 C CA . ASP B 1 199 ? -16.094 -11.047 -10.773 1 63.94 199 ASP B CA 1
ATOM 5210 C C . ASP B 1 199 ? -17.203 -10.516 -9.875 1 63.94 199 ASP B C 1
ATOM 5212 O O . ASP B 1 199 ? -18.234 -11.172 -9.719 1 63.94 199 ASP B O 1
ATOM 5216 N N . LEU B 1 200 ? -16.812 -9.57 -9.148 1 65.69 200 LEU B N 1
ATOM 5217 C CA . LEU B 1 200 ? -17.781 -8.852 -8.32 1 65.69 200 LEU B CA 1
ATOM 5218 C C . LEU B 1 200 ? -18.344 -7.648 -9.07 1 65.69 200 LEU B C 1
ATOM 5220 O O . LEU B 1 200 ? -17.641 -7.035 -9.883 1 65.69 200 LEU B O 1
ATOM 5224 N N . ASN B 1 201 ? -19.578 -7.461 -8.883 1 76.06 201 ASN B N 1
ATOM 5225 C CA . ASN B 1 201 ? -20.125 -6.137 -9.164 1 76.06 201 ASN B CA 1
ATOM 5226 C C . ASN B 1 201 ? -19.266 -5.039 -8.531 1 76.06 201 ASN B C 1
ATOM 5228 O O . ASN B 1 201 ? -18.797 -5.184 -7.402 1 76.06 201 ASN B O 1
ATOM 5232 N N . PRO B 1 202 ? -19.016 -3.992 -9.328 1 77.56 202 PRO B N 1
ATOM 5233 C CA . PRO B 1 202 ? -18.188 -2.904 -8.789 1 77.56 202 PRO B CA 1
ATOM 5234 C C . PRO B 1 202 ? -18.641 -2.471 -7.395 1 77.56 202 PRO B C 1
ATOM 5236 O O . PRO B 1 202 ? -17.812 -2.119 -6.555 1 77.56 202 PRO B O 1
ATOM 5239 N N . ALA B 1 203 ? -19.875 -2.57 -7.113 1 78.5 203 ALA B N 1
ATOM 5240 C CA . ALA B 1 203 ? -20.406 -2.154 -5.816 1 78.5 203 ALA B CA 1
ATOM 5241 C C . ALA B 1 203 ? -19.938 -3.086 -4.707 1 78.5 203 ALA B C 1
ATOM 5243 O O . ALA B 1 203 ? -19.766 -2.66 -3.562 1 78.5 203 ALA B O 1
ATOM 5244 N N . LEU B 1 204 ? -19.672 -4.316 -5.055 1 85 204 LEU B N 1
ATOM 5245 C CA . LEU B 1 204 ? -19.234 -5.293 -4.059 1 85 204 LEU B CA 1
ATOM 5246 C C . LEU B 1 204 ? -17.75 -5.148 -3.76 1 85 204 LEU B C 1
ATOM 5248 O O . LEU B 1 204 ? -17.281 -5.582 -2.707 1 85 204 LEU B O 1
ATOM 5252 N N . TRP B 1 205 ? -17.047 -4.535 -4.695 1 86.88 205 TRP B N 1
ATOM 5253 C CA . TRP B 1 205 ? -15.625 -4.305 -4.488 1 86.88 205 TRP B CA 1
ATOM 5254 C C . TRP B 1 205 ? -15.391 -3.117 -3.559 1 86.88 205 TRP B C 1
ATOM 5256 O O . TRP B 1 205 ? -14.438 -3.105 -2.781 1 86.88 205 TRP B O 1
ATOM 5266 N N . ARG B 1 206 ? -16.266 -2.193 -3.541 1 86.44 206 ARG B N 1
ATOM 5267 C CA . ARG B 1 206 ? -16.078 -0.934 -2.826 1 86.44 206 ARG B CA 1
ATOM 5268 C C . ARG B 1 206 ? -16.016 -1.163 -1.32 1 86.44 206 ARG B C 1
ATOM 5270 O O . ARG B 1 206 ? -16.938 -1.75 -0.737 1 86.44 206 ARG B O 1
ATOM 5277 N N . GLY B 1 207 ? -14.867 -0.673 -0.824 1 87.62 207 GLY B N 1
ATOM 5278 C CA . GLY B 1 207 ? -14.719 -0.717 0.622 1 87.62 207 GLY B CA 1
ATOM 5279 C C . GLY B 1 207 ? -14.375 -2.1 1.145 1 87.62 207 GLY B C 1
ATOM 5280 O O . GLY B 1 207 ? -14.484 -2.361 2.344 1 87.62 207 GLY B O 1
ATOM 5281 N N . ARG B 1 208 ? -13.977 -2.992 0.26 1 92.12 208 ARG B N 1
ATOM 5282 C CA . ARG B 1 208 ? -13.703 -4.359 0.699 1 92.12 208 ARG B CA 1
ATOM 5283 C C . ARG B 1 208 ? -12.203 -4.605 0.836 1 92.12 208 ARG B C 1
ATOM 5285 O O . ARG B 1 208 ? -11.422 -4.148 0.005 1 92.12 208 ARG B O 1
ATOM 5292 N N . LEU B 1 209 ? -11.93 -5.336 1.965 1 95.31 209 LEU B N 1
ATOM 5293 C CA . LEU B 1 209 ? -10.555 -5.781 2.146 1 95.31 209 LEU B CA 1
ATOM 5294 C C . LEU B 1 209 ? -10.211 -6.895 1.163 1 95.31 209 LEU B C 1
ATOM 5296 O O . LEU B 1 209 ? -10.977 -7.848 1.006 1 95.31 209 LEU B O 1
ATOM 5300 N N . VAL B 1 210 ? -9.133 -6.703 0.473 1 95.44 210 VAL B N 1
ATOM 5301 C CA . VAL B 1 210 ? -8.641 -7.715 -0.449 1 95.44 210 VAL B CA 1
ATOM 5302 C C . VAL B 1 210 ? -7.25 -8.18 -0.01 1 95.44 210 VAL B C 1
ATOM 5304 O O . VAL B 1 210 ? -6.336 -7.363 0.141 1 95.44 210 VAL B O 1
ATOM 5307 N N . LEU B 1 211 ? -7.145 -9.445 0.223 1 95.75 211 LEU B N 1
ATOM 5308 C CA . LEU B 1 211 ? -5.863 -10.055 0.551 1 95.75 211 LEU B CA 1
ATOM 5309 C C . LEU B 1 211 ? -5.246 -10.719 -0.677 1 95.75 211 LEU B C 1
ATOM 5311 O O . LEU B 1 211 ? -5.852 -11.609 -1.276 1 95.75 211 LEU B O 1
ATOM 5315 N N . VAL B 1 212 ? -4.102 -10.266 -1.061 1 95.25 212 VAL B N 1
ATOM 5316 C CA . VAL B 1 212 ? -3.406 -10.82 -2.215 1 95.25 212 VAL B CA 1
ATOM 5317 C C . VAL B 1 212 ? -2.256 -11.711 -1.746 1 95.25 212 VAL B C 1
ATOM 5319 O O . VAL B 1 212 ? -1.315 -11.234 -1.107 1 95.25 212 VAL B O 1
ATOM 5322 N N . ASN B 1 213 ? -2.311 -12.984 -2.037 1 92.81 213 ASN B N 1
ATOM 5323 C CA . ASN B 1 213 ? -1.322 -13.945 -1.565 1 92.81 213 ASN B CA 1
ATOM 5324 C C . ASN B 1 213 ? -0.068 -13.938 -2.436 1 92.81 213 ASN B C 1
ATOM 5326 O O . ASN B 1 213 ? 0.325 -14.969 -2.979 1 92.81 213 ASN B O 1
ATOM 5330 N N . ASN B 1 214 ? 0.531 -12.805 -2.555 1 94.25 214 ASN B N 1
ATOM 5331 C CA . ASN B 1 214 ? 1.722 -12.5 -3.34 1 94.25 214 ASN B CA 1
ATOM 5332 C C . ASN B 1 214 ? 2.449 -11.266 -2.801 1 94.25 214 ASN B C 1
ATOM 5334 O O . ASN B 1 214 ? 2.168 -10.812 -1.692 1 94.25 214 ASN B O 1
ATOM 5338 N N . ILE B 1 215 ? 3.465 -10.82 -3.455 1 94.81 215 ILE B N 1
ATOM 5339 C CA . ILE B 1 215 ? 4.176 -9.594 -3.109 1 94.81 215 ILE B CA 1
ATOM 5340 C C . ILE B 1 215 ? 4.371 -8.742 -4.359 1 94.81 215 ILE B C 1
ATOM 5342 O O . ILE B 1 215 ? 4.406 -9.258 -5.477 1 94.81 215 ILE B O 1
ATOM 5346 N N . PRO B 1 216 ? 4.488 -7.453 -4.066 1 94.12 216 PRO B N 1
ATOM 5347 C CA . P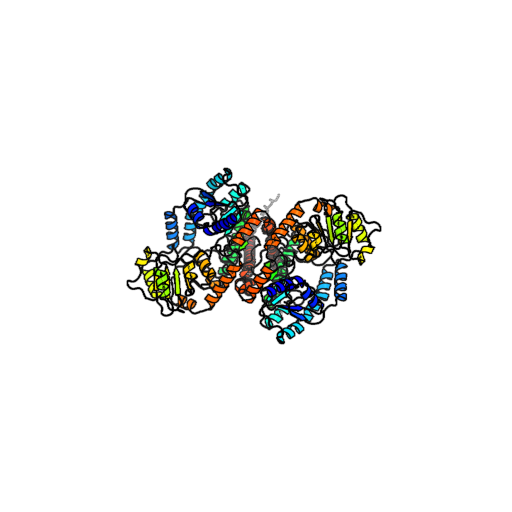RO B 1 216 ? 4.98 -6.664 -5.199 1 94.12 216 PRO B CA 1
ATOM 5348 C C . PRO B 1 216 ? 6.402 -7.039 -5.602 1 94.12 216 PRO B C 1
ATOM 5350 O O . PRO B 1 216 ? 7.262 -7.25 -4.742 1 94.12 216 PRO B O 1
ATOM 5353 N N . GLY B 1 217 ? 6.746 -7.199 -6.793 1 90.88 217 GLY B N 1
ATOM 5354 C CA . GLY B 1 217 ? 8.031 -7.668 -7.289 1 90.88 217 GLY B CA 1
ATOM 5355 C C . GLY B 1 217 ? 7.93 -8.969 -8.055 1 90.88 217 GLY B C 1
ATOM 5356 O O . GLY B 1 217 ? 8.586 -9.141 -9.094 1 90.88 217 GLY B O 1
ATOM 5357 N N . LEU B 1 218 ? 7.164 -9.836 -7.344 1 93.5 218 LEU B N 1
ATOM 5358 C CA . LEU B 1 218 ? 6.781 -11.008 -8.125 1 93.5 218 LEU B CA 1
ATOM 5359 C C . LEU B 1 218 ? 5.52 -10.727 -8.938 1 93.5 218 LEU B C 1
ATOM 5361 O O . LEU B 1 218 ? 5.43 -11.117 -10.102 1 93.5 218 LEU B O 1
ATOM 5365 N N . ASP B 1 219 ? 4.555 -10.141 -8.258 1 94 219 ASP B N 1
ATOM 5366 C CA . ASP B 1 219 ? 3.51 -9.453 -9.008 1 94 219 ASP B CA 1
ATOM 5367 C C . ASP B 1 219 ? 4.004 -8.102 -9.523 1 94 219 ASP B C 1
ATOM 5369 O O . ASP B 1 219 ? 4.902 -7.5 -8.93 1 94 219 ASP B O 1
ATOM 5373 N N . TYR B 1 220 ? 3.475 -7.672 -10.648 1 93.69 220 TYR B N 1
ATOM 5374 C CA . TYR B 1 220 ? 3.922 -6.367 -11.133 1 93.69 220 TYR B CA 1
ATOM 5375 C C . TYR B 1 220 ? 3.631 -5.277 -10.109 1 93.69 220 TYR B C 1
ATOM 5377 O O . TYR B 1 220 ? 2.5 -5.148 -9.633 1 93.69 220 TYR B O 1
ATOM 5385 N N . PRO B 1 221 ? 4.707 -4.543 -9.719 1 95.62 221 PRO B N 1
ATOM 5386 C CA . PRO B 1 221 ? 4.453 -3.428 -8.805 1 95.62 221 PRO B CA 1
ATOM 5387 C C . PRO B 1 221 ? 3.461 -2.414 -9.375 1 95.62 221 PRO B C 1
ATOM 5389 O O . PRO B 1 221 ? 3.549 -2.053 -10.547 1 95.62 221 PRO B O 1
ATOM 5392 N N . GLN B 1 222 ? 2.539 -1.999 -8.57 1 96.25 222 GLN B N 1
ATOM 5393 C CA . GLN B 1 222 ? 1.498 -1.063 -8.984 1 96.25 222 GLN B CA 1
ATOM 5394 C C . GLN B 1 222 ? 0.931 -0.311 -7.785 1 96.25 222 GLN B C 1
ATOM 5396 O O . GLN B 1 222 ? 1.041 -0.771 -6.648 1 96.25 222 GLN B O 1
ATOM 5401 N N . PRO B 1 223 ? 0.395 0.904 -8.039 1 95.88 223 PRO B N 1
ATOM 5402 C CA . PRO B 1 223 ? -0.297 1.584 -6.941 1 95.88 223 PRO B CA 1
ATOM 5403 C C . PRO B 1 223 ? -1.616 0.911 -6.57 1 95.88 223 PRO B C 1
ATOM 5405 O O . PRO B 1 223 ? -2.426 0.601 -7.445 1 95.88 223 PRO B O 1
ATOM 5408 N N . LEU B 1 224 ? -1.794 0.673 -5.328 1 96.5 224 LEU B N 1
ATOM 5409 C CA . LEU B 1 224 ? -3.02 0.045 -4.848 1 96.5 224 LEU B CA 1
ATOM 5410 C C . LEU B 1 224 ? -3.58 0.799 -3.646 1 96.5 224 LEU B C 1
ATOM 5412 O O . LEU B 1 224 ? -2.83 1.432 -2.9 1 96.5 224 LEU B O 1
ATOM 5416 N N . PRO B 1 225 ? -4.914 0.82 -3.531 1 96.25 225 PRO B N 1
ATOM 5417 C CA . PRO B 1 225 ? -5.496 1.428 -2.332 1 96.25 225 PRO B CA 1
ATOM 5418 C C . PRO B 1 225 ? -5.137 0.674 -1.054 1 96.25 225 PRO B C 1
ATOM 5420 O O . PRO B 1 225 ? -4.691 -0.475 -1.114 1 96.25 225 PRO B O 1
ATOM 5423 N N . PRO B 1 226 ? -5.352 1.307 0.094 1 96 226 PRO B N 1
ATOM 5424 C CA . PRO B 1 226 ? -4.941 0.7 1.363 1 96 226 PRO B CA 1
ATOM 5425 C C . PRO B 1 226 ? -5.672 -0.608 1.655 1 96 226 PRO B C 1
ATOM 5427 O O . PRO B 1 226 ? -5.16 -1.457 2.389 1 96 226 PRO B O 1
ATOM 5430 N N . LEU B 1 227 ? -6.805 -0.807 1.125 1 96.31 227 LEU B N 1
ATOM 5431 C CA . LEU B 1 227 ? -7.602 -1.988 1.435 1 96.31 227 LEU B CA 1
ATOM 5432 C C . LEU B 1 227 ? -7.148 -3.186 0.606 1 96.31 227 LEU B C 1
ATOM 5434 O O . LEU B 1 227 ? -7.598 -4.312 0.834 1 96.31 227 LEU B O 1
ATOM 5438 N N . VAL B 1 228 ? -6.301 -3.018 -0.344 1 96.31 228 VAL B N 1
ATOM 5439 C CA . VAL B 1 228 ? -5.672 -4.121 -1.062 1 96.31 228 VAL B CA 1
ATOM 5440 C C . VAL B 1 228 ? -4.289 -4.402 -0.477 1 96.31 228 VAL B C 1
ATOM 5442 O O . VAL B 1 228 ? -3.365 -3.604 -0.651 1 96.31 228 VAL B O 1
ATOM 5445 N N . GLN B 1 229 ? -4.207 -5.543 0.168 1 95.5 229 GLN B N 1
ATOM 5446 C CA . GLN B 1 229 ? -3 -5.82 0.94 1 95.5 229 GLN B CA 1
ATOM 5447 C C . GLN B 1 229 ? -2.328 -7.105 0.467 1 95.5 229 GLN B C 1
ATOM 5449 O O . GLN B 1 229 ? -2.969 -8.156 0.391 1 95.5 229 GLN B O 1
ATOM 5454 N N . TYR B 1 230 ? -1.042 -7.016 0.207 1 96.12 230 TYR B N 1
ATOM 5455 C CA . TYR B 1 230 ? -0.247 -8.211 -0.034 1 96.12 230 TYR B CA 1
ATOM 5456 C C . TYR B 1 230 ? 0.073 -8.93 1.273 1 96.12 230 TYR B C 1
ATOM 5458 O O . TYR B 1 230 ? 0.404 -8.289 2.273 1 96.12 230 TYR B O 1
ATOM 5466 N N . THR B 1 231 ? 0.011 -10.211 1.31 1 94.38 231 THR B N 1
ATOM 5467 C CA . THR B 1 231 ? 0.301 -10.984 2.512 1 94.38 231 THR B CA 1
ATOM 5468 C C . THR B 1 231 ? 1.59 -11.781 2.346 1 94.38 231 THR B C 1
ATOM 5470 O O . THR B 1 231 ? 2.168 -12.25 3.328 1 94.38 231 THR B O 1
ATOM 5473 N N . GLY B 1 232 ? 2.049 -11.898 1.104 1 91.31 232 GLY B N 1
ATOM 5474 C CA . GLY B 1 232 ? 3.037 -12.93 0.849 1 91.31 232 GLY B CA 1
ATOM 5475 C C . GLY B 1 232 ? 2.432 -14.32 0.736 1 91.31 232 GLY B C 1
ATOM 5476 O O . GLY B 1 232 ? 1.208 -14.469 0.72 1 91.31 232 GLY B O 1
ATOM 5477 N N . PRO B 1 233 ? 3.271 -15.289 0.636 1 87.56 233 PRO B N 1
ATOM 5478 C CA . PRO B 1 233 ? 2.746 -16.656 0.552 1 87.56 233 PRO B CA 1
ATOM 5479 C C . PRO B 1 233 ? 2.086 -17.109 1.851 1 87.56 233 PRO B C 1
ATOM 5481 O O . PRO B 1 233 ? 2.543 -16.75 2.939 1 87.56 233 PRO B O 1
ATOM 5484 N N . LEU B 1 234 ? 1.062 -17.844 1.756 1 87.44 234 LEU B N 1
ATOM 5485 C CA . LEU B 1 234 ? 0.343 -18.359 2.918 1 87.44 234 LEU B CA 1
ATOM 5486 C C . LEU B 1 234 ? 0.775 -19.781 3.246 1 87.44 234 LEU B C 1
ATOM 5488 O O . LEU B 1 234 ? 0.379 -20.328 4.273 1 87.44 234 LEU B O 1
ATOM 5492 N N . THR B 1 235 ? 1.638 -20.281 2.414 1 77.38 235 THR B N 1
ATOM 5493 C CA . THR B 1 235 ? 2.057 -21.672 2.594 1 77.38 235 THR B CA 1
ATOM 5494 C C . THR B 1 235 ? 3 -21.797 3.787 1 77.38 235 THR B C 1
ATOM 5496 O O . THR B 1 235 ? 3.865 -20.938 3.996 1 77.38 235 THR B O 1
ATOM 5499 N N . ASP B 1 236 ? 2.703 -22.781 4.527 1 76.75 236 ASP B N 1
ATOM 5500 C CA . ASP B 1 236 ? 3.607 -23.094 5.629 1 76.75 236 ASP B CA 1
ATOM 5501 C C . ASP B 1 236 ? 4.914 -23.703 5.113 1 76.75 236 ASP B C 1
ATOM 5503 O O . ASP B 1 236 ? 4.973 -24.891 4.805 1 76.75 236 ASP B O 1
ATOM 5507 N N . LEU B 1 237 ? 5.93 -22.984 5.098 1 76.31 237 LEU B N 1
ATOM 5508 C CA . LEU B 1 237 ? 7.219 -23.375 4.535 1 76.31 237 LEU B CA 1
ATOM 5509 C C . LEU B 1 237 ? 7.945 -24.344 5.461 1 76.31 237 LEU B C 1
ATOM 5511 O O . LEU B 1 237 ? 8.891 -25.016 5.039 1 76.31 237 LEU B O 1
ATOM 5515 N N . ALA B 1 238 ? 7.422 -24.359 6.66 1 71.12 238 ALA B N 1
ATOM 5516 C CA . ALA B 1 238 ? 8.062 -25.25 7.633 1 71.12 238 ALA B CA 1
ATOM 5517 C C . ALA B 1 238 ? 7.543 -26.672 7.504 1 71.12 238 ALA B C 1
ATOM 5519 O O . ALA B 1 238 ? 8.18 -27.625 7.969 1 71.12 238 ALA B O 1
ATOM 5520 N N . LYS B 1 239 ? 6.422 -26.781 6.828 1 76.81 239 LYS B N 1
ATOM 5521 C CA . LYS B 1 239 ? 5.836 -28.094 6.66 1 76.81 239 LYS B CA 1
ATOM 5522 C C . LYS B 1 239 ? 6.363 -28.781 5.398 1 76.81 239 LYS B C 1
ATOM 5524 O O . LYS B 1 239 ? 5.777 -28.641 4.32 1 76.81 239 LYS B O 1
ATOM 5529 N N . MET B 1 240 ? 7.57 -29.344 5.578 1 83.12 240 MET B N 1
ATOM 5530 C CA . MET B 1 240 ? 8.172 -30.047 4.445 1 83.12 240 MET B CA 1
ATOM 5531 C C . MET B 1 240 ? 8.148 -31.547 4.664 1 83.12 240 MET B C 1
ATOM 5533 O O . MET B 1 240 ? 8.625 -32.031 5.688 1 83.12 240 MET B O 1
ATOM 5537 N N . GLU B 1 241 ? 7.547 -32.188 3.742 1 86.5 241 GLU B N 1
ATOM 5538 C CA . GLU B 1 241 ? 7.531 -33.656 3.801 1 86.5 241 GLU B CA 1
ATOM 5539 C C . GLU B 1 241 ? 8.914 -34.25 3.533 1 86.5 241 GLU B C 1
ATOM 5541 O O . GLU B 1 241 ? 9.727 -33.625 2.844 1 86.5 241 GLU B O 1
ATOM 5546 N N . LYS B 1 242 ? 9.141 -35.469 4.062 1 92.19 242 LYS B N 1
ATOM 5547 C CA . LYS B 1 242 ? 10.43 -36.125 3.859 1 92.19 242 LYS B CA 1
ATOM 5548 C C . LYS B 1 242 ? 10.562 -36.656 2.432 1 92.19 242 LYS B C 1
ATOM 5550 O O . LYS B 1 242 ? 9.562 -36.969 1.79 1 92.19 242 LYS B O 1
ATOM 5555 N N . PHE B 1 243 ? 11.789 -36.719 2.02 1 95.69 243 PHE B N 1
ATOM 5556 C CA . PHE B 1 243 ? 12.047 -37.344 0.729 1 95.69 243 PHE B CA 1
ATOM 5557 C C . PHE B 1 243 ? 11.719 -38.844 0.78 1 95.69 243 PHE B C 1
ATOM 5559 O O . PHE B 1 243 ? 11.945 -39.5 1.798 1 95.69 243 PHE B O 1
ATOM 5566 N N . PRO B 1 244 ? 11.25 -39.344 -0.353 1 96.31 244 PRO B N 1
ATOM 5567 C CA . PRO B 1 244 ? 11.305 -40.812 -0.457 1 96.31 244 PRO B CA 1
ATOM 5568 C C . PRO B 1 244 ? 12.719 -41.344 -0.315 1 96.31 244 PRO B C 1
ATOM 5570 O O . PRO B 1 244 ? 13.68 -40.719 -0.738 1 96.31 244 PRO B O 1
ATOM 5573 N N . PRO B 1 245 ? 12.805 -42.562 0.273 1 96.69 245 PRO B N 1
ATOM 5574 C CA . PRO B 1 245 ? 14.125 -43.125 0.537 1 96.69 245 PRO B CA 1
ATOM 5575 C C . PRO B 1 245 ? 14.992 -43.219 -0.716 1 96.69 245 PRO B C 1
ATOM 5577 O O . PRO B 1 245 ? 16.203 -42.969 -0.651 1 96.69 245 PRO B O 1
ATOM 5580 N N . GLU B 1 246 ? 14.391 -43.531 -1.831 1 96.56 246 GLU B N 1
ATOM 5581 C CA . GLU B 1 246 ? 15.133 -43.656 -3.082 1 96.56 246 GLU B CA 1
ATOM 5582 C C . GLU B 1 246 ? 15.727 -42.312 -3.512 1 96.56 246 GLU B C 1
ATOM 5584 O O . GLU B 1 246 ? 16.844 -42.25 -4.023 1 96.56 246 GLU B O 1
ATOM 5589 N N . VAL B 1 247 ? 14.945 -41.281 -3.303 1 97.81 247 VAL B N 1
ATOM 5590 C CA . VAL B 1 247 ? 15.391 -39.938 -3.662 1 97.81 247 VAL B CA 1
ATOM 5591 C C . VAL B 1 247 ? 16.531 -39.531 -2.732 1 97.81 247 VAL B C 1
ATOM 5593 O O . VAL B 1 247 ? 17.547 -39 -3.189 1 97.81 247 VAL B O 1
ATOM 5596 N N . GLU B 1 248 ? 16.344 -39.75 -1.465 1 97 248 GLU B N 1
ATOM 5597 C CA . GLU B 1 248 ? 17.375 -39.406 -0.476 1 97 248 GLU B CA 1
ATOM 5598 C C . GLU B 1 248 ? 18.688 -40.094 -0.786 1 97 248 GLU B C 1
ATOM 5600 O O . GLU B 1 248 ? 19.766 -39.5 -0.689 1 97 248 GLU B O 1
ATOM 5605 N N . ALA B 1 249 ? 18.594 -41.375 -1.072 1 96.62 249 ALA B N 1
ATOM 5606 C CA . ALA B 1 249 ? 19.781 -42.156 -1.396 1 96.62 249 ALA B CA 1
ATOM 5607 C C . ALA B 1 249 ? 20.516 -41.562 -2.607 1 96.62 249 ALA B C 1
ATOM 5609 O O . ALA B 1 249 ? 21.734 -41.469 -2.607 1 96.62 249 ALA B O 1
ATOM 5610 N N . TRP B 1 250 ? 19.797 -41.25 -3.594 1 97.5 250 TRP B N 1
ATOM 5611 C CA . TRP B 1 250 ? 20.391 -40.688 -4.805 1 97.5 250 TRP B CA 1
ATOM 5612 C C . TRP B 1 250 ? 21.047 -39.344 -4.516 1 97.5 250 TRP B C 1
ATOM 5614 O O . TRP B 1 250 ? 22.156 -39.062 -5.008 1 97.5 250 TRP B O 1
ATOM 5624 N N . LEU B 1 251 ? 20.422 -38.5 -3.764 1 97.62 251 LEU B N 1
ATOM 5625 C CA . LEU B 1 251 ? 20.953 -37.156 -3.434 1 97.62 251 LEU B CA 1
ATOM 5626 C C . LEU B 1 251 ? 22.297 -37.281 -2.746 1 97.62 251 LEU B C 1
ATOM 5628 O O . LEU B 1 251 ? 23.172 -36.406 -2.939 1 97.62 251 LEU B O 1
ATOM 5632 N N . LYS B 1 252 ? 22.484 -38.312 -1.979 1 96.06 252 LYS B N 1
ATOM 5633 C CA . LYS B 1 252 ? 23.734 -38.531 -1.268 1 96.06 252 LYS B CA 1
ATOM 5634 C C . LYS B 1 252 ? 24.875 -38.875 -2.238 1 96.06 252 LYS B C 1
ATOM 5636 O O . LYS B 1 252 ? 26.047 -38.688 -1.918 1 96.06 252 LYS B O 1
ATOM 5641 N N . THR B 1 253 ? 24.484 -39.375 -3.363 1 96.19 253 THR B N 1
ATOM 5642 C CA . THR B 1 253 ? 25.484 -39.781 -4.344 1 96.19 253 THR B CA 1
ATOM 5643 C C . THR B 1 253 ? 25.953 -38.562 -5.152 1 96.19 253 THR B C 1
ATOM 5645 O O . THR B 1 253 ? 26.984 -38.625 -5.82 1 96.19 253 THR B O 1
ATOM 5648 N N . VAL B 1 254 ? 25.188 -37.562 -5.191 1 97.12 254 VAL B N 1
ATOM 5649 C CA . VAL B 1 254 ? 25.547 -36.344 -5.949 1 97.12 254 VAL B CA 1
ATOM 5650 C C . VAL B 1 254 ? 26.719 -35.656 -5.273 1 97.12 254 VAL B C 1
ATOM 5652 O O . VAL B 1 254 ? 26.656 -35.312 -4.086 1 97.12 254 VAL B O 1
ATOM 5655 N N . PRO B 1 255 ? 27.766 -35.375 -5.961 1 95.88 255 PRO B N 1
ATOM 5656 C CA . PRO B 1 255 ? 28.953 -34.781 -5.355 1 95.88 255 PRO B CA 1
ATOM 5657 C C . PRO B 1 255 ? 28.672 -33.375 -4.77 1 95.88 255 PRO B C 1
ATOM 5659 O O . PRO B 1 255 ? 27.812 -32.656 -5.281 1 95.88 255 PRO B O 1
ATOM 5662 N N . GLU B 1 256 ? 29.422 -33.094 -3.76 1 93.94 256 GLU B N 1
ATOM 5663 C CA . GLU B 1 256 ? 29.312 -31.75 -3.16 1 93.94 256 GLU B CA 1
ATOM 5664 C C . GLU B 1 256 ? 29.656 -30.672 -4.176 1 93.94 256 GLU B C 1
ATOM 5666 O O . GLU B 1 256 ? 30.594 -30.812 -4.957 1 93.94 256 GLU B O 1
ATOM 5671 N N . GLY B 1 257 ? 28.906 -29.688 -4.172 1 91.62 257 GLY B N 1
ATOM 5672 C CA . GLY B 1 257 ? 29.156 -28.578 -5.066 1 91.62 257 GLY B CA 1
ATOM 5673 C C . GLY B 1 257 ? 28.531 -28.766 -6.438 1 91.62 257 GLY B C 1
ATOM 5674 O O . GLY B 1 257 ? 28.516 -27.828 -7.246 1 91.62 257 GLY B O 1
ATOM 5675 N N . SER B 1 258 ? 28.062 -29.953 -6.75 1 95.12 258 SER B N 1
ATOM 5676 C CA . SER B 1 258 ? 27.391 -30.188 -8.031 1 95.12 258 SER B CA 1
ATOM 5677 C C . SER B 1 258 ? 25.953 -29.703 -8 1 95.12 258 SER B C 1
ATOM 5679 O O . SER B 1 258 ? 25.172 -30.109 -7.141 1 95.12 258 SER B O 1
ATOM 5681 N N . PRO B 1 259 ? 25.656 -28.891 -8.922 1 97.75 259 PRO B N 1
ATOM 5682 C CA . PRO B 1 259 ? 24.312 -28.344 -8.914 1 97.75 259 PRO B CA 1
ATOM 5683 C C . PRO B 1 259 ? 23.25 -29.359 -9.367 1 97.75 259 PRO B C 1
ATOM 5685 O O . PRO B 1 259 ? 23.531 -30.219 -10.203 1 97.75 259 PRO B O 1
ATOM 5688 N N . ILE B 1 260 ? 22.062 -29.266 -8.828 1 98.56 260 ILE B N 1
ATOM 5689 C CA . ILE B 1 260 ? 20.922 -30.078 -9.203 1 98.56 260 ILE B CA 1
ATOM 5690 C C . ILE B 1 260 ? 19.828 -29.188 -9.789 1 98.56 260 ILE B C 1
ATOM 5692 O O . ILE B 1 260 ? 19.531 -28.125 -9.242 1 98.56 260 ILE B O 1
ATOM 5696 N N . VAL B 1 261 ? 19.281 -29.594 -10.891 1 98.69 261 VAL B N 1
ATOM 5697 C CA . VAL B 1 261 ? 18.078 -29 -11.461 1 98.69 261 VAL B CA 1
ATOM 5698 C C . VAL B 1 261 ? 16.875 -29.875 -11.125 1 98.69 261 VAL B C 1
ATOM 5700 O O . VAL B 1 261 ? 16.859 -31.062 -11.438 1 98.69 261 VAL B O 1
ATOM 5703 N N . TYR B 1 262 ? 15.906 -29.266 -10.461 1 98.56 262 TYR B N 1
ATOM 5704 C CA . TYR B 1 262 ? 14.672 -29.969 -10.141 1 98.56 262 TYR B CA 1
ATOM 5705 C C . TYR B 1 262 ? 13.633 -29.781 -11.242 1 98.56 262 TYR B C 1
ATOM 5707 O O . TYR B 1 262 ? 13.422 -28.656 -11.719 1 98.56 2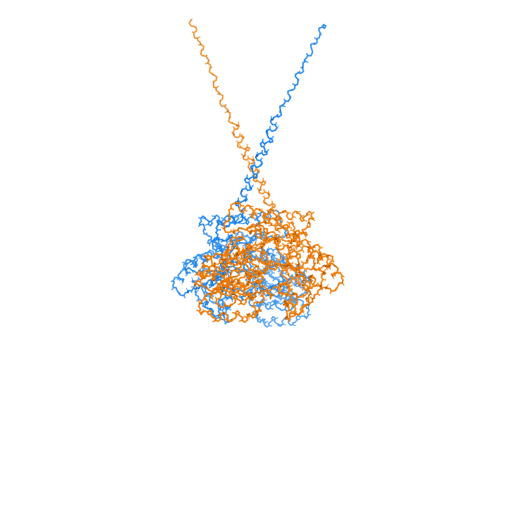62 TYR B O 1
ATOM 5715 N N . VAL B 1 263 ? 12.961 -30.891 -11.609 1 97 263 VAL B N 1
ATOM 5716 C CA . VAL B 1 263 ? 11.977 -30.844 -12.68 1 97 263 VAL B CA 1
ATOM 5717 C C . VAL B 1 263 ? 10.641 -31.391 -12.18 1 97 263 VAL B C 1
ATOM 5719 O O . VAL B 1 263 ? 10.57 -32.531 -11.672 1 97 263 VAL B O 1
ATOM 5722 N N . SER B 1 264 ? 9.641 -30.547 -12.297 1 94.94 264 SER B N 1
ATOM 5723 C CA . SER B 1 264 ? 8.273 -30.984 -12.008 1 94.94 264 SER B CA 1
ATOM 5724 C C . SER B 1 264 ? 7.254 -30.172 -12.805 1 94.94 264 SER B C 1
ATOM 5726 O O . SER B 1 264 ? 7.285 -28.938 -12.797 1 94.94 264 SER B O 1
ATOM 5728 N N . PHE B 1 265 ? 6.371 -30.781 -13.531 1 86.75 265 PHE B N 1
ATOM 5729 C CA . PHE B 1 265 ? 5.348 -30.109 -14.32 1 86.75 265 PHE B CA 1
ATOM 5730 C C . PHE B 1 265 ? 3.971 -30.297 -13.695 1 86.75 265 PHE B C 1
ATOM 5732 O O . PHE B 1 265 ? 2.953 -30.188 -14.383 1 86.75 265 PHE B O 1
ATOM 5739 N N . GLY B 1 266 ? 3.977 -30.531 -12.469 1 73.81 266 GLY B N 1
ATOM 5740 C CA . GLY B 1 266 ? 2.715 -30.656 -11.758 1 73.81 266 GLY B CA 1
ATOM 5741 C C . GLY B 1 266 ? 1.905 -31.859 -12.188 1 73.81 266 GLY B C 1
ATOM 5742 O O . GLY B 1 266 ? 2.406 -32.719 -12.906 1 73.81 266 GLY B O 1
ATOM 5743 N N . THR B 1 267 ? 0.667 -31.953 -11.711 1 61.31 267 THR B N 1
ATOM 5744 C CA . THR B 1 267 ? -0.17 -33.125 -11.906 1 61.31 267 THR B CA 1
ATOM 5745 C C . THR B 1 267 ? -1.031 -33 -13.156 1 61.31 267 THR B C 1
ATOM 5747 O O . THR B 1 267 ? -1.607 -33.969 -13.641 1 61.31 267 THR B O 1
ATOM 5750 N N . VAL B 1 268 ? -0.94 -31.812 -13.68 1 60 268 VAL B N 1
ATOM 5751 C CA . VAL B 1 268 ? -1.929 -31.562 -14.719 1 60 268 VAL B CA 1
ATOM 5752 C C . VAL B 1 268 ? -1.315 -31.828 -16.094 1 60 268 VAL B C 1
ATOM 5754 O O . VAL B 1 268 ? -1.991 -32.312 -17 1 60 268 VAL B O 1
ATOM 5757 N N . ALA B 1 269 ? -0.084 -31.578 -16.156 1 62.5 269 ALA B N 1
ATOM 5758 C CA . ALA B 1 269 ? 0.543 -31.719 -17.469 1 62.5 269 ALA B CA 1
ATOM 5759 C C . ALA B 1 269 ? 0.803 -33.188 -17.812 1 62.5 269 ALA B C 1
ATOM 5761 O O . ALA B 1 269 ? 1.33 -33.938 -16.984 1 62.5 269 ALA B O 1
ATOM 5762 N N . TYR B 1 270 ? 0.235 -33.625 -18.875 1 70.12 270 TYR B N 1
ATOM 5763 C CA . TYR B 1 270 ? 0.512 -34.969 -19.359 1 70.12 270 TYR B CA 1
ATOM 5764 C C . TYR B 1 270 ? 1.553 -34.938 -20.469 1 70.12 270 TYR B C 1
ATOM 5766 O O . TYR B 1 270 ? 1.32 -34.344 -21.531 1 70.12 270 TYR B O 1
ATOM 5774 N N . LEU B 1 271 ? 2.648 -35.594 -20.156 1 77.69 271 LEU B N 1
ATOM 5775 C CA . LEU B 1 271 ? 3.715 -35.656 -21.156 1 77.69 271 LEU B CA 1
ATOM 5776 C C . LEU B 1 271 ? 3.627 -36.938 -21.969 1 77.69 271 LEU B C 1
ATOM 5778 O O . LEU B 1 271 ? 3.566 -38.031 -21.422 1 77.69 271 LEU B O 1
ATOM 5782 N N . ALA B 1 272 ? 3.65 -36.719 -23.234 1 80.62 272 ALA B N 1
ATOM 5783 C CA . ALA B 1 272 ? 3.713 -37.844 -24.141 1 80.62 272 ALA B CA 1
ATOM 5784 C C . ALA B 1 272 ? 5.059 -38.562 -24.031 1 80.62 272 ALA B C 1
ATOM 5786 O O . ALA B 1 272 ? 6.035 -37.969 -23.547 1 80.62 272 ALA B O 1
ATOM 5787 N N . ARG B 1 273 ? 5.059 -39.812 -24.516 1 87.06 273 ARG B N 1
ATOM 5788 C CA . ARG B 1 273 ? 6.258 -40.625 -24.453 1 87.06 273 ARG B CA 1
ATOM 5789 C C . ARG B 1 273 ? 7.438 -39.938 -25.125 1 87.06 273 ARG B C 1
ATOM 5791 O O . ARG B 1 273 ? 8.531 -39.875 -24.562 1 87.06 273 ARG B O 1
ATOM 5798 N N . GLU B 1 274 ? 7.156 -39.406 -26.203 1 87.12 274 GLU B N 1
ATOM 5799 C CA . GLU B 1 274 ? 8.211 -38.75 -26.969 1 87.12 274 GLU B CA 1
ATOM 5800 C C . GLU B 1 274 ? 8.742 -37.531 -26.234 1 87.12 274 GLU B C 1
ATOM 5802 O O . GLU B 1 274 ? 9.938 -37.219 -26.312 1 87.12 274 GLU B O 1
ATOM 5807 N N . ARG B 1 275 ? 7.863 -36.938 -25.547 1 87.94 275 ARG B N 1
ATOM 5808 C CA . ARG B 1 275 ? 8.258 -35.75 -24.812 1 87.94 275 ARG B CA 1
ATOM 5809 C C . ARG B 1 275 ? 9.125 -36.094 -23.609 1 87.94 275 ARG B C 1
ATOM 5811 O O . ARG B 1 275 ? 10.07 -35.375 -23.281 1 87.94 275 ARG B O 1
ATOM 5818 N N . VAL B 1 276 ? 8.805 -37.125 -23 1 91.81 276 VAL B N 1
ATOM 5819 C CA . VAL B 1 276 ? 9.602 -37.594 -21.859 1 91.81 276 VAL B CA 1
ATOM 5820 C C . VAL B 1 276 ? 11.008 -37.969 -22.328 1 91.81 276 VAL B C 1
ATOM 5822 O O . VAL B 1 276 ? 11.992 -37.562 -21.703 1 91.81 276 VAL B O 1
ATOM 5825 N N . GLN B 1 277 ? 11.109 -38.656 -23.422 1 92 277 GLN B N 1
ATOM 5826 C CA . GLN B 1 277 ? 12.406 -39.062 -23.969 1 92 277 GLN B CA 1
ATOM 5827 C C . GLN B 1 277 ? 13.234 -37.844 -24.344 1 92 277 GLN B C 1
ATOM 5829 O O . GLN B 1 277 ? 14.43 -37.781 -24.031 1 92 277 GLN B O 1
ATOM 5834 N N . ALA B 1 278 ? 12.555 -36.969 -24.953 1 91.56 278 ALA B N 1
ATOM 5835 C CA . ALA B 1 278 ? 13.227 -35.75 -25.359 1 91.56 278 ALA B CA 1
ATOM 5836 C C . ALA B 1 278 ? 13.727 -34.969 -24.156 1 91.56 278 ALA B C 1
ATOM 5838 O O . ALA B 1 278 ? 14.805 -34.375 -24.188 1 91.56 278 ALA B O 1
ATOM 5839 N N . MET B 1 279 ? 12.977 -34.938 -23.125 1 93.81 279 MET B N 1
ATOM 5840 C CA . MET B 1 279 ? 13.344 -34.25 -21.906 1 93.81 279 MET B CA 1
ATOM 5841 C C . MET B 1 279 ? 14.602 -34.844 -21.297 1 93.81 279 MET B C 1
ATOM 5843 O O . MET B 1 279 ? 15.523 -34.125 -20.906 1 93.81 279 MET B O 1
ATOM 5847 N N . VAL B 1 280 ? 14.648 -36.188 -21.203 1 95.75 280 VAL B N 1
ATOM 5848 C CA . VAL B 1 280 ? 15.805 -36.875 -20.641 1 95.75 280 VAL B CA 1
ATOM 5849 C C . VAL B 1 280 ? 17.047 -36.531 -21.469 1 95.75 280 VAL B C 1
ATOM 5851 O O . VAL B 1 280 ? 18.094 -36.188 -20.922 1 95.75 280 VAL B O 1
ATOM 5854 N N . ALA B 1 281 ? 16.875 -36.625 -22.75 1 95.12 281 ALA B N 1
ATOM 5855 C CA . ALA B 1 281 ? 18 -36.344 -23.641 1 95.12 281 ALA B CA 1
ATOM 5856 C C . ALA B 1 281 ? 18.484 -34.875 -23.469 1 95.12 281 ALA B C 1
ATOM 5858 O O . ALA B 1 281 ? 19.688 -34.625 -23.391 1 95.12 281 ALA B O 1
ATOM 5859 N N . THR B 1 282 ? 17.562 -34 -23.406 1 96.06 282 THR B N 1
ATOM 5860 C CA . THR B 1 282 ? 17.844 -32.562 -23.328 1 96.06 282 THR B CA 1
ATOM 5861 C C . THR B 1 282 ? 18.516 -32.219 -22 1 96.06 282 THR B C 1
ATOM 5863 O O . THR B 1 282 ? 19.422 -31.375 -21.953 1 96.06 282 THR B O 1
ATOM 5866 N N . LEU B 1 283 ? 18.172 -32.906 -20.922 1 97.19 283 LEU B N 1
ATOM 5867 C CA . LEU B 1 283 ? 18.594 -32.5 -19.594 1 97.19 283 LEU B CA 1
ATOM 5868 C C . LEU B 1 283 ? 19.844 -33.281 -19.156 1 97.19 283 LEU B C 1
ATOM 5870 O O . LEU B 1 283 ? 20.391 -33.031 -18.094 1 97.19 283 LEU B O 1
ATOM 5874 N N . THR B 1 284 ? 20.188 -34.25 -20 1 96.12 284 THR B N 1
ATOM 5875 C CA . THR B 1 284 ? 21.453 -34.906 -19.703 1 96.12 284 THR B CA 1
ATOM 5876 C C . THR B 1 284 ? 22.625 -33.969 -19.922 1 96.12 284 THR B C 1
ATOM 5878 O O . THR B 1 284 ? 22.812 -33.406 -21 1 96.12 284 THR B O 1
ATOM 5881 N N . SER B 1 285 ? 23.375 -33.75 -18.891 1 94.06 285 SER B N 1
ATOM 5882 C CA . SER B 1 285 ? 24.438 -32.75 -18.906 1 94.06 285 SER B CA 1
ATOM 5883 C C . SER B 1 285 ? 25.578 -33.125 -17.984 1 94.06 285 SER B C 1
ATOM 5885 O O . SER B 1 285 ? 25.391 -33.906 -17.047 1 94.06 285 SER B O 1
ATOM 5887 N N . ALA B 1 286 ? 26.766 -32.562 -18.297 1 92.75 286 ALA B N 1
ATOM 5888 C CA . ALA B 1 286 ? 27.938 -32.719 -17.422 1 92.75 286 ALA B CA 1
ATOM 5889 C C . ALA B 1 286 ? 28 -31.609 -16.391 1 92.75 286 ALA B C 1
ATOM 5891 O O . ALA B 1 286 ? 28.75 -31.688 -15.414 1 92.75 286 ALA B O 1
ATOM 5892 N N . TYR B 1 287 ? 27.156 -30.641 -16.562 1 94.5 287 TYR B N 1
ATOM 5893 C CA . TYR B 1 287 ? 27.281 -29.438 -15.758 1 94.5 287 TYR B CA 1
ATOM 5894 C C . TYR B 1 287 ? 26.359 -29.484 -14.547 1 94.5 287 TYR B C 1
ATOM 5896 O O . TYR B 1 287 ? 26.531 -28.703 -13.602 1 94.5 287 TYR B O 1
ATOM 5904 N N . TYR B 1 288 ? 25.359 -30.344 -14.617 1 97.5 288 TYR B N 1
ATOM 5905 C CA . TYR B 1 288 ? 24.406 -30.422 -13.516 1 97.5 288 TYR B CA 1
ATOM 5906 C C . TYR B 1 288 ? 23.766 -31.812 -13.453 1 97.5 288 TYR B C 1
ATOM 5908 O O . TYR B 1 288 ? 23.828 -32.562 -14.422 1 97.5 288 TYR B O 1
ATOM 5916 N N . HIS B 1 289 ? 23.203 -32.125 -12.344 1 98.19 289 HIS B N 1
ATOM 5917 C CA . HIS B 1 289 ? 22.359 -33.312 -12.148 1 98.19 289 HIS B CA 1
ATOM 5918 C C . HIS B 1 289 ? 20.891 -32.938 -12.219 1 98.19 289 HIS B C 1
ATOM 5920 O O . HIS B 1 289 ? 20.531 -31.766 -12.117 1 98.19 289 HIS B O 1
ATOM 5926 N N . VAL B 1 290 ? 20.047 -33.969 -12.438 1 98.5 290 VAL B N 1
ATOM 5927 C CA . VAL B 1 290 ? 18.625 -33.688 -12.602 1 98.5 290 VAL B CA 1
ATOM 5928 C C . VAL B 1 290 ? 17.812 -34.562 -11.664 1 98.5 290 VAL B C 1
ATOM 5930 O O . VAL B 1 290 ? 17.969 -35.781 -11.641 1 98.5 290 VAL B O 1
ATOM 5933 N N . LEU B 1 291 ? 17.031 -33.969 -10.836 1 98.5 291 LEU B N 1
ATOM 5934 C CA . LEU B 1 291 ? 16 -34.594 -10.047 1 98.5 291 LEU B CA 1
ATOM 5935 C C . LEU B 1 291 ? 14.617 -34.344 -10.641 1 98.5 291 LEU B C 1
ATOM 5937 O O . LEU B 1 291 ? 14.188 -33.188 -10.703 1 98.5 291 LEU B O 1
ATOM 5941 N N . CYS B 1 292 ? 13.898 -35.406 -11.008 1 97.06 292 CYS B N 1
ATOM 5942 C CA . CYS B 1 292 ? 12.672 -35.188 -11.781 1 97.06 292 CYS B CA 1
ATOM 5943 C C . CYS B 1 292 ? 11.5 -35.938 -11.141 1 97.06 292 CYS B C 1
ATOM 5945 O O . CYS B 1 292 ? 11.547 -37.125 -10.945 1 97.06 292 CYS B O 1
ATOM 5947 N N . ALA B 1 293 ? 10.461 -35.188 -10.812 1 95.62 293 ALA B N 1
ATOM 5948 C CA . ALA B 1 293 ? 9.188 -35.781 -10.414 1 95.62 293 ALA B CA 1
ATOM 5949 C C . ALA B 1 293 ? 8.312 -36.094 -11.633 1 95.62 293 ALA B C 1
ATOM 5951 O O . ALA B 1 293 ? 7.887 -35.156 -12.336 1 95.62 293 ALA B O 1
ATOM 5952 N N . LEU B 1 294 ? 8.039 -37.312 -11.859 1 92.94 294 LEU B N 1
ATOM 5953 C CA . LEU B 1 294 ? 7.266 -37.75 -13.008 1 92.94 294 LEU B CA 1
ATOM 5954 C C . LEU B 1 294 ? 6.289 -38.844 -12.609 1 92.94 294 LEU B C 1
ATOM 5956 O O . LEU B 1 294 ? 6.703 -39.938 -12.195 1 92.94 294 LEU B O 1
ATOM 5960 N N . PRO B 1 295 ? 5.07 -38.562 -12.742 1 89.12 295 PRO B N 1
ATOM 5961 C CA . PRO B 1 295 ? 4.09 -39.594 -12.391 1 89.12 295 PRO B CA 1
ATOM 5962 C C . PRO B 1 295 ? 4.363 -40.906 -13.078 1 89.12 295 PRO B C 1
ATOM 5964 O O . PRO B 1 295 ? 4.84 -40.938 -14.211 1 89.12 295 PRO B O 1
ATOM 5967 N N . LYS B 1 296 ? 3.889 -42 -12.484 1 88.69 296 LYS B N 1
ATOM 5968 C CA . LYS B 1 296 ? 4.172 -43.344 -12.961 1 88.69 296 LYS B CA 1
ATOM 5969 C C . LYS B 1 296 ? 3.645 -43.562 -14.375 1 88.69 296 LYS B C 1
ATOM 5971 O O . LYS B 1 296 ? 4.316 -44.156 -15.211 1 88.69 296 LYS B O 1
ATOM 5976 N N . SER B 1 297 ? 2.498 -43 -14.609 1 83.69 297 SER B N 1
ATOM 5977 C CA . SER B 1 297 ? 1.841 -43.188 -15.898 1 83.69 297 SER B CA 1
ATOM 5978 C C . SER B 1 297 ? 2.66 -42.562 -17.031 1 83.69 297 SER B C 1
ATOM 5980 O O . SER B 1 297 ? 2.527 -42.969 -18.188 1 83.69 297 SER B O 1
ATOM 5982 N N . GLN B 1 298 ? 3.492 -41.719 -16.719 1 87.25 298 GLN B N 1
ATOM 5983 C CA . GLN B 1 298 ? 4.258 -41.031 -17.75 1 87.25 298 GLN B CA 1
ATOM 5984 C C . GLN B 1 298 ? 5.676 -41.562 -17.859 1 87.25 298 GLN B C 1
ATOM 5986 O O . GLN B 1 298 ? 6.434 -41.188 -18.75 1 87.25 298 GLN B O 1
ATOM 5991 N N . GLN B 1 299 ? 6.027 -42.469 -17.031 1 90.75 299 GLN B N 1
ATOM 5992 C CA . GLN B 1 299 ? 7.387 -42.969 -16.969 1 90.75 299 GLN B CA 1
ATOM 5993 C C . GLN B 1 299 ? 7.613 -44.031 -18.047 1 90.75 299 GLN B C 1
ATOM 5995 O O . GLN B 1 299 ? 8.742 -44.5 -18.266 1 90.75 299 GLN B O 1
ATOM 6000 N N . VAL B 1 300 ? 6.566 -44.312 -18.766 1 85.62 300 VAL B N 1
ATOM 6001 C CA . VAL B 1 300 ? 6.656 -45.281 -19.859 1 85.62 300 VAL B CA 1
ATOM 6002 C C . VAL B 1 300 ? 7.582 -44.719 -20.953 1 85.62 300 VAL B C 1
ATOM 6004 O O . VAL B 1 300 ? 8.156 -45.5 -21.734 1 85.62 300 VAL B O 1
ATOM 6007 N N . GLY B 1 301 ? 7.762 -43.469 -20.953 1 86.19 301 GLY B N 1
ATOM 6008 C CA . GLY B 1 301 ? 8.586 -42.812 -21.969 1 86.19 301 GLY B CA 1
ATOM 6009 C C . GLY B 1 301 ? 10.047 -42.75 -21.594 1 86.19 301 GLY B C 1
ATOM 6010 O O . GLY B 1 301 ? 10.883 -42.312 -22.391 1 86.19 301 GLY B O 1
ATOM 6011 N N . LEU B 1 302 ? 10.352 -43.25 -20.438 1 93.25 302 LEU B N 1
ATOM 6012 C CA . LEU B 1 302 ? 11.742 -43.188 -20 1 93.25 302 LEU B CA 1
ATOM 6013 C C . LEU B 1 302 ? 12.586 -44.219 -20.75 1 93.25 302 LEU B C 1
ATOM 6015 O O . LEU B 1 302 ? 12.117 -45.312 -21.078 1 93.25 302 LEU B O 1
ATOM 6019 N N . PRO B 1 303 ? 13.844 -43.875 -21 1 92.31 303 PRO B N 1
ATOM 6020 C CA . PRO B 1 303 ? 14.734 -44.844 -21.641 1 92.31 303 PRO B CA 1
ATOM 6021 C C . PRO B 1 303 ? 15.062 -46.031 -20.719 1 92.31 303 PRO B C 1
ATOM 6023 O O . PRO B 1 303 ? 14.93 -45.938 -19.5 1 92.31 303 PRO B O 1
ATOM 6026 N N . ALA B 1 304 ? 15.469 -47.062 -21.297 1 90 304 ALA B N 1
ATOM 6027 C CA . ALA B 1 304 ? 15.805 -48.281 -20.562 1 90 304 ALA B CA 1
ATOM 6028 C C . ALA B 1 304 ? 16.969 -48.031 -19.609 1 90 304 ALA B C 1
ATOM 6030 O O . ALA B 1 304 ? 16.984 -48.562 -18.5 1 90 304 ALA B O 1
ATOM 6031 N N . THR B 1 305 ? 17.859 -47.25 -20.094 1 92.31 305 THR B N 1
ATOM 6032 C CA . THR B 1 305 ? 19 -46.875 -19.266 1 92.31 305 THR B CA 1
ATOM 6033 C C . THR B 1 305 ? 19 -45.375 -18.969 1 92.31 305 THR B C 1
ATOM 6035 O O . THR B 1 305 ? 19.109 -44.562 -19.891 1 92.31 305 THR B O 1
ATOM 6038 N N . MET B 1 306 ? 18.875 -45.094 -17.766 1 94.69 306 MET B N 1
ATOM 6039 C CA . MET B 1 306 ? 18.859 -43.719 -17.344 1 94.69 306 MET B CA 1
ATOM 6040 C C . MET B 1 306 ? 20.266 -43.188 -17.141 1 94.69 306 MET B C 1
ATOM 6042 O O . MET B 1 306 ? 21.141 -43.906 -16.641 1 94.69 306 MET B O 1
ATOM 6046 N N . PRO B 1 307 ? 20.562 -41.969 -17.562 1 94.81 307 PRO B N 1
ATOM 6047 C CA . PRO B 1 307 ? 21.844 -41.375 -17.203 1 94.81 307 PRO B CA 1
ATOM 6048 C C . PRO B 1 307 ? 22.078 -41.312 -15.688 1 94.81 307 PRO B C 1
ATOM 6050 O O . PRO B 1 307 ? 21.125 -41.094 -14.93 1 94.81 307 PRO B O 1
ATOM 6053 N N . SER B 1 308 ? 23.281 -41.5 -15.211 1 92.06 308 SER B N 1
ATOM 6054 C CA . SER B 1 308 ? 23.609 -41.5 -13.789 1 92.06 308 SER B CA 1
ATOM 6055 C C . SER B 1 308 ? 23.375 -40.125 -13.18 1 92.06 308 SER B C 1
ATOM 6057 O O . SER B 1 308 ? 23.188 -40 -11.969 1 92.06 308 SER B O 1
ATOM 6059 N N . SER B 1 309 ? 23.391 -39.125 -14.07 1 95.94 309 SER B N 1
ATOM 6060 C CA . SER B 1 309 ? 23.234 -37.75 -13.617 1 95.94 309 SER B CA 1
ATOM 6061 C C . SER B 1 309 ? 21.766 -37.406 -13.383 1 95.94 309 SER B C 1
ATOM 6063 O O . SER B 1 309 ? 21.438 -36.281 -12.969 1 95.94 309 SER B O 1
ATOM 6065 N N . MET B 1 310 ? 20.875 -38.406 -13.617 1 97.38 310 MET B N 1
ATOM 6066 C CA . MET B 1 310 ? 19.453 -38.094 -13.508 1 97.38 310 MET B CA 1
ATOM 6067 C C . MET B 1 310 ? 18.734 -39.125 -12.664 1 97.38 310 MET B C 1
ATOM 6069 O O . MET B 1 310 ? 19 -40.312 -12.773 1 97.38 310 MET B O 1
ATOM 6073 N N . HIS B 1 311 ? 17.844 -38.656 -11.805 1 97.44 311 HIS B N 1
ATOM 6074 C CA . HIS B 1 311 ? 16.969 -39.5 -11.023 1 97.44 311 HIS B CA 1
ATOM 6075 C C . HIS B 1 311 ? 15.5 -39.094 -11.203 1 97.44 311 HIS B C 1
ATOM 6077 O O . HIS B 1 311 ? 15.156 -37.938 -11.062 1 97.44 311 HIS B O 1
ATOM 6083 N N . VAL B 1 312 ? 14.664 -40.094 -11.531 1 96.69 312 VAL B N 1
ATOM 6084 C CA . VAL B 1 312 ? 13.234 -39.875 -11.727 1 96.69 312 VAL B CA 1
ATOM 6085 C C . VAL B 1 312 ? 12.453 -40.625 -10.656 1 96.69 312 VAL B C 1
ATOM 6087 O O . VAL B 1 312 ? 12.734 -41.781 -10.375 1 96.69 312 VAL B O 1
ATOM 6090 N N . HIS B 1 313 ? 11.57 -39.938 -10.023 1 96.12 313 HIS B N 1
ATOM 6091 C CA . HIS B 1 313 ? 10.672 -40.562 -9.055 1 96.12 313 HIS B CA 1
ATOM 6092 C C . HIS B 1 313 ? 9.234 -40.094 -9.266 1 96.12 313 HIS B C 1
ATOM 6094 O O . HIS B 1 313 ? 8.992 -39 -9.758 1 96.12 313 HIS B O 1
ATOM 6100 N N . HIS B 1 314 ? 8.289 -40.938 -8.891 1 92.81 314 HIS B N 1
ATOM 6101 C CA . HIS B 1 314 ? 6.887 -40.656 -9.172 1 92.81 314 HIS B CA 1
ATOM 6102 C C . HIS B 1 314 ? 6.344 -39.562 -8.266 1 92.81 314 HIS B C 1
ATOM 6104 O O . HIS B 1 314 ? 5.336 -38.938 -8.578 1 92.81 314 HIS B O 1
ATOM 6110 N N . TRP B 1 315 ? 6.961 -39.406 -7.148 1 92.31 315 TRP B N 1
ATOM 6111 C CA . TRP B 1 315 ? 6.516 -38.375 -6.234 1 92.31 315 TRP B CA 1
ATOM 6112 C C . TRP B 1 315 ? 7.691 -37.781 -5.457 1 92.31 315 TRP B C 1
ATOM 6114 O O . TRP B 1 315 ? 8.414 -38.5 -4.773 1 92.31 315 TRP B O 1
ATOM 6124 N N . ILE B 1 316 ? 7.883 -36.531 -5.562 1 94.81 316 ILE B N 1
ATOM 6125 C CA . ILE B 1 316 ? 8.883 -35.781 -4.824 1 94.81 316 ILE B CA 1
ATOM 6126 C C . ILE B 1 316 ? 8.227 -34.562 -4.191 1 94.81 316 ILE B C 1
ATOM 6128 O O . ILE B 1 316 ? 7.582 -33.75 -4.883 1 94.81 316 ILE B O 1
ATOM 6132 N N . PRO B 1 317 ? 8.312 -34.406 -2.867 1 93 317 PRO B N 1
ATOM 6133 C CA . PRO B 1 317 ? 7.805 -33.156 -2.289 1 93 317 PRO B CA 1
ATOM 6134 C C . PRO B 1 317 ? 8.523 -31.922 -2.822 1 93 317 PRO B C 1
ATOM 6136 O O . PRO B 1 317 ? 9.695 -31.703 -2.508 1 93 317 PRO B O 1
ATOM 6139 N N . THR B 1 318 ? 7.805 -31.141 -3.523 1 92.81 318 THR B N 1
ATOM 6140 C CA . THR B 1 318 ? 8.391 -30.016 -4.258 1 92.81 318 THR B CA 1
ATOM 6141 C C . THR B 1 318 ? 9.102 -29.062 -3.311 1 92.81 318 THR B C 1
ATOM 6143 O O . THR B 1 318 ? 10.25 -28.688 -3.551 1 92.81 318 THR B O 1
ATOM 6146 N N . LEU B 1 319 ? 8.484 -28.703 -2.229 1 92.25 319 LEU B N 1
ATOM 6147 C CA . LEU B 1 319 ? 9.07 -27.75 -1.296 1 92.25 319 LEU B CA 1
ATOM 6148 C C . LEU B 1 319 ? 10.383 -28.281 -0.722 1 92.25 319 LEU B C 1
ATOM 6150 O O . LEU B 1 319 ? 11.352 -27.531 -0.591 1 92.25 319 LEU B O 1
ATOM 6154 N N . ARG B 1 320 ? 10.414 -29.5 -0.411 1 94.75 320 ARG B N 1
ATOM 6155 C CA . ARG B 1 320 ? 11.625 -30.125 0.113 1 94.75 320 ARG B CA 1
ATOM 6156 C C . ARG B 1 320 ? 12.742 -30.125 -0.928 1 94.75 320 ARG B C 1
ATOM 6158 O O . ARG B 1 320 ? 13.898 -29.859 -0.604 1 94.75 320 ARG B O 1
ATOM 6165 N N . ALA B 1 321 ? 12.367 -30.484 -2.094 1 97 321 ALA B N 1
ATOM 6166 C CA . ALA B 1 321 ? 13.336 -30.484 -3.186 1 97 321 ALA B CA 1
ATOM 6167 C C . ALA B 1 321 ? 13.938 -29.094 -3.377 1 97 321 ALA B C 1
ATOM 6169 O O . ALA B 1 321 ? 15.164 -28.953 -3.486 1 97 321 ALA B O 1
ATOM 6170 N N . LEU B 1 322 ? 13.133 -28.109 -3.352 1 96.75 322 LEU B N 1
ATOM 6171 C CA . LEU B 1 322 ? 13.57 -26.734 -3.592 1 96.75 322 LEU B CA 1
ATOM 6172 C C . LEU B 1 322 ? 14.414 -26.234 -2.43 1 96.75 322 LEU B C 1
ATOM 6174 O O . LEU B 1 322 ? 15.273 -25.375 -2.615 1 96.75 322 LEU B O 1
ATOM 6178 N N . ALA B 1 323 ? 14.188 -26.781 -1.256 1 95.62 323 ALA B N 1
ATOM 6179 C CA . ALA B 1 323 ? 14.914 -26.359 -0.061 1 95.62 323 ALA B CA 1
ATOM 6180 C C . ALA B 1 323 ? 16.297 -27 -0.001 1 95.62 323 ALA B C 1
ATOM 6182 O O . ALA B 1 323 ? 17.141 -26.594 0.803 1 95.62 323 ALA B O 1
ATOM 6183 N N . HIS B 1 324 ? 16.484 -28 -0.797 1 96.75 324 HIS B N 1
ATOM 6184 C CA . HIS B 1 324 ? 17.781 -28.703 -0.759 1 96.75 324 HIS B CA 1
ATOM 6185 C C . HIS B 1 324 ? 18.906 -27.781 -1.219 1 96.75 324 HIS B C 1
ATOM 6187 O O . HIS B 1 324 ? 18.797 -27.125 -2.25 1 96.75 324 HIS B O 1
ATOM 6193 N N . PRO B 1 325 ? 19.984 -27.766 -0.535 1 95.94 325 PRO B N 1
ATOM 6194 C CA . PRO B 1 325 ? 21.047 -26.781 -0.794 1 95.94 325 PRO B CA 1
ATOM 6195 C C . PRO B 1 325 ? 21.688 -26.969 -2.164 1 95.94 325 PRO B C 1
ATOM 6197 O O . PRO B 1 325 ? 22.266 -26.016 -2.709 1 95.94 325 PRO B O 1
ATOM 6200 N N . LYS B 1 326 ? 21.609 -28.141 -2.777 1 97.56 326 LYS B N 1
ATOM 6201 C CA . LYS B 1 326 ? 22.25 -28.391 -4.062 1 97.56 326 LYS B CA 1
ATOM 6202 C C . LYS B 1 326 ? 21.328 -28.031 -5.223 1 97.56 326 LYS B C 1
ATOM 6204 O O . LYS B 1 326 ? 21.75 -27.984 -6.375 1 97.56 326 LYS B O 1
ATOM 6209 N N . VAL B 1 327 ? 20.062 -27.781 -4.98 1 98.38 327 VAL B N 1
ATOM 6210 C CA . VAL B 1 327 ? 19.125 -27.422 -6.043 1 98.38 327 VAL B CA 1
ATOM 6211 C C . VAL B 1 327 ? 19.281 -25.938 -6.406 1 98.38 327 VAL B C 1
ATOM 6213 O O . VAL B 1 327 ? 19.109 -25.062 -5.559 1 98.38 327 VAL B O 1
ATOM 6216 N N . VAL B 1 328 ? 19.547 -25.688 -7.719 1 98.31 328 VAL B N 1
ATOM 6217 C CA . VAL B 1 328 ? 19.922 -24.328 -8.078 1 98.31 328 VAL B CA 1
ATOM 6218 C C . VAL B 1 328 ? 18.922 -23.781 -9.102 1 98.31 328 VAL B C 1
ATOM 6220 O O . VAL B 1 328 ? 18.969 -22.594 -9.438 1 98.31 328 VAL B O 1
ATOM 6223 N N . ALA B 1 329 ? 18.047 -24.641 -9.609 1 98.5 329 ALA B N 1
ATOM 6224 C CA . ALA B 1 329 ? 17.047 -24.219 -10.586 1 98.5 329 ALA B CA 1
ATOM 6225 C C . ALA B 1 329 ? 15.844 -25.156 -10.578 1 98.5 329 ALA B C 1
ATOM 6227 O O . ALA B 1 329 ? 15.961 -26.328 -10.188 1 98.5 329 ALA B O 1
ATOM 6228 N N . PHE B 1 330 ? 14.758 -24.656 -11.008 1 98.56 330 PHE B N 1
ATOM 6229 C CA . PHE B 1 330 ? 13.5 -25.391 -11.039 1 98.56 330 PHE B CA 1
ATOM 6230 C C . PHE B 1 330 ? 12.852 -25.297 -12.414 1 98.56 330 PHE B C 1
ATOM 6232 O O . PHE B 1 330 ? 12.516 -24.203 -12.867 1 98.56 330 PHE B O 1
ATOM 6239 N N . ILE B 1 331 ? 12.68 -26.391 -13.07 1 97.25 331 ILE B N 1
ATOM 6240 C CA . ILE B 1 331 ? 11.922 -26.438 -14.312 1 97.25 331 ILE B CA 1
ATOM 6241 C C . ILE B 1 331 ? 10.453 -26.734 -14.016 1 97.25 331 ILE B C 1
ATOM 6243 O O . ILE B 1 331 ? 10.133 -27.781 -13.438 1 97.25 331 ILE B O 1
ATOM 6247 N N . SER B 1 332 ? 9.594 -25.812 -14.438 1 94.88 332 SER B N 1
ATOM 6248 C CA . SER B 1 332 ? 8.195 -25.906 -14.047 1 94.88 332 SER B CA 1
ATOM 6249 C C . SER B 1 332 ? 7.281 -25.312 -15.117 1 94.88 332 SER B C 1
ATOM 6251 O O . SER B 1 332 ? 7.746 -24.609 -16.016 1 94.88 332 SER B O 1
ATOM 6253 N N . HIS B 1 333 ? 6.035 -25.656 -15.078 1 91.38 333 HIS B N 1
ATOM 6254 C CA . HIS B 1 333 ? 5.035 -25.016 -15.922 1 91.38 333 HIS B CA 1
ATOM 6255 C C . HIS B 1 333 ? 4.566 -23.703 -15.32 1 91.38 333 HIS B C 1
ATOM 6257 O O . HIS B 1 333 ? 3.725 -23 -15.898 1 91.38 333 HIS B O 1
ATOM 6263 N N . CYS B 1 334 ? 4.977 -23.359 -14.125 1 91.06 334 CYS B N 1
ATOM 6264 C CA . CYS B 1 334 ? 4.719 -22.094 -13.453 1 91.06 334 CYS B CA 1
ATOM 6265 C C . CYS B 1 334 ? 3.314 -22.047 -12.867 1 91.06 334 CYS B C 1
ATOM 6267 O O . CYS B 1 334 ? 2.58 -21.078 -13.062 1 91.06 334 CYS B O 1
ATOM 6269 N N . GLY B 1 335 ? 2.986 -23.172 -12.211 1 87.44 335 GLY B N 1
ATOM 6270 C CA . GLY B 1 335 ? 1.811 -23.078 -11.367 1 87.44 335 GLY B CA 1
ATOM 6271 C C . GLY B 1 335 ? 1.987 -22.125 -10.203 1 87.44 335 GLY B C 1
ATOM 6272 O O . GLY B 1 335 ? 3.074 -22.016 -9.625 1 87.44 335 GLY B O 1
ATOM 6273 N N . GLY B 1 336 ? 0.962 -21.422 -9.883 1 86.06 336 GLY B N 1
ATOM 6274 C CA . GLY B 1 336 ? 1.037 -20.391 -8.859 1 86.06 336 GLY B CA 1
ATOM 6275 C C . GLY B 1 336 ? 1.677 -20.875 -7.57 1 86.06 336 GLY B C 1
ATOM 6276 O O . GLY B 1 336 ? 2.545 -20.203 -7.008 1 86.06 336 GLY B O 1
ATOM 6277 N N . ASN B 1 337 ? 1.314 -21.984 -7.066 1 84 337 ASN B N 1
ATOM 6278 C CA . ASN B 1 337 ? 1.854 -22.516 -5.824 1 84 337 ASN B CA 1
ATOM 6279 C C . ASN B 1 337 ? 3.328 -22.891 -5.965 1 84 337 ASN B C 1
ATOM 6281 O O . ASN B 1 337 ? 4.129 -22.609 -5.07 1 84 337 ASN B O 1
ATOM 6285 N N . SER B 1 338 ? 3.625 -23.484 -7.105 1 89.56 338 SER B N 1
ATOM 6286 C CA . SER B 1 338 ? 5.012 -23.891 -7.34 1 89.56 338 SER B CA 1
ATOM 6287 C C . SER B 1 338 ? 5.926 -22.672 -7.426 1 89.56 338 SER B C 1
ATOM 6289 O O . SER B 1 338 ? 7.047 -22.688 -6.914 1 89.56 338 SER B O 1
ATOM 6291 N N . VAL B 1 339 ? 5.441 -21.719 -8.086 1 93.25 339 VAL B N 1
ATOM 6292 C CA . VAL B 1 339 ? 6.23 -20.5 -8.203 1 93.25 339 VAL B CA 1
ATOM 6293 C C . VAL B 1 339 ? 6.426 -19.859 -6.828 1 93.25 339 VAL B C 1
ATOM 6295 O O . VAL B 1 339 ? 7.531 -19.438 -6.488 1 93.25 339 VAL B O 1
ATOM 6298 N N . SER B 1 340 ? 5.379 -19.828 -6.078 1 91.06 340 SER B N 1
ATOM 6299 C CA . SER B 1 340 ? 5.477 -19.281 -4.727 1 91.06 340 SER B CA 1
ATOM 6300 C C . SER B 1 340 ? 6.484 -20.062 -3.889 1 91.06 340 SER B C 1
ATOM 6302 O O . SER B 1 340 ? 7.293 -19.469 -3.17 1 91.06 340 SER B O 1
ATOM 6304 N N . GLU B 1 341 ? 6.445 -21.344 -3.994 1 91.31 341 GLU B N 1
ATOM 6305 C CA . GLU B 1 341 ? 7.371 -22.188 -3.254 1 91.31 341 GLU B CA 1
ATOM 6306 C C . GLU B 1 341 ? 8.812 -21.969 -3.709 1 91.31 341 GLU B C 1
ATOM 6308 O O . GLU B 1 341 ? 9.719 -21.844 -2.881 1 91.31 341 GLU B O 1
ATOM 6313 N N . SER B 1 342 ? 8.969 -21.922 -4.977 1 95.94 342 SER B N 1
ATOM 6314 C CA . SER B 1 342 ? 10.305 -21.734 -5.527 1 95.94 342 SER B CA 1
ATOM 6315 C C . SER B 1 342 ? 10.891 -20.391 -5.102 1 95.94 342 SER B C 1
ATOM 6317 O O . SER B 1 342 ? 12.039 -20.312 -4.672 1 95.94 342 SER B O 1
ATOM 6319 N N . MET B 1 343 ? 10.094 -19.375 -5.199 1 95.38 343 MET B N 1
ATOM 6320 C CA . MET B 1 343 ? 10.547 -18.047 -4.82 1 95.38 343 MET B CA 1
ATOM 6321 C C . MET B 1 343 ? 10.805 -17.953 -3.32 1 95.38 343 MET B C 1
ATOM 6323 O O . MET B 1 343 ? 11.75 -17.297 -2.885 1 95.38 343 MET B O 1
ATOM 6327 N N . ALA B 1 344 ? 10.023 -18.641 -2.553 1 92.81 344 ALA B N 1
ATOM 6328 C CA . ALA B 1 344 ? 10.234 -18.672 -1.106 1 92.81 344 ALA B CA 1
ATOM 6329 C C . ALA B 1 344 ? 11.586 -19.297 -0.76 1 92.81 344 ALA B C 1
ATOM 6331 O O . ALA B 1 344 ? 12.211 -18.922 0.236 1 92.81 344 ALA B O 1
ATOM 6332 N N . MET B 1 345 ? 11.992 -20.203 -1.574 1 94.81 345 MET B N 1
ATOM 6333 C CA . MET B 1 345 ? 13.25 -20.891 -1.315 1 94.81 345 MET B CA 1
ATOM 6334 C C . MET B 1 345 ? 14.398 -20.219 -2.057 1 94.81 345 MET B C 1
ATOM 6336 O O . MET B 1 345 ? 15.555 -20.656 -1.938 1 94.81 345 MET B O 1
ATOM 6340 N N . GLY B 1 346 ? 14.078 -19.219 -2.838 1 96.44 346 GLY B N 1
ATOM 6341 C CA . GLY B 1 346 ? 15.102 -18.469 -3.553 1 96.44 346 GLY B CA 1
ATOM 6342 C C . GLY B 1 346 ? 15.695 -19.234 -4.719 1 96.44 346 GLY B C 1
ATOM 6343 O O . GLY B 1 346 ? 16.891 -19.109 -5.008 1 96.44 346 GLY B O 1
ATOM 6344 N N . VAL B 1 347 ? 14.906 -20.047 -5.359 1 98.38 347 VAL B N 1
ATOM 6345 C CA . VAL B 1 347 ? 15.383 -20.859 -6.477 1 98.38 347 VAL B CA 1
ATOM 6346 C C . VAL B 1 347 ? 14.82 -20.312 -7.789 1 98.38 347 VAL B C 1
ATOM 6348 O O . VAL B 1 347 ? 13.602 -20.188 -7.941 1 98.38 347 VAL B O 1
ATOM 6351 N N . PRO B 1 348 ? 15.664 -20 -8.758 1 98.56 348 PRO B N 1
ATOM 6352 C CA . PRO B 1 348 ? 15.164 -19.484 -10.039 1 98.56 348 PRO B CA 1
ATOM 6353 C C . PRO B 1 348 ? 14.383 -20.531 -10.828 1 98.56 348 PRO B C 1
ATOM 6355 O O . PRO B 1 348 ? 14.547 -21.734 -10.602 1 98.56 348 PRO B O 1
ATOM 6358 N N . ILE B 1 349 ? 13.594 -20.047 -11.781 1 98.44 349 ILE B N 1
ATOM 6359 C CA . ILE B 1 349 ? 12.68 -20.922 -12.492 1 98.44 349 ILE B CA 1
ATOM 6360 C C . ILE B 1 349 ? 12.977 -20.875 -13.992 1 98.44 349 ILE B C 1
ATOM 6362 O O . ILE B 1 349 ? 13.273 -19.812 -14.539 1 98.44 349 ILE B O 1
ATOM 6366 N N . ILE B 1 350 ? 12.969 -22 -14.602 1 98.12 350 ILE B N 1
ATOM 6367 C CA . ILE B 1 350 ? 12.859 -22.156 -16.047 1 98.12 350 ILE B CA 1
ATOM 6368 C C . ILE B 1 350 ? 11.453 -22.625 -16.406 1 98.12 350 ILE B C 1
ATOM 6370 O O . ILE B 1 350 ? 11.125 -23.797 -16.25 1 98.12 350 ILE B O 1
ATOM 6374 N N . GLY B 1 351 ? 10.719 -21.672 -16.891 1 96.19 351 GLY B N 1
ATOM 6375 C CA . GLY B 1 351 ? 9.289 -21.922 -17 1 96.19 351 GLY B CA 1
ATOM 6376 C C . GLY B 1 351 ? 8.859 -22.281 -18.406 1 96.19 351 GLY B C 1
ATOM 6377 O O . GLY B 1 351 ? 9.266 -21.641 -19.375 1 96.19 351 GLY B O 1
ATOM 6378 N N . TYR B 1 352 ? 8.008 -23.266 -18.516 1 92.75 352 TYR B N 1
ATOM 6379 C CA . TYR B 1 352 ? 7.359 -23.672 -19.766 1 92.75 352 TYR B CA 1
ATOM 6380 C C . TYR B 1 352 ? 5.855 -23.812 -19.562 1 92.75 352 TYR B C 1
ATOM 6382 O O . TYR B 1 352 ? 5.348 -24.922 -19.359 1 92.75 352 TYR B O 1
ATOM 6390 N N . PRO B 1 353 ? 5.156 -22.672 -19.672 1 89 353 PRO B N 1
ATOM 6391 C CA . PRO B 1 353 ? 3.711 -22.688 -19.422 1 89 353 PRO B CA 1
ATOM 6392 C C . PRO B 1 353 ? 2.939 -23.484 -20.484 1 89 353 PRO B C 1
ATOM 6394 O O . PRO B 1 353 ? 3.303 -23.469 -21.656 1 89 353 PRO B O 1
ATOM 6397 N N . GLN B 1 354 ? 1.9 -24.078 -20.031 1 79.69 354 GLN B N 1
ATOM 6398 C CA . GLN B 1 354 ? 1.108 -24.906 -20.922 1 79.69 354 GLN B CA 1
ATOM 6399 C C . GLN B 1 354 ? -0.281 -24.312 -21.141 1 79.69 354 GLN B C 1
ATOM 6401 O O . GLN B 1 354 ? -0.809 -24.344 -22.266 1 79.69 354 GLN B O 1
ATOM 6406 N N . PHE B 1 355 ? -0.926 -23.828 -20.078 1 75.94 355 PHE B N 1
ATOM 6407 C CA . PHE B 1 355 ? -2.285 -23.312 -20.234 1 75.94 355 PHE B CA 1
ATOM 6408 C C . PHE B 1 355 ? -2.646 -22.391 -19.078 1 75.94 355 PHE B C 1
ATOM 6410 O O . PHE B 1 355 ? -1.87 -22.234 -18.125 1 75.94 355 PHE B O 1
ATOM 6417 N N . GLY B 1 356 ? -3.773 -21.703 -19.266 1 76.94 356 GLY B N 1
ATOM 6418 C CA . GLY B 1 356 ? -4.371 -20.922 -18.188 1 76.94 356 GLY B CA 1
ATOM 6419 C C . GLY B 1 356 ? -3.551 -19.703 -17.812 1 76.94 356 GLY B C 1
ATOM 6420 O O . GLY B 1 356 ? -3.146 -18.922 -18.688 1 76.94 356 GLY B O 1
ATOM 6421 N N . ASP B 1 357 ? -3.32 -19.609 -16.484 1 79.12 357 ASP B N 1
ATOM 6422 C CA . ASP B 1 357 ? -2.629 -18.422 -15.969 1 79.12 357 ASP B CA 1
ATOM 6423 C C . ASP B 1 357 ? -1.117 -18.641 -15.945 1 79.12 357 ASP B C 1
ATOM 6425 O O . ASP B 1 357 ? -0.359 -17.719 -15.625 1 79.12 357 ASP B O 1
ATOM 6429 N N . GLN B 1 358 ? -0.681 -19.781 -16.453 1 86.06 358 GLN B N 1
ATOM 6430 C CA . GLN B 1 358 ? 0.723 -20.172 -16.344 1 86.06 358 GLN B CA 1
ATOM 6431 C C . GLN B 1 358 ? 1.613 -19.219 -17.141 1 86.06 358 GLN B C 1
ATOM 6433 O O . GLN B 1 358 ? 2.66 -18.781 -16.656 1 86.06 358 GLN B O 1
ATOM 6438 N N . PRO B 1 359 ? 1.168 -18.906 -18.359 1 86.5 359 PRO B N 1
ATOM 6439 C CA . PRO B 1 359 ? 2.018 -17.969 -19.109 1 86.5 359 PRO B CA 1
ATOM 6440 C C . PRO B 1 359 ? 2.213 -16.641 -18.391 1 86.5 359 PRO B C 1
ATOM 6442 O O . PRO B 1 359 ? 3.324 -16.109 -18.359 1 86.5 359 PRO B O 1
ATOM 6445 N N . ALA B 1 360 ? 1.183 -16.156 -17.812 1 86.31 360 ALA B N 1
ATOM 6446 C CA . ALA B 1 360 ? 1.267 -14.883 -17.094 1 86.31 360 ALA B CA 1
ATOM 6447 C C . ALA B 1 360 ? 2.178 -15.008 -15.867 1 86.31 360 ALA B C 1
ATOM 6449 O O . ALA B 1 360 ? 2.967 -14.102 -15.586 1 86.31 360 ALA B O 1
ATOM 6450 N N . VAL B 1 361 ? 2.094 -16.094 -15.164 1 90.31 361 VAL B N 1
ATOM 6451 C CA . VAL B 1 361 ? 2.891 -16.312 -13.969 1 90.31 361 VAL B CA 1
ATOM 6452 C C . VAL B 1 361 ? 4.359 -16.484 -14.344 1 90.31 361 VAL B C 1
ATOM 6454 O O . VAL B 1 361 ? 5.238 -15.883 -13.727 1 90.31 361 VAL B O 1
ATOM 6457 N N . CYS B 1 362 ? 4.598 -17.219 -15.414 1 92.44 362 CYS B N 1
ATOM 6458 C CA . CYS B 1 362 ? 5.965 -17.422 -15.883 1 92.44 362 CYS B CA 1
ATOM 6459 C C . CYS B 1 362 ? 6.598 -16.094 -16.297 1 92.44 362 CYS B C 1
ATOM 6461 O O . CYS B 1 362 ? 7.766 -15.844 -16 1 92.44 362 CYS B O 1
ATOM 6463 N N . GLN B 1 363 ? 5.809 -15.367 -16.953 1 91.06 363 GLN B N 1
ATOM 6464 C CA . GLN B 1 363 ? 6.316 -14.086 -17.438 1 91.06 363 GLN B CA 1
ATOM 6465 C C . GLN B 1 363 ? 6.707 -13.18 -16.266 1 91.06 363 GLN B C 1
ATOM 6467 O O . GLN B 1 363 ? 7.695 -12.445 -16.359 1 91.06 363 GLN B O 1
ATOM 6472 N N . ARG B 1 364 ? 5.965 -13.172 -15.242 1 92.38 364 ARG B N 1
ATOM 6473 C CA . ARG B 1 364 ? 6.27 -12.359 -14.062 1 92.38 364 ARG B CA 1
ATOM 6474 C C . ARG B 1 364 ? 7.602 -12.781 -13.445 1 92.38 364 ARG B C 1
ATOM 6476 O O . ARG B 1 364 ? 8.383 -11.938 -13.016 1 92.38 364 ARG B O 1
ATOM 6483 N N . VAL B 1 365 ? 7.832 -14.039 -13.398 1 95.31 365 VAL B N 1
ATOM 6484 C CA . VAL B 1 365 ? 9.094 -14.555 -12.875 1 95.31 365 VAL B CA 1
ATOM 6485 C C . VAL B 1 365 ? 10.25 -14.039 -13.719 1 95.31 365 VAL B C 1
ATOM 6487 O O . VAL B 1 365 ? 11.258 -13.555 -13.188 1 95.31 365 VAL B O 1
ATOM 6490 N N . ALA B 1 366 ? 10.086 -14.148 -15.016 1 94.62 366 ALA B N 1
ATOM 6491 C CA . ALA B 1 366 ? 11.125 -13.695 -15.938 1 94.62 366 ALA B CA 1
ATOM 6492 C C . ALA B 1 366 ? 11.336 -12.188 -15.82 1 94.62 366 ALA B C 1
ATOM 6494 O O . ALA B 1 366 ? 12.477 -11.719 -15.773 1 94.62 366 ALA B O 1
ATOM 6495 N N . ASP B 1 367 ? 10.242 -11.445 -15.758 1 92.25 367 ASP B N 1
ATOM 6496 C CA . ASP B 1 367 ? 10.336 -9.992 -15.68 1 92.25 367 ASP B CA 1
ATOM 6497 C C . ASP B 1 367 ? 10.977 -9.555 -14.359 1 92.25 367 ASP B C 1
ATOM 6499 O O . ASP B 1 367 ? 11.625 -8.508 -14.297 1 92.25 367 ASP B O 1
ATOM 6503 N N . ALA B 1 368 ? 10.82 -10.352 -13.32 1 94.12 368 ALA B N 1
ATOM 6504 C CA . ALA B 1 368 ? 11.445 -10.062 -12.031 1 94.12 368 ALA B CA 1
ATOM 6505 C C . ALA B 1 368 ? 12.93 -10.391 -12.062 1 94.12 368 ALA B C 1
ATOM 6507 O O . ALA B 1 368 ? 13.672 -10.008 -11.156 1 94.12 368 ALA B O 1
ATOM 6508 N N . GLY B 1 369 ? 13.359 -11.102 -13.07 1 95.56 369 GLY B N 1
ATOM 6509 C CA . GLY B 1 369 ? 14.758 -11.477 -13.211 1 95.56 369 GLY B CA 1
ATOM 6510 C C . GLY B 1 369 ? 15.109 -12.75 -12.469 1 95.56 369 GLY B C 1
ATOM 6511 O O . GLY B 1 369 ? 16.281 -13.039 -12.242 1 95.56 369 GLY B O 1
ATOM 6512 N N . ALA B 1 370 ? 14.117 -13.516 -12.078 1 97.75 370 ALA B N 1
ATOM 6513 C CA . ALA B 1 370 ? 14.352 -14.703 -11.266 1 97.75 370 ALA B CA 1
ATOM 6514 C C . ALA B 1 370 ? 14.227 -15.969 -12.094 1 97.75 370 ALA B C 1
ATOM 6516 O O . ALA B 1 370 ? 14.023 -17.062 -11.555 1 97.75 370 ALA B O 1
ATOM 6517 N N . GLY B 1 371 ? 14.305 -15.828 -13.352 1 97.75 371 GLY B N 1
ATOM 6518 C CA . GLY B 1 371 ? 14.219 -16.984 -14.234 1 97.75 371 GLY B CA 1
ATOM 6519 C C . GLY B 1 371 ? 13.984 -16.609 -15.688 1 97.75 371 GLY B C 1
ATOM 6520 O O . GLY B 1 371 ? 14.148 -15.453 -16.062 1 97.75 371 GLY B O 1
ATOM 6521 N N . VAL B 1 372 ? 13.719 -17.672 -16.453 1 97.25 372 VAL B N 1
ATOM 6522 C CA . VAL B 1 372 ? 13.406 -17.484 -17.875 1 97.25 372 VAL B CA 1
ATOM 6523 C C . VAL B 1 372 ? 12.094 -18.188 -18.203 1 97.25 372 VAL B C 1
ATOM 6525 O O . VAL B 1 372 ? 11.641 -19.062 -17.469 1 97.25 372 VAL B O 1
ATOM 6528 N N . VAL B 1 373 ? 11.469 -17.734 -19.219 1 94.75 373 VAL B N 1
ATOM 6529 C CA . VAL B 1 373 ? 10.211 -18.328 -19.656 1 94.75 373 VAL B CA 1
ATOM 6530 C C . VAL B 1 373 ? 10.305 -18.703 -21.141 1 94.75 373 VAL B C 1
ATOM 6532 O O . VAL B 1 373 ? 10.758 -17.906 -21.953 1 94.75 373 VAL B O 1
ATOM 6535 N N . GLY B 1 374 ? 9.977 -19.906 -21.438 1 92.19 374 GLY B N 1
ATOM 6536 C CA . GLY B 1 374 ? 9.875 -20.359 -22.812 1 92.19 374 GLY B CA 1
ATOM 6537 C C . GLY B 1 374 ? 8.531 -20.047 -23.438 1 92.19 374 GLY B C 1
ATOM 6538 O O . GLY B 1 374 ? 7.66 -19.453 -22.812 1 92.19 374 GLY B O 1
ATOM 6539 N N . ALA B 1 375 ? 8.391 -20.453 -24.656 1 87.38 375 ALA B N 1
ATOM 6540 C CA . ALA B 1 375 ? 7.141 -20.25 -25.375 1 87.38 375 ALA B CA 1
ATOM 6541 C C . ALA B 1 375 ? 6.012 -21.078 -24.766 1 87.38 375 ALA B C 1
ATOM 6543 O O . ALA B 1 375 ? 6.238 -22.172 -24.266 1 87.38 375 ALA B O 1
ATOM 6544 N N . THR B 1 376 ? 4.848 -20.484 -24.812 1 83.31 376 THR B N 1
ATOM 6545 C CA . THR B 1 376 ? 3.699 -21.266 -24.375 1 83.31 376 THR B CA 1
ATOM 6546 C C . THR B 1 376 ? 3.578 -22.547 -25.188 1 83.31 376 THR B C 1
ATOM 6548 O O . THR B 1 376 ? 3.658 -22.516 -26.422 1 83.31 376 THR B O 1
ATOM 6551 N N . GLY B 1 377 ? 3.439 -23.609 -24.531 1 79.81 377 GLY B N 1
ATOM 6552 C CA . GLY B 1 377 ? 3.363 -24.891 -25.203 1 79.81 377 GLY B CA 1
ATOM 6553 C C . GLY B 1 377 ? 4.723 -25.469 -25.562 1 79.81 377 GLY B C 1
ATOM 6554 O O . GLY B 1 377 ? 4.824 -26.594 -26.047 1 79.81 377 GLY B O 1
ATOM 6555 N N . GLY B 1 378 ? 5.723 -24.656 -25.25 1 83.12 378 GLY B N 1
ATOM 6556 C CA . GLY B 1 378 ? 7.07 -25.125 -25.531 1 83.12 378 GLY B CA 1
ATOM 6557 C C . GLY B 1 378 ? 7.609 -26.062 -24.484 1 83.12 378 GLY B C 1
ATOM 6558 O O . GLY B 1 378 ? 6.902 -26.406 -23.531 1 83.12 378 GLY B O 1
ATOM 6559 N N . TRP B 1 379 ? 8.898 -26.5 -24.781 1 87 379 TRP B N 1
ATOM 6560 C CA . TRP B 1 379 ? 9.477 -27.453 -23.859 1 87 379 TRP B CA 1
ATOM 6561 C C . TRP B 1 379 ? 10.93 -27.109 -23.547 1 87 379 TRP B C 1
ATOM 6563 O O . TRP B 1 379 ? 11.492 -26.188 -24.141 1 87 379 TRP B O 1
ATOM 6573 N N . VAL B 1 380 ? 11.469 -27.938 -22.703 1 92.5 380 VAL B N 1
ATOM 6574 C CA . VAL B 1 380 ? 12.742 -27.641 -22.047 1 92.5 380 VAL B CA 1
ATOM 6575 C C . VAL B 1 380 ? 13.836 -27.484 -23.094 1 92.5 380 VAL B C 1
ATOM 6577 O O . VAL B 1 380 ? 13.93 -28.297 -24.016 1 92.5 380 VAL B O 1
ATOM 6580 N N . GLN B 1 381 ? 14.594 -26.484 -22.984 1 95.81 381 GLN B N 1
ATOM 6581 C CA . GLN B 1 381 ? 15.758 -26.203 -23.828 1 95.81 381 GLN B CA 1
ATOM 6582 C C . GLN B 1 381 ? 17.047 -26.219 -23.016 1 95.81 381 GLN B C 1
ATOM 6584 O O . GLN B 1 381 ? 17.156 -25.516 -22 1 95.81 381 GLN B O 1
ATOM 6589 N N . ALA B 1 382 ? 18 -26.953 -23.547 1 96.5 382 ALA B N 1
ATOM 6590 C CA . ALA B 1 382 ? 19.25 -27.141 -22.812 1 96.5 382 ALA B CA 1
ATOM 6591 C C . ALA B 1 382 ? 19.953 -25.812 -22.562 1 96.5 382 ALA B C 1
ATOM 6593 O O . ALA B 1 382 ? 20.516 -25.594 -21.484 1 96.5 382 ALA B O 1
ATOM 6594 N N . ASN B 1 383 ? 19.891 -24.953 -23.531 1 96.44 383 ASN B N 1
ATOM 6595 C CA . ASN B 1 383 ? 20.594 -23.672 -23.406 1 96.44 383 ASN B CA 1
ATOM 6596 C C . ASN B 1 383 ? 19.984 -22.781 -22.328 1 96.44 383 ASN B C 1
ATOM 6598 O O . ASN B 1 383 ? 20.688 -22.047 -21.641 1 96.44 383 ASN B O 1
ATOM 6602 N N . GLU B 1 384 ? 18.656 -22.828 -22.219 1 97.06 384 GLU B N 1
ATOM 6603 C CA . GLU B 1 384 ? 17.984 -22.047 -21.188 1 97.06 384 GLU B CA 1
ATOM 6604 C C . GLU B 1 384 ? 18.328 -22.562 -19.797 1 97.06 384 GLU B C 1
ATOM 6606 O O . GLU B 1 384 ? 18.516 -21.766 -18.859 1 97.06 384 GLU B O 1
ATOM 6611 N N . VAL B 1 385 ? 18.391 -23.875 -19.672 1 97.88 385 VAL B N 1
ATOM 6612 C CA . VAL B 1 385 ? 18.75 -24.484 -18.391 1 97.88 385 VAL B CA 1
ATOM 6613 C C . VAL B 1 385 ? 20.172 -24.094 -18 1 97.88 385 VAL B C 1
ATOM 6615 O O . VAL B 1 385 ? 20.422 -23.641 -16.891 1 97.88 385 VAL B O 1
ATOM 6618 N N . LEU B 1 386 ? 21.078 -24.203 -18.938 1 97.38 386 LEU B N 1
ATOM 6619 C CA . LEU B 1 386 ? 22.469 -23.875 -18.672 1 97.38 386 LEU B CA 1
ATOM 6620 C C . LEU B 1 386 ? 22.625 -22.391 -18.312 1 97.38 386 LEU B C 1
ATOM 6622 O O . LEU B 1 386 ? 23.406 -22.047 -17.422 1 97.38 386 LEU B O 1
ATOM 6626 N N . GLU B 1 387 ? 21.891 -21.594 -18.984 1 97.56 387 GLU B N 1
ATOM 6627 C CA . GLU B 1 387 ? 21.938 -20.156 -18.719 1 97.56 387 GLU B CA 1
ATOM 6628 C C . GLU B 1 387 ? 21.562 -19.859 -17.266 1 97.56 387 GLU B C 1
ATOM 6630 O O . GLU B 1 387 ? 22.281 -19.141 -16.562 1 97.56 387 GLU B O 1
ATOM 6635 N N . VAL B 1 388 ? 20.5 -20.406 -16.797 1 98.12 388 VAL B N 1
ATOM 6636 C CA . VAL B 1 388 ? 20 -20.125 -15.461 1 98.12 388 VAL B CA 1
ATOM 6637 C C . VAL B 1 388 ? 20.938 -20.734 -14.422 1 98.12 388 VAL B C 1
ATOM 6639 O O . VAL B 1 388 ? 21.203 -20.125 -13.383 1 98.12 388 VAL B O 1
ATOM 6642 N N . VAL B 1 389 ? 21.516 -21.906 -14.727 1 97.62 389 VAL B N 1
ATOM 6643 C CA . VAL B 1 389 ? 22.375 -22.609 -13.797 1 97.62 389 VAL B CA 1
ATOM 6644 C C . VAL B 1 389 ? 23.703 -21.859 -13.648 1 97.62 389 VAL B C 1
ATOM 6646 O O . VAL B 1 389 ? 24.281 -21.828 -12.562 1 97.62 389 VAL B O 1
ATOM 6649 N N . THR B 1 390 ? 24.156 -21.188 -14.703 1 96.62 390 THR B N 1
ATOM 6650 C CA . THR B 1 390 ? 25.5 -20.625 -14.711 1 96.62 390 THR B CA 1
ATOM 6651 C C . THR B 1 390 ? 25.484 -19.141 -14.406 1 96.62 390 THR B C 1
ATOM 6653 O O . THR B 1 390 ? 26.484 -18.578 -13.945 1 96.62 390 THR B O 1
ATOM 6656 N N . ASN B 1 391 ? 24.453 -18.484 -14.742 1 97.56 391 ASN B N 1
ATOM 6657 C CA . ASN B 1 391 ? 24.344 -17.047 -14.516 1 97.56 391 ASN B CA 1
ATOM 6658 C C . ASN B 1 391 ? 23.828 -16.75 -13.109 1 97.56 391 ASN B C 1
ATOM 6660 O O . ASN B 1 391 ? 22.641 -16.938 -12.82 1 97.56 391 ASN B O 1
ATOM 6664 N N . PRO B 1 392 ? 24.625 -16.219 -12.273 1 97.25 392 PRO B N 1
ATOM 6665 C CA . PRO B 1 392 ? 24.266 -16.047 -10.867 1 97.25 392 PRO B CA 1
ATOM 6666 C C . PRO B 1 392 ? 23.188 -14.969 -10.672 1 97.25 392 PRO B C 1
ATOM 6668 O O . PRO B 1 392 ? 22.609 -14.859 -9.594 1 97.25 392 PRO B O 1
ATOM 6671 N N . ALA B 1 393 ? 22.938 -14.18 -11.672 1 97.31 393 ALA B N 1
ATOM 6672 C CA . ALA B 1 393 ? 21.984 -13.078 -11.555 1 97.31 393 ALA B CA 1
ATOM 6673 C C . ALA B 1 393 ? 20.578 -13.594 -11.211 1 97.31 393 ALA B C 1
ATOM 6675 O O . ALA B 1 393 ? 19.859 -12.961 -10.438 1 97.31 393 ALA B O 1
ATOM 6676 N N . TYR B 1 394 ? 20.234 -14.719 -11.758 1 98.19 394 TYR B N 1
ATOM 6677 C CA . TYR B 1 394 ? 18.906 -15.281 -11.516 1 98.19 394 TYR B CA 1
ATOM 6678 C C . TYR B 1 394 ? 18.75 -15.727 -10.062 1 98.19 394 TYR B C 1
ATOM 6680 O O . TYR B 1 394 ? 17.75 -15.438 -9.414 1 98.19 394 TYR B O 1
ATOM 6688 N N . ALA B 1 395 ? 19.781 -16.406 -9.617 1 97.94 395 ALA B N 1
ATOM 6689 C CA . ALA B 1 395 ? 19.75 -16.859 -8.234 1 97.94 395 ALA B CA 1
ATOM 6690 C C . ALA B 1 395 ? 19.734 -15.688 -7.262 1 97.94 395 ALA B C 1
ATOM 6692 O O . ALA B 1 395 ? 19.016 -15.711 -6.258 1 97.94 395 ALA B O 1
ATOM 6693 N N . LYS B 1 396 ? 20.516 -14.688 -7.555 1 96.25 396 LYS B N 1
ATOM 6694 C CA . LYS B 1 396 ? 20.562 -13.5 -6.711 1 96.25 396 LYS B CA 1
ATOM 6695 C C . LYS B 1 396 ? 19.188 -12.844 -6.613 1 96.25 396 LYS B C 1
ATOM 6697 O O . LYS B 1 396 ? 18.75 -12.461 -5.523 1 96.25 396 LYS B O 1
ATOM 6702 N N . ARG B 1 397 ? 18.516 -12.758 -7.719 1 96.75 397 ARG B N 1
ATOM 6703 C CA . ARG B 1 397 ? 17.188 -12.156 -7.75 1 96.75 397 ARG B CA 1
ATOM 6704 C C . ARG B 1 397 ? 16.172 -13.023 -7.016 1 96.75 397 ARG B C 1
ATOM 6706 O O . ARG B 1 397 ? 15.328 -12.516 -6.27 1 96.75 397 ARG B O 1
ATOM 6713 N N . ALA B 1 398 ? 16.234 -14.273 -7.246 1 97.56 398 ALA B N 1
ATOM 6714 C CA . ALA B 1 398 ? 15.336 -15.188 -6.543 1 97.56 398 ALA B CA 1
ATOM 6715 C C . ALA B 1 398 ? 15.523 -15.086 -5.031 1 97.56 398 ALA B C 1
ATOM 6717 O O . ALA B 1 398 ? 14.555 -15.109 -4.277 1 97.56 398 ALA B O 1
ATOM 6718 N N . GLN B 1 399 ? 16.719 -14.953 -4.629 1 95.81 399 GLN B N 1
ATOM 6719 C CA . GLN B 1 399 ? 17.016 -14.812 -3.207 1 95.81 399 GLN B CA 1
ATOM 6720 C C . GLN B 1 399 ? 16.469 -13.492 -2.666 1 95.81 399 GLN B C 1
ATOM 6722 O O . GLN B 1 399 ? 16.016 -13.422 -1.521 1 95.81 399 GLN B O 1
ATOM 6727 N N . SER B 1 400 ? 16.562 -12.461 -3.49 1 94.88 400 SER B N 1
ATOM 6728 C CA . SER B 1 400 ? 15.953 -11.188 -3.1 1 94.88 400 SER B CA 1
ATOM 6729 C C . SER B 1 400 ? 14.453 -11.336 -2.877 1 94.88 400 SER B C 1
ATOM 6731 O O . SER B 1 400 ? 13.914 -10.812 -1.898 1 94.88 400 SER B O 1
ATOM 6733 N N . ILE B 1 401 ? 13.836 -12.062 -3.746 1 95.75 401 ILE B N 1
ATOM 6734 C CA . ILE B 1 401 ? 12.398 -12.281 -3.625 1 95.75 401 ILE B CA 1
ATOM 6735 C C . ILE B 1 401 ? 12.109 -13.086 -2.361 1 95.75 401 ILE B C 1
ATOM 6737 O O . ILE B 1 401 ? 11.148 -12.797 -1.64 1 95.75 401 ILE B O 1
ATOM 6741 N N . ALA B 1 402 ? 12.945 -14.039 -2.094 1 93.75 402 ALA B N 1
ATOM 6742 C CA . ALA B 1 402 ? 12.781 -14.859 -0.894 1 93.75 402 ALA B CA 1
ATOM 6743 C C . ALA B 1 402 ? 12.852 -14 0.366 1 93.75 402 ALA B C 1
ATOM 6745 O O . ALA B 1 402 ? 12.047 -14.164 1.284 1 93.75 402 ALA B O 1
ATOM 6746 N N . ARG B 1 403 ? 13.742 -13.094 0.369 1 91.31 403 ARG B N 1
ATOM 6747 C CA . ARG B 1 403 ? 13.883 -12.203 1.519 1 91.31 403 ARG B CA 1
ATOM 6748 C C . ARG B 1 403 ? 12.672 -11.289 1.654 1 91.31 403 ARG B C 1
ATOM 6750 O O . ARG B 1 403 ? 12.18 -11.055 2.762 1 91.31 403 ARG B O 1
ATOM 6757 N N . LEU B 1 404 ? 12.195 -10.805 0.535 1 91.5 404 LEU B N 1
ATOM 6758 C CA . LEU B 1 404 ? 11.008 -9.961 0.565 1 91.5 404 LEU B CA 1
ATOM 6759 C C . LEU B 1 404 ? 9.797 -10.75 1.07 1 91.5 404 LEU B C 1
ATOM 6761 O O . LEU B 1 404 ? 8.992 -10.219 1.839 1 91.5 404 LEU B O 1
ATOM 6765 N N . PHE B 1 405 ? 9.711 -11.969 0.633 1 90.44 405 PHE B N 1
ATOM 6766 C CA . PHE B 1 405 ? 8.609 -12.828 1.048 1 90.44 405 PHE B CA 1
ATOM 6767 C C . PHE B 1 405 ? 8.516 -12.906 2.568 1 90.44 405 PHE B C 1
ATOM 6769 O O . PHE B 1 405 ? 7.426 -12.852 3.135 1 90.44 405 PHE B O 1
ATOM 6776 N N . LYS B 1 406 ? 9.586 -12.953 3.158 1 85.75 406 LYS B N 1
ATOM 6777 C CA . LYS B 1 406 ? 9.633 -13.094 4.609 1 85.75 406 LYS B CA 1
ATOM 6778 C C . LYS B 1 406 ? 9.133 -11.836 5.309 1 85.75 406 LYS B C 1
ATOM 6780 O O . LYS B 1 406 ? 8.648 -11.898 6.438 1 85.75 406 LYS B O 1
ATOM 6785 N N . GLY B 1 407 ? 9.133 -10.758 4.594 1 85.12 407 GLY B N 1
ATOM 6786 C CA . GLY B 1 407 ? 8.773 -9.484 5.191 1 85.12 407 GLY B CA 1
ATOM 6787 C C . GLY B 1 407 ? 7.312 -9.125 5.016 1 85.12 407 GLY B C 1
ATOM 6788 O O . GLY B 1 407 ? 6.859 -8.086 5.492 1 85.12 407 GLY B O 1
ATOM 6789 N N . PHE B 1 408 ? 6.477 -9.969 4.402 1 90.69 408 PHE B N 1
ATOM 6790 C CA . PHE B 1 408 ? 5.105 -9.578 4.098 1 90.69 408 PHE B CA 1
ATOM 6791 C C . PHE B 1 408 ? 4.121 -10.281 5.027 1 90.69 408 PHE B C 1
ATOM 6793 O O . PHE B 1 408 ? 2.906 -10.164 4.859 1 90.69 408 PHE B O 1
ATOM 6800 N N . GLY B 1 409 ? 4.523 -11.023 6.031 1 88.5 409 GLY B N 1
ATOM 6801 C CA . GLY B 1 409 ? 3.771 -11.391 7.219 1 88.5 409 GLY B CA 1
ATOM 6802 C C . GLY B 1 409 ? 2.969 -12.664 7.047 1 88.5 409 GLY B C 1
ATOM 6803 O O . GLY B 1 409 ? 2.586 -13.297 8.031 1 88.5 409 GLY B O 1
ATOM 6804 N N . GLY B 1 410 ? 2.523 -13.102 5.801 1 92 410 GLY B N 1
ATOM 6805 C CA . GLY B 1 410 ? 1.844 -14.359 5.547 1 92 410 GLY B CA 1
ATOM 6806 C C . GLY B 1 410 ? 0.494 -14.461 6.23 1 92 410 GLY B C 1
ATOM 6807 O O . GLY B 1 410 ? -0.304 -13.523 6.18 1 92 410 GLY B O 1
ATOM 6808 N N . VAL B 1 411 ? 0.239 -15.562 6.918 1 94 411 VAL B N 1
ATOM 6809 C CA . VAL B 1 411 ? -1.051 -15.875 7.527 1 94 411 VAL B CA 1
ATOM 6810 C C . VAL B 1 411 ? -1.294 -14.953 8.719 1 94 411 VAL B C 1
ATOM 6812 O O . VAL B 1 411 ? -2.434 -14.562 8.992 1 94 411 VAL B O 1
ATOM 6815 N N . SER B 1 412 ? -0.28 -14.594 9.406 1 94.06 412 SER B N 1
ATOM 6816 C CA . SER B 1 412 ? -0.426 -13.727 10.57 1 94.06 412 SER B CA 1
ATOM 6817 C C . SER B 1 412 ? -0.961 -12.359 10.18 1 94.06 412 SER B C 1
ATOM 6819 O O . SER B 1 412 ? -1.891 -11.844 10.805 1 94.06 412 SER B O 1
ATOM 6821 N N . LYS B 1 413 ? -0.357 -11.812 9.148 1 93.56 413 LYS B N 1
ATOM 6822 C CA . LYS B 1 413 ? -0.83 -10.516 8.672 1 93.56 413 LYS B CA 1
ATOM 6823 C C . LYS B 1 413 ? -2.279 -10.602 8.203 1 93.56 413 LYS B C 1
ATOM 6825 O O . LYS B 1 413 ? -3.084 -9.711 8.484 1 93.56 413 LYS B O 1
ATOM 6830 N N . ALA B 1 414 ? -2.557 -11.625 7.465 1 96.31 414 ALA B N 1
ATOM 6831 C CA . ALA B 1 414 ? -3.928 -11.82 6.996 1 96.31 414 ALA B CA 1
ATOM 6832 C C . ALA B 1 414 ? -4.906 -11.867 8.164 1 96.31 414 ALA B C 1
ATOM 6834 O O . ALA B 1 414 ? -5.949 -11.211 8.133 1 96.31 414 ALA B O 1
ATOM 6835 N N . ALA B 1 415 ? -4.559 -12.633 9.18 1 96.94 415 ALA B N 1
ATOM 6836 C CA . ALA B 1 415 ? -5.406 -12.758 10.359 1 96.94 415 ALA B CA 1
ATOM 6837 C C . ALA B 1 415 ? -5.566 -11.414 11.062 1 96.94 415 ALA B C 1
ATOM 6839 O O . ALA B 1 415 ? -6.672 -11.055 11.484 1 96.94 415 ALA B O 1
ATOM 6840 N N . ASP B 1 416 ? -4.488 -10.656 11.195 1 94.31 416 ASP B N 1
ATOM 6841 C CA . ASP B 1 416 ? -4.551 -9.328 11.797 1 94.31 416 ASP B CA 1
ATOM 6842 C C . ASP B 1 416 ? -5.566 -8.453 11.07 1 94.31 416 ASP B C 1
ATOM 6844 O O . ASP B 1 416 ? -6.398 -7.797 11.703 1 94.31 416 ASP B O 1
ATOM 6848 N N . LEU B 1 417 ? -5.473 -8.461 9.797 1 95 417 LEU B N 1
ATOM 6849 C CA . LEU B 1 417 ? -6.324 -7.602 8.984 1 95 417 LEU B CA 1
ATOM 6850 C C . LEU B 1 417 ? -7.785 -8.031 9.078 1 95 417 LEU B C 1
ATOM 6852 O O . LEU B 1 417 ? -8.68 -7.188 9.125 1 95 417 LEU B O 1
ATOM 6856 N N . LEU B 1 418 ? -7.988 -9.312 9.094 1 96.62 418 LEU B N 1
ATOM 6857 C CA . LEU B 1 418 ? -9.359 -9.805 9.219 1 96.62 418 LEU B CA 1
ATOM 6858 C C . LEU B 1 418 ? -9.945 -9.43 10.578 1 96.62 418 LEU B C 1
ATOM 6860 O O . LEU B 1 418 ? -11.125 -9.102 10.68 1 96.62 418 LEU B O 1
ATOM 6864 N N . GLU B 1 419 ? -9.156 -9.516 11.625 1 95.06 419 GLU B N 1
ATOM 6865 C CA . GLU B 1 419 ? -9.602 -9.109 12.953 1 95.06 419 GLU B CA 1
ATOM 6866 C C . GLU B 1 419 ? -9.984 -7.629 12.977 1 95.06 419 GLU B C 1
ATOM 6868 O O . GLU B 1 419 ? -11.008 -7.254 13.555 1 95.06 419 GLU B O 1
ATOM 6873 N N . ILE B 1 420 ? -9.172 -6.82 12.32 1 91.62 420 ILE B N 1
ATOM 6874 C CA . ILE B 1 420 ? -9.461 -5.395 12.211 1 91.62 420 ILE B CA 1
ATOM 6875 C C . ILE B 1 420 ? -10.75 -5.191 11.422 1 91.62 420 ILE B C 1
ATOM 6877 O O . ILE B 1 420 ? -11.594 -4.367 11.797 1 91.62 420 ILE B O 1
ATOM 6881 N N . GLY B 1 421 ? -10.859 -5.969 10.336 1 91.19 421 GLY B N 1
ATOM 6882 C CA . GLY B 1 421 ? -12.062 -5.895 9.523 1 91.19 421 GLY B CA 1
ATOM 6883 C C . GLY B 1 421 ? -13.32 -6.285 10.281 1 91.19 421 GLY B C 1
ATOM 6884 O O . GLY B 1 421 ? -14.359 -5.629 10.156 1 91.19 421 GLY B O 1
ATOM 6885 N N . ALA B 1 422 ? -13.219 -7.277 11.094 1 92.81 422 ALA B N 1
ATOM 6886 C CA . ALA B 1 422 ? -14.359 -7.77 11.867 1 92.81 422 ALA B CA 1
ATOM 6887 C C . ALA B 1 422 ? -14.82 -6.73 12.883 1 92.81 422 ALA B C 1
ATOM 6889 O O . ALA B 1 422 ? -15.992 -6.707 13.266 1 92.81 422 ALA B O 1
ATOM 6890 N N . LYS B 1 423 ? -13.93 -5.84 13.273 1 89.75 423 LYS B N 1
ATOM 6891 C CA . LYS B 1 423 ? -14.266 -4.801 14.242 1 89.75 423 LYS B CA 1
ATOM 6892 C C . LYS B 1 423 ? -14.828 -3.562 13.547 1 89.75 423 LYS B C 1
ATOM 6894 O O . LYS B 1 423 ? -15.273 -2.621 14.211 1 89.75 423 LYS B O 1
ATOM 6899 N N . GLY B 1 424 ? -14.742 -3.539 12.289 1 87.38 424 GLY B N 1
ATOM 6900 C CA . GLY B 1 424 ? -15.289 -2.422 11.539 1 87.38 424 GLY B CA 1
ATOM 6901 C C . GLY B 1 424 ? -14.32 -1.267 11.391 1 87.38 424 GLY B C 1
ATOM 6902 O O . GLY B 1 424 ? -14.727 -0.144 11.078 1 87.38 424 GLY B O 1
ATOM 6903 N N . ASP B 1 425 ? -13.031 -1.476 11.594 1 89 425 ASP B N 1
ATOM 6904 C CA . ASP B 1 425 ? -12.047 -0.396 11.602 1 89 425 ASP B CA 1
ATOM 6905 C C . ASP B 1 425 ? -11.508 -0.13 10.203 1 89 425 ASP B C 1
ATOM 6907 O O . ASP B 1 425 ? -10.906 0.919 9.953 1 89 425 ASP B O 1
ATOM 6911 N N . LEU B 1 426 ? -11.797 -0.977 9.273 1 89.94 426 LEU B N 1
ATOM 6912 C CA . LEU B 1 426 ? -11.227 -0.828 7.941 1 89.94 426 LEU B CA 1
ATOM 6913 C C . LEU B 1 426 ? -11.984 0.229 7.141 1 89.94 426 LEU B C 1
ATOM 6915 O O . LEU B 1 426 ? -11.531 0.639 6.07 1 89.94 426 LEU B O 1
ATOM 6919 N N . ALA B 1 427 ? -13.133 0.638 7.66 1 89.44 427 ALA B N 1
ATOM 6920 C CA . ALA B 1 427 ? -13.906 1.662 6.957 1 89.44 427 ALA B CA 1
ATOM 6921 C C . ALA B 1 427 ? -13.07 2.926 6.75 1 89.44 427 ALA B C 1
ATOM 6923 O O . ALA B 1 427 ? -13.242 3.633 5.754 1 89.44 427 ALA B O 1
ATOM 6924 N N . LEU B 1 428 ? -12.148 3.168 7.637 1 92.62 428 LEU B N 1
ATOM 6925 C CA . LEU B 1 428 ? -11.273 4.336 7.586 1 92.62 428 LEU B CA 1
ATOM 6926 C C . LEU B 1 428 ? -10.297 4.234 6.422 1 92.62 428 LEU B C 1
ATOM 6928 O O . LEU B 1 428 ? -9.719 5.242 6 1 92.62 428 LEU B O 1
ATOM 6932 N N . LEU B 1 429 ? -10.133 3.041 5.879 1 94.94 429 LEU B N 1
ATOM 6933 C CA . LEU B 1 429 ? -9.133 2.807 4.84 1 94.94 429 LEU B CA 1
ATOM 6934 C C . LEU B 1 429 ? -9.766 2.891 3.453 1 94.94 429 LEU B C 1
ATOM 6936 O O . LEU B 1 429 ? -9.07 2.781 2.441 1 94.94 429 LEU B O 1
ATOM 6940 N N . GLN B 1 430 ? -11.078 3.127 3.396 1 94.06 430 GLN B N 1
ATOM 6941 C CA . GLN B 1 430 ? -11.758 3.236 2.111 1 94.06 430 GLN B CA 1
ATOM 6942 C C . GLN B 1 430 ? -11.359 4.512 1.379 1 94.06 430 GLN B C 1
ATOM 6944 O O . GLN B 1 430 ? -11.391 5.602 1.953 1 94.06 430 GLN B O 1
ATOM 6949 N N . THR B 1 431 ? -10.953 4.371 0.146 1 95.12 431 THR B N 1
ATOM 6950 C CA . THR B 1 431 ? -10.594 5.547 -0.642 1 95.12 431 THR B CA 1
ATOM 6951 C C . THR B 1 431 ? -11.836 6.379 -0.967 1 95.12 431 THR B C 1
ATOM 6953 O O . THR B 1 431 ? -12.922 5.832 -1.152 1 95.12 431 THR B O 1
ATOM 6956 N N . PRO B 1 432 ? -11.641 7.703 -1.08 1 93.88 432 PRO B N 1
ATOM 6957 C CA . PRO B 1 432 ? -12.773 8.562 -1.428 1 93.88 432 PRO B CA 1
ATOM 6958 C C . PRO B 1 432 ? -13.43 8.164 -2.746 1 93.88 432 PRO B C 1
ATOM 6960 O O . PRO B 1 432 ? -14.648 8.281 -2.889 1 93.88 432 PRO B O 1
ATOM 6963 N N . THR B 1 433 ? -12.703 7.621 -3.662 1 92.5 433 THR B N 1
ATOM 6964 C CA . THR B 1 433 ? -13.227 7.246 -4.969 1 92.5 433 THR B CA 1
ATOM 6965 C C . THR B 1 433 ? -14.125 6.02 -4.855 1 92.5 433 THR B C 1
ATOM 6967 O O . THR B 1 433 ? -14.93 5.742 -5.754 1 92.5 433 THR B O 1
ATOM 6970 N N . ASP B 1 434 ? -14.031 5.25 -3.766 1 90.81 434 ASP B N 1
ATOM 6971 C CA . ASP B 1 434 ? -14.75 3.988 -3.641 1 90.81 434 ASP B CA 1
ATOM 6972 C C . ASP B 1 434 ? -16.047 4.172 -2.863 1 90.81 434 ASP B C 1
ATOM 6974 O O . ASP B 1 434 ? -16.734 3.197 -2.555 1 90.81 434 ASP B O 1
ATOM 6978 N N . ARG B 1 435 ? -16.391 5.383 -2.561 1 89.12 435 ARG B N 1
ATOM 6979 C CA . ARG B 1 435 ? -17.562 5.613 -1.729 1 89.12 435 ARG B CA 1
ATOM 6980 C C . ARG B 1 435 ? -18.844 5.422 -2.531 1 89.12 435 ARG B C 1
ATOM 6982 O O . ARG B 1 435 ? -19.875 5.031 -1.978 1 89.12 435 ARG B O 1
ATOM 6989 N N . SER B 1 436 ? -18.797 5.781 -3.842 1 87.88 436 SER B N 1
ATOM 6990 C CA . SER B 1 436 ? -19.953 5.66 -4.73 1 87.88 436 SER B CA 1
ATOM 6991 C C . SER B 1 436 ? -19.531 5.746 -6.191 1 87.88 436 SER B C 1
ATOM 6993 O O . SER B 1 436 ? -18.375 6.066 -6.496 1 87.88 436 SER B O 1
ATOM 6995 N N . LEU B 1 437 ? -20.453 5.402 -7.012 1 86.94 437 LEU B N 1
ATOM 6996 C CA . LEU B 1 437 ? -20.203 5.566 -8.438 1 86.94 437 LEU B CA 1
ATOM 6997 C C . LEU B 1 437 ? -19.938 7.027 -8.781 1 86.94 437 LEU B C 1
ATOM 6999 O O . LEU B 1 437 ? -19.062 7.332 -9.594 1 86.94 437 LEU B O 1
ATOM 7003 N N . LYS B 1 438 ? -20.734 7.883 -8.172 1 89.62 438 LYS B N 1
ATOM 7004 C CA . LYS B 1 438 ? -20.562 9.32 -8.383 1 89.62 438 LYS B CA 1
ATOM 7005 C C . LYS B 1 438 ? -19.188 9.773 -7.945 1 89.62 438 LYS B C 1
ATOM 7007 O O . LYS B 1 438 ? -18.516 10.523 -8.664 1 89.62 438 LYS B O 1
ATOM 7012 N N . ALA B 1 439 ? -18.766 9.297 -6.801 1 91.69 439 ALA B N 1
ATOM 7013 C CA . ALA B 1 439 ? -17.438 9.648 -6.301 1 91.69 439 ALA B CA 1
ATOM 7014 C C . ALA B 1 439 ? -16.344 9.125 -7.234 1 91.69 439 ALA B C 1
ATOM 7016 O O . ALA B 1 439 ? -15.375 9.828 -7.523 1 91.69 439 ALA B O 1
ATOM 7017 N N . TRP B 1 440 ? -16.578 7.859 -7.688 1 90.19 440 TRP B N 1
ATOM 7018 C CA . TRP B 1 440 ? -15.617 7.273 -8.625 1 90.19 440 TRP B CA 1
ATOM 7019 C C . TRP B 1 440 ? -15.5 8.117 -9.883 1 90.19 440 TRP B C 1
ATOM 7021 O O . TRP B 1 440 ? -14.398 8.398 -10.352 1 90.19 440 TRP B O 1
ATOM 7031 N N . PHE B 1 441 ? -16.562 8.617 -10.445 1 90.38 441 PHE B N 1
ATOM 7032 C CA . PHE B 1 441 ? -16.609 9.391 -11.68 1 90.38 441 PHE B CA 1
ATOM 7033 C C . PHE B 1 441 ? -15.992 10.773 -11.477 1 90.38 441 PHE B C 1
ATOM 7035 O O . PHE B 1 441 ? -15.156 11.211 -12.266 1 90.38 441 PHE B O 1
ATOM 7042 N N . LEU B 1 442 ? -16.312 11.414 -10.375 1 93.88 442 LEU B N 1
ATOM 7043 C CA . LEU B 1 442 ? -15.938 12.805 -10.148 1 93.88 442 LEU B CA 1
ATOM 7044 C C . LEU B 1 442 ? -14.5 12.906 -9.648 1 93.88 442 LEU B C 1
ATOM 7046 O O . LEU B 1 442 ? -13.734 13.758 -10.117 1 93.88 442 LEU B O 1
ATOM 7050 N N . LEU B 1 443 ? -14.117 12.062 -8.758 1 93.94 443 LEU B N 1
ATOM 7051 C CA . LEU B 1 443 ? -12.812 12.195 -8.125 1 93.94 443 LEU B CA 1
ATOM 7052 C C . LEU B 1 443 ? -11.711 11.633 -9.023 1 93.94 443 LEU B C 1
ATOM 7054 O O . LEU B 1 443 ? -10.531 11.922 -8.82 1 93.94 443 LEU B O 1
ATOM 7058 N N . ASN B 1 444 ? -12.109 10.875 -10.023 1 90.19 444 ASN B N 1
ATOM 7059 C CA . ASN B 1 444 ? -11.133 10.469 -11.039 1 90.19 444 ASN B CA 1
ATOM 7060 C C . ASN B 1 444 ? -11.039 11.492 -12.164 1 90.19 444 ASN B C 1
ATOM 7062 O O . ASN B 1 444 ? -10.242 11.328 -13.094 1 90.19 444 ASN B O 1
ATOM 7066 N N . GLY B 1 445 ? -11.828 12.508 -12.141 1 90.38 445 GLY B N 1
ATOM 7067 C CA . GLY B 1 445 ? -11.711 13.633 -13.047 1 90.38 445 GLY B CA 1
ATOM 7068 C C . GLY B 1 445 ? -12.359 13.383 -14.398 1 90.38 445 GLY B C 1
ATOM 7069 O O . GLY B 1 445 ? -12.008 14.023 -15.391 1 90.38 445 GLY B O 1
ATOM 7070 N N . TYR B 1 446 ? -13.25 12.414 -14.477 1 88.38 446 TYR B N 1
ATOM 7071 C CA . TYR B 1 446 ? -13.867 12.102 -15.766 1 88.38 446 TYR B CA 1
ATOM 7072 C C . TYR B 1 446 ? -14.727 13.266 -16.25 1 88.38 446 TYR B C 1
ATOM 7074 O O . TYR B 1 446 ? -14.836 13.508 -17.453 1 88.38 446 TYR B O 1
ATOM 7082 N N . ASP B 1 447 ? -15.391 13.977 -15.352 1 91.38 447 ASP B N 1
ATOM 7083 C CA . ASP B 1 447 ? -16.156 15.156 -15.734 1 91.38 447 ASP B CA 1
ATOM 7084 C C . ASP B 1 447 ? -15.25 16.25 -16.281 1 91.38 447 ASP B C 1
ATOM 7086 O O . ASP B 1 447 ? -15.586 16.922 -17.266 1 91.38 447 ASP B O 1
ATOM 7090 N N . LEU B 1 448 ? -14.133 16.375 -15.68 1 92.12 448 LEU B N 1
ATOM 7091 C CA . LEU B 1 448 ? -13.172 17.359 -16.125 1 92.12 448 LEU B CA 1
ATOM 7092 C C . LEU B 1 448 ? -12.617 17 -17.5 1 92.12 448 LEU B C 1
ATOM 7094 O O . LEU B 1 448 ? -12.391 17.891 -18.344 1 92.12 448 LEU B O 1
ATOM 7098 N N . LEU B 1 449 ? -12.328 15.773 -17.688 1 87.31 449 LEU B N 1
ATOM 7099 C CA . LEU B 1 449 ? -11.859 15.32 -18.984 1 87.31 449 LEU B CA 1
ATOM 7100 C C . LEU B 1 449 ? -12.891 15.609 -20.062 1 87.31 449 LEU B C 1
ATOM 7102 O O . LEU B 1 449 ? -12.539 16.062 -21.156 1 87.31 449 LEU B O 1
ATOM 7106 N N . LEU B 1 450 ? -14.109 15.352 -19.781 1 86.56 450 LEU B N 1
ATOM 7107 C CA . LEU B 1 450 ? -15.188 15.656 -20.719 1 86.56 450 LEU B CA 1
ATOM 7108 C C . LEU B 1 450 ? -15.234 17.141 -21.031 1 86.56 450 LEU B C 1
ATOM 7110 O O . LEU B 1 450 ? -15.375 17.531 -22.188 1 86.56 450 LEU B O 1
ATOM 7114 N N . LEU B 1 451 ? -15.086 17.891 -20.031 1 89.06 451 LEU B N 1
ATOM 7115 C CA . LEU B 1 451 ? -15.078 19.328 -20.203 1 89.06 451 LEU B CA 1
ATOM 7116 C C . LEU B 1 451 ? -13.883 19.781 -21.047 1 89.06 451 LEU B C 1
ATOM 7118 O O . LEU B 1 451 ? -14 20.672 -21.891 1 89.06 451 LEU B O 1
ATOM 7122 N N . ALA B 1 452 ? -12.758 19.172 -20.781 1 86.56 452 ALA B N 1
ATOM 7123 C CA . ALA B 1 452 ? -11.555 19.5 -21.547 1 86.56 452 ALA B CA 1
ATOM 7124 C C . ALA B 1 452 ? -11.719 19.141 -23.016 1 86.56 452 ALA B C 1
ATOM 7126 O O . ALA B 1 452 ? -11.297 19.891 -23.891 1 86.56 452 ALA B O 1
ATOM 7127 N N . VAL B 1 453 ? -12.281 18.016 -23.25 1 83.62 453 VAL B N 1
ATOM 7128 C CA . VAL B 1 453 ? -12.523 17.594 -24.625 1 83.62 453 VAL B CA 1
ATOM 7129 C C . VAL B 1 453 ? -13.484 18.562 -25.312 1 83.62 453 VAL B C 1
ATOM 7131 O O . VAL B 1 453 ? -13.242 18.984 -26.453 1 83.62 453 VAL B O 1
ATOM 7134 N N . LEU B 1 454 ? -14.508 18.938 -24.672 1 85.69 454 LEU B N 1
ATOM 7135 C CA . LEU B 1 454 ? -15.477 19.875 -25.219 1 85.69 454 LEU B CA 1
ATOM 7136 C C . LEU B 1 454 ? -14.828 21.234 -25.484 1 85.69 454 LEU B C 1
ATOM 7138 O O . LEU B 1 454 ? -15.07 21.844 -26.531 1 85.69 454 LEU B O 1
ATOM 7142 N N . ALA B 1 455 ? -14.031 21.578 -24.562 1 86.88 455 ALA B N 1
ATOM 7143 C CA . ALA B 1 455 ? -13.328 22.859 -24.719 1 86.88 455 ALA B CA 1
ATOM 7144 C C . ALA B 1 455 ? -12.375 22.812 -25.922 1 86.88 455 ALA B C 1
ATOM 7146 O O . ALA B 1 455 ? -12.266 23.781 -26.672 1 86.88 455 ALA B O 1
ATOM 7147 N N . SER B 1 456 ? -11.75 21.719 -26.031 1 85.38 456 SER B N 1
ATOM 7148 C CA . SER B 1 456 ? -10.82 21.578 -27.141 1 85.38 456 SER B CA 1
ATOM 7149 C C . SER B 1 456 ? -11.555 21.641 -28.484 1 85.38 456 SER B C 1
ATOM 7151 O O . SER B 1 456 ? -11.062 22.25 -29.438 1 85.38 456 SER B O 1
ATOM 7153 N N . HIS B 1 457 ? -12.688 21.125 -28.562 1 83.56 457 HIS B N 1
ATOM 7154 C CA . HIS B 1 457 ? -13.5 21.203 -29.781 1 83.56 457 HIS B CA 1
ATOM 7155 C C . HIS B 1 457 ? -13.945 22.625 -30.062 1 83.56 457 HIS B C 1
ATOM 7157 O O . HIS B 1 457 ? -13.922 23.078 -31.219 1 83.56 457 HIS B O 1
ATOM 7163 N N . LEU B 1 458 ? -14.266 23.234 -29.031 1 85.81 458 LEU B N 1
ATOM 7164 C CA . LEU B 1 458 ? -14.711 24.625 -29.188 1 85.81 458 LEU B CA 1
ATOM 7165 C C . LEU B 1 458 ? -13.578 25.5 -29.688 1 85.81 458 LEU B C 1
ATOM 7167 O O . LEU B 1 458 ? -13.781 26.359 -30.547 1 85.81 458 LEU B O 1
ATOM 7171 N N . VAL B 1 459 ? -12.438 25.219 -29.156 1 84.56 459 VAL B N 1
ATOM 7172 C CA . VAL B 1 459 ? -11.273 26 -29.562 1 84.56 459 VAL B CA 1
ATOM 7173 C C . VAL B 1 459 ? -10.953 25.734 -31.031 1 84.56 459 VAL B C 1
ATOM 7175 O O . VAL B 1 459 ? -10.734 26.672 -31.812 1 84.56 459 VAL B O 1
ATOM 7178 N N . ILE B 1 460 ? -10.953 24.609 -31.375 1 81.25 460 ILE B N 1
ATOM 7179 C CA . ILE B 1 460 ? -10.617 24.234 -32.75 1 81.25 460 ILE B CA 1
ATOM 7180 C C . ILE B 1 460 ? -11.688 24.75 -33.719 1 81.25 460 ILE B C 1
ATOM 7182 O O . ILE B 1 460 ? -11.375 25.266 -34.781 1 81.25 460 ILE B O 1
ATOM 7186 N N . PHE B 1 461 ? -12.922 24.719 -33.281 1 82 461 PHE B N 1
ATOM 7187 C CA . PHE B 1 461 ? -14.031 25.219 -34.094 1 82 461 PHE B CA 1
ATOM 7188 C C . PHE B 1 461 ? -13.922 26.734 -34.281 1 82 461 PHE B C 1
ATOM 7190 O O . PHE B 1 461 ? -14.117 27.219 -35.406 1 82 461 PHE B O 1
ATOM 7197 N N . THR B 1 462 ? -13.562 27.344 -33.25 1 84.81 462 THR B N 1
ATOM 7198 C CA . THR B 1 462 ? -13.438 28.797 -33.344 1 84.81 462 THR B CA 1
ATOM 7199 C C . THR B 1 462 ? -12.242 29.203 -34.188 1 84.81 462 THR B C 1
ATOM 7201 O O . THR B 1 462 ? -12.336 30.141 -34.969 1 84.81 462 THR B O 1
ATOM 7204 N N . LEU B 1 463 ? -11.211 28.469 -34.031 1 83.94 463 LEU B N 1
ATOM 7205 C CA . LEU B 1 463 ? -10.031 28.75 -34.844 1 83.94 463 LEU B CA 1
ATOM 7206 C C . LEU B 1 463 ? -10.305 28.469 -36.312 1 83.94 463 LEU B C 1
ATOM 7208 O O . LEU B 1 463 ? -9.867 29.219 -37.188 1 83.94 463 LEU B O 1
ATOM 7212 N N . ALA B 1 464 ? -10.969 27.453 -36.562 1 77.56 464 ALA B N 1
ATOM 7213 C CA . ALA B 1 464 ? -11.328 27.109 -37.938 1 77.56 464 ALA B CA 1
ATOM 7214 C C . ALA B 1 464 ? -12.258 28.156 -38.562 1 77.56 464 ALA B C 1
ATOM 7216 O O . ALA B 1 464 ? -12.117 28.516 -39.719 1 77.56 464 ALA B O 1
ATOM 7217 N N . ARG B 1 465 ? -13.094 28.688 -37.781 1 79.62 465 ARG B N 1
ATOM 7218 C CA . ARG B 1 465 ? -14.023 29.719 -38.219 1 79.62 465 ARG B CA 1
ATOM 7219 C C . ARG B 1 465 ? -13.297 31.031 -38.5 1 79.62 465 ARG B C 1
ATOM 7221 O O . ARG B 1 465 ? -13.602 31.734 -39.469 1 79.62 465 ARG B O 1
ATOM 7228 N N . CYS B 1 466 ? -12.398 31.219 -37.656 1 82.75 466 CYS B N 1
ATOM 7229 C CA . CYS B 1 466 ? -11.609 32.438 -37.812 1 82.75 466 CYS B CA 1
ATOM 7230 C C . CYS B 1 466 ? -10.727 32.344 -39.062 1 82.75 466 CYS B C 1
ATOM 7232 O O . CYS B 1 466 ? -10.594 33.312 -39.812 1 82.75 466 CYS B O 1
ATOM 7234 N N . CYS B 1 467 ? -10.188 31.234 -39.25 1 77.44 467 CYS B N 1
ATOM 7235 C CA . CYS B 1 467 ? -9.352 31.031 -40.438 1 77.44 467 CYS B CA 1
ATOM 7236 C C . CYS B 1 467 ? -10.18 31.078 -41.719 1 77.44 467 CYS B C 1
ATOM 7238 O O . CYS B 1 467 ? -9.742 31.641 -42.719 1 77.44 467 CYS B O 1
ATOM 7240 N N . ARG B 1 468 ? -11.344 30.625 -41.719 1 70.12 468 ARG B N 1
ATOM 7241 C CA . ARG B 1 468 ? -12.227 30.672 -42.875 1 70.12 468 ARG B CA 1
ATOM 7242 C C . ARG B 1 468 ? -12.68 32.094 -43.188 1 70.12 468 ARG B C 1
ATOM 7244 O O . ARG B 1 468 ? -12.773 32.5 -44.344 1 70.12 468 ARG B O 1
ATOM 7251 N N . ARG B 1 469 ? -12.883 32.812 -42.156 1 73.12 469 ARG B N 1
ATOM 7252 C CA . ARG B 1 469 ? -13.273 34.219 -42.344 1 73.12 469 ARG B CA 1
ATOM 7253 C C . ARG B 1 469 ? -12.117 35.031 -42.906 1 73.12 469 ARG B C 1
ATOM 7255 O O . ARG B 1 469 ? -12.328 35.938 -43.719 1 73.12 469 ARG B O 1
ATOM 7262 N N . CYS B 1 470 ? -11 34.75 -42.531 1 70.5 470 CYS B N 1
ATOM 7263 C CA . CYS B 1 470 ? -9.82 35.438 -43.031 1 70.5 470 CYS B CA 1
ATOM 7264 C C . CYS B 1 470 ? -9.508 35.062 -44.469 1 70.5 470 CYS B C 1
ATOM 7266 O O . CYS B 1 470 ? -9.086 35.906 -45.25 1 70.5 470 CYS B O 1
ATOM 7268 N N . CYS B 1 471 ? -9.734 33.875 -44.844 1 63.94 471 CYS B N 1
ATOM 7269 C CA . CYS B 1 471 ? -9.477 33.406 -46.188 1 63.94 471 CYS B CA 1
ATOM 7270 C C . CYS B 1 471 ? -10.586 33.844 -47.125 1 63.94 471 CYS B C 1
ATOM 7272 O O . CYS B 1 471 ? -10.359 34 -48.344 1 63.94 471 CYS B O 1
ATOM 7274 N N . SER B 1 472 ? -11.75 33.969 -46.656 1 63.53 472 SER B N 1
ATOM 7275 C CA . SER B 1 472 ? -12.844 34.406 -47.531 1 63.53 472 SER B CA 1
ATOM 7276 C C . SER B 1 472 ? -12.828 35.906 -47.719 1 63.53 472 SER B C 1
ATOM 7278 O O . SER B 1 472 ? -13.344 36.438 -48.719 1 63.53 472 SER B O 1
ATOM 7280 N N . GLY B 1 473 ? -12.227 36.688 -46.875 1 56.94 473 GLY B N 1
ATOM 7281 C CA . GLY B 1 473 ? -12.164 38.125 -47.031 1 56.94 473 GLY B CA 1
ATOM 7282 C C . GLY B 1 473 ? -11.086 38.594 -47.969 1 56.94 473 GLY B C 1
ATOM 7283 O O . GLY B 1 473 ? -10.875 39.781 -48.156 1 56.94 473 GLY B O 1
ATOM 7284 N N . ARG B 1 474 ? -10.305 37.812 -48.594 1 52.22 474 ARG B N 1
ATOM 7285 C CA . ARG B 1 474 ? -9.422 38.281 -49.625 1 52.22 474 ARG B CA 1
ATOM 7286 C C . ARG B 1 474 ? -10.172 38.5 -50.938 1 52.22 474 ARG B C 1
ATOM 7288 O O . ARG B 1 474 ? -10.703 37.531 -51.5 1 52.22 474 ARG B O 1
ATOM 7295 N N . PRO B 1 475 ? -10.656 39.656 -51.094 1 50.59 475 PRO B N 1
ATOM 7296 C CA . PRO B 1 475 ? -11.242 39.969 -52.375 1 50.59 475 PRO B CA 1
ATOM 7297 C C . PRO B 1 475 ? -10.328 39.562 -53.562 1 50.59 475 PRO B C 1
ATOM 7299 O O . PRO B 1 475 ? -9.109 39.688 -53.438 1 50.59 475 PRO B O 1
ATOM 7302 N N . GLY B 1 476 ? -10.727 38.625 -54.312 1 44.5 476 GLY B N 1
ATOM 7303 C CA . GLY B 1 476 ? -10.055 38.438 -55.594 1 44.5 476 GLY B CA 1
ATOM 7304 C C . GLY B 1 476 ? -9.828 39.75 -56.312 1 44.5 476 GLY B C 1
ATOM 7305 O O . GLY B 1 476 ? -10.766 40.531 -56.5 1 44.5 476 GLY B O 1
ATOM 7306 N N . LYS B 1 477 ? -8.695 40.375 -56.344 1 43.94 477 LYS B N 1
ATOM 7307 C CA . LYS B 1 477 ? -8.367 41.469 -57.25 1 43.94 477 LYS B CA 1
ATOM 7308 C C . LYS B 1 477 ? -8.859 41.156 -58.656 1 43.94 477 LYS B C 1
ATOM 7310 O O . LYS B 1 477 ? -8.461 40.188 -59.25 1 43.94 477 LYS B O 1
ATOM 7315 N N . GLY B 1 478 ? -10.016 41.562 -59.031 1 39.72 478 GLY B N 1
ATOM 7316 C CA . GLY B 1 478 ? -10.562 41.594 -60.375 1 39.72 478 GLY B CA 1
ATOM 7317 C C . GLY B 1 478 ? -9.547 42 -61.438 1 39.72 478 GLY B C 1
ATOM 7318 O O . GLY B 1 478 ? -8.68 42.844 -61.188 1 39.72 478 GLY B O 1
ATOM 7319 N N . ARG B 1 479 ? -9.289 41.219 -62.469 1 43.5 479 ARG B N 1
ATOM 7320 C CA . ARG B 1 479 ? -8.484 41.469 -63.656 1 43.5 479 ARG B CA 1
ATOM 7321 C C . ARG B 1 479 ? -8.93 42.781 -64.312 1 43.5 479 ARG B C 1
ATOM 7323 O O . ARG B 1 479 ? -10.125 43 -64.5 1 43.5 479 ARG B O 1
ATOM 7330 N N . PRO B 1 480 ? -8.047 43.719 -64.438 1 45 480 PRO B N 1
ATOM 7331 C CA . PRO B 1 480 ? -8.352 44.969 -65.125 1 45 480 PRO B CA 1
ATOM 7332 C C . PR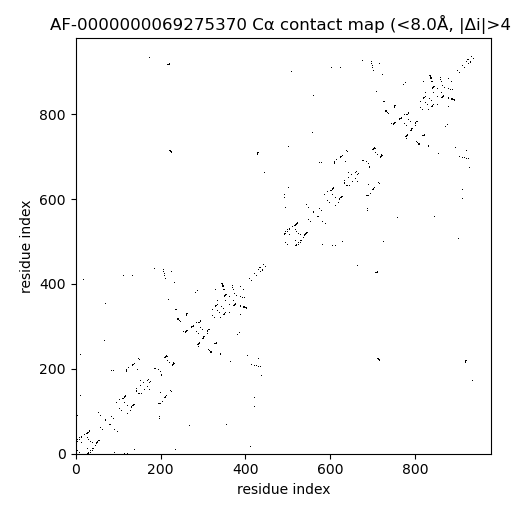O B 1 480 ? -8.828 44.719 -66.562 1 45 480 PRO B C 1
ATOM 7334 O O . PRO B 1 480 ? -8.383 43.75 -67.188 1 45 480 PRO B O 1
ATOM 7337 N N . SER B 1 481 ? -10.102 44.938 -66.812 1 43.44 481 SER B N 1
ATOM 7338 C CA . SER B 1 481 ? -10.648 44.906 -68.188 1 43.44 481 SER B CA 1
ATOM 7339 C C . SER B 1 481 ? -9.773 45.719 -69.125 1 43.44 481 SER B C 1
ATOM 7341 O O . SER B 1 481 ? -9.359 46.844 -68.812 1 43.44 481 SER B O 1
ATOM 7343 N N . ASP B 1 482 ? -9.117 45.062 -70.062 1 45.72 482 ASP B N 1
ATOM 7344 C CA . ASP B 1 482 ? -8.328 45.594 -71.188 1 45.72 482 ASP B CA 1
ATOM 7345 C C . ASP B 1 482 ? -9.148 46.562 -72.062 1 45.72 482 ASP B C 1
ATOM 7347 O O . ASP B 1 482 ? -10.172 46.156 -72.625 1 45.72 482 ASP B O 1
ATOM 7351 N N . SER B 1 483 ? -9.297 47.812 -71.688 1 44.25 483 SER B N 1
ATOM 7352 C CA . SER B 1 483 ? -9.844 48.844 -72.562 1 44.25 483 SER B CA 1
ATOM 7353 C C . SER B 1 483 ? -9.109 48.875 -73.875 1 44.25 483 SER B C 1
ATOM 7355 O O . SER B 1 483 ? -7.883 48.938 -73.938 1 44.25 483 SER B O 1
ATOM 7357 N N . GLN B 1 484 ? -9.781 48.406 -75.062 1 45.81 484 GLN B N 1
ATOM 7358 C CA . GLN B 1 484 ? -9.398 48.438 -76.438 1 45.81 484 GLN B CA 1
ATOM 7359 C C . GLN B 1 484 ? -9.094 49.875 -76.938 1 45.81 484 GLN B C 1
ATOM 7361 O O . GLN B 1 484 ? -9.852 50.781 -76.625 1 45.81 484 GLN B O 1
ATOM 7366 N N . PRO B 1 485 ? -7.875 50.219 -77.312 1 47.34 485 PRO B N 1
ATOM 7367 C CA . PRO B 1 485 ? -7.473 51.531 -77.812 1 47.34 485 PRO B CA 1
ATOM 7368 C C . PRO B 1 485 ? -8.305 52 -79 1 47.34 485 PRO B C 1
ATOM 7370 O O . PRO B 1 485 ? -8.602 51.188 -79.938 1 47.34 485 PRO B O 1
ATOM 7373 N N . LYS B 1 486 ? -9.172 52.969 -78.875 1 42.47 486 LYS B N 1
ATOM 7374 C CA . LYS B 1 486 ? -9.875 53.656 -80 1 42.47 486 LYS B CA 1
ATOM 7375 C C . LYS B 1 486 ? -8.898 54.125 -81.062 1 42.47 486 LYS B C 1
ATOM 7377 O O . LYS B 1 486 ? -7.902 54.812 -80.75 1 42.47 486 LYS B O 1
ATOM 7382 N N . GLU B 1 487 ? -8.852 53.469 -82.125 1 34.47 487 GLU B N 1
ATOM 7383 C CA . GLU B 1 487 ? -8.156 53.844 -83.375 1 34.47 487 GLU B CA 1
ATOM 7384 C C . GLU B 1 487 ? -8.523 55.281 -83.812 1 34.47 487 GLU B C 1
ATOM 7386 O O . GLU B 1 487 ? -9.695 55.625 -83.875 1 34.47 487 GLU B O 1
ATOM 7391 N N . LYS B 1 488 ? -7.547 56.281 -83.75 1 38.56 488 LYS B N 1
ATOM 7392 C CA . LYS B 1 488 ? -7.492 57.594 -84.375 1 38.56 488 LYS B CA 1
ATOM 7393 C C . LYS B 1 488 ? -7.832 57.531 -85.875 1 38.56 488 LYS B C 1
ATOM 7395 O O . LYS B 1 488 ? -7.156 56.844 -86.625 1 38.56 488 LYS B O 1
ATOM 7400 N N . SER B 1 489 ? -9.117 57.562 -86.188 1 31.52 489 SER B N 1
ATOM 7401 C CA . SER B 1 489 ? -9.5 57.875 -87.562 1 31.52 489 SER B CA 1
ATOM 7402 C C . SER B 1 489 ? -8.773 59.156 -88 1 31.52 489 SER B C 1
ATOM 7404 O O . SER B 1 489 ? -8.898 60.219 -87.438 1 31.52 489 SER B O 1
ATOM 7406 N N . GLN B 1 490 ? -7.586 59.094 -88.688 1 29.14 490 GLN B N 1
ATOM 7407 C CA . GLN B 1 490 ? -7.332 60.031 -89.812 1 29.14 490 GLN B CA 1
ATOM 7408 C C . GLN B 1 490 ? -8.453 60 -90.812 1 29.14 490 GLN B C 1
ATOM 7410 O O . GLN B 1 490 ? -8.875 58.938 -91.25 1 29.14 490 GLN B O 1
#

Radius of gyration: 34.38 Å; Cα contacts (8 Å, |Δi|>4): 1737; chains: 2; bounding box: 99×108×133 Å